Protein 8GJ5 (pdb70)

B-factor: mean 58.67, std 10.34, range [37.19, 98.64]

Sequence (797 aa):
MLEARLEQASLLKRVVDAIKDLVQDCNFDCNDSGIALQAMDNSHVALVSMLLKAEGFSPYRCDRNIALGINLVSLTKVLRAAQNEDILTLKADDSPDAVNLMFESAETDRISEYDIKLMDIDQEHLAIPETEYAATVEMPSAEFQRICRDLNALSESVVIEATKEGVKFSCQGDIGSGSVTIRQHTSVDKPEQNVSIALSEPVALTFSLKYLVNFCKATSLSSKVTLCLSQEVPLLVEYGLGSGHLRFYLAPKMLEARLEQASLLKRVVDAIKDLVQDCNFDCNDSGIALQAMDNSHVALVSMLLKAEGFSPYRCDRNIALGINLVSLTKVLRAAQNEDILTLKADDSPDAVNLMFESAETDRISEYDIKLMDIDQEHLAIPETEYAATVEMPSAEFQRICRDLNALSESVVIEATKEGVKFSCQGDIGSGSVTIRQHTSVDKPEQNVSIALSEPVALTFSLKYLVNFCKATSLSSKVTLCLSQEVPLLVEYGLGSGHLRFYLAPKIGDEMLEARLEQASLLKRVVDAIKDLVQDCNFDCNDSGIALQAMDNSHVALVSMLLKAEGFSPYRCDRNIALGINLVSLTKVLRAAQNEDILTLKADDSPDAVNLMFESAETDRISEYDIKLMDIDQEHLAIPETEYAATVEMPSAEFQRICRDLNALSESVVIEATKEGVKFSCQGDIGSGSVTIRQHTSVDKPEQNVSIALSEPVALTFSLKYLVNFCKATSLSSKVTLCLSQEVPLLVEYGLGSGHLRFYLAPKITDIRNFFHSKRRMPTDIRNFFHSTDIRNFFHSK

Foldseek 3Di:
DWKFKAQFLLQVLLVLLLPCVFDFKWKFWQDQQGTWTWDHGPVRFKIKTWDFGSVRTPDTDDPDTDIFIDGSVVVNVVSVPEDRRWMWMWDADPDDQWIKIWTAHDPDRDIDIDIGGGDDDDDDDDDDDPDDFQKKKKFFLVVLLVVLVVVVVAAFKWKWKQDPFFIKTKDAHPVGIDIDTDGQAADDPDRLGGMDMDGNDIEIFMFTSVVSNSNSSSSVQARMWMWTHDHPAFIWIWDDNPRIIIIMTGHTD/DWKFKAQFLQQVLLVLQLPCVFAFKWKFKQDQQGTWTWAAGPVRFKIKTKDQGSVRTPDTDDPDIDIFIDGSVVVNVVSVPEDRRWMWMWDADPDGQWIKIWTAHPPDGDIDIDTGGTDDDDGDDDDDDDDDFQKKKKFFLVVLLVVLVVVVVFAFKWKWKQDQQFIKTKDAHPVGIDIDTDGADPDDPPRLGGMDMDHDDIDIFMFTSVVSNSNSSSSVQARMWMWGHDPPAWIWIWDDNDSMIMIMTGHTDDDPD/DWKFKAQFLLQVLLVLLLPCVFAFKWKFKQDQQGTWTWAHGPVNFKIKTKGQGCVRGPHTDDPDIDIFIAGSVVVNVVSVPEDRNWMWMWDADVPGQWIKIWTADPPDRDIDIDTGGTDDDDGPDDDDPDDDFQKKKKFFLVVLLVVLVVQVVFAFKWKWKDDQFFIKTKDAHPVGIDIDTDGQDDDDPDRLGGMDMDHDDIDIFMFTSVVSNSNSSSSVQARMWMWGHDPPFFIWIWDDNDSMIIIMTGHTDD/DDDCVPDPD/DDDDPPDCCVVDDD/DDPCVPPPDD

Structure (mmCIF, N/CA/C/O backbone):
data_8GJ5
#
_entry.id   8GJ5
#
_cell.length_a   83.929
_cell.length_b   96.976
_cell.length_c   108.054
_cell.angle_alpha   90.00
_cell.angle_beta   90.00
_cell.angle_gamma   90.00
#
_symmetry.space_group_name_H-M   'P 21 21 21'
#
loop_
_entity.id
_entity.type
_entity.pdbx_description
1 polymer 'Proliferating cell nuclear antigen'
2 polymer THR-ASP-ILE-ARG-ASN-PHE-PHE-HIS-SER
3 water water
#
loop_
_atom_site.group_PDB
_atom_site.id
_atom_site.type_symbol
_atom_site.label_atom_id
_atom_site.label_alt_id
_atom_site.label_comp_id
_atom_site.label_asym_id
_atom_site.label_entity_id
_atom_site.label_seq_id
_atom_site.pdbx_PDB_ins_code
_atom_site.Cartn_x
_atom_site.Cartn_y
_atom_site.Cartn_z
_atom_site.occupancy
_atom_site.B_iso_or_equiv
_atom_site.auth_seq_id
_atom_site.auth_comp_id
_atom_site.auth_asym_id
_atom_site.auth_atom_id
_atom_site.pdbx_PDB_model_num
ATOM 1 N N . MET A 1 1 ? -16.240 8.651 -4.339 1.00 83.32 1 MET A N 1
ATOM 2 C CA . MET A 1 1 ? -14.861 9.063 -4.586 1.00 79.73 1 MET A CA 1
ATOM 3 C C . MET A 1 1 ? -14.479 10.248 -3.727 1.00 78.03 1 MET A C 1
ATOM 4 O O . MET A 1 1 ? -15.260 11.190 -3.577 1.00 79.00 1 MET A O 1
ATOM 7 N N . LEU A 1 2 ? -13.299 10.212 -3.126 1.00 76.55 2 LEU A N 1
ATOM 8 C CA . LEU A 1 2 ? -12.796 11.346 -2.370 1.00 71.72 2 LEU A CA 1
ATOM 9 C C . LEU A 1 2 ? -11.417 11.731 -2.876 1.00 68.76 2 LEU A C 1
ATOM 10 O O . LEU A 1 2 ? -10.525 10.881 -3.005 1.00 70.92 2 LEU A O 1
ATOM 15 N N . GLU A 1 3 ? -11.265 13.026 -3.144 1.00 66.67 3 GLU A N 1
ATOM 16 C CA . GLU A 1 3 ? -9.987 13.655 -3.439 1.00 71.59 3 GLU A CA 1
ATOM 17 C C . GLU A 1 3 ? -9.938 14.969 -2.674 1.00 70.36 3 GLU A C 1
ATOM 18 O O . GLU A 1 3 ? -10.821 15.821 -2.833 1.00 72.49 3 GLU A O 1
ATOM 24 N N . ALA A 1 4 ? -8.905 15.130 -1.851 1.00 69.15 4 ALA A N 1
ATOM 25 C CA . ALA A 1 4 ? -8.686 16.346 -1.080 1.00 69.80 4 ALA A CA 1
ATOM 26 C C . ALA A 1 4 ? -7.219 16.710 -1.221 1.00 69.10 4 ALA A C 1
ATOM 27 O O . ALA A 1 4 ? -6.342 15.923 -0.857 1.00 69.08 4 ALA A O 1
ATOM 29 N N . ARG A 1 5 ? -6.952 17.893 -1.755 1.00 67.58 5 ARG A N 1
ATOM 30 C CA . ARG A 1 5 ? -5.606 18.293 -2.126 1.00 68.64 5 ARG A CA 1
ATOM 31 C C . ARG A 1 5 ? -5.216 19.482 -1.262 1.00 68.48 5 ARG A C 1
ATOM 32 O O . ARG A 1 5 ? -5.904 20.508 -1.270 1.00 70.83 5 ARG A O 1
ATOM 40 N N . LEU A 1 6 ? -4.098 19.359 -0.554 1.00 67.59 6 LEU A N 1
ATOM 41 C CA . LEU A 1 6 ? -3.550 20.424 0.274 1.00 68.24 6 LEU A CA 1
ATOM 42 C C . LEU A 1 6 ? -2.347 21.057 -0.417 1.00 70.09 6 LEU A C 1
ATOM 43 O O . LEU A 1 6 ? -1.444 20.347 -0.887 1.00 70.98 6 LEU A O 1
ATOM 48 N N . GLU A 1 7 ? -2.340 22.393 -0.469 1.00 70.07 7 GLU A N 1
ATOM 49 C CA . GLU A 1 7 ? -1.277 23.118 -1.157 1.00 71.06 7 GLU A CA 1
ATOM 50 C C . GLU A 1 7 ? 0.056 23.015 -0.428 1.00 73.23 7 GLU A C 1
ATOM 51 O O . GLU A 1 7 ? 1.113 23.008 -1.070 1.00 72.22 7 GLU A O 1
ATOM 53 N N . GLN A 1 8 ? 0.035 22.933 0.901 1.00 71.34 8 GLN A N 1
ATOM 54 C CA . GLN A 1 8 ? 1.236 22.689 1.688 1.00 71.95 8 GLN A CA 1
ATOM 55 C C . GLN A 1 8 ? 0.948 21.549 2.650 1.00 69.61 8 GLN A C 1
ATOM 56 O O . GLN A 1 8 ? 0.061 21.665 3.501 1.00 71.12 8 GLN A O 1
ATOM 58 N N . ALA A 1 9 ? 1.722 20.467 2.538 1.00 70.00 9 ALA A N 1
ATOM 59 C CA . ALA A 1 9 ? 1.462 19.265 3.321 1.00 64.88 9 ALA A CA 1
ATOM 60 C C . ALA A 1 9 ? 1.734 19.463 4.806 1.00 63.08 9 ALA A C 1
ATOM 61 O O . ALA A 1 9 ? 1.261 18.659 5.616 1.00 60.07 9 ALA A O 1
ATOM 63 N N . SER A 1 10 ? 2.515 20.487 5.165 1.00 65.87 10 SER A N 1
ATOM 64 C CA . SER A 1 10 ? 2.864 20.739 6.562 1.00 62.95 10 SER A CA 1
ATOM 65 C C . SER A 1 10 ? 1.645 20.682 7.476 1.00 62.31 10 SER A C 1
ATOM 66 O O . SER A 1 10 ? 1.727 20.163 8.593 1.00 58.77 10 SER A O 1
ATOM 69 N N . LEU A 1 11 ? 0.521 21.259 7.038 1.00 62.34 11 LEU A N 1
ATOM 70 C CA . LEU A 1 11 ? -0.676 21.326 7.874 1.00 60.85 11 LEU A CA 1
ATOM 71 C C . LEU A 1 11 ? -1.061 19.949 8.409 1.00 58.06 11 LEU A C 1
ATOM 72 O O . LEU A 1 11 ? -1.223 19.762 9.622 1.00 56.87 11 LEU A O 1
ATOM 77 N N . LEU A 1 12 ? -1.236 18.975 7.510 1.00 55.78 12 LEU A N 1
ATOM 78 C CA . LEU A 1 12 ? -1.623 17.633 7.936 1.00 55.14 12 LEU A CA 1
ATOM 79 C C . LEU A 1 12 ? -0.552 17.006 8.822 1.00 54.75 12 LEU A C 1
ATOM 80 O O . LEU A 1 12 ? -0.870 16.316 9.801 1.00 55.24 12 LEU A O 1
ATOM 85 N N . LYS A 1 13 ? 0.723 17.226 8.483 1.00 55.97 13 LYS A N 1
ATOM 86 C CA . LYS A 1 13 ? 1.819 16.712 9.301 1.00 55.54 13 LYS A CA 1
ATOM 87 C C . LYS A 1 13 ? 1.691 17.183 10.740 1.00 54.00 13 LYS A C 1
ATOM 88 O O . LYS A 1 13 ? 1.726 16.381 11.682 1.00 54.56 13 LYS A O 1
ATOM 94 N N . ARG A 1 14 ? 1.535 18.494 10.921 1.00 53.24 14 ARG A N 1
ATOM 95 C CA . ARG A 1 14 ? 1.471 19.069 12.256 1.00 55.25 14 ARG A CA 1
ATOM 96 C C . ARG A 1 14 ? 0.203 18.641 12.977 1.00 55.81 14 ARG A C 1
ATOM 97 O O . ARG A 1 14 ? 0.221 18.438 14.193 1.00 55.81 14 ARG A O 1
ATOM 105 N N . VAL A 1 15 ? -0.909 18.500 12.254 1.00 50.41 15 VAL A N 1
ATOM 106 C CA . VAL A 1 15 ? -2.144 18.061 12.900 1.00 52.46 15 VAL A CA 1
ATOM 107 C C . VAL A 1 15 ? -1.979 16.647 13.450 1.00 54.05 15 VAL A C 1
ATOM 108 O O . VAL A 1 15 ? -2.288 16.367 14.621 1.00 53.64 15 VAL A O 1
ATOM 112 N N . VAL A 1 16 ? -1.425 15.747 12.633 1.00 52.97 16 VAL A N 1
ATOM 113 C CA . VAL A 1 16 ? -1.247 14.373 13.089 1.00 53.68 16 VAL A CA 1
ATOM 114 C C . VAL A 1 16 ? -0.218 14.318 14.210 1.00 53.58 16 VAL A C 1
ATOM 115 O O . VAL A 1 16 ? -0.345 13.510 15.140 1.00 55.55 16 VAL A O 1
ATOM 119 N N . ASP A 1 17 ? 0.795 15.188 14.172 1.00 54.96 17 ASP A N 1
ATOM 120 C CA . ASP A 1 17 ? 1.757 15.222 15.268 1.00 55.72 17 ASP A CA 1
ATOM 121 C C . ASP A 1 17 ? 1.126 15.794 16.530 1.00 56.74 17 ASP A C 1
ATOM 122 O O . ASP A 1 17 ? 1.561 15.476 17.643 1.00 55.71 17 ASP A O 1
ATOM 127 N N . ALA A 1 18 ? 0.102 16.631 16.373 1.00 52.89 18 ALA A N 1
ATOM 128 C CA . ALA A 1 18 ? -0.632 17.195 17.493 1.00 53.20 18 ALA A CA 1
ATOM 129 C C . ALA A 1 18 ? -1.683 16.246 18.044 1.00 53.62 18 ALA A C 1
ATOM 130 O O . ALA A 1 18 ? -2.269 16.542 19.091 1.00 54.78 18 ALA A O 1
ATOM 132 N N . ILE A 1 19 ? -1.940 15.125 17.373 1.00 51.52 19 ILE A N 1
ATOM 133 C CA . ILE A 1 19 ? -3.026 14.249 17.806 1.00 52.73 19 ILE A CA 1
ATOM 134 C C . ILE A 1 19 ? -2.498 12.888 18.260 1.00 53.78 19 ILE A C 1
ATOM 135 O O . ILE A 1 19 ? -3.048 12.282 19.187 1.00 53.01 19 ILE A O 1
ATOM 140 N N . LYS A 1 20 ? -1.417 12.409 17.633 1.00 53.13 20 LYS A N 1
ATOM 141 C CA . LYS A 1 20 ? -1.030 11.005 17.785 1.00 53.15 20 LYS A CA 1
ATOM 142 C C . LYS A 1 20 ? -0.678 10.641 19.230 1.00 52.20 20 LYS A C 1
ATOM 143 O O . LYS A 1 20 ? -1.052 9.562 19.705 1.00 54.69 20 LYS A O 1
ATOM 149 N N . ASP A 1 21 ? 0.035 11.514 19.949 1.00 51.80 21 ASP A N 1
ATOM 150 C CA . ASP A 1 21 ? 0.436 11.150 21.307 1.00 53.47 21 ASP A CA 1
ATOM 151 C C . ASP A 1 21 ? -0.725 11.175 22.289 1.00 55.34 21 ASP A C 1
ATOM 152 O O . ASP A 1 21 ? -0.582 10.664 23.406 1.00 54.24 21 ASP A O 1
ATOM 157 N N . LEU A 1 22 ? -1.860 11.753 21.905 1.00 52.31 22 LEU A N 1
ATOM 158 C CA . LEU A 1 22 ? -3.052 11.750 22.740 1.00 54.61 22 LEU A CA 1
ATOM 159 C C . LEU A 1 22 ? -3.979 10.594 22.378 1.00 54.04 22 LEU A C 1
ATOM 160 O O . LEU A 1 22 ? -4.493 9.904 23.263 1.00 51.57 22 LEU A O 1
ATOM 165 N N . VAL A 1 23 ? -4.201 10.376 21.083 1.00 55.34 23 VAL A N 1
ATOM 166 C CA . VAL A 1 23 ? -5.083 9.328 20.586 1.00 57.54 23 VAL A CA 1
ATOM 167 C C . VAL A 1 23 ? -4.342 8.616 19.463 1.00 55.11 23 VAL A C 1
ATOM 168 O O . VAL A 1 23 ? -3.755 9.274 18.599 1.00 55.03 23 VAL A O 1
ATOM 172 N N . GLN A 1 24 ? -4.361 7.282 19.465 1.00 56.01 24 GLN A N 1
ATOM 173 C CA . GLN A 1 24 ? -3.603 6.575 18.434 1.00 57.94 24 GLN A CA 1
ATOM 174 C C . GLN A 1 24 ? -4.446 6.275 17.195 1.00 58.29 24 GLN A C 1
ATOM 175 O O . GLN A 1 24 ? -4.089 6.681 16.087 1.00 56.87 24 GLN A O 1
ATOM 181 N N . ASP A 1 25 ? -5.553 5.561 17.355 1.00 55.77 25 ASP A N 1
ATOM 182 C CA . ASP A 1 25 ? -6.362 5.143 16.217 1.00 56.37 25 ASP A CA 1
ATOM 183 C C . ASP A 1 25 ? -7.555 6.078 16.104 1.00 56.82 25 ASP A C 1
ATOM 184 O O . ASP A 1 25 ? -8.267 6.300 17.090 1.00 57.40 25 ASP A O 1
ATOM 189 N N . CYS A 1 26 ? -7.783 6.621 14.907 1.00 55.55 26 CYS A N 1
ATOM 190 C CA . CYS A 1 26 ? -8.831 7.619 14.760 1.00 54.87 26 CYS A CA 1
ATOM 191 C C . CYS A 1 26 ? -9.568 7.459 13.442 1.00 56.42 26 CYS A C 1
ATOM 192 O O . CYS A 1 26 ? -9.016 6.979 12.448 1.00 56.08 26 CYS A O 1
ATOM 195 N N . ASN A 1 27 ? -10.822 7.900 13.448 1.00 58.05 27 ASN A N 1
ATOM 196 C CA . ASN A 1 27 ? -11.653 7.968 12.257 1.00 56.63 27 ASN A CA 1
ATOM 197 C C . ASN A 1 27 ? -11.640 9.387 11.710 1.00 55.96 27 ASN A C 1
ATOM 198 O O . ASN A 1 27 ? -11.910 10.343 12.445 1.00 57.62 27 ASN A O 1
ATOM 203 N N . PHE A 1 28 ? -11.324 9.522 10.430 1.00 58.08 28 PHE A N 1
ATOM 204 C CA . PHE A 1 28 ? -11.514 10.770 9.703 1.00 59.88 28 PHE A CA 1
ATOM 205 C C . PHE A 1 28 ? -12.851 10.673 8.977 1.00 61.56 28 PHE A C 1
ATOM 206 O O . PHE A 1 28 ? -12.992 9.894 8.028 1.00 62.57 28 PHE A O 1
ATOM 214 N N . ASP A 1 29 ? -13.842 11.419 9.463 1.00 62.85 29 ASP A N 1
ATOM 215 C CA . ASP A 1 29 ? -15.171 11.458 8.860 1.00 66.92 29 ASP A CA 1
ATOM 216 C C . ASP A 1 29 ? -15.152 12.526 7.772 1.00 65.70 29 ASP A C 1
ATOM 217 O O . ASP A 1 29 ? -15.022 13.717 8.061 1.00 63.30 29 ASP A O 1
ATOM 222 N N . CYS A 1 30 ? -15.282 12.102 6.523 1.00 65.52 30 CYS A N 1
ATOM 223 C CA . CYS A 1 30 ? -15.178 12.976 5.370 1.00 67.96 30 CYS A CA 1
ATOM 224 C C . CYS A 1 30 ? -16.568 13.206 4.799 1.00 70.60 30 CYS A C 1
ATOM 225 O O . CYS A 1 30 ? -17.296 12.243 4.525 1.00 70.44 30 CYS A O 1
ATOM 228 N N . ASN A 1 31 ? -16.928 14.474 4.620 1.00 74.37 31 ASN A N 1
ATOM 229 C CA . ASN A 1 31 ? -18.205 14.830 4.008 1.00 73.81 31 ASN A CA 1
ATOM 230 C C . ASN A 1 31 ? -18.022 16.132 3.232 1.00 75.62 31 ASN A C 1
ATOM 231 O O . ASN A 1 31 ? -16.897 16.599 3.026 1.00 74.03 31 ASN A O 1
ATOM 236 N N . ASP A 1 32 ? -19.144 16.733 2.827 1.00 78.57 32 ASP A N 1
ATOM 237 C CA . ASP A 1 32 ? -19.101 17.878 1.921 1.00 78.27 32 ASP A CA 1
ATOM 238 C C . ASP A 1 32 ? -18.392 19.082 2.531 1.00 78.39 32 ASP A C 1
ATOM 239 O O . ASP A 1 32 ? -17.791 19.879 1.801 1.00 78.72 32 ASP A O 1
ATOM 244 N N . SER A 1 33 ? -18.446 19.237 3.855 1.00 76.69 33 SER A N 1
ATOM 245 C CA . SER A 1 33 ? -17.742 20.340 4.499 1.00 77.41 33 SER A CA 1
ATOM 246 C C . SER A 1 33 ? -16.246 20.090 4.623 1.00 73.62 33 SER A C 1
ATOM 247 O O . SER A 1 33 ? -15.482 21.052 4.758 1.00 73.23 33 SER A O 1
ATOM 250 N N . GLY A 1 34 ? -15.808 18.834 4.566 1.00 74.49 34 GLY A N 1
ATOM 251 C CA . GLY A 1 34 ? -14.398 18.544 4.718 1.00 71.29 34 GLY A CA 1
ATOM 252 C C . GLY A 1 34 ? -14.092 17.329 5.567 1.00 69.34 34 GLY A C 1
ATOM 253 O O . GLY A 1 34 ? -14.849 16.348 5.564 1.00 68.63 34 GLY A O 1
ATOM 254 N N . ILE A 1 35 ? -12.983 17.386 6.303 1.00 67.10 35 ILE A N 1
ATOM 255 C CA . ILE A 1 35 ? -12.476 16.252 7.072 1.00 64.96 35 ILE A CA 1
ATOM 256 C C . ILE A 1 35 ? -12.656 16.574 8.552 1.00 63.70 35 ILE A C 1
ATOM 257 O O . ILE A 1 35 ? -12.070 17.540 9.055 1.00 61.58 35 ILE A O 1
ATOM 262 N N . ALA A 1 36 ? -13.436 15.770 9.264 1.00 61.27 36 ALA A N 1
ATOM 263 C CA . ALA A 1 36 ? -13.639 15.980 10.687 1.00 60.62 36 ALA A CA 1
ATOM 264 C C . ALA A 1 36 ? -13.069 14.803 11.467 1.00 61.01 36 ALA A C 1
ATOM 265 O O . ALA A 1 36 ? -12.906 13.700 10.940 1.00 60.92 36 ALA A O 1
ATOM 267 N N . LEU A 1 37 ? -12.749 15.052 12.735 1.00 54.66 37 LEU A N 1
ATOM 268 C CA . LEU A 1 37 ? -12.225 14.007 13.606 1.00 54.58 37 LEU A CA 1
ATOM 269 C C . LEU A 1 37 ? -12.702 14.265 15.025 1.00 55.65 37 LEU A C 1
ATOM 270 O O . LEU A 1 37 ? -12.631 15.398 15.506 1.00 54.33 37 LEU A O 1
ATOM 275 N N . GLN A 1 38 ? -13.178 13.216 15.691 1.00 56.12 38 GLN A N 1
ATOM 276 C CA . GLN A 1 38 ? -13.528 13.291 17.104 1.00 54.80 38 GLN A CA 1
ATOM 277 C C . GLN A 1 38 ? -13.030 12.034 17.795 1.00 55.53 38 GLN A C 1
ATOM 278 O O . GLN A 1 38 ? -13.387 10.923 17.391 1.00 55.58 38 GLN A O 1
ATOM 284 N N . ALA A 1 39 ? -12.200 12.202 18.821 1.00 55.45 39 ALA A N 1
ATOM 285 C CA . ALA A 1 39 ? -11.626 11.035 19.480 1.00 53.88 39 ALA A CA 1
ATOM 286 C C . ALA A 1 39 ? -11.313 11.317 20.942 1.00 55.33 39 ALA A C 1
ATOM 287 O O . ALA A 1 39 ? -10.812 12.388 21.276 1.00 53.31 39 ALA A O 1
ATOM 289 N N . MET A 1 40 ? -11.588 10.346 21.808 1.00 59.08 40 MET A N 1
ATOM 290 C CA . MET A 1 40 ? -11.147 10.417 23.195 1.00 57.90 40 MET A CA 1
ATOM 291 C C . MET A 1 40 ? -9.859 9.644 23.403 1.00 58.49 40 MET A C 1
ATOM 292 O O . MET A 1 40 ? -9.531 8.717 22.656 1.00 58.52 40 MET A O 1
ATOM 297 N N . ASP A 1 41 ? -9.129 10.042 24.437 1.00 58.78 41 ASP A N 1
ATOM 298 C CA . ASP A 1 41 ? -7.942 9.298 24.798 1.00 58.31 41 ASP A CA 1
ATOM 299 C C . ASP A 1 41 ? -8.352 8.002 25.494 1.00 60.29 41 ASP A C 1
ATOM 300 O O . ASP A 1 41 ? -9.521 7.782 25.827 1.00 61.74 41 ASP A O 1
ATOM 305 N N . ASN A 1 42 ? -7.365 7.133 25.711 1.00 61.82 42 ASN A N 1
ATOM 306 C CA . ASN A 1 42 ? -7.674 5.784 26.170 1.00 64.21 42 ASN A CA 1
ATOM 307 C C . ASN A 1 42 ? -8.258 5.765 27.579 1.00 63.62 42 ASN A C 1
ATOM 308 O O . ASN A 1 42 ? -9.037 4.864 27.907 1.00 64.41 42 ASN A O 1
ATOM 313 N N . SER A 1 43 ? -7.917 6.746 28.413 1.00 61.86 43 SER A N 1
ATOM 314 C CA . SER A 1 43 ? -8.475 6.871 29.756 1.00 63.29 43 SER A CA 1
ATOM 315 C C . SER A 1 43 ? -9.738 7.729 29.790 1.00 63.79 43 SER A C 1
ATOM 316 O O . SER A 1 43 ? -10.322 7.907 30.864 1.00 63.91 43 SER A O 1
ATOM 319 N N . HIS A 1 44 ? -10.144 8.287 28.645 1.00 61.93 44 HIS A N 1
ATOM 320 C CA . HIS A 1 44 ? -11.360 9.099 28.512 1.00 63.22 44 HIS A CA 1
ATOM 321 C C . HIS A 1 44 ? -11.372 10.329 29.418 1.00 62.42 44 HIS A C 1
ATOM 322 O O . HIS A 1 44 ? -12.357 10.610 30.098 1.00 65.10 44 HIS A O 1
ATOM 329 N N . VAL A 1 45 ? -10.282 11.091 29.400 1.00 61.61 45 VAL A N 1
ATOM 330 C CA . VAL A 1 45 ? -10.231 12.352 30.121 1.00 59.87 45 VAL A CA 1
ATOM 331 C C . VAL A 1 45 ? -10.277 13.555 29.180 1.00 57.31 45 VAL A C 1
ATOM 332 O O . VAL A 1 45 ? -10.797 14.609 29.565 1.00 56.58 45 VAL A O 1
ATOM 336 N N . ALA A 1 46 ? -9.819 13.407 27.939 1.00 55.06 46 ALA A N 1
ATOM 337 C CA . ALA A 1 46 ? -9.783 14.498 26.978 1.00 57.29 46 ALA A CA 1
ATOM 338 C C . ALA A 1 46 ? -10.435 14.061 25.673 1.00 54.60 46 ALA A C 1
ATOM 339 O O . ALA A 1 46 ? -10.634 12.871 25.416 1.00 54.39 46 ALA A O 1
ATOM 341 N N . LEU A 1 47 ? -10.776 15.054 24.853 1.00 51.58 47 LEU A N 1
ATOM 342 C CA . LEU A 1 47 ? -11.445 14.830 23.576 1.00 51.94 47 LEU A CA 1
ATOM 343 C C . LEU A 1 47 ? -10.858 15.750 22.515 1.00 50.98 47 LEU A C 1
ATOM 344 O O . LEU A 1 47 ? -10.766 16.962 22.722 1.00 50.54 47 LEU A O 1
ATOM 349 N N . VAL A 1 48 ? -10.472 15.170 21.382 1.00 51.02 48 VAL A N 1
ATOM 350 C CA . VAL A 1 48 ? -9.956 15.902 20.233 1.00 53.05 48 VAL A CA 1
ATOM 351 C C . VAL A 1 48 ? -11.098 16.115 19.255 1.00 52.67 48 VAL A C 1
ATOM 352 O O . VAL A 1 48 ? -11.814 15.162 18.910 1.00 53.57 48 VAL A O 1
ATOM 356 N N . SER A 1 49 ? -11.252 17.358 18.797 1.00 51.57 49 SER A N 1
ATOM 357 C CA . SER A 1 49 ? -12.253 17.734 17.804 1.00 52.47 49 SER A CA 1
ATOM 358 C C . SER A 1 49 ? -11.555 18.566 16.736 1.00 52.04 49 SER A C 1
ATOM 359 O O . SER A 1 49 ? -11.176 19.714 16.985 1.00 52.23 49 SER A O 1
ATOM 362 N N . MET A 1 50 ? -11.372 17.985 15.557 1.00 54.46 50 MET A N 1
ATOM 363 C CA . MET A 1 50 ? -10.684 18.638 14.455 1.00 56.85 50 MET A CA 1
ATOM 364 C C . MET A 1 50 ? -11.647 18.835 13.297 1.00 56.66 50 MET A C 1
ATOM 365 O O . MET A 1 50 ? -12.423 17.933 12.967 1.00 55.64 50 MET A O 1
ATOM 370 N N . LEU A 1 51 ? -11.580 20.009 12.672 1.00 58.52 51 LEU A N 1
ATOM 371 C CA . LEU A 1 51 ? -12.315 20.278 11.443 1.00 59.66 51 LEU A CA 1
ATOM 372 C C . LEU A 1 51 ? -11.358 20.893 10.435 1.00 59.50 51 LEU A C 1
ATOM 373 O O . LEU A 1 51 ? -10.741 21.927 10.713 1.00 58.46 51 LEU A O 1
ATOM 378 N N . LEU A 1 52 ? -11.221 20.241 9.285 1.00 61.06 52 LEU A N 1
ATOM 379 C CA . LEU A 1 52 ? -10.470 20.736 8.138 1.00 62.04 52 LEU A CA 1
ATOM 380 C C . LEU A 1 52 ? -11.497 21.058 7.058 1.00 64.33 52 LEU A C 1
ATOM 381 O O . LEU A 1 52 ? -12.013 20.152 6.395 1.00 65.42 52 LEU A O 1
ATOM 386 N N . LYS A 1 53 ? -11.813 22.342 6.904 1.00 64.53 53 LYS A N 1
ATOM 387 C CA . LYS A 1 53 ? -12.855 22.751 5.972 1.00 68.12 53 LYS A CA 1
ATOM 388 C C . LYS A 1 53 ? -12.399 22.572 4.529 1.00 68.74 53 LYS A C 1
ATOM 389 O O . LYS A 1 53 ? -11.212 22.686 4.208 1.00 70.47 53 LYS A O 1
ATOM 395 N N . ALA A 1 54 ? -13.367 22.279 3.654 1.00 71.92 54 ALA A N 1
ATOM 396 C CA . ALA A 1 54 ? -13.088 22.156 2.227 1.00 72.29 54 ALA A CA 1
ATOM 397 C C . ALA A 1 54 ? -12.407 23.397 1.663 1.00 70.09 54 ALA A C 1
ATOM 398 O O . ALA A 1 54 ? -11.627 23.294 0.708 1.00 68.23 54 ALA A O 1
ATOM 400 N N . GLU A 1 55 ? -12.704 24.575 2.226 1.00 71.36 55 GLU A N 1
ATOM 401 C CA . GLU A 1 55 ? -12.068 25.815 1.785 1.00 71.36 55 GLU A CA 1
ATOM 402 C C . GLU A 1 55 ? -10.552 25.687 1.717 1.00 70.42 55 GLU A C 1
ATOM 403 O O . GLU A 1 55 ? -9.915 26.288 0.844 1.00 67.50 55 GLU A O 1
ATOM 405 N N . GLY A 1 56 ? -9.957 24.914 2.629 1.00 72.24 56 GLY A N 1
ATOM 406 C CA . GLY A 1 56 ? -8.512 24.810 2.695 1.00 71.70 56 GLY A CA 1
ATOM 407 C C . GLY A 1 56 ? -7.910 23.926 1.627 1.00 68.67 56 GLY A C 1
ATOM 408 O O . GLY A 1 56 ? -6.711 24.036 1.349 1.00 71.86 56 GLY A O 1
ATOM 409 N N . PHE A 1 57 ? -8.715 23.055 1.023 1.00 67.98 57 PHE A N 1
ATOM 410 C CA . PHE A 1 57 ? -8.256 22.197 -0.057 1.00 69.95 57 PHE A CA 1
ATOM 411 C C . PHE A 1 57 ? -8.493 22.898 -1.388 1.00 72.30 57 PHE A C 1
ATOM 412 O O . PHE A 1 57 ? -9.519 23.558 -1.579 1.00 72.87 57 PHE A O 1
ATOM 420 N N . SER A 1 58 ? -7.535 22.752 -2.319 1.00 68.78 58 SER A N 1
ATOM 421 C CA . SER A 1 58 ? -7.674 23.437 -3.603 1.00 70.64 58 SER A CA 1
ATOM 422 C C . SER A 1 58 ? -8.775 22.810 -4.458 1.00 78.18 58 SER A C 1
ATOM 423 O O . SER A 1 58 ? -9.777 23.494 -4.734 1.00 86.57 58 SER A O 1
ATOM 426 N N . PRO A 1 59 ? -8.683 21.533 -4.912 1.00 75.99 59 PRO A N 1
ATOM 427 C CA . PRO A 1 59 ? -9.932 20.818 -5.196 1.00 73.71 59 PRO A CA 1
ATOM 428 C C . PRO A 1 59 ? -10.328 19.961 -4.010 1.00 74.64 59 PRO A C 1
ATOM 429 O O . PRO A 1 59 ? -9.538 19.127 -3.555 1.00 73.28 59 PRO A O 1
ATOM 433 N N . TYR A 1 60 ? -11.530 20.157 -3.487 1.00 71.59 60 TYR A N 1
ATOM 434 C CA . TYR A 1 60 ? -12.116 19.210 -2.555 1.00 70.83 60 TYR A CA 1
ATOM 435 C C . TYR A 1 60 ? -13.323 18.566 -3.213 1.00 71.94 60 TYR A C 1
ATOM 436 O O . TYR A 1 60 ? -14.214 19.266 -3.707 1.00 76.61 60 TYR A O 1
ATOM 445 N N . ARG A 1 61 ? -13.345 17.236 -3.223 1.00 73.01 61 ARG A N 1
ATOM 446 C CA . ARG A 1 61 ? -14.430 16.484 -3.838 1.00 71.90 61 ARG A CA 1
ATOM 447 C C . ARG A 1 61 ? -14.682 15.267 -2.963 1.00 73.39 61 ARG A C 1
ATOM 448 O O . ARG A 1 61 ? -13.853 14.352 -2.911 1.00 74.82 61 ARG A O 1
ATOM 450 N N . CYS A 1 62 ? -15.822 15.265 -2.278 1.00 73.21 62 CYS A N 1
ATOM 451 C CA . CYS A 1 62 ? -16.242 14.156 -1.427 1.00 77.40 62 CYS A CA 1
ATOM 452 C C . CYS A 1 62 ? -17.660 13.812 -1.864 1.00 79.60 62 CYS A C 1
ATOM 453 O O . CYS A 1 62 ? -18.614 14.520 -1.526 1.00 78.79 62 CYS A O 1
ATOM 456 N N . ASP A 1 63 ? -17.791 12.722 -2.617 1.00 80.89 63 ASP A N 1
ATOM 457 C CA . ASP A 1 63 ? -19.079 12.374 -3.200 1.00 83.77 63 ASP A CA 1
ATOM 458 C C . ASP A 1 63 ? -20.029 11.796 -2.159 1.00 84.38 63 ASP A C 1
ATOM 459 O O . ASP A 1 63 ? -21.234 12.074 -2.194 1.00 86.32 63 ASP A O 1
ATOM 464 N N . ARG A 1 64 ? -19.510 11.002 -1.223 1.00 82.66 64 ARG A N 1
ATOM 465 C CA . ARG A 1 64 ? -20.332 10.374 -0.199 1.00 82.20 64 ARG A CA 1
ATOM 466 C C . ARG A 1 64 ? -19.649 10.481 1.159 1.00 80.26 64 ARG A C 1
ATOM 467 O O . ARG A 1 64 ? -18.433 10.656 1.253 1.00 75.69 64 ARG A O 1
ATOM 475 N N . ASN A 1 65 ? -20.454 10.379 2.218 1.00 78.98 65 ASN A N 1
ATOM 476 C CA . ASN A 1 65 ? -19.926 10.364 3.577 1.00 75.93 65 ASN A CA 1
ATOM 477 C C . ASN A 1 65 ? -19.041 9.155 3.778 1.00 75.86 65 ASN A C 1
ATOM 478 O O . ASN A 1 65 ? -19.417 8.042 3.411 1.00 75.08 65 ASN A O 1
ATOM 483 N N . ILE A 1 66 ? -17.856 9.336 4.341 1.00 75.60 66 ILE A N 1
ATOM 484 C CA . ILE A 1 66 ? -17.047 8.134 4.504 1.00 75.36 66 ILE A CA 1
ATOM 485 C C . ILE A 1 66 ? -16.119 8.265 5.703 1.00 72.05 66 ILE A C 1
ATOM 486 O O . ILE A 1 66 ? -15.649 9.357 6.028 1.00 69.42 66 ILE A O 1
ATOM 491 N N . ALA A 1 67 ? -15.847 7.132 6.342 1.00 70.02 67 ALA A N 1
ATOM 492 C CA . ALA A 1 67 ? -14.994 7.052 7.519 1.00 68.58 67 ALA A CA 1
ATOM 493 C C . ALA A 1 67 ? -13.680 6.364 7.172 1.00 65.83 67 ALA A C 1
ATOM 494 O O . ALA A 1 67 ? -13.672 5.186 6.802 1.00 68.03 67 ALA A O 1
ATOM 496 N N . LEU A 1 68 ? -12.576 7.102 7.292 1.00 63.44 68 LEU A N 1
ATOM 497 C CA . LEU A 1 68 ? -11.236 6.564 7.078 1.00 61.07 68 LEU A CA 1
ATOM 498 C C . LEU A 1 68 ? -10.648 6.246 8.452 1.00 59.99 68 LEU A C 1
ATOM 499 O O . LEU A 1 68 ? -10.252 7.148 9.193 1.00 59.44 68 LEU A O 1
ATOM 504 N N . GLY A 1 69 ? -10.626 4.962 8.806 1.00 58.60 69 GLY A N 1
ATOM 505 C CA . GLY A 1 69 ? -10.039 4.527 10.061 1.00 58.19 69 GLY A CA 1
ATOM 506 C C . GLY A 1 69 ? -8.546 4.319 9.940 1.00 58.65 69 GLY A C 1
ATOM 507 O O . GLY A 1 69 ? -8.104 3.382 9.269 1.00 58.57 69 GLY A O 1
ATOM 508 N N . ILE A 1 70 ? -7.752 5.177 10.576 1.00 57.08 70 ILE A N 1
ATOM 509 C CA . ILE A 1 70 ? -6.311 5.199 10.371 1.00 54.92 70 ILE A CA 1
ATOM 510 C C . ILE A 1 70 ? -5.599 5.068 11.711 1.00 55.98 70 ILE A C 1
ATOM 511 O O . ILE A 1 70 ? -6.007 5.671 12.713 1.00 55.13 70 ILE A O 1
ATOM 516 N N . ASN A 1 71 ? -4.543 4.256 11.720 1.00 56.36 71 ASN A N 1
ATOM 517 C CA . ASN A 1 71 ? -3.575 4.236 12.807 1.00 54.83 71 ASN A CA 1
ATOM 518 C C . ASN A 1 71 ? -2.645 5.429 12.628 1.00 54.35 71 ASN A C 1
ATOM 519 O O . ASN A 1 71 ? -1.954 5.535 11.608 1.00 53.45 71 ASN A O 1
ATOM 524 N N . LEU A 1 72 ? -2.622 6.326 13.615 1.00 54.59 72 LEU A N 1
ATOM 525 C CA . LEU A 1 72 ? -1.891 7.577 13.450 1.00 53.07 72 LEU A CA 1
ATOM 526 C C . LEU A 1 72 ? -0.381 7.389 13.479 1.00 52.82 72 LEU A C 1
ATOM 527 O O . LEU A 1 72 ? 0.339 8.259 12.984 1.00 50.51 72 LEU A O 1
ATOM 532 N N . VAL A 1 73 ? 0.124 6.295 14.052 1.00 55.17 73 VAL A N 1
ATOM 533 C CA . VAL A 1 73 ? 1.562 6.045 13.992 1.00 53.52 73 VAL A CA 1
ATOM 534 C C . VAL A 1 73 ? 1.977 5.665 12.574 1.00 53.06 73 VAL A C 1
ATOM 535 O O . VAL A 1 73 ? 2.987 6.159 12.052 1.00 55.05 73 VAL A O 1
ATOM 539 N N . SER A 1 74 ? 1.204 4.791 11.925 1.00 52.26 74 SER A N 1
ATOM 540 C CA . SER A 1 74 ? 1.455 4.475 10.522 1.00 53.18 74 SER A CA 1
ATOM 541 C C . SER A 1 74 ? 1.325 5.720 9.653 1.00 52.61 74 SER A C 1
ATOM 542 O O . SER A 1 74 ? 2.152 5.962 8.760 1.00 54.06 74 SER A O 1
ATOM 545 N N . LEU A 1 75 ? 0.289 6.522 9.905 1.00 54.29 75 LEU A N 1
ATOM 546 C CA . LEU A 1 75 ? 0.105 7.752 9.145 1.00 55.52 75 LEU A CA 1
ATOM 547 C C . LEU A 1 75 ? 1.258 8.717 9.376 1.00 50.87 75 LEU A C 1
ATOM 548 O O . LEU A 1 75 ? 1.667 9.428 8.458 1.00 49.40 75 LEU A O 1
ATOM 553 N N . THR A 1 76 ? 1.797 8.756 10.596 1.00 50.82 76 THR A N 1
ATOM 554 C CA . THR A 1 76 ? 2.946 9.612 10.876 1.00 53.20 76 THR A CA 1
ATOM 555 C C . THR A 1 76 ? 4.183 9.133 10.128 1.00 52.14 76 THR A C 1
ATOM 556 O O . THR A 1 76 ? 4.936 9.944 9.573 1.00 49.88 76 THR A O 1
ATOM 560 N N . LYS A 1 77 ? 4.395 7.816 10.086 1.00 50.99 77 LYS A N 1
ATOM 561 C CA . LYS A 1 77 ? 5.534 7.280 9.349 1.00 52.13 77 LYS A CA 1
ATOM 562 C C . LYS A 1 77 ? 5.425 7.609 7.865 1.00 53.63 77 LYS A C 1
ATOM 563 O O . LYS A 1 77 ? 6.431 7.906 7.211 1.00 52.83 77 LYS A O 1
ATOM 569 N N . VAL A 1 78 ? 4.210 7.559 7.316 1.00 54.09 78 VAL A N 1
ATOM 570 C CA . VAL A 1 78 ? 4.033 7.896 5.905 1.00 55.19 78 VAL A CA 1
ATOM 571 C C . VAL A 1 78 ? 4.154 9.404 5.682 1.00 53.91 78 VAL A C 1
ATOM 572 O O . VAL A 1 78 ? 4.738 9.854 4.688 1.00 53.82 78 VAL A O 1
ATOM 576 N N . LEU A 1 79 ? 3.620 10.208 6.607 1.00 54.03 79 LEU A N 1
ATOM 577 C CA . LEU A 1 79 ? 3.600 11.658 6.440 1.00 52.12 79 LEU A CA 1
ATOM 578 C C . LEU A 1 79 ? 4.980 12.275 6.614 1.00 53.71 79 LEU A C 1
ATOM 579 O O . LEU A 1 79 ? 5.242 13.357 6.077 1.00 54.13 79 LEU A O 1
ATOM 584 N N . ARG A 1 80 ? 5.865 11.618 7.367 1.00 54.93 80 ARG A N 1
ATOM 585 C CA . ARG A 1 80 ? 7.236 12.102 7.473 1.00 56.02 80 ARG A CA 1
ATOM 586 C C . ARG A 1 80 ? 7.950 12.078 6.128 1.00 56.03 80 ARG A C 1
ATOM 587 O O . ARG A 1 80 ? 8.947 12.786 5.952 1.00 56.91 80 ARG A O 1
ATOM 589 N N . ALA A 1 81 ? 7.451 11.290 5.175 1.00 56.31 81 ALA A N 1
ATOM 590 C CA . ALA A 1 81 ? 8.029 11.183 3.843 1.00 54.71 81 ALA A CA 1
ATOM 591 C C . ALA A 1 81 ? 7.624 12.323 2.920 1.00 58.28 81 ALA A C 1
ATOM 592 O O . ALA A 1 81 ? 8.008 12.317 1.745 1.00 60.50 81 ALA A O 1
ATOM 594 N N . ALA A 1 82 ? 6.860 13.286 3.418 1.00 60.60 82 ALA A N 1
ATOM 595 C CA . ALA A 1 82 ? 6.495 14.488 2.686 1.00 63.38 82 ALA A CA 1
ATOM 596 C C . ALA A 1 82 ? 7.326 15.655 3.200 1.00 65.82 82 ALA A C 1
ATOM 597 O O . ALA A 1 82 ? 7.787 15.648 4.343 1.00 67.62 82 ALA A O 1
ATOM 599 N N . GLN A 1 83 ? 7.598 16.614 2.323 1.00 67.94 83 GLN A N 1
ATOM 600 C CA . GLN A 1 83 ? 8.246 17.846 2.750 1.00 69.70 83 GLN A CA 1
ATOM 601 C C . GLN A 1 83 ? 7.205 18.846 3.236 1.00 73.94 83 GLN A C 1
ATOM 602 O O . GLN A 1 83 ? 6.035 18.796 2.843 1.00 71.57 83 GLN A O 1
ATOM 608 N N . ASN A 1 84 ? 7.642 19.749 4.121 1.00 71.40 84 ASN A N 1
ATOM 609 C CA . ASN A 1 84 ? 6.753 20.790 4.629 1.00 72.83 84 ASN A CA 1
ATOM 610 C C . ASN A 1 84 ? 6.112 21.573 3.492 1.00 77.39 84 ASN A C 1
ATOM 611 O O . ASN A 1 84 ? 4.912 21.869 3.527 1.00 75.34 84 ASN A O 1
ATOM 616 N N . GLU A 1 85 ? 6.897 21.910 2.472 1.00 77.35 85 GLU A N 1
ATOM 617 C CA . GLU A 1 85 ? 6.425 22.662 1.313 1.00 77.66 85 GLU A CA 1
ATOM 618 C C . GLU A 1 85 ? 6.146 21.753 0.122 1.00 76.43 85 GLU A C 1
ATOM 619 O O . GLU A 1 85 ? 6.476 22.097 -1.019 1.00 78.13 85 GLU A O 1
ATOM 621 N N . ASP A 1 86 ? 5.545 20.587 0.355 1.00 79.64 86 ASP A N 1
ATOM 622 C CA . ASP A 1 86 ? 5.080 19.724 -0.722 1.00 74.71 86 ASP A CA 1
ATOM 623 C C . ASP A 1 86 ? 3.579 19.880 -0.924 1.00 72.51 86 ASP A C 1
ATOM 624 O O . ASP A 1 86 ? 2.856 20.426 -0.085 1.00 75.06 86 ASP A O 1
ATOM 629 N N . ILE A 1 87 ? 3.117 19.391 -2.071 1.00 71.80 87 ILE A N 1
ATOM 630 C CA . ILE A 1 87 ? 1.700 19.339 -2.404 1.00 69.14 87 ILE A CA 1
ATOM 631 C C . ILE A 1 87 ? 1.182 17.944 -2.078 1.00 68.83 87 ILE A C 1
ATOM 632 O O . ILE A 1 87 ? 1.747 16.944 -2.535 1.00 69.46 87 ILE A O 1
ATOM 637 N N . LEU A 1 88 ? 0.124 17.866 -1.273 1.00 67.53 88 LEU A N 1
ATOM 638 C CA . LEU A 1 88 ? -0.405 16.592 -0.795 1.00 62.22 88 LEU A CA 1
ATOM 639 C C . LEU A 1 88 ? -1.750 16.322 -1.455 1.00 64.29 88 LEU A C 1
ATOM 640 O O . LEU A 1 88 ? -2.580 17.224 -1.561 1.00 66.11 88 LEU A O 1
ATOM 645 N N . THR A 1 89 ? -1.946 15.101 -1.942 1.00 62.36 89 THR A N 1
ATOM 646 C CA . THR A 1 89 ? -3.229 14.678 -2.490 1.00 65.53 89 THR A CA 1
ATOM 647 C C . THR A 1 89 ? -3.682 13.418 -1.766 1.00 66.40 89 THR A C 1
ATOM 648 O O . THR A 1 89 ? -2.992 12.395 -1.801 1.00 64.60 89 THR A O 1
ATOM 652 N N . LEU A 1 90 ? -4.838 13.495 -1.117 1.00 65.64 90 LEU A N 1
ATOM 653 C CA . LEU A 1 90 ? -5.448 12.370 -0.426 1.00 66.02 90 LEU A CA 1
ATOM 654 C C . LEU A 1 90 ? -6.612 11.864 -1.267 1.00 69.59 90 LEU A C 1
ATOM 655 O O . LEU A 1 90 ? -7.422 12.662 -1.749 1.00 70.36 90 LEU A O 1
ATOM 660 N N . LYS A 1 91 ? -6.692 10.548 -1.446 1.00 66.08 91 LYS A N 1
ATOM 661 C CA . LYS A 1 91 ? -7.715 9.952 -2.291 1.00 65.94 91 LYS A CA 1
ATOM 662 C C . LYS A 1 91 ? -8.225 8.672 -1.648 1.00 67.15 91 LYS A C 1
ATOM 663 O O . LYS A 1 91 ? -7.500 7.984 -0.923 1.00 66.66 91 LYS A O 1
ATOM 665 N N . ALA A 1 92 ? -9.489 8.365 -1.924 1.00 66.79 92 ALA A N 1
ATOM 666 C CA . ALA A 1 92 ? -10.112 7.156 -1.404 1.00 68.20 92 ALA A CA 1
ATOM 667 C C . ALA A 1 92 ? -11.306 6.781 -2.269 1.00 73.88 92 ALA A C 1
ATOM 668 O O . ALA A 1 92 ? -11.981 7.651 -2.824 1.00 74.96 92 ALA A O 1
ATOM 670 N N . ASP A 1 93 ? -11.556 5.479 -2.379 1.00 76.87 93 ASP A N 1
ATOM 671 C CA . ASP A 1 93 ? -12.727 5.014 -3.103 1.00 79.86 93 ASP A CA 1
ATOM 672 C C . ASP A 1 93 ? -13.941 5.096 -2.175 1.00 83.03 93 ASP A C 1
ATOM 673 O O . ASP A 1 93 ? -13.839 5.523 -1.023 1.00 82.57 93 ASP A O 1
ATOM 678 N N . ASP A 1 94 ? -15.118 4.711 -2.676 1.00 83.77 94 ASP A N 1
ATOM 679 C CA . ASP A 1 94 ? -16.316 4.778 -1.842 1.00 87.19 94 ASP A CA 1
ATOM 680 C C . ASP A 1 94 ? -16.467 3.618 -0.863 1.00 89.06 94 ASP A C 1
ATOM 681 O O . ASP A 1 94 ? -17.198 3.761 0.123 1.00 89.24 94 ASP A O 1
ATOM 686 N N . SER A 1 95 ? -15.830 2.474 -1.106 1.00 88.74 95 SER A N 1
ATOM 687 C CA . SER A 1 95 ? -15.874 1.341 -0.177 1.00 88.20 95 SER A CA 1
ATOM 688 C C . SER A 1 95 ? -14.448 0.856 0.070 1.00 85.78 95 SER A C 1
ATOM 689 O O . SER A 1 95 ? -14.087 -0.272 -0.270 1.00 88.33 95 SER A O 1
ATOM 692 N N . PRO A 1 96 ? -13.613 1.691 0.691 1.00 85.06 96 PRO A N 1
ATOM 693 C CA . PRO A 1 96 ? -12.166 1.451 0.702 1.00 81.12 96 PRO A CA 1
ATOM 694 C C . PRO A 1 96 ? -11.656 0.642 1.884 1.00 78.38 96 PRO A C 1
ATOM 695 O O . PRO A 1 96 ? -12.117 0.776 3.020 1.00 79.48 96 PRO A O 1
ATOM 699 N N . ASP A 1 97 ? -10.676 -0.206 1.589 1.00 75.61 97 ASP A N 1
ATOM 700 C CA . ASP A 1 97 ? -9.820 -0.820 2.593 1.00 75.31 97 ASP A CA 1
ATOM 701 C C . ASP A 1 97 ? -8.499 -0.078 2.769 1.00 70.67 97 ASP A C 1
ATOM 702 O O . ASP A 1 97 ? -7.714 -0.443 3.649 1.00 66.70 97 ASP A O 1
ATOM 707 N N . ALA A 1 98 ? -8.229 0.941 1.951 1.00 68.11 98 ALA A N 1
ATOM 708 C CA . ALA A 1 98 ? -6.974 1.676 2.038 1.00 65.61 98 ALA A CA 1
ATOM 709 C C . ALA A 1 98 ? -7.181 3.101 1.545 1.00 64.38 98 ALA A C 1
ATOM 710 O O . ALA A 1 98 ? -8.169 3.415 0.876 1.00 64.08 98 ALA A O 1
ATOM 712 N N . VAL A 1 99 ? -6.223 3.962 1.886 1.00 61.46 99 VAL A N 1
ATOM 713 C CA . VAL A 1 99 ? -6.215 5.365 1.483 1.00 61.65 99 VAL A CA 1
ATOM 714 C C . VAL A 1 99 ? -4.945 5.662 0.695 1.00 62.92 99 VAL A C 1
ATOM 715 O O . VAL A 1 99 ? -3.869 5.147 1.019 1.00 62.48 99 VAL A O 1
ATOM 719 N N . ASN A 1 100 ? -5.070 6.484 -0.347 1.00 65.20 100 ASN A N 1
ATOM 720 C CA . ASN A 1 100 ? -3.961 6.805 -1.234 1.00 63.28 100 ASN A CA 1
ATOM 721 C C . ASN A 1 100 ? -3.457 8.202 -0.892 1.00 61.50 100 ASN A C 1
ATOM 722 O O . ASN A 1 100 ? -4.238 9.157 -0.849 1.00 63.98 100 ASN A O 1
ATOM 727 N N . LEU A 1 101 ? -2.153 8.315 -0.652 1.00 61.54 101 LEU A N 1
ATOM 728 C CA . LEU A 1 101 ? -1.503 9.583 -0.355 1.00 62.09 101 LEU A CA 1
ATOM 729 C C . LEU A 1 101 ? -0.455 9.850 -1.424 1.00 62.67 101 LEU A C 1
ATOM 730 O O . LEU A 1 101 ? 0.337 8.964 -1.759 1.00 63.24 101 LEU A O 1
ATOM 735 N N . MET A 1 102 ? -0.455 11.065 -1.961 1.00 62.73 102 MET A N 1
ATOM 736 C CA . MET A 1 102 ? 0.454 11.441 -3.032 1.00 62.01 102 MET A CA 1
ATOM 737 C C . MET A 1 102 ? 1.167 12.727 -2.648 1.00 60.76 102 MET A C 1
ATOM 738 O O . MET A 1 102 ? 0.520 13.717 -2.301 1.00 61.69 102 MET A O 1
ATOM 743 N N . PHE A 1 103 ? 2.493 12.710 -2.702 1.00 62.96 103 PHE A N 1
ATOM 744 C CA . PHE A 1 103 ? 3.307 13.877 -2.391 1.00 63.82 103 PHE A CA 1
ATOM 745 C C . PHE A 1 103 ? 4.010 14.335 -3.660 1.00 66.03 103 PHE A C 1
ATOM 746 O O . PHE A 1 103 ? 4.799 13.583 -4.243 1.00 67.05 103 PHE A O 1
ATOM 754 N N . GLU A 1 104 ? 3.724 15.559 -4.088 1.00 68.28 104 GLU A N 1
ATOM 755 C CA . GLU A 1 104 ? 4.329 16.129 -5.280 1.00 72.54 104 GLU A CA 1
ATOM 756 C C . GLU A 1 104 ? 5.240 17.276 -4.870 1.00 74.28 104 GLU A C 1
ATOM 757 O O . GLU A 1 104 ? 4.807 18.203 -4.173 1.00 74.03 104 GLU A O 1
ATOM 763 N N . SER A 1 105 ? 6.501 17.190 -5.284 1.00 75.75 105 SER A N 1
ATOM 764 C CA . SER A 1 105 ? 7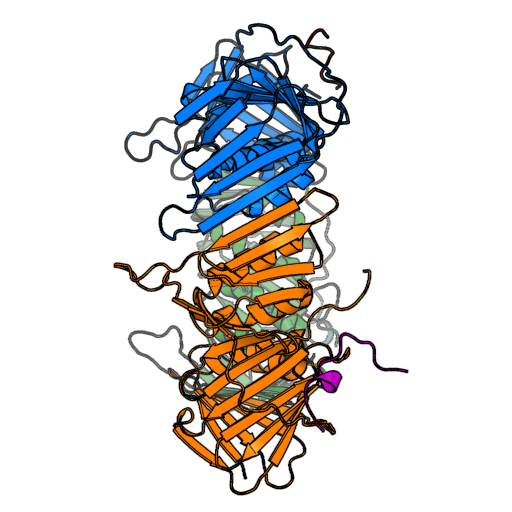.464 18.245 -5.015 1.00 77.11 105 SER A CA 1
ATOM 765 C C . SER A 1 105 ? 7.174 19.451 -5.899 1.00 80.98 105 SER A C 1
ATOM 766 O O . SER A 1 105 ? 6.815 19.310 -7.071 1.00 82.48 105 SER A O 1
ATOM 769 N N . ALA A 1 106 ? 7.316 20.644 -5.323 1.00 80.94 106 ALA A N 1
ATOM 770 C CA . ALA A 1 106 ? 7.101 21.869 -6.086 1.00 80.84 106 ALA A CA 1
ATOM 771 C C . ALA A 1 106 ? 8.140 22.033 -7.190 1.00 84.80 106 ALA A C 1
ATOM 772 O O . ALA A 1 106 ? 7.802 22.065 -8.380 1.00 84.78 106 ALA A O 1
ATOM 774 N N . GLU A 1 107 ? 9.416 22.119 -6.815 1.00 85.94 107 GLU A N 1
ATOM 775 C CA . GLU A 1 107 ? 10.489 22.289 -7.787 1.00 84.30 107 GLU A CA 1
ATOM 776 C C . GLU A 1 107 ? 10.779 21.007 -8.553 1.00 86.08 107 GLU A C 1
ATOM 777 O O . GLU A 1 107 ? 10.296 20.841 -9.679 1.00 85.11 107 GLU A O 1
ATOM 779 N N . THR A 1 108 ? 11.570 20.105 -7.970 1.00 85.77 108 THR A N 1
ATOM 780 C CA . THR A 1 108 ? 11.934 18.897 -8.696 1.00 85.84 108 THR A CA 1
ATOM 781 C C . THR A 1 108 ? 10.673 18.143 -9.095 1.00 83.70 108 THR A C 1
ATOM 782 O O . THR A 1 108 ? 9.674 18.140 -8.371 1.00 84.38 108 THR A O 1
ATOM 784 N N . ASP A 1 109 ? 10.760 17.422 -10.212 1.00 81.99 109 ASP A N 1
ATOM 785 C CA . ASP A 1 109 ? 9.629 16.676 -10.763 1.00 79.37 109 ASP A CA 1
ATOM 786 C C . ASP A 1 109 ? 9.598 15.283 -10.138 1.00 78.45 109 ASP A C 1
ATOM 787 O O . ASP A 1 109 ? 9.807 14.255 -10.786 1.00 75.61 109 ASP A O 1
ATOM 789 N N . ARG A 1 110 ? 9.434 15.285 -8.820 1.00 77.81 110 ARG A N 1
ATOM 790 C CA . ARG A 1 110 ? 9.412 14.091 -7.992 1.00 72.67 110 ARG A CA 1
ATOM 791 C C . ARG A 1 110 ? 7.986 13.797 -7.536 1.00 71.08 110 ARG A C 1
ATOM 792 O O . ARG A 1 110 ? 7.256 14.709 -7.136 1.00 71.46 110 ARG A O 1
ATOM 800 N N . ILE A 1 111 ? 7.585 12.527 -7.608 1.00 67.03 111 ILE A N 1
ATOM 801 C CA . ILE A 1 111 ? 6.254 12.094 -7.187 1.00 66.28 111 ILE A CA 1
ATOM 802 C C . ILE A 1 111 ? 6.413 10.905 -6.249 1.00 65.28 111 ILE A C 1
ATOM 803 O O . ILE A 1 111 ? 7.009 9.888 -6.625 1.00 64.72 111 ILE A O 1
ATOM 808 N N . SER A 1 112 ? 5.873 11.028 -5.039 1.00 61.98 112 SER A N 1
ATOM 809 C CA . SER A 1 112 ? 5.838 9.951 -4.062 1.00 61.94 112 SER A CA 1
ATOM 810 C C . SER A 1 112 ? 4.402 9.475 -3.895 1.00 62.18 112 SER A C 1
ATOM 811 O O . SER A 1 112 ? 3.472 10.285 -3.872 1.00 62.19 112 SER A O 1
ATOM 814 N N . GLU A 1 113 ? 4.219 8.163 -3.772 1.00 60.65 113 GLU A N 1
ATOM 815 C CA . GLU A 1 113 ? 2.883 7.589 -3.681 1.00 60.06 113 GLU A CA 1
ATOM 816 C C . GLU A 1 113 ? 2.874 6.494 -2.628 1.00 60.98 113 GLU A C 1
ATOM 817 O O . GLU A 1 113 ? 3.766 5.643 -2.607 1.00 60.64 113 GLU A O 1
ATOM 823 N N . TYR A 1 114 ? 1.868 6.526 -1.757 1.00 63.00 114 TYR A N 1
ATOM 824 C CA . TYR A 1 114 ? 1.728 5.566 -0.675 1.00 63.53 114 TYR A CA 1
ATOM 825 C C . TYR A 1 114 ? 0.281 5.106 -0.596 1.00 63.47 114 TYR A C 1
ATOM 826 O O . TYR A 1 114 ? -0.646 5.871 -0.868 1.00 65.39 114 TYR A O 1
ATOM 835 N N . ASP A 1 115 ? 0.096 3.840 -0.236 1.00 62.68 115 ASP A N 1
ATOM 836 C CA . ASP A 1 115 ? -1.226 3.281 0.030 1.00 63.23 115 ASP A CA 1
ATOM 837 C C . ASP A 1 115 ? -1.203 2.745 1.455 1.00 62.49 115 ASP A C 1
ATOM 838 O O . ASP A 1 115 ? -0.473 1.793 1.753 1.00 64.20 115 ASP A O 1
ATOM 843 N N . ILE A 1 116 ? -1.996 3.355 2.330 1.00 60.82 116 ILE A N 1
ATOM 844 C CA . ILE A 1 116 ? -2.033 2.999 3.744 1.00 59.53 116 ILE A CA 1
ATOM 845 C C . ILE A 1 116 ? -3.282 2.171 4.006 1.00 60.49 116 ILE A C 1
ATOM 846 O O . ILE A 1 116 ? -4.400 2.610 3.710 1.00 60.36 116 ILE A O 1
ATOM 851 N N . LYS A 1 117 ? -3.088 0.972 4.549 1.00 58.44 117 LYS A N 1
ATOM 852 C CA . LYS A 1 117 ? -4.206 0.110 4.905 1.00 59.56 117 LYS A CA 1
ATOM 853 C C . LYS A 1 117 ? -5.011 0.720 6.046 1.00 61.59 117 LYS A C 1
ATOM 854 O O . LYS A 1 117 ? -4.446 1.187 7.040 1.00 61.45 117 LYS A O 1
ATOM 860 N N . LEU A 1 118 ? -6.331 0.724 5.899 1.00 60.43 118 LEU A N 1
ATOM 861 C CA . LEU A 1 118 ? -7.210 1.283 6.913 1.00 61.67 118 LEU A CA 1
ATOM 862 C C . LEU A 1 118 ? -7.573 0.226 7.953 1.00 61.65 118 LEU A C 1
ATOM 863 O O . LEU A 1 118 ? -7.403 -0.977 7.741 1.00 62.10 118 LEU A O 1
ATOM 868 N N . MET A 1 119 ? -8.077 0.696 9.091 1.00 59.94 119 MET A N 1
ATOM 869 C CA . MET A 1 119 ? -8.526 -0.167 10.172 1.00 61.30 119 MET A CA 1
ATOM 870 C C . MET A 1 119 ? -9.982 0.139 10.504 1.00 61.40 119 MET A C 1
ATOM 871 O O . MET A 1 119 ? -10.508 1.205 10.171 1.00 59.32 119 MET A O 1
ATOM 876 N N . ASP A 1 120 ? -10.629 -0.814 11.170 1.00 61.14 120 ASP A N 1
ATOM 877 C CA . ASP A 1 120 ? -12.008 -0.661 11.619 1.00 62.90 120 ASP A CA 1
ATOM 878 C C . ASP A 1 120 ? -12.050 -0.166 13.060 1.00 64.63 120 ASP A C 1
ATOM 879 O O . ASP A 1 120 ? -11.607 -0.862 13.981 1.00 63.00 120 ASP A O 1
ATOM 884 N N . ILE A 1 121 ? -12.577 1.042 13.243 1.00 65.75 121 ILE A N 1
ATOM 885 C CA . ILE A 1 121 ? -12.663 1.713 14.535 1.00 65.22 121 ILE A CA 1
ATOM 886 C C . ILE A 1 121 ? -14.137 1.952 14.836 1.00 68.02 121 ILE A C 1
ATOM 887 O O . ILE A 1 121 ? -14.868 2.485 13.994 1.00 69.64 121 ILE A O 1
ATOM 892 N N . ASP A 1 122 ? -14.566 1.566 16.035 1.00 67.26 122 ASP A N 1
ATOM 893 C CA . ASP A 1 122 ? -15.949 1.745 16.464 1.00 74.71 122 ASP A CA 1
ATOM 894 C C . ASP A 1 122 ? -16.172 3.188 16.898 1.00 78.71 122 ASP A C 1
ATOM 895 O O . ASP A 1 122 ? -15.501 3.679 17.811 1.00 78.50 122 ASP A O 1
ATOM 900 N N . GLN A 1 123 ? -17.136 3.856 16.267 1.00 81.00 123 GLN A N 1
ATOM 901 C CA . GLN A 1 123 ? -17.267 5.304 16.381 1.00 81.41 123 GLN A CA 1
ATOM 902 C C . GLN A 1 123 ? -18.053 5.702 17.631 1.00 84.24 123 GLN A C 1
ATOM 903 O O . GLN A 1 123 ? -19.252 5.431 17.752 1.00 85.90 123 GLN A O 1
ATOM 909 N N . GLU A 1 124 ? -17.335 6.379 18.543 1.00 87.40 124 GLU A N 1
ATOM 910 C CA . GLU A 1 124 ? -17.788 7.007 19.800 1.00 84.30 124 GLU A CA 1
ATOM 911 C C . GLU A 1 124 ? -18.135 8.434 19.432 1.00 81.30 124 GLU A C 1
ATOM 912 O O . GLU A 1 124 ? -17.258 9.280 19.419 1.00 79.55 124 GLU A O 1
ATOM 918 N N . HIS A 1 125 ? -19.361 8.730 19.076 1.00 81.15 125 HIS A N 1
ATOM 919 C CA . HIS A 1 125 ? -19.599 10.140 18.848 1.00 76.03 125 HIS A CA 1
ATOM 920 C C . HIS A 1 125 ? -20.197 10.777 20.093 1.00 73.63 125 HIS A C 1
ATOM 921 O O . HIS A 1 125 ? -21.065 10.196 20.746 1.00 73.32 125 HIS A O 1
ATOM 928 N N . LEU A 1 126 ? -19.683 11.956 20.448 1.00 69.77 126 LEU A N 1
ATOM 929 C CA . LEU A 1 126 ? -20.183 12.725 21.578 1.00 68.73 126 LEU A CA 1
ATOM 930 C C . LEU A 1 126 ? -20.819 14.013 21.076 1.00 67.48 126 LEU A C 1
ATOM 931 O O . LEU A 1 126 ? -20.392 14.585 20.068 1.00 65.01 126 LEU A O 1
ATOM 936 N N . ALA A 1 127 ? -21.837 14.476 21.799 1.00 65.73 127 ALA A N 1
ATOM 937 C CA . ALA A 1 127 ? -22.538 15.714 21.470 1.00 64.10 127 ALA A CA 1
ATOM 938 C C . ALA A 1 127 ? -21.955 16.853 22.302 1.00 62.38 127 ALA A C 1
ATOM 939 O O . ALA A 1 127 ? -22.111 16.877 23.528 1.00 65.92 127 ALA A O 1
ATOM 941 N N . ILE A 1 128 ? -21.301 17.798 21.637 1.00 59.64 128 ILE A N 1
ATOM 942 C CA . ILE A 1 128 ? -20.675 18.944 22.290 1.00 61.20 128 ILE A CA 1
ATOM 943 C C . ILE A 1 128 ? -21.655 20.121 22.234 1.00 63.00 128 ILE A C 1
ATOM 944 O O . ILE A 1 128 ? -21.992 20.569 21.131 1.00 64.91 128 ILE A O 1
ATOM 949 N N . PRO A 1 129 ? -22.114 20.633 23.371 1.00 61.95 129 PRO A N 1
ATOM 950 C CA . PRO A 1 129 ? -23.186 21.634 23.343 1.00 64.15 129 PRO A CA 1
ATOM 951 C C . PRO A 1 129 ? -22.654 23.035 23.085 1.00 63.69 129 PRO A C 1
ATOM 952 O O . PRO A 1 129 ? -21.528 23.383 23.448 1.00 65.73 129 PRO A O 1
ATOM 956 N N . GLU A 1 130 ? -23.496 23.839 22.437 1.00 65.26 130 GLU A N 1
ATOM 957 C CA . GLU A 1 130 ? -23.194 25.235 22.139 1.00 66.29 130 GLU A CA 1
ATOM 958 C C . GLU A 1 130 ? -22.989 26.040 23.415 1.00 66.38 130 GLU A C 1
ATOM 959 O O . GLU A 1 130 ? -23.952 26.559 23.990 1.00 69.44 130 GLU A O 1
ATOM 961 N N . THR A 1 131 ? -21.745 26.141 23.875 1.00 66.95 131 THR A N 1
ATOM 962 C CA . THR A 1 131 ? -21.458 26.714 25.180 1.00 64.24 131 THR A CA 1
ATOM 963 C C . THR A 1 131 ? -21.130 28.197 25.055 1.00 63.71 131 THR A C 1
ATOM 964 O O . THR A 1 131 ? -20.479 28.626 24.098 1.00 63.75 131 THR A O 1
ATOM 968 N N . GLU A 1 132 ? -21.597 28.975 26.029 1.00 63.05 132 GLU A N 1
ATOM 969 C CA . GLU A 1 132 ? -21.152 30.348 26.228 1.00 63.52 132 GLU A CA 1
ATOM 970 C C . GLU A 1 132 ? -20.184 30.319 27.402 1.00 62.37 132 GLU A C 1
ATOM 971 O O . GLU A 1 132 ? -20.590 30.069 28.542 1.00 62.39 132 GLU A O 1
ATOM 973 N N . TYR A 1 133 ? -18.910 30.578 27.132 1.00 61.26 133 TYR A N 1
ATOM 974 C CA . TYR A 1 133 ? -17.882 30.396 28.143 1.00 59.93 133 TYR A CA 1
ATOM 975 C C . TYR A 1 133 ? -17.762 31.646 29.001 1.00 59.45 133 TYR A C 1
ATOM 976 O O . TYR A 1 133 ? -17.858 32.771 28.503 1.00 61.57 133 TYR A O 1
ATOM 985 N N . ALA A 1 134 ? -17.554 31.435 30.301 1.00 57.47 134 ALA A N 1
ATOM 986 C CA . ALA A 1 134 ? -17.387 32.561 31.211 1.00 59.42 134 ALA A CA 1
ATOM 987 C C . ALA A 1 134 ? -16.087 33.304 30.938 1.00 60.89 134 ALA A C 1
ATOM 988 O O . ALA A 1 134 ? -16.035 34.534 31.052 1.00 62.65 134 ALA A O 1
ATOM 990 N N . ALA A 1 135 ? -15.029 32.583 30.570 1.00 59.89 135 ALA A N 1
ATOM 991 C CA . ALA A 1 135 ? -13.739 33.207 30.309 1.00 59.37 135 ALA A CA 1
ATOM 992 C C . ALA A 1 135 ? -13.188 32.746 28.968 1.00 57.31 135 ALA A C 1
ATOM 993 O O . ALA A 1 135 ? -13.221 31.552 28.650 1.00 56.62 135 ALA A O 1
ATOM 995 N N . THR A 1 136 ? -12.674 33.702 28.193 1.00 57.83 136 THR A N 1
ATOM 996 C CA . THR A 1 136 ? -12.043 33.435 26.904 1.00 58.42 136 THR A CA 1
ATOM 997 C C . THR A 1 136 ? -10.718 34.180 26.856 1.00 57.93 136 THR A C 1
ATOM 998 O O . THR A 1 136 ? -10.692 35.413 26.934 1.00 59.08 136 THR A O 1
ATOM 1002 N N . VAL A 1 137 ? -9.624 33.436 26.728 1.00 55.09 137 VAL A N 1
ATOM 1003 C CA . VAL A 1 137 ? -8.277 33.986 26.781 1.00 53.98 137 VAL A CA 1
ATOM 1004 C C . VAL A 1 137 ? -7.585 33.703 25.458 1.00 54.92 137 VAL A C 1
ATOM 1005 O O . VAL A 1 137 ? -7.460 32.542 25.055 1.00 54.31 137 VAL A O 1
ATOM 1009 N N . GLU A 1 138 ? -7.124 34.754 24.791 1.00 55.15 138 GLU A N 1
ATOM 1010 C CA . GLU A 1 138 ? -6.304 34.631 23.593 1.00 55.52 138 GLU A CA 1
ATOM 1011 C C . GLU A 1 138 ? -4.882 35.014 23.972 1.00 54.79 138 GLU A C 1
ATOM 1012 O O . GLU A 1 138 ? -4.647 36.124 24.462 1.00 55.47 138 GLU A O 1
ATOM 1014 N N . MET A 1 139 ? -3.940 34.103 23.759 1.00 53.23 139 MET A N 1
ATOM 1015 C CA . MET A 1 139 ? -2.578 34.342 24.212 1.00 52.19 139 MET A CA 1
ATOM 1016 C C . MET A 1 139 ? -1.615 33.704 23.225 1.00 52.47 139 MET A C 1
ATOM 1017 O O . MET A 1 139 ? -2.031 32.916 22.368 1.00 50.55 139 MET A O 1
ATOM 1022 N N . PRO A 1 140 ? -0.331 34.062 23.280 1.00 53.27 140 PRO A N 1
ATOM 1023 C CA . PRO A 1 140 ? 0.650 33.388 22.420 1.00 53.39 140 PRO A CA 1
ATOM 1024 C C . PRO A 1 140 ? 0.700 31.898 22.722 1.00 52.07 140 PRO A C 1
ATOM 1025 O O . PRO A 1 140 ? 0.777 31.484 23.881 1.00 51.27 140 PRO A O 1
ATOM 1029 N N . SER A 1 141 ? 0.648 31.090 21.661 1.00 50.56 141 SER A N 1
ATOM 1030 C CA . SER A 1 141 ? 0.659 29.642 21.839 1.00 49.49 141 SER A CA 1
ATOM 1031 C C . SER A 1 141 ? 1.974 29.178 22.450 1.00 49.97 141 SER A C 1
ATOM 1032 O O . SER A 1 141 ? 1.993 28.264 23.286 1.00 50.61 141 SER A O 1
ATOM 1035 N N . ALA A 1 142 ? 3.083 29.811 22.062 1.00 51.06 142 ALA A N 1
ATOM 1036 C CA . ALA A 1 142 ? 4.375 29.440 22.624 1.00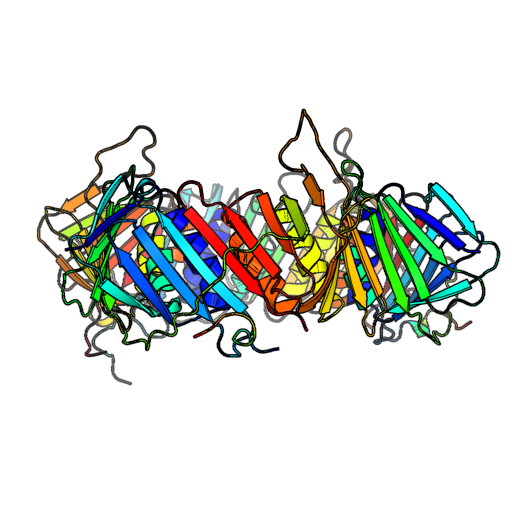 51.17 142 ALA A CA 1
ATOM 1037 C C . ALA A 1 142 ? 4.455 29.787 24.103 1.00 49.55 142 ALA A C 1
ATOM 1038 O O . ALA A 1 142 ? 5.073 29.049 24.877 1.00 49.90 142 ALA A O 1
ATOM 1040 N N . GLU A 1 143 ? 3.820 30.886 24.520 1.00 48.38 143 GLU A N 1
ATOM 1041 C CA . GLU A 1 143 ? 3.813 31.238 25.936 1.00 50.45 143 GLU A CA 1
ATOM 1042 C C . GLU A 1 143 ? 2.999 30.239 26.751 1.00 50.91 143 GLU A C 1
ATOM 1043 O O . GLU A 1 143 ? 3.411 29.845 27.848 1.00 52.02 143 GLU A O 1
ATOM 1049 N N . PHE A 1 144 ? 1.842 29.817 26.233 1.00 47.69 144 PHE A N 1
ATOM 1050 C CA . PHE A 1 144 ? 1.051 28.807 26.929 1.00 46.89 144 PHE A CA 1
ATOM 1051 C C . PHE A 1 144 ? 1.804 27.486 27.012 1.00 45.82 144 PHE A C 1
ATOM 1052 O O . PHE A 1 144 ? 1.776 26.811 28.048 1.00 46.68 144 PHE A O 1
ATOM 1060 N N . GLN A 1 145 ? 2.495 27.107 25.933 1.00 46.39 145 GLN A N 1
ATOM 1061 C CA . GLN A 1 145 ? 3.296 25.886 25.961 1.00 49.06 145 GLN A CA 1
ATOM 1062 C C . GLN A 1 145 ? 4.425 25.987 26.981 1.00 48.69 145 GLN A C 1
ATOM 1063 O O . GLN A 1 145 ? 4.692 25.031 27.721 1.00 49.14 145 GLN A O 1
ATOM 1069 N N . ARG A 1 146 ? 5.101 27.139 27.030 1.00 48.02 146 ARG A N 1
ATOM 1070 C CA . ARG A 1 146 ? 6.169 27.331 28.005 1.00 50.60 146 ARG A CA 1
ATOM 1071 C C . ARG A 1 146 ? 5.634 27.243 29.426 1.00 51.09 146 ARG A C 1
ATOM 1072 O O . ARG A 1 146 ? 6.239 26.591 30.282 1.00 50.18 146 ARG A O 1
ATOM 1080 N N . ILE A 1 147 ? 4.492 27.883 29.691 1.00 46.42 147 ILE A N 1
ATOM 1081 C CA . ILE A 1 147 ? 3.891 27.824 31.022 1.00 48.18 147 ILE A CA 1
ATOM 1082 C C . ILE A 1 147 ? 3.548 26.385 31.386 1.00 47.67 147 ILE A C 1
ATOM 1083 O O . ILE A 1 147 ? 3.826 25.923 32.501 1.00 47.59 147 ILE A O 1
ATOM 1088 N N . CYS A 1 148 ? 2.939 25.656 30.448 1.00 45.29 148 CYS A N 1
ATOM 1089 C CA . CYS A 1 148 ? 2.507 24.293 30.734 1.00 46.12 148 CYS A CA 1
ATOM 1090 C C . CYS A 1 148 ? 3.694 23.385 31.023 1.00 46.47 148 CYS A C 1
ATOM 1091 O O . CYS A 1 148 ? 3.682 22.629 31.997 1.00 46.01 148 CYS A O 1
ATOM 1094 N N . ARG A 1 149 ? 4.741 23.459 30.197 1.00 48.20 149 ARG A N 1
ATOM 1095 C CA . ARG A 1 149 ? 5.914 22.625 30.443 1.00 50.07 149 ARG A CA 1
ATOM 1096 C C . ARG A 1 149 ? 6.608 23.020 31.742 1.00 48.16 149 ARG A C 1
ATOM 1097 O O . ARG A 1 149 ? 6.999 22.149 32.536 1.00 48.90 149 ARG A O 1
ATOM 1105 N N . ASP A 1 150 ? 6.749 24.328 31.988 1.00 45.67 150 ASP A N 1
ATOM 1106 C CA . ASP A 1 150 ? 7.396 24.785 33.209 1.00 46.39 150 ASP A CA 1
ATOM 1107 C C . ASP A 1 150 ? 6.677 24.239 34.432 1.00 50.88 150 ASP A C 1
ATOM 1108 O O . ASP A 1 150 ? 7.291 23.589 35.283 1.00 49.76 150 ASP A O 1
ATOM 1113 N N . LEU A 1 151 ? 5.354 24.415 34.493 1.00 47.96 151 LEU A N 1
ATOM 1114 C CA . LEU A 1 151 ? 4.616 23.963 35.668 1.00 46.22 151 LEU A CA 1
ATOM 1115 C C . LEU A 1 151 ? 4.513 22.445 35.728 1.00 47.65 151 LEU A C 1
ATOM 1116 O O . LEU A 1 151 ? 4.415 21.879 36.823 1.00 47.47 151 LEU A O 1
ATOM 1121 N N . ASN A 1 152 ? 4.545 21.765 34.577 1.00 47.74 152 ASN A N 1
ATOM 1122 C CA . ASN A 1 152 ? 4.523 20.308 34.589 1.00 48.74 152 ASN A CA 1
ATOM 1123 C C . ASN A 1 152 ? 5.815 19.751 35.158 1.00 49.89 152 ASN A C 1
ATOM 1124 O O . ASN A 1 152 ? 5.823 18.649 35.719 1.00 48.51 152 ASN A O 1
ATOM 1129 N N . ALA A 1 153 ? 6.913 20.498 35.030 1.00 48.97 153 ALA A N 1
ATOM 1130 C CA . ALA A 1 153 ? 8.140 20.084 35.695 1.00 49.99 153 ALA A CA 1
ATOM 1131 C C . ALA A 1 153 ? 8.019 20.155 37.212 1.00 51.40 153 ALA A C 1
ATOM 1132 O O . ALA A 1 153 ? 8.804 19.506 37.912 1.00 52.07 153 ALA A O 1
ATOM 1134 N N . LEU A 1 154 ? 7.053 20.910 37.741 1.00 49.54 154 LEU A N 1
ATOM 1135 C CA . LEU A 1 154 ? 6.955 21.072 39.185 1.00 50.17 154 LEU A CA 1
ATOM 1136 C C . LEU A 1 154 ? 5.825 20.262 39.806 1.00 50.83 154 LEU A C 1
ATOM 1137 O O . LEU A 1 154 ? 5.904 19.918 40.989 1.00 51.57 154 LEU A O 1
ATOM 1142 N N . SER A 1 155 ? 4.776 19.956 39.045 1.00 51.81 155 SER A N 1
ATOM 1143 C CA . SER A 1 155 ? 3.572 19.362 39.611 1.00 51.83 155 SER A CA 1
ATOM 1144 C C . SER A 1 155 ? 2.837 18.583 38.529 1.00 50.05 155 SER A C 1
ATOM 1145 O O . SER A 1 155 ? 3.206 18.607 37.353 1.00 49.95 155 SER A O 1
ATOM 1148 N N . GLU A 1 156 ? 1.777 17.891 38.952 1.00 51.59 156 GLU A N 1
ATOM 1149 C CA . GLU A 1 156 ? 0.914 17.152 38.042 1.00 53.92 156 GLU A CA 1
ATOM 1150 C C . GLU A 1 156 ? -0.373 17.890 37.703 1.00 51.51 156 GLU A C 1
ATOM 1151 O O . GLU A 1 156 ? -1.032 17.533 36.720 1.00 50.94 156 GLU A O 1
ATOM 1157 N N . SER A 1 157 ? -0.742 18.903 38.483 1.00 49.05 157 SER A N 1
ATOM 1158 C CA . SER A 1 157 ? -2.010 19.596 38.319 1.00 49.85 157 SER A CA 1
ATOM 1159 C C . SER A 1 157 ? -1.777 21.098 38.289 1.00 49.11 157 SER A C 1
ATOM 1160 O O . SER A 1 157 ? -0.891 21.614 38.977 1.00 51.04 157 SER A O 1
ATOM 1163 N N . VAL A 1 158 ? -2.576 21.794 37.485 1.00 46.67 158 VAL A N 1
ATOM 1164 C CA . VAL A 1 158 ? -2.529 23.246 37.392 1.00 48.67 158 VAL A CA 1
ATOM 1165 C C . VAL A 1 158 ? -3.925 23.803 37.638 1.00 50.34 158 VAL A C 1
ATOM 1166 O O . VAL A 1 158 ? -4.921 23.266 37.140 1.00 50.20 158 VAL A O 1
ATOM 1170 N N . VAL A 1 159 ? -3.991 24.867 38.427 1.00 50.04 159 VAL A N 1
ATOM 1171 C CA . VAL A 1 159 ? -5.212 25.626 38.650 1.00 49.60 159 VAL A CA 1
ATOM 1172 C C . VAL A 1 159 ? -5.179 26.832 37.725 1.00 52.18 159 VAL A C 1
ATOM 1173 O O . VAL A 1 159 ? -4.240 27.636 37.773 1.00 51.23 159 VAL A O 1
ATOM 1177 N N . ILE A 1 160 ? -6.193 26.951 36.879 1.00 53.93 160 ILE A N 1
ATOM 1178 C CA . ILE A 1 160 ? -6.359 28.093 35.994 1.00 53.13 160 ILE A CA 1
ATOM 1179 C C . ILE A 1 160 ? -7.430 28.979 36.609 1.00 57.02 160 ILE A C 1
ATOM 1180 O O . ILE A 1 160 ? -8.571 28.539 36.816 1.00 57.48 160 ILE A O 1
ATOM 1185 N N . GLU A 1 161 ? -7.042 30.211 36.940 1.00 59.14 161 GLU A N 1
ATOM 1186 C CA . GLU A 1 161 ? -7.912 31.198 37.568 1.00 59.43 161 GLU A CA 1
ATOM 1187 C C . GLU A 1 161 ? -8.013 32.402 36.643 1.00 63.98 161 GLU A C 1
ATOM 1188 O O . GLU A 1 161 ? -7.033 33.130 36.458 1.00 65.51 161 GLU A O 1
ATOM 1194 N N . ALA A 1 162 ? -9.190 32.618 36.073 1.00 66.84 162 ALA A N 1
ATOM 1195 C CA . ALA A 1 162 ? -9.444 33.775 35.229 1.00 67.54 162 ALA A CA 1
ATOM 1196 C C . ALA A 1 162 ? -10.277 34.766 36.030 1.00 69.46 162 ALA A C 1
ATOM 1197 O O . ALA A 1 162 ? -11.368 34.427 36.504 1.00 70.48 162 ALA A O 1
ATOM 1199 N N . THR A 1 163 ? -9.758 35.984 36.178 1.00 71.66 163 THR A N 1
ATOM 1200 C CA . THR A 1 163 ? -10.411 37.042 36.936 1.00 74.99 163 THR A CA 1
ATOM 1201 C C . THR A 1 163 ? -10.336 38.332 36.129 1.00 78.64 163 THR A C 1
ATOM 1202 O O . THR A 1 163 ? -9.869 38.347 34.985 1.00 76.10 163 THR A O 1
ATOM 1206 N N . LYS A 1 164 ? -10.811 39.426 36.731 1.00 81.94 164 LYS A N 1
ATOM 1207 C CA . LYS A 1 164 ? -10.864 40.699 36.017 1.00 81.31 164 LYS A CA 1
ATOM 1208 C C . LYS A 1 164 ? -9.472 41.214 35.663 1.00 82.05 164 LYS A C 1
ATOM 1209 O O . LYS A 1 164 ? -9.281 41.813 34.598 1.00 82.90 164 LYS A O 1
ATOM 1211 N N . GLU A 1 165 ? -8.490 41.002 36.541 1.00 83.34 165 GLU A N 1
ATOM 1212 C CA . GLU A 1 165 ? -7.139 41.485 36.265 1.00 81.69 165 GLU A CA 1
ATOM 1213 C C . GLU A 1 165 ? -6.472 40.679 35.157 1.00 80.40 165 GLU A C 1
ATOM 1214 O O . GLU A 1 165 ? -5.950 41.246 34.189 1.00 76.85 165 GLU A O 1
ATOM 1220 N N . GLY A 1 166 ? -6.495 39.359 35.271 1.00 78.55 166 GLY A N 1
ATOM 1221 C CA . GLY A 1 166 ? -5.813 38.527 34.302 1.00 72.20 166 GLY A CA 1
ATOM 1222 C C . GLY A 1 166 ? -6.032 37.062 34.589 1.00 69.01 166 GLY A C 1
ATOM 1223 O O . GLY A 1 166 ? -7.000 36.682 35.251 1.00 70.35 166 GLY A O 1
ATOM 1224 N N . VAL A 1 167 ? -5.119 36.236 34.083 1.00 65.17 167 VAL A N 1
ATOM 1225 C CA . VAL A 1 167 ? -5.202 34.790 34.249 1.00 63.32 167 VAL A CA 1
ATOM 1226 C C . VAL A 1 167 ? -3.978 34.290 35.001 1.00 61.56 167 VAL A C 1
ATOM 1227 O O . VAL A 1 167 ? -2.844 34.671 34.696 1.00 61.89 167 VAL A O 1
ATOM 1231 N N . LYS A 1 168 ? -4.217 33.412 35.970 1.00 59.93 168 LYS A N 1
ATOM 1232 C CA . LYS A 1 168 ? -3.184 32.882 36.848 1.00 57.27 168 LYS A CA 1
ATOM 1233 C C . LYS A 1 168 ? -3.154 31.367 36.710 1.00 55.91 168 LYS A C 1
ATOM 1234 O O . LYS A 1 168 ? -4.173 30.700 36.923 1.00 56.84 168 LYS A O 1
ATOM 1240 N N . PHE A 1 169 ? -1.994 30.831 36.342 1.00 55.27 169 PHE A N 1
ATOM 1241 C CA . PHE A 1 169 ? -1.756 29.394 36.318 1.00 53.96 169 PHE A CA 1
ATOM 1242 C C . PHE A 1 169 ? -0.932 29.055 37.552 1.00 53.65 169 PHE A C 1
ATOM 1243 O O . PHE A 1 169 ? 0.191 29.542 37.699 1.00 54.14 169 PHE A O 1
ATOM 1251 N N . SER A 1 170 ? -1.473 28.214 38.423 1.00 51.87 170 SER A N 1
ATOM 1252 C CA . SER A 1 170 ? -0.838 27.934 39.701 1.00 51.91 170 SER A CA 1
ATOM 1253 C C . SER A 1 170 ? -0.672 26.433 39.877 1.00 52.45 170 SER A C 1
ATOM 1254 O O . SER A 1 170 ? -1.403 25.639 39.287 1.00 51.78 170 SER A O 1
ATOM 1257 N N . CYS A 1 171 ? 0.310 26.050 40.686 1.00 51.53 171 CYS A N 1
ATOM 1258 C CA . CYS A 1 171 ? 0.552 24.642 40.952 1.00 53.16 171 CYS A CA 1
ATOM 1259 C C . CYS A 1 171 ? 1.237 24.493 42.300 1.00 54.61 171 CYS A C 1
ATOM 1260 O O . CYS A 1 171 ? 1.872 25.422 42.809 1.00 55.06 171 CYS A O 1
ATOM 1263 N N . GLN A 1 172 ? 1.122 23.288 42.854 1.00 55.84 172 GLN A N 1
ATOM 1264 C CA . GLN A 1 172 ? 1.686 22.938 44.147 1.00 57.44 172 GLN A CA 1
ATOM 1265 C C . GLN A 1 172 ? 2.314 21.558 44.051 1.00 58.95 172 GLN A C 1
ATOM 1266 O O . GLN A 1 172 ? 1.770 20.669 43.390 1.00 58.16 172 GLN A O 1
ATOM 1272 N N . GLY A 1 173 ? 3.459 21.381 44.705 1.00 60.40 173 GLY A N 1
ATOM 1273 C CA . GLY A 1 173 ? 4.132 20.098 44.672 1.00 60.12 173 GLY A CA 1
ATOM 1274 C C . GLY A 1 173 ? 4.993 19.824 45.886 1.00 62.82 173 GLY A C 1
ATOM 1275 O O . GLY A 1 173 ? 4.986 20.597 46.850 1.00 63.82 173 GLY A O 1
ATOM 1276 N N . ASP A 1 174 ? 5.737 18.715 45.852 1.00 62.92 174 ASP A N 1
ATOM 1277 C CA . ASP A 1 174 ? 6.641 18.392 46.951 1.00 65.78 174 ASP A CA 1
ATOM 1278 C C . ASP A 1 174 ? 7.751 19.429 47.074 1.00 63.16 174 ASP A C 1
ATOM 1279 O O . ASP A 1 174 ? 8.164 19.781 48.186 1.00 60.59 174 ASP A O 1
ATOM 1281 N N . ILE A 1 175 ? 8.248 19.925 45.939 1.00 58.86 175 ILE A N 1
ATOM 1282 C CA . ILE A 1 175 ? 9.283 20.953 45.957 1.00 58.48 175 ILE A CA 1
ATOM 1283 C C . ILE A 1 175 ? 8.744 22.239 46.569 1.00 58.28 175 ILE A C 1
ATOM 1284 O O . ILE A 1 175 ? 9.446 22.936 47.311 1.00 56.58 175 ILE A O 1
ATOM 1289 N N . GLY A 1 176 ? 7.486 22.563 46.281 1.00 57.27 176 GLY A N 1
ATOM 1290 C CA . GLY A 1 176 ? 6.864 23.781 46.756 1.00 54.89 176 GLY A CA 1
ATOM 1291 C C . GLY A 1 176 ? 5.700 24.206 45.885 1.00 56.08 176 GLY A C 1
ATOM 1292 O O . GLY A 1 176 ? 4.893 23.366 45.477 1.00 57.50 176 GLY A O 1
ATOM 1293 N N . SER A 1 177 ? 5.599 25.499 45.584 1.00 53.80 177 SER A N 1
ATOM 1294 C CA . SER A 1 177 ? 4.491 26.013 44.792 1.00 55.83 177 SER A CA 1
ATOM 1295 C C . SER A 1 177 ? 5.015 26.973 43.734 1.00 55.85 177 SER A C 1
ATOM 1296 O O . SER A 1 177 ? 6.130 27.491 43.828 1.00 55.80 177 SER A O 1
ATOM 1299 N N . GLY A 1 178 ? 4.186 27.205 42.719 1.00 54.64 178 GLY A N 1
ATOM 1300 C CA . GLY A 1 178 ? 4.552 28.095 41.632 1.00 53.73 178 GLY A CA 1
ATOM 1301 C C . GLY A 1 178 ? 3.319 28.710 41.006 1.00 52.86 178 GLY A C 1
ATOM 1302 O O . GLY A 1 178 ? 2.218 28.158 41.086 1.00 53.47 178 GLY A O 1
ATOM 1303 N N . SER A 1 179 ? 3.512 29.872 40.385 1.00 51.76 179 SER A N 1
ATOM 1304 C CA . SER A 1 179 ? 2.406 30.545 39.717 1.00 52.07 179 SER A CA 1
ATOM 1305 C C . SER A 1 179 ? 2.945 31.468 38.634 1.00 53.89 179 SER A C 1
ATOM 1306 O O . SER A 1 179 ? 3.998 32.086 38.802 1.00 53.45 179 SER A O 1
ATOM 1309 N N . VAL A 1 180 ? 2.210 31.546 37.527 1.00 55.28 180 VAL A N 1
ATOM 1310 C CA . VAL A 1 180 ? 2.481 32.459 36.422 1.00 54.35 180 VAL A CA 1
ATOM 1311 C C . VAL A 1 180 ? 1.216 33.268 36.168 1.00 56.07 180 VAL A C 1
ATOM 1312 O O . VAL A 1 180 ? 0.159 32.695 35.879 1.00 55.64 180 VAL A O 1
ATOM 1316 N N . THR A 1 181 ? 1.318 34.588 36.276 1.00 56.70 181 THR A N 1
ATOM 1317 C CA . THR A 1 181 ? 0.185 35.481 36.069 1.00 57.55 181 THR A CA 1
ATOM 1318 C C . THR A 1 181 ? 0.393 36.302 34.803 1.00 58.93 181 THR A C 1
ATOM 1319 O O . THR A 1 181 ? 1.431 36.952 34.642 1.00 57.61 181 THR A O 1
ATOM 1323 N N . ILE A 1 182 ? -0.595 36.267 33.911 1.00 60.53 182 ILE A N 1
ATOM 1324 C CA . ILE A 1 182 ? -0.585 37.037 32.675 1.00 60.80 182 ILE A CA 1
ATOM 1325 C C . ILE A 1 182 ? -1.711 38.058 32.739 1.00 60.28 182 ILE A C 1
ATOM 1326 O O . ILE A 1 182 ? -2.765 37.820 33.341 1.00 64.69 182 ILE A O 1
ATOM 1331 N N . ARG A 1 183 ? -1.480 39.200 32.098 1.00 61.38 183 ARG A N 1
ATOM 1332 C CA . ARG A 1 183 ? -2.403 40.323 32.109 1.00 62.99 183 ARG A CA 1
ATOM 1333 C C . ARG A 1 183 ? -2.762 40.737 30.687 1.00 65.44 183 ARG A C 1
ATOM 1334 O O . ARG A 1 183 ? -2.083 40.385 29.718 1.00 62.71 183 ARG A O 1
ATOM 1336 N N . GLN A 1 184 ? -3.870 41.471 30.589 1.00 66.80 184 GLN A N 1
ATOM 1337 C CA . GLN A 1 184 ? -4.325 42.076 29.343 1.00 65.31 184 GLN A CA 1
ATOM 1338 C C . GLN A 1 184 ? -3.177 42.833 28.685 1.00 67.14 184 GLN A C 1
ATOM 1339 O O . GLN A 1 184 ? -2.636 43.784 29.261 1.00 67.93 184 GLN A O 1
ATOM 1345 N N . HIS A 1 185 ? -2.803 42.416 27.474 1.00 70.54 185 HIS A N 1
ATOM 1346 C CA . HIS A 1 185 ? -1.590 42.919 26.828 1.00 71.77 185 HIS A CA 1
ATOM 1347 C C . HIS A 1 185 ? -1.817 43.119 25.335 1.00 72.32 185 HIS A C 1
ATOM 1348 O O . HIS A 1 185 ? -1.865 42.144 24.580 1.00 72.05 185 HIS A O 1
ATOM 1355 N N . THR A 1 186 ? -1.953 44.370 24.909 1.00 77.12 186 THR A N 1
ATOM 1356 C CA . THR A 1 186 ? -2.042 44.705 23.496 1.00 78.74 186 THR A CA 1
ATOM 1357 C C . THR A 1 186 ? -0.823 45.541 23.131 1.00 80.43 186 THR A C 1
ATOM 1358 O O . THR A 1 186 ? -0.433 46.444 23.877 1.00 81.79 186 THR A O 1
ATOM 1360 N N . SER A 1 187 ? -0.221 45.237 21.985 1.00 82.44 187 SER A N 1
ATOM 1361 C CA . SER A 1 187 ? 0.940 45.974 21.512 1.00 87.52 187 SER A CA 1
ATOM 1362 C C . SER A 1 187 ? 0.771 46.280 20.033 1.00 91.15 187 SER A C 1
ATOM 1363 O O . SER A 1 187 ? 0.120 45.532 19.298 1.00 89.71 187 SER A O 1
ATOM 1366 N N . VAL A 1 188 ? 1.431 47.343 19.586 1.00 93.27 188 VAL A N 1
ATOM 1367 C CA . VAL A 1 188 ? 1.220 47.848 18.237 1.00 94.76 188 VAL A CA 1
ATOM 1368 C C . VAL A 1 188 ? 2.437 47.479 17.407 1.00 93.80 188 VAL A C 1
ATOM 1369 O O . VAL A 1 188 ? 2.334 47.275 16.192 1.00 92.61 188 VAL A O 1
ATOM 1371 N N . ASP A 1 189 ? 3.590 47.357 18.062 1.00 95.58 189 ASP A N 1
ATOM 1372 C CA . ASP A 1 189 ? 4.792 46.916 17.370 1.00 91.76 189 ASP A CA 1
ATOM 1373 C C . ASP A 1 189 ? 4.830 45.403 17.194 1.00 91.27 189 ASP A C 1
ATOM 1374 O O . ASP A 1 189 ? 4.589 44.894 16.094 1.00 91.95 189 ASP A O 1
ATOM 1376 N N . LYS A 1 190 ? 5.090 44.671 18.276 1.00 89.96 190 LYS A N 1
ATOM 1377 C CA . LYS A 1 190 ? 5.101 43.215 18.205 1.00 88.50 190 LYS A CA 1
ATOM 1378 C C . LYS A 1 190 ? 3.765 42.639 18.655 1.00 89.11 190 LYS A C 1
ATOM 1379 O O . LYS A 1 190 ? 3.571 42.381 19.850 1.00 87.24 190 LYS A O 1
ATOM 1381 N N . PRO A 1 191 ? 2.825 42.421 17.737 1.00 87.47 191 PRO A N 1
ATOM 1382 C CA . PRO A 1 191 ? 1.495 41.936 18.130 1.00 84.00 191 PRO A CA 1
ATOM 1383 C C . PRO A 1 191 ? 1.377 40.423 18.232 1.00 82.40 191 PRO A C 1
ATOM 1384 O O . PRO A 1 191 ? 0.273 39.928 18.480 1.00 81.48 191 PRO A O 1
ATOM 1386 N N . GLU A 1 192 ? 2.476 39.689 18.058 1.00 80.92 192 GLU A N 1
ATOM 1387 C CA . GLU A 1 192 ? 2.445 38.245 18.235 1.00 78.06 192 GLU A CA 1
ATOM 1388 C C . GLU A 1 192 ? 2.412 37.839 19.699 1.00 75.85 192 GLU A C 1
ATOM 1389 O O . GLU A 1 192 ? 2.087 36.688 19.998 1.00 73.37 192 GLU A O 1
ATOM 1391 N N . GLN A 1 193 ? 2.728 38.760 20.612 1.00 76.04 193 GLN A N 1
ATOM 1392 C CA . GLN A 1 193 ? 2.763 38.488 22.046 1.00 73.65 193 GLN A CA 1
ATOM 1393 C C . GLN A 1 193 ? 1.569 39.095 22.771 1.00 73.07 193 GLN A C 1
ATOM 1394 O O . GLN A 1 193 ? 1.668 39.435 23.955 1.00 71.83 193 GLN A O 1
ATOM 1400 N N . ASN A 1 194 ? 0.465 39.289 22.056 1.00 71.52 194 ASN A N 1
ATOM 1401 C CA . ASN A 1 194 ? -0.738 39.915 22.590 1.00 71.62 194 ASN A CA 1
ATOM 1402 C C . ASN A 1 194 ? -1.515 38.940 23.468 1.00 67.57 194 ASN A C 1
ATOM 1403 O O . ASN A 1 194 ? -1.555 37.734 23.205 1.00 64.59 194 ASN A O 1
ATOM 1408 N N . VAL A 1 195 ? -2.155 39.475 24.507 1.00 64.40 195 VAL A N 1
ATOM 1409 C CA . VAL A 1 195 ? -3.025 38.693 25.380 1.00 63.42 195 VAL A CA 1
ATOM 1410 C C . VAL A 1 195 ? -4.340 39.443 25.568 1.00 64.36 195 VAL A C 1
ATOM 1411 O O . VAL A 1 195 ? -4.344 40.588 26.035 1.00 64.60 195 VAL A O 1
ATOM 1415 N N . SER A 1 196 ? -5.453 38.799 25.212 1.00 62.05 196 SER A N 1
ATOM 1416 C CA . SER A 1 196 ? -6.788 39.359 25.391 1.00 63.23 196 SER A CA 1
ATOM 1417 C C . SER A 1 196 ? -7.577 38.459 26.332 1.00 61.79 196 SER A C 1
ATOM 1418 O O . SER A 1 196 ? -7.553 37.233 26.187 1.00 62.33 196 SER A O 1
ATOM 1421 N N . ILE A 1 197 ? -8.271 39.060 27.295 1.00 60.67 197 ILE A N 1
ATOM 1422 C CA . ILE A 1 197 ? -9.076 38.316 28.261 1.00 61.59 197 ILE A CA 1
ATOM 1423 C C . ILE A 1 197 ? -10.491 38.880 28.253 1.00 65.14 197 ILE A C 1
ATOM 1424 O O . ILE A 1 197 ? -10.716 40.015 28.689 1.00 65.25 197 ILE A O 1
ATOM 1429 N N . ALA A 1 198 ? -11.442 38.089 27.760 1.00 62.88 198 ALA A N 1
ATOM 1430 C CA . ALA A 1 198 ? -12.861 38.427 27.790 1.00 64.93 198 ALA A CA 1
ATOM 1431 C C . ALA A 1 198 ? -13.505 37.626 28.918 1.00 64.35 198 ALA A C 1
ATOM 1432 O O . ALA A 1 198 ? -13.579 36.394 28.849 1.00 63.54 198 ALA A O 1
ATOM 1434 N N . LEU A 1 199 ? -13.972 38.324 29.953 1.00 63.58 199 LEU A N 1
ATOM 1435 C CA . LEU A 1 199 ? -14.459 37.693 31.172 1.00 65.95 199 LEU A CA 1
ATOM 1436 C C . LEU A 1 199 ? -15.864 38.197 31.450 1.00 67.75 199 LEU A C 1
ATOM 1437 O O . LEU A 1 199 ? -16.107 39.407 31.426 1.00 67.73 199 LEU A O 1
ATOM 1442 N N . SER A 1 200 ? -16.779 37.276 31.727 1.00 67.58 200 SER A N 1
ATOM 1443 C CA . SER A 1 200 ? -18.108 37.627 32.196 1.00 70.03 200 SER A CA 1
ATOM 1444 C C . SER A 1 200 ? -18.369 37.121 33.605 1.00 73.23 200 SER A C 1
ATOM 1445 O O . SER A 1 200 ? -19.360 37.529 34.224 1.00 78.13 200 SER A O 1
ATOM 1448 N N . GLU A 1 201 ? -17.505 36.253 34.119 1.00 71.93 201 GLU A N 1
ATOM 1449 C CA . GLU A 1 201 ? -17.633 35.605 35.414 1.00 73.32 201 GLU A CA 1
ATOM 1450 C C . GLU A 1 201 ? -16.290 34.980 35.774 1.00 76.08 201 GLU A C 1
ATOM 1451 O O . GLU A 1 201 ? -15.699 34.278 34.943 1.00 73.63 201 GLU A O 1
ATOM 1457 N N . PRO A 1 202 ? -15.768 35.214 36.979 1.00 75.31 202 PRO A N 1
ATOM 1458 C CA . PRO A 1 202 ? -14.475 34.621 37.340 1.00 71.78 202 PRO A CA 1
ATOM 1459 C C . PRO A 1 202 ? -14.569 33.103 37.342 1.00 69.01 202 PRO A C 1
ATOM 1460 O O . PRO A 1 202 ? -15.590 32.529 37.727 1.00 69.21 202 PRO A O 1
ATOM 1464 N N . VAL A 1 203 ? -13.492 32.449 36.907 1.00 65.40 203 VAL A N 1
ATOM 1465 C CA . VAL A 1 203 ? -13.480 30.995 36.810 1.00 62.56 203 VAL A CA 1
ATOM 1466 C C . VAL A 1 203 ? -12.225 30.475 37.498 1.00 61.14 203 VAL A C 1
ATOM 1467 O O . VAL A 1 203 ? -11.185 31.139 37.509 1.00 61.95 203 VAL A O 1
ATOM 1471 N N . ALA A 1 204 ? -12.324 29.279 38.076 1.00 55.49 204 ALA A N 1
ATOM 1472 C CA . ALA A 1 204 ? -11.173 28.642 38.713 1.00 55.90 204 ALA A CA 1
ATOM 1473 C C . ALA A 1 204 ? -11.345 27.134 38.596 1.00 54.34 204 ALA A C 1
ATOM 1474 O O . ALA A 1 204 ? -12.271 26.572 39.188 1.00 51.59 204 ALA A O 1
ATOM 1476 N N . LEU A 1 205 ? -10.468 26.482 37.833 1.00 52.74 205 LEU A N 1
ATOM 1477 C CA . LEU A 1 205 ? -10.588 25.042 37.629 1.00 51.26 205 LEU A CA 1
ATOM 1478 C C . LEU A 1 205 ? -9.219 24.375 37.693 1.00 51.82 205 LEU A C 1
ATOM 1479 O O . LEU A 1 205 ? -8.184 25.013 37.506 1.00 52.24 205 LEU A O 1
ATOM 1484 N N . THR A 1 206 ? -9.226 23.070 37.961 1.00 47.96 206 THR A N 1
ATOM 1485 C CA . THR A 1 206 ? -8.007 22.283 38.099 1.00 49.24 206 THR A CA 1
ATOM 1486 C C . THR A 1 206 ? -7.913 21.258 36.974 1.00 48.85 206 THR A C 1
ATOM 1487 O O . THR A 1 206 ? -8.896 20.582 36.657 1.00 49.58 206 THR A O 1
ATOM 1491 N N . PHE A 1 207 ? -6.725 21.134 36.381 1.00 48.61 207 PHE A N 1
ATOM 1492 C CA . PHE A 1 207 ? -6.523 20.266 35.229 1.00 47.99 207 PHE A CA 1
ATOM 1493 C C . PHE A 1 207 ? -5.192 19.536 35.342 1.00 47.59 207 PHE A C 1
ATOM 1494 O O . PHE A 1 207 ? -4.293 19.945 36.079 1.00 47.81 207 PHE A O 1
ATOM 1502 N N . SER A 1 208 ? -5.083 18.438 34.597 1.00 48.65 208 SER A N 1
ATOM 1503 C CA . SER A 1 208 ? -3.855 17.652 34.545 1.00 48.95 208 SER A CA 1
ATOM 1504 C C . SER A 1 208 ? -2.862 18.312 33.594 1.00 47.74 208 SER A C 1
ATOM 1505 O O . SER A 1 208 ? -3.181 18.557 32.425 1.00 46.69 208 SER A O 1
ATOM 1508 N N . LEU A 1 209 ? -1.655 18.594 34.092 1.00 47.19 209 LEU A N 1
ATOM 1509 C CA . LEU A 1 209 ? -0.647 19.258 33.269 1.00 46.02 209 LEU A CA 1
ATOM 1510 C C . LEU A 1 209 ? -0.116 18.342 32.175 1.00 46.63 209 LEU A C 1
ATOM 1511 O O . LEU A 1 209 ? 0.326 18.823 31.126 1.00 45.93 209 LEU A O 1
ATOM 1516 N N . LYS A 1 210 ? -0.134 17.030 32.409 1.00 48.53 210 LYS A N 1
ATOM 1517 C CA . LYS A 1 210 ? 0.276 16.067 31.391 1.00 48.94 210 LYS A CA 1
ATOM 1518 C C . LYS A 1 210 ? -0.544 16.240 30.115 1.00 47.65 210 LYS A C 1
ATOM 1519 O O . LYS A 1 210 ? 0.004 16.338 29.006 1.00 46.85 210 LYS A O 1
ATOM 1525 N N . TYR A 1 211 ? -1.868 16.327 30.262 1.00 46.78 211 TYR A N 1
ATOM 1526 C CA . TYR A 1 211 ? -2.736 16.483 29.101 1.00 46.80 211 TYR A CA 1
ATOM 1527 C C . TYR A 1 211 ? -2.550 17.843 28.440 1.00 45.97 211 TYR A C 1
ATOM 1528 O O . TYR A 1 211 ? -2.625 17.950 27.214 1.00 44.93 211 TYR A O 1
ATOM 1537 N N . LEU A 1 212 ? -2.322 18.897 29.228 1.00 44.10 212 LEU A N 1
ATOM 1538 C CA . LEU A 1 212 ? -2.097 20.213 28.634 1.00 43.26 212 LEU A CA 1
ATOM 1539 C C . LEU A 1 212 ? -0.794 20.247 27.839 1.00 44.38 212 LEU A C 1
ATOM 1540 O O . LEU A 1 212 ? -0.730 20.857 26.763 1.00 42.98 212 LEU A O 1
ATOM 1545 N N . VAL A 1 213 ? 0.253 19.597 28.352 1.00 45.76 213 VAL A N 1
ATOM 1546 C CA . VAL A 1 213 ? 1.507 19.512 27.612 1.00 44.93 213 VAL A CA 1
ATOM 1547 C C . VAL A 1 213 ? 1.301 18.739 26.317 1.00 45.11 213 VAL A C 1
ATOM 1548 O O . VAL A 1 213 ? 1.847 19.099 25.267 1.00 45.13 213 VAL A O 1
ATOM 1552 N N . ASN A 1 214 ? 0.494 17.674 26.363 1.00 46.23 214 ASN A N 1
ATOM 1553 C CA . ASN A 1 214 ? 0.172 16.962 25.128 1.00 45.87 214 ASN A CA 1
ATOM 1554 C C . ASN A 1 214 ? -0.632 17.839 24.171 1.00 46.36 214 ASN A C 1
ATOM 1555 O O . ASN A 1 214 ? -0.445 17.768 22.951 1.00 46.46 214 ASN A O 1
ATOM 1560 N N . PHE A 1 215 ? -1.537 18.665 24.706 1.00 44.15 215 PHE A N 1
ATOM 1561 C CA . PHE A 1 215 ? -2.302 19.585 23.868 1.00 45.45 215 PHE A CA 1
ATOM 1562 C C . PHE A 1 215 ? -1.380 20.568 23.162 1.00 44.13 215 PHE A C 1
ATOM 1563 O O . PHE A 1 215 ? -1.599 20.919 21.997 1.00 43.10 215 PHE A O 1
ATOM 1571 N N . CYS A 1 216 ? -0.340 21.024 23.860 1.00 47.46 216 CYS A N 1
ATOM 1572 C CA . CYS A 1 216 ? 0.561 22.040 23.328 1.00 46.77 216 CYS A CA 1
ATOM 1573 C C . CYS A 1 216 ? 1.455 21.531 22.205 1.00 47.06 216 CYS A C 1
ATOM 1574 O O . CYS A 1 216 ? 2.256 22.314 21.681 1.00 46.34 216 CYS A O 1
ATOM 1577 N N . LYS A 1 217 ? 1.344 20.261 21.812 1.00 47.80 217 LYS A N 1
ATOM 1578 C CA . LYS A 1 217 ? 2.040 19.804 20.616 1.00 47.70 217 LYS A CA 1
ATOM 1579 C C . LYS A 1 217 ? 1.410 20.340 19.338 1.00 49.99 217 LYS A C 1
ATOM 1580 O O . LYS A 1 217 ? 1.943 20.093 18.250 1.00 49.13 217 LYS A O 1
ATOM 1586 N N . ALA A 1 218 ? 0.298 21.064 19.448 1.00 49.80 218 ALA A N 1
ATOM 1587 C CA . ALA A 1 218 ? -0.310 21.775 18.333 1.00 50.55 218 ALA A CA 1
ATOM 1588 C C . ALA A 1 218 ? 0.245 23.183 18.166 1.00 49.94 218 ALA A C 1
ATOM 1589 O O . ALA A 1 218 ? -0.261 23.935 17.326 1.00 51.37 218 ALA A O 1
ATOM 1591 N N . THR A 1 219 ? 1.254 23.557 18.960 1.00 52.54 219 THR A N 1
ATOM 1592 C CA . THR A 1 219 ? 1.822 24.901 18.892 1.00 51.37 219 THR A CA 1
ATOM 1593 C C . THR A 1 219 ? 2.278 25.257 17.482 1.00 51.24 219 THR A C 1
ATOM 1594 O O . THR A 1 219 ? 2.208 26.424 17.080 1.00 50.30 219 THR A O 1
ATOM 1598 N N . SER A 1 220 ? 2.734 24.267 16.712 1.00 53.01 220 SER A N 1
ATOM 1599 C CA . SER A 1 220 ? 3.186 24.516 15.350 1.00 52.46 220 SER A CA 1
ATOM 1600 C C . SER A 1 220 ? 2.055 24.931 14.418 1.00 55.26 220 SER A C 1
ATOM 1601 O O . SER A 1 220 ? 2.332 25.434 13.323 1.00 53.12 220 SER A O 1
ATOM 1604 N N . LEU A 1 221 ? 0.797 24.738 14.820 1.00 54.34 221 LEU A N 1
ATOM 1605 C CA . LEU A 1 221 ? -0.333 25.032 13.948 1.00 53.24 221 LEU A CA 1
ATOM 1606 C C . LEU A 1 221 ? -0.733 26.501 13.960 1.00 55.38 221 LEU A C 1
ATOM 1607 O O . LEU A 1 221 ? -1.322 26.973 12.981 1.00 56.01 221 LEU A O 1
ATOM 1612 N N . SER A 1 222 ? -0.436 27.231 15.032 1.00 55.27 222 SER A N 1
ATOM 1613 C CA . SER A 1 222 ? -0.856 28.621 15.127 1.00 54.36 222 SER A CA 1
ATOM 1614 C C . SER A 1 222 ? -0.002 29.338 16.161 1.00 56.81 222 SER A C 1
ATOM 1615 O O . SER A 1 222 ? 0.453 28.736 17.137 1.00 55.71 222 SER A O 1
ATOM 1618 N N . SER A 1 223 ? 0.206 30.635 15.932 1.00 56.34 223 SER A N 1
ATOM 1619 C CA . SER A 1 223 ? 0.941 31.467 16.874 1.00 56.81 223 SER A CA 1
ATOM 1620 C C . SER A 1 223 ? 0.086 31.921 18.049 1.00 56.10 223 SER A C 1
ATOM 1621 O O . SER A 1 223 ? 0.631 32.449 19.024 1.00 55.54 223 SER A O 1
ATOM 1624 N N . LYS A 1 224 ? -1.229 31.729 17.981 1.00 54.19 224 LYS A N 1
ATOM 1625 C CA . LYS A 1 224 ? -2.140 32.076 19.059 1.00 53.76 224 LYS A CA 1
ATOM 1626 C C . LYS A 1 224 ? -2.902 30.840 19.517 1.00 53.12 224 LYS A C 1
ATOM 1627 O O . LYS A 1 224 ? -3.161 29.922 18.732 1.00 52.51 224 LYS A O 1
ATOM 1629 N N . VAL A 1 225 ? -3.249 30.821 20.802 1.00 50.72 225 VAL A N 1
ATOM 1630 C CA . VAL A 1 225 ? -4.087 29.781 21.379 1.00 49.20 225 VAL A CA 1
ATOM 1631 C C . VAL A 1 225 ? -5.210 30.442 22.167 1.00 51.27 225 VAL A C 1
ATOM 1632 O O . VAL A 1 225 ? -5.040 31.525 22.743 1.00 51.01 225 VAL A O 1
ATOM 1636 N N . THR A 1 226 ? -6.374 29.790 22.173 1.00 51.53 226 THR A N 1
ATOM 1637 C CA . THR A 1 226 ? -7.541 30.288 22.891 1.00 51.35 226 THR A CA 1
ATOM 1638 C C . THR A 1 226 ? -7.955 29.287 23.961 1.00 50.58 226 THR A C 1
ATOM 1639 O O . THR A 1 226 ? -8.172 28.108 23.667 1.00 49.32 226 THR A O 1
ATOM 1643 N N . LEU A 1 227 ? -8.063 29.763 25.196 1.00 49.12 227 LEU A N 1
ATOM 1644 C CA . LEU A 1 227 ? -8.526 28.970 26.326 1.00 51.55 227 LEU A CA 1
ATOM 1645 C C . LEU A 1 227 ? -9.925 29.429 26.713 1.00 52.41 227 LEU A C 1
ATOM 1646 O O . LEU A 1 227 ? -10.153 30.622 26.932 1.00 52.38 227 LEU A O 1
ATOM 1651 N N . CYS A 1 228 ? -10.851 28.481 26.805 1.00 50.58 228 CYS A N 1
ATOM 1652 C CA . CYS A 1 228 ? -12.254 28.757 27.090 1.00 52.32 228 CYS A CA 1
ATOM 1653 C C . CYS A 1 228 ? -12.661 27.987 28.336 1.00 51.85 228 CYS A C 1
ATOM 1654 O O . CYS A 1 228 ? -12.518 26.756 28.385 1.00 50.60 228 CYS A O 1
ATOM 1657 N N . LEU A 1 229 ? -13.159 28.717 29.336 1.00 50.25 229 LEU A N 1
ATOM 1658 C CA . LEU A 1 229 ? -13.441 28.170 30.653 1.00 54.59 229 LEU A CA 1
ATOM 1659 C C . LEU A 1 229 ? -14.831 28.560 31.137 1.00 56.07 229 LEU A C 1
ATOM 1660 O O . LEU A 1 229 ? -15.343 29.647 30.8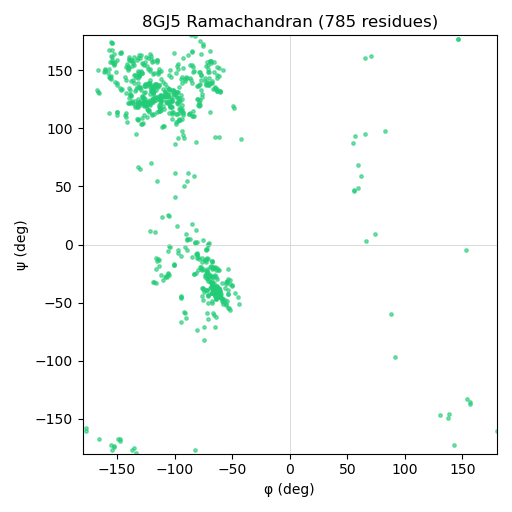39 1.00 55.93 229 LEU A O 1
ATOM 1665 N N . SER A 1 230 ? -15.402 27.657 31.931 1.00 56.20 230 SER A N 1
ATOM 1666 C CA . SER A 1 230 ? -16.632 27.837 32.686 1.00 57.87 230 SER A CA 1
ATOM 1667 C C . SER A 1 230 ? -16.578 26.844 33.839 1.00 57.80 230 SER A C 1
ATOM 1668 O O . SER A 1 230 ? -15.965 25.780 33.727 1.00 56.18 230 SER A O 1
ATOM 1671 N N . GLN A 1 231 ? -17.237 27.205 34.941 1.00 58.10 231 GLN A N 1
ATOM 1672 C CA . GLN A 1 231 ? -17.117 26.449 36.185 1.00 61.01 231 GLN A CA 1
ATOM 1673 C C . GLN A 1 231 ? -17.536 24.988 36.054 1.00 61.25 231 GLN A C 1
ATOM 1674 O O . GLN A 1 231 ? -16.967 24.125 36.734 1.00 62.46 231 GLN A O 1
ATOM 1676 N N . GLU A 1 232 ? -18.519 24.679 35.209 1.00 57.49 232 GLU A N 1
ATOM 1677 C CA . GLU A 1 232 ? -19.056 23.324 35.140 1.00 63.32 232 GLU A CA 1
ATOM 1678 C C . GLU A 1 232 ? -18.867 22.623 33.796 1.00 62.94 232 GLU A C 1
ATOM 1679 O O . GLU A 1 232 ? -19.452 21.553 33.590 1.00 64.61 232 GLU A O 1
ATOM 1685 N N . VAL A 1 233 ? -18.076 23.172 32.884 1.00 58.29 233 VAL A N 1
ATOM 1686 C CA . VAL A 1 233 ? -17.829 22.521 31.599 1.00 57.00 233 VAL A CA 1
ATOM 1687 C C . VAL A 1 233 ? -16.335 22.261 31.469 1.00 57.41 233 VAL A C 1
ATOM 1688 O O . VAL A 1 233 ? -15.519 22.843 32.206 1.00 56.54 233 VAL A O 1
ATOM 1692 N N . PRO A 1 234 ? -15.937 21.374 30.557 1.00 56.50 234 PRO A N 1
ATOM 1693 C CA . PRO A 1 234 ? -14.509 21.102 30.365 1.00 54.03 234 PRO A CA 1
ATOM 1694 C C . PRO A 1 234 ? -13.784 22.293 29.755 1.00 52.34 234 PRO A C 1
ATOM 1695 O O . PRO A 1 234 ? -14.373 23.149 29.092 1.00 52.36 234 PRO A O 1
ATOM 1699 N N . LEU A 1 235 ? -12.476 22.334 29.997 1.00 51.64 235 LEU A N 1
ATOM 1700 C CA . LEU A 1 235 ? -11.629 23.351 29.389 1.00 49.57 235 LEU A CA 1
ATOM 1701 C C . LEU A 1 235 ? -11.518 23.130 27.888 1.00 49.65 235 LEU A C 1
ATOM 1702 O O . LEU A 1 235 ? -11.369 21.994 27.425 1.00 50.00 235 LEU A O 1
ATOM 1707 N N . LEU A 1 236 ? -11.565 24.225 27.129 1.00 48.85 236 LEU A N 1
ATOM 1708 C CA . LEU A 1 236 ? -11.359 24.184 25.687 1.00 49.42 236 LEU A CA 1
ATOM 1709 C C . LEU A 1 236 ? -10.046 24.882 25.354 1.00 46.47 236 LEU A C 1
ATOM 1710 O O . LEU A 1 236 ? -9.853 26.048 25.708 1.00 46.48 236 LEU A O 1
ATOM 1715 N N . VAL A 1 237 ? -9.145 24.167 24.687 1.00 46.06 237 VAL A N 1
ATOM 1716 C CA . VAL A 1 237 ? -7.903 24.728 24.168 1.00 45.72 237 VAL A CA 1
ATOM 1717 C C . VAL A 1 237 ? -7.986 24.640 22.650 1.00 45.81 237 VAL A C 1
ATOM 1718 O O . VAL A 1 237 ? -8.005 23.538 22.088 1.00 45.25 237 VAL A O 1
ATOM 1722 N N . GLU A 1 238 ? -8.034 25.790 21.984 1.00 49.44 238 GLU A N 1
ATOM 1723 C CA . GLU A 1 238 ? -8.342 25.857 20.563 1.00 50.26 238 GLU A CA 1
ATOM 1724 C C . GLU A 1 238 ? -7.191 26.502 19.806 1.00 50.17 238 GLU A C 1
ATOM 1725 O O . GLU A 1 238 ? -6.671 27.549 20.222 1.00 50.61 238 GLU A O 1
ATOM 1731 N N . TYR A 1 239 ? -6.804 25.868 18.699 1.00 51.68 239 TYR A N 1
ATOM 1732 C CA . TYR A 1 239 ? -5.802 26.377 17.773 1.00 51.74 239 TYR A CA 1
ATOM 1733 C C . TYR A 1 239 ? -6.464 26.574 16.417 1.00 52.54 239 TYR A C 1
ATOM 1734 O O . TYR A 1 239 ? -7.060 25.637 15.867 1.00 52.69 239 TYR A O 1
ATOM 1743 N N . GLY A 1 240 ? -6.365 27.791 15.887 1.00 55.10 240 GLY A N 1
ATOM 1744 C CA . GLY A 1 240 ? -6.947 28.086 14.591 1.00 57.92 240 GLY A CA 1
ATOM 1745 C C . GLY A 1 240 ? -6.067 27.575 13.462 1.00 61.69 240 GLY A C 1
ATOM 1746 O O . GLY A 1 240 ? -4.844 27.717 13.477 1.00 60.41 240 GLY A O 1
ATOM 1747 N N . LEU A 1 241 ? -6.715 26.972 12.468 1.00 64.22 241 LEU A N 1
ATOM 1748 C CA . LEU A 1 241 ? -6.039 26.412 11.308 1.00 63.96 241 LEU A CA 1
ATOM 1749 C C . LEU A 1 241 ? -6.198 27.278 10.068 1.00 67.32 241 LEU A C 1
ATOM 1750 O O . LEU A 1 241 ? -5.673 26.923 9.007 1.00 70.71 241 LEU A O 1
ATOM 1755 N N . GLY A 1 242 ? -6.924 28.390 10.172 1.00 70.99 242 GLY A N 1
ATOM 1756 C CA . GLY A 1 242 ? -7.220 29.237 9.034 1.00 71.27 242 GLY A CA 1
ATOM 1757 C C . GLY A 1 242 ? -8.472 28.769 8.329 1.00 72.22 242 GLY A C 1
ATOM 1758 O O . GLY A 1 242 ? -9.456 29.507 8.225 1.00 76.03 242 GLY A O 1
ATOM 1759 N N . SER A 1 243 ? -8.445 27.526 7.848 1.00 70.28 243 SER A N 1
ATOM 1760 C CA . SER A 1 243 ? -9.607 26.923 7.208 1.00 72.32 243 SER A CA 1
ATOM 1761 C C . SER A 1 243 ? -10.093 25.749 8.049 1.00 70.47 243 SER A C 1
ATOM 1762 O O . SER A 1 243 ? -10.259 24.636 7.538 1.00 68.66 243 SER A O 1
ATOM 1765 N N . GLY A 1 244 ? -10.367 25.995 9.318 1.00 68.35 244 GLY A N 1
ATOM 1766 C CA . GLY A 1 244 ? -10.689 24.917 10.219 1.00 66.03 244 GLY A CA 1
ATOM 1767 C C . GLY A 1 244 ? -10.099 25.192 11.580 1.00 63.64 244 GLY A C 1
ATOM 1768 O O . GLY A 1 244 ? -9.579 26.274 11.849 1.00 64.38 244 GLY A O 1
ATOM 1769 N N . HIS A 1 245 ? -10.196 24.191 12.451 1.00 59.02 245 HIS A N 1
ATOM 1770 C CA . HIS A 1 245 ? -9.750 24.343 13.828 1.00 56.45 245 HIS A CA 1
ATOM 1771 C C . HIS A 1 245 ? -9.315 22.997 14.391 1.00 55.78 245 HIS A C 1
ATOM 1772 O O . HIS A 1 245 ? -9.735 21.934 13.920 1.00 55.52 245 HIS A O 1
ATOM 1779 N N . LEU A 1 246 ? -8.467 23.062 15.419 1.00 53.72 246 LEU A N 1
ATOM 1780 C CA . LEU A 1 246 ? -8.112 21.900 16.226 1.00 50.73 246 LEU A CA 1
ATOM 1781 C C . LEU A 1 246 ? -8.407 22.241 17.679 1.00 51.68 246 LEU A C 1
ATOM 1782 O O . LEU A 1 246 ? -7.827 23.183 18.230 1.00 51.30 246 LEU A O 1
ATOM 1787 N N . ARG A 1 247 ? -9.300 21.475 18.299 1.00 48.41 247 ARG A N 1
ATOM 1788 C CA . ARG A 1 247 ? -9.780 21.763 19.638 1.00 48.44 247 ARG A CA 1
ATOM 1789 C C . ARG A 1 247 ? -9.511 20.579 20.553 1.00 48.66 247 ARG A C 1
ATOM 1790 O O . ARG A 1 247 ? -9.704 19.421 20.165 1.00 50.67 247 ARG A O 1
ATOM 1798 N N . PHE A 1 248 ? -9.073 20.882 21.771 1.00 45.22 248 PHE A N 1
ATOM 1799 C CA . PHE A 1 248 ? -8.874 19.893 22.817 1.00 48.13 248 PHE A CA 1
ATOM 1800 C C . PHE A 1 248 ? -9.799 20.236 23.975 1.00 47.83 248 PHE A C 1
ATOM 1801 O O . PHE A 1 248 ? -9.829 21.383 24.431 1.00 47.20 248 PHE A O 1
ATOM 1809 N N . TYR A 1 249 ? -10.548 19.247 24.446 1.00 47.67 249 TYR A N 1
ATOM 1810 C CA . TYR A 1 249 ? -11.431 19.396 25.592 1.00 48.34 249 TYR A CA 1
ATOM 1811 C C . TYR A 1 249 ? -10.874 18.563 26.733 1.00 47.74 249 TYR A C 1
ATOM 1812 O O . TYR A 1 249 ? -10.579 17.379 26.548 1.00 47.60 249 TYR A O 1
ATOM 1821 N N . LEU A 1 250 ? -10.728 19.176 27.903 1.00 49.18 250 LEU A N 1
ATOM 1822 C CA . LEU A 1 250 ? -10.133 18.502 29.051 1.00 50.86 250 LEU A CA 1
ATOM 1823 C C . LEU A 1 250 ? -11.075 18.593 30.240 1.00 51.31 250 LEU A C 1
ATOM 1824 O O . LEU A 1 250 ? -11.444 19.695 30.662 1.00 50.02 250 LEU A O 1
ATOM 1829 N N . ALA A 1 251 ? -11.461 17.438 30.774 1.00 52.79 251 ALA A N 1
ATOM 1830 C CA . ALA A 1 251 ? -12.299 17.409 31.962 1.00 54.50 251 ALA A CA 1
ATOM 1831 C C . ALA A 1 251 ? -11.483 17.818 33.186 1.00 51.24 251 ALA A C 1
ATOM 1832 O O . ALA A 1 251 ? -10.328 17.404 33.330 1.00 53.24 251 ALA A O 1
ATOM 1834 N N . PRO A 1 252 ? -12.047 18.630 34.075 1.00 51.66 252 PRO A N 1
ATOM 1835 C CA . PRO A 1 252 ? -11.301 19.060 35.261 1.00 52.98 252 PRO A CA 1
ATOM 1836 C C . PRO A 1 252 ? -11.053 17.909 36.224 1.00 55.67 252 PRO A C 1
ATOM 1837 O O . PRO A 1 252 ? -11.751 16.893 36.228 1.00 56.45 252 PRO A O 1
ATOM 1841 N N . LYS A 1 253 ? -10.029 18.088 37.054 1.00 55.23 253 LYS A N 1
ATOM 1842 C CA . LYS A 1 253 ? -9.698 17.113 38.086 1.00 54.80 253 LYS A CA 1
ATOM 1843 C C . LYS A 1 253 ? -10.646 17.247 39.273 1.00 58.38 253 LYS A C 1
ATOM 1844 O O . LYS A 1 253 ? -11.217 18.313 39.506 1.00 57.89 253 LYS A O 1
ATOM 1846 N N . MET B 1 1 ? 59.047 7.123 5.080 1.00 67.22 1 MET B N 1
ATOM 1847 C CA . MET B 1 1 ? 57.969 7.471 5.998 1.00 67.75 1 MET B CA 1
ATOM 1848 C C . MET B 1 1 ? 56.767 8.019 5.236 1.00 68.48 1 MET B C 1
ATOM 1849 O O . MET B 1 1 ? 56.792 8.111 4.009 1.00 69.77 1 MET B O 1
ATOM 1851 N N . LEU B 1 2 ? 55.716 8.390 5.966 1.00 65.21 2 LEU B N 1
ATOM 1852 C CA . LEU B 1 2 ? 54.512 8.954 5.369 1.00 62.87 2 LEU B CA 1
ATOM 1853 C C . LEU B 1 2 ? 54.169 10.270 6.048 1.00 62.42 2 LEU B C 1
ATOM 1854 O O . LEU B 1 2 ? 54.053 10.320 7.277 1.00 62.90 2 LEU B O 1
ATOM 1859 N N . GLU B 1 3 ? 53.991 11.323 5.247 1.00 61.70 3 GLU B N 1
ATOM 1860 C CA . GLU B 1 3 ? 53.460 12.597 5.730 1.00 62.81 3 GLU B CA 1
ATOM 1861 C C . GLU B 1 3 ? 52.491 13.157 4.700 1.00 63.26 3 GLU B C 1
ATOM 1862 O O . GLU B 1 3 ? 52.871 13.382 3.548 1.00 61.14 3 GLU B O 1
ATOM 1868 N N . ALA B 1 4 ? 51.245 13.389 5.117 1.00 62.17 4 ALA B N 1
ATOM 1869 C CA . ALA B 1 4 ? 50.219 13.956 4.244 1.00 62.18 4 ALA B CA 1
ATOM 1870 C C . ALA B 1 4 ? 49.360 14.945 5.021 1.00 61.81 4 ALA B C 1
ATOM 1871 O O . ALA B 1 4 ? 48.750 14.567 6.023 1.00 60.44 4 ALA B O 1
ATOM 1873 N N . ARG B 1 5 ? 49.294 16.202 4.579 1.00 62.49 5 ARG B N 1
ATOM 1874 C CA . ARG B 1 5 ? 48.565 17.225 5.322 1.00 64.74 5 ARG B CA 1
ATOM 1875 C C . ARG B 1 5 ? 47.385 17.726 4.492 1.00 64.02 5 ARG B C 1
ATOM 1876 O O . ARG B 1 5 ? 47.502 17.947 3.280 1.00 65.62 5 ARG B O 1
ATOM 1884 N N . LEU B 1 6 ? 46.229 17.809 5.143 1.00 61.04 6 LEU B N 1
ATOM 1885 C CA . LEU B 1 6 ? 45.028 18.436 4.611 1.00 63.97 6 LEU B CA 1
ATOM 1886 C C . LEU B 1 6 ? 44.899 19.819 5.241 1.00 67.92 6 LEU B C 1
ATOM 1887 O O . LEU B 1 6 ? 45.063 19.967 6.459 1.00 69.54 6 LEU B O 1
ATOM 1892 N N . GLU B 1 7 ? 44.626 20.836 4.419 1.00 68.41 7 GLU B N 1
ATOM 1893 C CA . GLU B 1 7 ? 44.496 22.181 4.972 1.00 70.78 7 GLU B CA 1
ATOM 1894 C C . GLU B 1 7 ? 43.266 22.298 5.855 1.00 69.10 7 GLU B C 1
ATOM 1895 O O . GLU B 1 7 ? 43.264 23.070 6.819 1.00 69.28 7 GLU B O 1
ATOM 1901 N N . GLN B 1 8 ? 42.221 21.535 5.553 1.00 71.25 8 GLN B N 1
ATOM 1902 C CA . GLN B 1 8 ? 41.020 21.501 6.372 1.00 68.11 8 GLN B CA 1
ATOM 1903 C C . GLN B 1 8 ? 40.708 20.055 6.717 1.00 66.05 8 GLN B C 1
ATOM 1904 O O . GLN B 1 8 ? 40.542 19.219 5.822 1.00 66.19 8 GLN B O 1
ATOM 1906 N N . ALA B 1 9 ? 40.640 19.767 8.018 1.00 66.60 9 ALA B N 1
ATOM 1907 C CA . ALA B 1 9 ? 40.427 18.408 8.493 1.00 64.13 9 ALA B CA 1
ATOM 1908 C C . ALA B 1 9 ? 39.035 17.902 8.157 1.00 60.44 9 ALA B C 1
ATOM 1909 O O . ALA B 1 9 ? 38.822 16.680 8.136 1.00 60.13 9 ALA B O 1
ATOM 1911 N N . SER B 1 10 ? 38.110 18.820 7.851 1.00 64.68 10 SER B N 1
ATOM 1912 C CA . SER B 1 10 ? 36.704 18.486 7.650 1.00 64.05 10 SER B CA 1
ATOM 1913 C C . SER B 1 10 ? 36.523 17.234 6.811 1.00 60.92 10 SER B C 1
ATOM 1914 O O . SER B 1 10 ? 35.902 16.259 7.255 1.00 57.64 10 SER B O 1
ATOM 1917 N N . LEU B 1 11 ? 37.181 17.204 5.650 1.00 60.16 11 LEU B N 1
ATOM 1918 C CA . LEU B 1 11 ? 37.009 16.096 4.720 1.00 59.13 11 LEU B CA 1
ATOM 1919 C C . LEU B 1 11 ? 37.253 14.759 5.403 1.00 56.01 11 LEU B C 1
ATOM 1920 O O . LEU B 1 11 ? 36.374 13.887 5.412 1.00 57.28 11 LEU B O 1
ATOM 1925 N N . LEU B 1 12 ? 38.420 14.603 6.039 1.00 56.79 12 LEU B N 1
ATOM 1926 C CA . LEU B 1 12 ? 38.727 13.311 6.640 1.00 55.60 12 LEU B CA 1
ATOM 1927 C C . LEU B 1 12 ? 37.700 12.961 7.701 1.00 54.77 12 LEU B C 1
ATOM 1928 O O . LEU B 1 12 ? 37.149 11.851 7.693 1.00 53.94 12 LEU B O 1
ATOM 1933 N N . LYS B 1 13 ? 37.342 13.934 8.548 1.00 56.91 13 LYS B N 1
ATOM 1934 C CA . LYS B 1 13 ? 36.303 13.679 9.535 1.00 56.28 13 LYS B CA 1
ATOM 1935 C C . LYS B 1 13 ? 35.056 13.193 8.824 1.00 54.60 13 LYS B C 1
ATOM 1936 O O . LYS B 1 13 ? 34.580 12.075 9.069 1.00 53.04 13 LYS B O 1
ATOM 1942 N N . ARG B 1 14 ? 34.625 13.949 7.805 1.00 56.81 14 ARG B N 1
ATOM 1943 C CA . ARG B 1 14 ? 33.437 13.551 7.063 1.00 57.61 14 ARG B CA 1
ATOM 1944 C C . ARG B 1 14 ? 33.618 12.187 6.425 1.00 56.09 14 ARG B C 1
ATOM 1945 O O . ARG B 1 14 ? 32.772 11.300 6.617 1.00 57.11 14 ARG B O 1
ATOM 1953 N N . VAL B 1 15 ? 34.788 11.932 5.849 1.00 51.33 15 VAL B N 1
ATOM 1954 C CA . VAL B 1 15 ? 34.983 10.647 5.198 1.00 53.44 15 VAL B CA 1
ATOM 1955 C C . VAL B 1 15 ? 34.897 9.519 6.216 1.00 53.60 15 VAL B C 1
ATOM 1956 O O . VAL B 1 15 ? 34.276 8.477 5.965 1.00 50.97 15 VAL B O 1
ATOM 1960 N N . VAL B 1 16 ? 35.499 9.715 7.390 1.00 53.77 16 VAL B N 1
ATOM 1961 C CA . VAL B 1 16 ? 35.478 8.649 8.383 1.00 50.48 16 VAL B CA 1
ATOM 1962 C C . VAL B 1 16 ? 34.069 8.437 8.918 1.00 51.73 16 VAL B C 1
ATOM 1963 O O . VAL B 1 16 ? 33.683 7.305 9.237 1.00 50.73 16 VAL B O 1
ATOM 1967 N N . ASP B 1 17 ? 33.265 9.500 9.001 1.00 52.53 17 ASP B N 1
ATOM 1968 C CA . ASP B 1 17 ? 31.913 9.322 9.518 1.00 53.16 17 ASP B CA 1
ATOM 1969 C C . ASP B 1 17 ? 31.000 8.594 8.538 1.00 51.84 17 ASP B C 1
ATOM 1970 O O . ASP B 1 17 ? 30.017 7.981 8.966 1.00 51.43 17 ASP B O 1
ATOM 1975 N N . ALA B 1 18 ? 31.308 8.636 7.243 1.00 50.11 18 ALA B N 1
ATOM 1976 C CA . ALA B 1 18 ? 30.519 7.949 6.231 1.00 51.72 18 ALA B CA 1
ATOM 1977 C C . ALA B 1 18 ? 30.832 6.462 6.125 1.00 53.66 18 ALA B C 1
ATOM 1978 O O . ALA B 1 18 ? 30.130 5.748 5.400 1.00 55.02 18 ALA B O 1
ATOM 1980 N N . ILE B 1 19 ? 31.865 5.984 6.814 1.00 50.99 19 ILE B N 1
ATOM 1981 C CA . ILE B 1 19 ? 32.355 4.620 6.650 1.00 51.86 19 ILE B CA 1
ATOM 1982 C C . ILE B 1 19 ? 32.261 3.830 7.952 1.00 50.93 19 ILE B C 1
ATOM 1983 O O . ILE B 1 19 ? 32.027 2.614 7.935 1.00 48.72 19 ILE B O 1
ATOM 1988 N N . LYS B 1 20 ? 32.417 4.516 9.089 1.00 52.43 20 LYS B N 1
ATOM 1989 C CA . LYS B 1 20 ? 32.623 3.822 10.360 1.00 52.09 20 LYS B CA 1
ATOM 1990 C C . LYS B 1 20 ? 31.451 2.908 10.713 1.00 52.43 20 LYS B C 1
ATOM 1991 O O . LYS B 1 20 ? 31.657 1.792 11.203 1.00 53.01 20 LYS B O 1
ATOM 1997 N N . ASP B 1 21 ? 30.217 3.356 10.472 1.00 50.98 21 ASP B N 1
ATOM 1998 C CA . ASP B 1 21 ? 29.060 2.549 10.844 1.00 52.22 21 ASP B CA 1
ATOM 1999 C C . ASP B 1 21 ? 28.850 1.353 9.924 1.00 51.22 21 ASP B C 1
ATOM 2000 O O . ASP B 1 21 ? 28.070 0.459 10.270 1.00 52.34 21 ASP B O 1
ATOM 2005 N N . LEU B 1 22 ? 29.521 1.311 8.774 1.00 51.34 22 LEU B N 1
ATOM 2006 C CA . LEU B 1 22 ? 29.429 0.172 7.869 1.00 52.31 22 LEU B CA 1
ATOM 2007 C C . LEU B 1 22 ? 30.553 -0.822 8.118 1.00 53.38 22 LEU B C 1
ATOM 2008 O O . LEU B 1 22 ? 30.325 -2.035 8.178 1.00 51.27 22 LEU B O 1
ATOM 2013 N N . VAL B 1 23 ? 31.772 -0.319 8.254 1.00 52.32 23 VAL B N 1
ATOM 2014 C CA . VAL B 1 23 ? 32.940 -1.146 8.501 1.00 55.66 23 VAL B CA 1
ATOM 2015 C C . VAL B 1 23 ? 33.744 -0.486 9.610 1.00 54.94 23 VAL B C 1
ATOM 2016 O O . VAL B 1 23 ? 34.007 0.721 9.554 1.00 56.66 23 VAL B O 1
ATOM 2020 N N . GLN B 1 24 ? 34.143 -1.276 10.607 1.00 55.03 24 GLN B N 1
ATOM 2021 C CA . GLN B 1 24 ? 34.917 -0.761 11.736 1.00 56.63 24 GLN B CA 1
ATOM 2022 C C . GLN B 1 24 ? 36.419 -0.827 11.530 1.00 56.53 24 GLN B C 1
ATOM 2023 O O . GLN B 1 24 ? 37.097 0.191 11.663 1.00 57.81 24 GLN B O 1
ATOM 2029 N N . ASP B 1 25 ? 36.964 -2.012 11.298 1.00 55.62 25 ASP B N 1
ATOM 2030 C CA . ASP B 1 25 ? 38.410 -2.167 11.223 1.00 56.71 25 ASP B CA 1
ATOM 2031 C C . ASP B 1 25 ? 38.859 -2.271 9.772 1.00 56.08 25 ASP B C 1
ATOM 2032 O O . ASP B 1 25 ? 38.369 -3.131 9.033 1.00 55.77 25 ASP B O 1
ATOM 2037 N N . CYS B 1 26 ? 39.798 -1.410 9.365 1.00 54.83 26 CYS B N 1
ATOM 2038 C CA . CYS B 1 26 ? 40.243 -1.440 7.972 1.00 55.91 26 CYS B CA 1
ATOM 2039 C C . CYS B 1 26 ? 41.695 -1.005 7.828 1.00 54.42 26 CYS B C 1
ATOM 2040 O O . CYS B 1 26 ? 42.243 -0.292 8.671 1.00 52.71 26 CYS B O 1
ATOM 2043 N N . ASN B 1 27 ? 42.296 -1.415 6.711 1.00 51.89 27 ASN B N 1
ATOM 2044 C CA . ASN B 1 27 ? 43.636 -0.985 6.331 1.00 52.39 27 ASN B CA 1
ATOM 2045 C C . ASN B 1 27 ? 43.554 0.213 5.392 1.00 52.86 27 ASN B C 1
ATOM 2046 O O . ASN B 1 27 ? 42.829 0.182 4.393 1.00 52.11 27 ASN B O 1
ATOM 2051 N N . PHE B 1 28 ? 44.296 1.267 5.721 1.00 51.29 28 PHE B N 1
ATOM 2052 C CA . PHE B 1 28 ? 44.521 2.385 4.813 1.00 51.06 28 PHE B CA 1
ATOM 2053 C C . PHE B 1 28 ? 45.822 2.099 4.072 1.00 52.51 28 PHE B C 1
ATOM 2054 O O . PHE B 1 28 ? 46.902 2.116 4.674 1.00 53.49 28 PHE B O 1
ATOM 2062 N N . ASP B 1 29 ? 45.710 1.770 2.787 1.00 54.16 29 ASP B N 1
ATOM 2063 C CA . ASP B 1 29 ? 46.863 1.462 1.949 1.00 55.03 29 ASP B CA 1
ATOM 2064 C C . ASP B 1 29 ? 47.393 2.762 1.356 1.00 53.94 29 ASP B C 1
ATOM 2065 O O . ASP B 1 29 ? 46.730 3.391 0.528 1.00 54.85 29 ASP B O 1
ATOM 2070 N N . CYS B 1 30 ? 48.583 3.166 1.777 1.00 54.59 30 CYS B N 1
ATOM 2071 C CA . CYS B 1 30 ? 49.198 4.413 1.355 1.00 57.41 30 CYS B CA 1
ATOM 2072 C C . CYS B 1 30 ? 50.338 4.105 0.397 1.00 58.79 30 CYS B C 1
ATOM 2073 O O . CYS B 1 30 ? 51.211 3.279 0.702 1.00 59.36 30 CYS B O 1
ATOM 2076 N N . ASN B 1 31 ? 50.318 4.769 -0.757 1.00 60.48 31 ASN B N 1
ATOM 2077 C CA . ASN B 1 31 ? 51.367 4.648 -1.759 1.00 60.94 31 ASN B CA 1
ATOM 2078 C C . ASN B 1 31 ? 51.504 5.990 -2.471 1.00 62.08 31 ASN B C 1
ATOM 2079 O O . ASN B 1 31 ? 50.919 6.996 -2.055 1.00 60.23 31 ASN B O 1
ATOM 2084 N N . ASP B 1 32 ? 52.264 5.995 -3.570 1.00 62.85 32 ASP B N 1
ATOM 2085 C CA . ASP B 1 32 ? 52.579 7.246 -4.253 1.00 64.47 32 ASP B CA 1
ATOM 2086 C C . ASP B 1 32 ? 51.335 7.914 -4.823 1.00 62.13 32 ASP B C 1
ATOM 2087 O O . ASP B 1 32 ? 51.299 9.142 -4.960 1.00 61.20 32 ASP B O 1
ATOM 2092 N N . SER B 1 33 ? 50.308 7.132 -5.159 1.00 59.66 33 SER B N 1
ATOM 2093 C CA . SER B 1 33 ? 49.070 7.710 -5.663 1.00 61.08 33 SER B CA 1
ATOM 2094 C C . SER B 1 33 ? 48.236 8.345 -4.559 1.00 62.68 33 SER B C 1
ATOM 2095 O O . SER B 1 33 ? 47.393 9.200 -4.853 1.00 61.61 33 SER B O 1
ATOM 2098 N N . GLY B 1 34 ? 48.452 7.953 -3.306 1.00 59.55 34 GLY B N 1
ATOM 2099 C CA . GLY B 1 34 ? 47.701 8.510 -2.198 1.00 58.23 34 GLY B CA 1
ATOM 2100 C C . GLY B 1 34 ? 47.260 7.479 -1.180 1.00 57.31 34 GLY B C 1
ATOM 2101 O O . GLY B 1 34 ? 47.943 6.468 -0.974 1.00 56.69 34 GLY B O 1
ATOM 2102 N N . ILE B 1 35 ? 46.119 7.720 -0.537 1.00 54.11 35 ILE B N 1
ATOM 2103 C CA . ILE B 1 35 ? 45.609 6.851 0.519 1.00 52.75 35 ILE B CA 1
ATOM 2104 C C . ILE B 1 35 ? 44.335 6.185 0.017 1.00 52.20 35 ILE B C 1
ATOM 2105 O O . ILE B 1 35 ? 43.335 6.860 -0.248 1.00 53.21 35 ILE B O 1
ATOM 2110 N N . ALA B 1 36 ? 44.354 4.860 -0.082 1.00 52.92 36 ALA B N 1
ATOM 2111 C CA . ALA B 1 36 ? 43.219 4.093 -0.562 1.00 52.37 36 ALA B CA 1
ATOM 2112 C C . ALA B 1 36 ? 42.681 3.201 0.548 1.00 51.49 36 ALA B C 1
ATOM 2113 O O . ALA B 1 36 ? 43.369 2.893 1.525 1.00 51.69 36 ALA B O 1
ATOM 2115 N N . LEU B 1 37 ? 41.421 2.809 0.388 1.00 52.18 37 LEU B N 1
ATOM 2116 C CA . LEU B 1 37 ? 40.758 1.928 1.337 1.00 50.04 37 LEU B CA 1
ATOM 2117 C C . LEU B 1 37 ? 39.780 1.049 0.577 1.00 48.84 37 LEU B C 1
ATOM 2118 O O . LEU B 1 37 ? 39.020 1.546 -0.257 1.00 52.78 37 LEU B O 1
ATOM 2123 N N . GLN B 1 38 ? 39.806 -0.250 0.859 1.00 47.29 38 GLN B N 1
ATOM 2124 C CA . GLN B 1 38 ? 38.792 -1.167 0.353 1.00 49.71 38 GLN B CA 1
ATOM 2125 C C . GLN B 1 38 ? 38.430 -2.113 1.483 1.00 48.06 38 GLN B C 1
ATOM 2126 O O . GLN B 1 38 ? 39.300 -2.814 2.010 1.00 45.53 38 GLN B O 1
ATOM 2132 N N . ALA B 1 39 ? 37.153 -2.136 1.852 1.00 51.29 39 ALA B N 1
ATOM 2133 C CA . ALA B 1 39 ? 36.740 -2.945 2.991 1.00 50.51 39 ALA B CA 1
ATOM 2134 C C . ALA B 1 39 ? 35.310 -3.426 2.813 1.00 49.61 39 ALA B C 1
ATOM 2135 O O . ALA B 1 39 ? 34.439 -2.667 2.387 1.00 50.83 39 ALA B O 1
ATOM 2137 N N . MET B 1 40 ? 35.073 -4.682 3.168 1.00 51.38 40 MET B N 1
ATOM 2138 C CA . MET B 1 40 ? 33.736 -5.253 3.183 1.00 49.79 40 MET B CA 1
ATOM 2139 C C . MET B 1 40 ? 33.174 -5.206 4.598 1.00 48.95 40 MET B C 1
ATOM 2140 O O . MET B 1 40 ? 33.921 -5.217 5.579 1.00 50.14 40 MET B O 1
ATOM 2145 N N . ASP B 1 41 ? 31.847 -5.170 4.698 1.00 51.75 41 ASP B N 1
ATOM 2146 C CA . ASP B 1 41 ? 31.228 -5.219 6.013 1.00 48.76 41 ASP B CA 1
ATOM 2147 C C . ASP B 1 41 ? 31.288 -6.641 6.567 1.00 49.42 41 ASP B C 1
ATOM 2148 O O . ASP B 1 41 ? 31.684 -7.588 5.883 1.00 50.11 41 ASP B O 1
ATOM 2153 N N . ASN B 1 42 ? 30.891 -6.783 7.835 1.00 49.39 42 ASN B N 1
ATOM 2154 C CA . ASN B 1 42 ? 31.067 -8.062 8.518 1.00 50.96 42 ASN B CA 1
ATOM 2155 C C . ASN B 1 42 ? 30.213 -9.163 7.901 1.00 52.73 42 ASN B C 1
ATOM 2156 O O . ASN B 1 42 ? 30.575 -10.342 7.974 1.00 54.24 42 ASN B O 1
ATOM 2161 N N . SER B 1 43 ? 29.092 -8.801 7.283 1.00 51.50 43 SER B N 1
ATOM 2162 C CA . SER B 1 43 ? 28.226 -9.748 6.595 1.00 53.09 43 SER B CA 1
ATOM 2163 C C . SER B 1 43 ? 28.598 -9.938 5.130 1.00 53.99 43 SER B C 1
ATOM 2164 O O . SER B 1 43 ? 27.973 -10.757 4.448 1.00 55.90 43 SER B O 1
ATOM 2167 N N . HIS B 1 44 ? 29.576 -9.182 4.630 1.00 51.32 44 HIS B N 1
ATOM 2168 C CA . HIS B 1 44 ? 30.033 -9.265 3.241 1.00 54.06 44 HIS B CA 1
ATOM 2169 C C . HIS B 1 44 ? 28.883 -9.045 2.262 1.00 54.35 44 HIS B C 1
ATOM 2170 O O . HIS B 1 44 ? 28.699 -9.783 1.292 1.00 55.92 44 HIS B O 1
ATOM 2177 N N . VAL B 1 45 ? 28.107 -7.997 2.529 1.00 49.47 45 VAL B N 1
ATOM 2178 C CA . VAL B 1 45 ? 27.032 -7.585 1.646 1.00 50.18 45 VAL B CA 1
ATOM 2179 C C . VAL B 1 45 ? 27.365 -6.291 0.908 1.00 50.63 45 VAL B C 1
ATOM 2180 O O . VAL B 1 45 ? 26.898 -6.098 -0.221 1.00 51.85 45 VAL B O 1
ATOM 2184 N N . ALA B 1 46 ? 28.197 -5.428 1.486 1.00 49.60 46 ALA B N 1
ATOM 2185 C CA . ALA B 1 46 ? 28.566 -4.163 0.874 1.00 49.89 46 ALA B CA 1
ATOM 2186 C C . ALA B 1 46 ? 30.081 -4.011 0.889 1.00 49.87 46 ALA B C 1
ATOM 2187 O O . ALA B 1 46 ? 30.788 -4.657 1.667 1.00 49.31 46 ALA B O 1
ATOM 2189 N N . LEU B 1 47 ? 30.569 -3.121 0.028 1.00 50.21 47 LEU B N 1
ATOM 2190 C CA . LEU B 1 47 ? 31.997 -2.883 -0.130 1.00 49.38 47 LEU B CA 1
ATOM 2191 C C . LEU B 1 47 ? 32.254 -1.392 -0.255 1.00 49.34 47 LEU B C 1
ATOM 2192 O O . LEU B 1 47 ? 31.640 -0.720 -1.087 1.00 48.56 47 LEU B O 1
ATOM 2197 N N . VAL B 1 48 ? 33.165 -0.887 0.569 1.00 50.20 48 VAL B N 1
ATOM 2198 C CA . VAL B 1 48 ? 33.600 0.501 0.526 1.00 49.29 48 VAL B CA 1
ATOM 2199 C C . VAL B 1 48 ? 34.904 0.570 -0.251 1.00 50.26 48 VAL B C 1
ATOM 2200 O O . VAL B 1 48 ? 35.836 -0.202 0.020 1.00 50.64 48 VAL B O 1
ATOM 2204 N N . SER B 1 49 ? 34.968 1.496 -1.211 1.00 49.41 49 SER B N 1
ATOM 2205 C CA . SER B 1 49 ? 36.167 1.746 -2.005 1.00 50.51 49 SER B CA 1
ATOM 2206 C C . SER B 1 49 ? 36.417 3.249 -2.050 1.00 50.96 49 SER B C 1
ATOM 2207 O O . SER B 1 49 ? 35.691 3.991 -2.722 1.00 52.43 49 SER B O 1
ATOM 2210 N N . MET B 1 50 ? 37.449 3.681 -1.327 1.00 52.59 50 MET B N 1
ATOM 2211 C CA . MET B 1 50 ? 37.853 5.074 -1.204 1.00 52.84 50 MET B CA 1
ATOM 2212 C C . MET B 1 50 ? 39.232 5.306 -1.792 1.00 54.85 50 MET B C 1
ATOM 2213 O O . MET B 1 50 ? 40.153 4.510 -1.585 1.00 53.70 50 MET B O 1
ATOM 2218 N N . LEU B 1 51 ? 39.367 6.419 -2.503 1.00 55.46 51 LEU B N 1
ATOM 2219 C CA . LEU B 1 51 ? 40.664 6.885 -2.969 1.00 51.77 51 LEU B CA 1
ATOM 2220 C C . LEU B 1 51 ? 40.787 8.355 -2.604 1.00 52.84 51 LEU B C 1
ATOM 2221 O O . LEU B 1 51 ? 39.933 9.162 -2.984 1.00 53.67 51 LEU B O 1
ATOM 2226 N N . LEU B 1 52 ? 41.824 8.688 -1.828 1.00 53.41 52 LEU B N 1
ATOM 2227 C CA . LEU B 1 52 ? 42.204 10.059 -1.494 1.00 53.69 52 LEU B CA 1
ATOM 2228 C C . LEU B 1 52 ? 43.496 10.317 -2.258 1.00 56.14 52 LEU B C 1
ATOM 2229 O O . LEU B 1 52 ? 44.566 9.842 -1.861 1.00 55.61 52 LEU B O 1
ATOM 2234 N N . LYS B 1 53 ? 43.387 11.043 -3.366 1.00 59.96 53 LYS B N 1
ATOM 2235 C CA . LYS B 1 53 ? 44.525 11.251 -4.247 1.00 61.44 53 LYS B CA 1
ATOM 2236 C C . LYS B 1 53 ? 45.559 12.156 -3.591 1.00 62.36 53 LYS B C 1
ATOM 2237 O O . LYS B 1 53 ? 45.232 13.029 -2.781 1.00 60.21 53 LYS B O 1
ATOM 2243 N N . ALA B 1 54 ? 46.828 11.920 -3.938 1.00 63.01 54 ALA B N 1
ATOM 2244 C CA . ALA B 1 54 ? 47.912 12.769 -3.453 1.00 63.15 54 ALA B CA 1
ATOM 2245 C C . ALA B 1 54 ? 47.655 14.238 -3.761 1.00 63.74 54 ALA B C 1
ATOM 2246 O O . ALA B 1 54 ? 48.125 15.118 -3.030 1.00 62.28 54 ALA B O 1
ATOM 2248 N N . GLU B 1 55 ? 46.935 14.516 -4.855 1.00 66.35 55 GLU B N 1
ATOM 2249 C CA . GLU B 1 55 ? 46.585 15.884 -5.228 1.00 67.52 55 GLU B CA 1
ATOM 2250 C C . GLU B 1 55 ? 45.978 16.659 -4.066 1.00 66.08 55 GLU B C 1
ATOM 2251 O O . GLU B 1 55 ? 46.217 17.865 -3.921 1.00 66.72 55 GLU B O 1
ATOM 2257 N N . GLY B 1 56 ? 45.189 15.986 -3.226 1.00 64.04 56 GLY B N 1
ATOM 2258 C CA . GLY B 1 56 ? 44.449 16.696 -2.199 1.00 62.93 56 GLY B CA 1
ATOM 2259 C C . GLY B 1 56 ? 45.288 17.134 -1.024 1.00 61.97 56 GLY B C 1
ATOM 2260 O O . GLY B 1 56 ? 44.896 18.059 -0.307 1.00 67.13 56 GLY B O 1
ATOM 2261 N N . PHE B 1 57 ? 46.431 16.496 -0.809 1.00 62.19 57 PHE B N 1
ATOM 2262 C CA . PHE B 1 57 ? 47.344 16.924 0.236 1.00 65.58 57 PHE B CA 1
ATOM 2263 C C . PHE B 1 57 ? 48.368 17.874 -0.370 1.00 69.97 57 PHE B C 1
ATOM 2264 O O . PHE B 1 57 ? 48.867 17.642 -1.475 1.00 70.89 57 PHE B O 1
ATOM 2272 N N . SER B 1 58 ? 48.687 18.952 0.363 1.00 69.36 58 SER B N 1
ATOM 2273 C CA . SER B 1 58 ? 49.659 19.915 -0.154 1.00 69.32 58 SER B CA 1
ATOM 2274 C C . SER B 1 58 ? 51.083 19.358 -0.127 1.00 75.29 58 SER B C 1
ATOM 2275 O O . SER B 1 58 ? 51.714 19.286 -1.196 1.00 83.22 58 SER B O 1
ATOM 2278 N N . PRO B 1 59 ? 51.661 18.962 1.032 1.00 74.38 59 PRO B N 1
ATOM 2279 C CA . PRO B 1 59 ? 52.716 17.953 0.939 1.00 71.61 59 PRO B CA 1
ATOM 2280 C C . PRO B 1 59 ? 52.142 16.563 1.129 1.00 69.92 59 PRO B C 1
ATOM 2281 O O . PRO B 1 59 ? 51.543 16.249 2.165 1.00 67.49 59 PRO B O 1
ATOM 2285 N N . TYR B 1 60 ? 52.307 15.728 0.111 1.00 67.90 60 TYR B N 1
ATOM 2286 C CA . TYR B 1 60 ? 52.111 14.295 0.229 1.00 63.60 60 TYR B CA 1
ATOM 2287 C C . TYR B 1 60 ? 53.452 13.626 -0.023 1.00 63.15 60 TYR B C 1
ATOM 2288 O O . TYR B 1 60 ? 54.090 13.877 -1.052 1.00 65.55 60 TYR B O 1
ATOM 2297 N N . ARG B 1 61 ? 53.874 12.778 0.907 1.00 63.32 61 ARG B N 1
ATOM 2298 C CA . ARG B 1 61 ? 55.162 12.103 0.804 1.00 65.64 61 ARG B CA 1
ATOM 2299 C C . ARG B 1 61 ? 54.994 10.694 1.350 1.00 65.40 61 ARG B C 1
ATOM 2300 O O . ARG B 1 61 ? 54.774 10.515 2.553 1.00 65.39 61 ARG B O 1
ATOM 2304 N N . CYS B 1 62 ? 55.080 9.705 0.464 1.00 66.45 62 CYS B N 1
ATOM 2305 C CA . CYS B 1 62 ? 54.999 8.294 0.831 1.00 66.74 62 CYS B CA 1
ATOM 2306 C C . CYS B 1 62 ? 56.207 7.605 0.205 1.00 68.01 62 CYS B C 1
ATOM 2307 O O . CYS B 1 62 ? 56.227 7.347 -1.002 1.00 69.57 62 CYS B O 1
ATOM 2310 N N . ASP B 1 63 ? 57.212 7.310 1.030 1.00 70.14 63 ASP B N 1
ATOM 2311 C CA . ASP B 1 63 ? 58.456 6.751 0.513 1.00 72.50 63 ASP B CA 1
ATOM 2312 C C . ASP B 1 63 ? 58.302 5.279 0.152 1.00 71.20 63 ASP B C 1
ATOM 2313 O O . ASP B 1 63 ? 58.879 4.816 -0.837 1.00 72.28 63 ASP B O 1
ATOM 2318 N N . ARG B 1 64 ? 57.533 4.530 0.938 1.00 69.15 64 ARG B N 1
ATOM 2319 C CA . ARG B 1 64 ? 57.294 3.121 0.667 1.00 67.14 64 ARG B CA 1
ATOM 2320 C C . ARG B 1 64 ? 55.818 2.820 0.874 1.00 65.89 64 ARG B C 1
ATOM 2321 O O . ARG B 1 64 ? 55.117 3.523 1.605 1.00 65.62 64 ARG B O 1
ATOM 2323 N N . ASN B 1 65 ? 55.352 1.758 0.219 1.00 62.82 65 ASN B N 1
ATOM 2324 C CA . ASN B 1 65 ? 53.976 1.315 0.406 1.00 62.15 65 ASN B CA 1
ATOM 2325 C C . ASN B 1 65 ? 53.763 0.880 1.849 1.00 62.75 65 ASN B C 1
ATOM 2326 O O . ASN B 1 65 ? 54.580 0.150 2.417 1.00 63.22 65 ASN B O 1
ATOM 2331 N N . ILE B 1 66 ? 52.665 1.337 2.447 1.00 61.55 66 ILE B N 1
ATOM 2332 C CA . ILE B 1 66 ? 52.389 1.083 3.860 1.00 60.29 66 ILE B CA 1
ATOM 2333 C C . ILE B 1 66 ? 50.905 0.835 4.082 1.00 59.81 66 ILE B C 1
ATOM 2334 O O . ILE B 1 66 ? 50.053 1.481 3.471 1.00 56.02 66 ILE B O 1
ATOM 2339 N N . ALA B 1 67 ? 50.598 -0.107 4.967 1.00 58.79 67 ALA B N 1
ATOM 2340 C CA . ALA B 1 67 ? 49.228 -0.416 5.351 1.00 56.92 67 ALA B CA 1
ATOM 2341 C C . ALA B 1 67 ? 49.030 -0.025 6.809 1.00 55.03 67 ALA B C 1
ATOM 2342 O O . ALA B 1 67 ? 49.652 -0.613 7.700 1.00 56.59 67 ALA B O 1
ATOM 2344 N N . LEU B 1 68 ? 48.167 0.959 7.050 1.00 55.57 68 LEU B N 1
ATOM 2345 C CA . LEU B 1 68 ? 47.843 1.405 8.403 1.00 53.05 68 LEU B CA 1
ATOM 2346 C C . LEU B 1 68 ? 46.528 0.748 8.809 1.00 51.45 68 LEU B C 1
ATOM 2347 O O . LEU B 1 68 ? 45.460 1.134 8.332 1.00 50.56 68 LEU B O 1
ATOM 2352 N N . GLY B 1 69 ? 46.607 -0.258 9.675 1.00 52.93 69 GLY B N 1
ATOM 2353 C CA . GLY B 1 69 ? 45.409 -0.916 10.159 1.00 50.23 69 GLY B CA 1
ATOM 2354 C C . GLY B 1 69 ? 44.787 -0.155 11.308 1.00 50.20 69 GLY B C 1
ATOM 2355 O O . GLY B 1 69 ? 45.350 -0.110 12.405 1.00 51.60 69 GLY B O 1
ATOM 2356 N N . ILE B 1 70 ? 43.625 0.449 11.074 1.00 49.84 70 ILE B N 1
ATOM 2357 C CA . ILE B 1 70 ? 43.024 1.379 12.018 1.00 48.49 70 ILE B CA 1
ATOM 2358 C C . ILE B 1 70 ? 41.607 0.931 12.356 1.00 49.22 70 ILE B C 1
ATOM 2359 O O . ILE B 1 70 ? 40.853 0.470 11.486 1.00 51.99 70 ILE B O 1
ATOM 2364 N N . ASN B 1 71 ? 41.280 1.028 13.645 1.00 51.47 71 ASN B N 1
ATOM 2365 C CA . ASN B 1 71 ? 39.916 0.931 14.147 1.00 50.85 71 ASN B CA 1
ATOM 2366 C C . ASN B 1 71 ? 39.228 2.271 13.919 1.00 50.05 71 ASN B C 1
ATOM 2367 O O . ASN B 1 71 ? 39.677 3.301 14.435 1.00 48.13 71 ASN B O 1
ATOM 2372 N N . LEU B 1 72 ? 38.139 2.261 13.149 1.00 50.33 72 LEU B N 1
ATOM 2373 C CA . LEU B 1 72 ? 37.509 3.514 12.753 1.00 49.54 72 LEU B CA 1
ATOM 2374 C C . LEU B 1 72 ? 36.774 4.200 13.894 1.00 49.73 72 LEU B C 1
ATOM 2375 O O . LEU B 1 72 ? 36.562 5.413 13.828 1.00 48.14 72 LEU B O 1
ATOM 2380 N N . VAL B 1 73 ? 36.376 3.466 14.934 1.00 50.36 73 VAL B N 1
ATOM 2381 C CA . VAL B 1 73 ? 35.773 4.123 16.089 1.00 50.88 73 VAL B CA 1
ATOM 2382 C C . VAL B 1 73 ? 36.829 4.915 16.853 1.00 50.08 73 VAL B C 1
ATOM 2383 O O . VAL B 1 73 ? 36.594 6.059 17.260 1.00 49.36 73 VAL B O 1
ATOM 2387 N N . SER B 1 74 ? 38.012 4.326 17.043 1.00 47.13 74 SER B N 1
ATOM 2388 C CA . SER B 1 74 ? 39.119 5.051 17.659 1.00 48.87 74 SER B CA 1
ATOM 2389 C C . SER B 1 74 ? 39.504 6.272 16.830 1.00 50.05 74 SER B C 1
ATOM 2390 O O . SER B 1 74 ? 39.719 7.368 17.368 1.00 50.25 74 SER B O 1
ATOM 2393 N N . LEU B 1 75 ? 39.594 6.097 15.509 1.00 48.31 75 LEU B N 1
ATOM 2394 C CA . LEU B 1 75 ? 39.930 7.217 14.638 1.00 48.36 75 LEU B CA 1
ATOM 2395 C C . LEU B 1 75 ? 38.853 8.291 14.689 1.00 47.55 75 LEU B C 1
ATOM 2396 O O . LEU B 1 75 ? 39.157 9.483 14.611 1.00 47.84 75 LEU B O 1
ATOM 2401 N N . THR B 1 76 ? 37.587 7.889 14.822 1.00 50.76 76 THR B N 1
ATOM 2402 C CA . THR B 1 76 ? 36.511 8.866 14.948 1.00 49.30 76 THR B CA 1
ATOM 2403 C C . THR B 1 76 ? 36.623 9.641 16.255 1.00 50.49 76 THR B C 1
ATOM 2404 O O . THR B 1 76 ? 36.419 10.861 16.280 1.00 50.22 76 THR B O 1
ATOM 2408 N N . LYS B 1 77 ? 36.959 8.952 17.350 1.00 48.09 77 LYS B N 1
ATOM 2409 C CA . LYS B 1 77 ? 37.143 9.642 18.624 1.00 51.21 77 LYS B CA 1
ATOM 2410 C C . LYS B 1 77 ? 38.291 10.637 18.548 1.00 53.22 77 LYS B C 1
ATOM 2411 O O . LYS B 1 77 ? 38.210 11.736 19.110 1.00 53.93 77 LYS B O 1
ATOM 2417 N N . VAL B 1 78 ? 39.370 10.273 17.853 1.00 50.28 78 VAL B N 1
ATOM 2418 C CA . VAL B 1 78 ? 40.500 11.190 17.733 1.00 49.30 78 VAL B CA 1
ATOM 2419 C C . VAL B 1 78 ? 40.155 12.348 16.802 1.00 50.85 78 VAL B C 1
ATOM 2420 O O . VAL B 1 78 ? 40.519 13.502 17.062 1.00 51.17 78 VAL B O 1
ATOM 2424 N N . LEU B 1 79 ? 39.428 12.069 15.719 1.00 52.52 79 LEU B N 1
ATOM 2425 C CA . LEU B 1 79 ? 39.113 13.109 14.749 1.00 50.82 79 LEU B CA 1
ATOM 2426 C C . LEU B 1 79 ? 38.087 14.088 15.296 1.00 51.78 79 LEU B C 1
ATOM 2427 O O . LEU B 1 79 ? 38.071 15.252 14.886 1.00 50.36 79 LEU B O 1
ATOM 2432 N N . ARG B 1 80 ? 37.248 13.651 16.240 1.00 53.95 80 ARG B N 1
ATOM 2433 C CA . ARG B 1 80 ? 36.326 14.578 16.883 1.00 52.90 80 ARG B CA 1
ATOM 2434 C C . ARG B 1 80 ? 37.067 15.676 17.629 1.00 53.46 80 ARG B C 1
ATOM 2435 O O . ARG B 1 80 ? 36.499 16.747 17.867 1.00 53.70 80 ARG B O 1
ATOM 2443 N N . ALA B 1 81 ? 38.327 15.435 17.986 1.00 52.69 81 ALA B N 1
ATOM 2444 C CA . ALA B 1 81 ? 39.158 16.409 18.676 1.00 53.66 81 ALA B CA 1
ATOM 2445 C C . ALA B 1 81 ? 39.795 17.422 17.738 1.00 54.52 81 ALA B C 1
ATOM 2446 O O . ALA B 1 81 ? 40.555 18.278 18.202 1.00 53.85 81 ALA B O 1
ATOM 2448 N N . ALA B 1 82 ? 39.510 17.354 16.443 1.00 55.95 82 ALA B N 1
ATOM 2449 C CA . ALA B 1 82 ? 39.991 18.347 15.498 1.00 57.12 82 ALA B CA 1
ATOM 2450 C C . ALA B 1 82 ? 38.852 19.290 15.150 1.00 56.15 82 ALA B C 1
ATOM 2451 O O . ALA B 1 82 ? 37.697 18.870 15.032 1.00 54.70 82 ALA B O 1
ATOM 2453 N N . GLN B 1 83 ? 39.182 20.561 14.966 1.00 60.85 83 GLN B N 1
ATOM 2454 C CA . GLN B 1 83 ? 38.186 21.515 14.516 1.00 61.07 83 GLN B CA 1
ATOM 2455 C C . GLN B 1 83 ? 38.086 21.448 13.001 1.00 64.38 83 GLN B C 1
ATOM 2456 O O . GLN B 1 83 ? 39.041 21.072 12.314 1.00 65.09 83 GLN B O 1
ATOM 2462 N N . ASN B 1 84 ? 36.906 21.794 12.482 1.00 65.94 84 ASN B N 1
ATOM 2463 C CA . ASN B 1 84 ? 36.721 21.807 11.036 1.00 66.95 84 ASN B CA 1
ATOM 2464 C C . ASN B 1 84 ? 37.785 22.665 10.368 1.00 69.86 84 ASN B C 1
ATOM 2465 O O . ASN B 1 84 ? 38.360 22.280 9.344 1.00 68.44 84 ASN B O 1
ATOM 2470 N N . GLU B 1 85 ? 38.078 23.821 10.957 1.00 71.46 85 GLU B N 1
ATOM 2471 C CA . GLU B 1 85 ? 39.075 24.747 10.426 1.00 72.02 85 GLU B CA 1
ATOM 2472 C C . GLU B 1 85 ? 40.391 24.590 11.190 1.00 70.17 85 GLU B C 1
ATOM 2473 O O . GLU B 1 85 ? 40.839 25.476 11.918 1.00 71.39 85 GLU B O 1
ATOM 2475 N N . ASP B 1 86 ? 40.949 23.384 11.099 1.00 65.30 86 ASP B N 1
ATOM 2476 C CA . ASP B 1 86 ? 42.301 23.105 11.558 1.00 62.96 86 ASP B CA 1
ATOM 2477 C C . ASP B 1 86 ? 43.124 22.581 10.390 1.00 66.79 86 ASP B C 1
ATOM 2478 O O . ASP B 1 86 ? 42.583 22.162 9.363 1.00 67.13 86 ASP B O 1
ATOM 2483 N N . ILE B 1 87 ? 44.442 22.590 10.560 1.00 64.58 87 ILE B N 1
ATOM 2484 C CA . ILE B 1 87 ? 45.357 21.972 9.610 1.00 63.99 87 ILE B CA 1
ATOM 2485 C C . ILE B 1 87 ? 45.642 20.575 10.138 1.00 63.03 87 ILE B C 1
ATOM 2486 O O . ILE B 1 87 ? 46.101 20.422 11.275 1.00 62.64 87 ILE B O 1
ATOM 2491 N N . LEU B 1 88 ? 45.380 19.551 9.333 1.00 60.07 88 LEU B N 1
ATOM 2492 C CA . LEU B 1 88 ? 45.540 18.172 9.771 1.00 58.84 88 LEU B CA 1
ATOM 2493 C C . LEU B 1 88 ? 46.751 17.595 9.060 1.00 59.64 88 LEU B C 1
ATOM 2494 O O . LEU B 1 88 ? 46.884 17.739 7.847 1.00 60.67 88 LEU B O 1
ATOM 2499 N N . THR B 1 89 ? 47.645 16.975 9.815 1.00 55.61 89 THR B N 1
ATOM 2500 C CA . THR B 1 89 ? 48.806 16.306 9.247 1.00 55.84 89 THR B CA 1
ATOM 2501 C C . THR B 1 89 ? 48.814 14.868 9.734 1.00 55.55 89 THR B C 1
ATOM 2502 O O . THR B 1 89 ? 48.827 14.617 10.944 1.00 57.39 89 THR B O 1
ATOM 2506 N N . LEU B 1 90 ? 48.804 13.934 8.794 1.00 56.71 90 LEU B N 1
ATOM 2507 C CA . LEU B 1 90 ? 48.859 12.513 9.079 1.00 55.69 90 LEU B CA 1
ATOM 2508 C C . LEU B 1 90 ? 50.285 12.048 8.834 1.00 60.41 90 LEU B C 1
ATOM 2509 O O . LEU B 1 90 ? 50.886 12.389 7.810 1.00 61.33 90 LEU B O 1
ATOM 2514 N N . LYS B 1 91 ? 50.826 11.280 9.774 1.00 58.34 91 LYS B N 1
ATOM 2515 C CA . LYS B 1 91 ? 52.216 10.864 9.718 1.00 61.12 91 LYS B CA 1
ATOM 2516 C C . LYS B 1 91 ? 52.343 9.421 10.176 1.00 61.85 91 LYS B C 1
ATOM 2517 O O . LYS B 1 91 ? 51.552 8.928 10.988 1.00 59.42 91 LYS B O 1
ATOM 2523 N N . ALA B 1 92 ? 53.367 8.760 9.647 1.00 61.70 92 ALA B N 1
ATOM 2524 C CA . ALA B 1 92 ? 53.674 7.388 10.019 1.00 62.22 92 ALA B CA 1
ATOM 2525 C C . ALA B 1 92 ? 55.150 7.133 9.757 1.00 66.43 92 ALA B C 1
ATOM 2526 O O . ALA B 1 92 ? 55.725 7.649 8.794 1.00 64.94 92 ALA B O 1
ATOM 2528 N N . ASP B 1 93 ? 55.747 6.317 10.622 1.00 67.77 93 ASP B N 1
ATOM 2529 C CA . ASP B 1 93 ? 57.148 5.947 10.513 1.00 71.94 93 ASP B CA 1
ATOM 2530 C C . ASP B 1 93 ? 57.309 4.802 9.514 1.00 71.74 93 ASP B C 1
ATOM 2531 O O . ASP B 1 93 ? 56.349 4.346 8.888 1.00 71.48 93 ASP B O 1
ATOM 2536 N N . ASP B 1 94 ? 58.547 4.324 9.362 1.00 72.06 94 ASP B N 1
ATOM 2537 C CA . ASP B 1 94 ? 58.799 3.230 8.429 1.00 73.73 94 ASP B CA 1
ATOM 2538 C C . ASP B 1 94 ? 58.300 1.900 8.981 1.00 73.58 94 ASP B C 1
ATOM 2539 O O . ASP B 1 94 ? 57.722 1.095 8.242 1.00 74.24 94 ASP B O 1
ATOM 2541 N N . SER B 1 95 ? 58.507 1.655 10.274 1.00 71.96 95 SER B N 1
ATOM 2542 C CA . SER B 1 95 ? 58.067 0.434 10.946 1.00 70.38 95 SER B CA 1
ATOM 2543 C C . SER B 1 95 ? 57.127 0.837 12.077 1.00 71.25 95 SER B C 1
ATOM 2544 O O . SER B 1 95 ? 57.476 0.723 13.260 1.00 72.54 95 SER B O 1
ATOM 2546 N N . PRO B 1 96 ? 55.926 1.312 11.751 1.00 68.83 96 PRO B N 1
ATOM 2547 C CA . PRO B 1 96 ? 55.120 1.996 12.763 1.00 68.56 96 PRO B CA 1
ATOM 2548 C C . PRO B 1 96 ? 54.305 1.036 13.613 1.00 67.98 96 PRO B C 1
ATOM 2549 O O . PRO B 1 96 ? 53.735 0.057 13.125 1.00 68.96 96 PRO B O 1
ATOM 2553 N N . ASP B 1 97 ? 54.266 1.335 14.910 1.00 65.24 97 ASP B N 1
ATOM 2554 C CA . ASP B 1 97 ? 53.323 0.733 15.837 1.00 63.68 97 ASP B CA 1
ATOM 2555 C C . ASP B 1 97 ? 52.101 1.610 16.064 1.00 63.90 97 ASP B C 1
ATOM 2556 O O . ASP B 1 97 ? 51.153 1.172 16.724 1.00 67.32 97 ASP B O 1
ATOM 2558 N N . ALA B 1 98 ? 52.106 2.829 15.530 1.00 59.68 98 ALA B N 1
ATOM 2559 C CA . ALA B 1 98 ? 51.017 3.774 15.712 1.00 58.46 98 ALA B CA 1
ATOM 2560 C C . ALA B 1 98 ? 51.010 4.743 14.538 1.00 58.22 98 ALA B C 1
ATOM 2561 O O . ALA B 1 98 ? 51.958 4.810 13.751 1.00 59.06 98 ALA B O 1
ATOM 2563 N N . VAL B 1 99 ? 49.918 5.492 14.426 1.00 54.69 99 VAL B N 1
ATOM 2564 C CA . VAL B 1 99 ? 49.764 6.531 13.416 1.00 53.79 99 VAL B CA 1
ATOM 2565 C C . VAL B 1 99 ? 49.592 7.866 14.130 1.00 55.34 99 VAL B C 1
ATOM 2566 O O . VAL B 1 99 ? 48.882 7.952 15.139 1.00 56.23 99 VAL B O 1
ATOM 2570 N N . ASN B 1 100 ? 50.255 8.905 13.621 1.00 55.81 100 ASN B N 1
ATOM 2571 C CA . ASN B 1 100 ? 50.302 10.206 14.277 1.00 55.11 100 ASN B CA 1
ATOM 2572 C C . ASN B 1 100 ? 49.421 11.204 13.534 1.00 55.34 100 ASN B C 1
ATOM 2573 O O . ASN B 1 100 ? 49.526 11.343 12.313 1.00 56.88 100 ASN B O 1
ATOM 2578 N N . LEU B 1 101 ? 48.547 11.883 14.271 1.00 56.64 101 LEU B N 1
ATOM 2579 C CA . LEU B 1 101 ? 47.672 12.912 13.724 1.00 56.80 101 LEU B CA 1
ATOM 2580 C C . LEU B 1 101 ? 47.960 14.231 14.425 1.00 56.66 101 LEU B C 1
ATOM 2581 O O . LEU B 1 101 ? 48.064 14.274 15.656 1.00 56.76 101 LEU B O 1
ATOM 2586 N N . MET B 1 102 ? 48.084 15.304 13.649 1.00 54.17 102 MET B N 1
ATOM 2587 C CA . MET B 1 102 ? 48.399 16.614 14.199 1.00 56.03 102 MET B CA 1
ATOM 2588 C C . MET B 1 102 ? 47.365 17.621 13.722 1.00 56.86 102 MET B C 1
ATOM 2589 O O . MET B 1 102 ? 47.138 17.759 12.518 1.00 55.82 102 MET B O 1
ATOM 2594 N N . PHE B 1 103 ? 46.748 18.324 14.667 1.00 57.87 103 PHE B N 1
ATOM 2595 C CA . PHE B 1 103 ? 45.775 19.368 14.382 1.00 57.24 103 PHE B CA 1
ATOM 2596 C C . PHE B 1 103 ? 46.396 20.687 14.809 1.00 57.74 103 PHE B C 1
ATOM 2597 O O . PHE B 1 103 ? 46.677 20.893 15.993 1.00 57.93 103 PHE B O 1
ATOM 2605 N N . GLU B 1 104 ? 46.601 21.575 13.851 1.00 60.77 104 GLU B N 1
ATOM 2606 C CA . GLU B 1 104 ? 47.233 22.861 14.089 1.00 63.84 104 GLU B CA 1
ATOM 2607 C C . GLU B 1 104 ? 46.203 23.951 13.858 1.00 65.09 104 GLU B C 1
ATOM 2608 O O . GLU B 1 104 ? 45.589 24.014 12.789 1.00 63.92 104 GLU B O 1
ATOM 2614 N N . SER B 1 105 ? 46.023 24.814 14.849 1.00 68.49 105 SER B N 1
ATOM 2615 C CA . SER B 1 105 ? 45.057 25.889 14.707 1.00 72.46 105 SER B CA 1
ATOM 2616 C C . SER B 1 105 ? 45.557 26.911 13.694 1.00 75.55 105 SER B C 1
ATOM 2617 O O . SER B 1 105 ? 46.739 27.266 13.681 1.00 75.06 105 SER B O 1
ATOM 2620 N N . ALA B 1 106 ? 44.649 27.379 12.834 1.00 79.05 106 ALA B N 1
ATOM 2621 C CA . ALA B 1 106 ? 45.015 28.425 11.887 1.00 79.69 106 ALA B CA 1
ATOM 2622 C C . ALA B 1 106 ? 45.370 29.697 12.643 1.00 83.34 106 ALA B C 1
ATOM 2623 O O . ALA B 1 106 ? 46.505 30.184 12.577 1.00 82.90 106 ALA B O 1
ATOM 2625 N N . GLU B 1 107 ? 44.403 30.254 13.363 1.00 84.83 107 GLU B N 1
ATOM 2626 C CA . GLU B 1 107 ? 44.694 31.321 14.302 1.00 83.55 107 GLU B CA 1
ATOM 2627 C C . GLU B 1 107 ? 45.264 30.699 15.574 1.00 81.45 107 GLU B C 1
ATOM 2628 O O . GLU B 1 107 ? 44.920 29.570 15.934 1.00 79.50 107 GLU B O 1
ATOM 2634 N N . THR B 1 108 ? 46.159 31.436 16.243 1.00 80.40 108 THR B N 1
ATOM 2635 C CA . THR B 1 108 ? 46.835 31.001 17.470 1.00 78.48 108 THR B CA 1
ATOM 2636 C C . THR B 1 108 ? 47.865 29.895 17.247 1.00 81.02 108 THR B C 1
ATOM 2637 O O . THR B 1 108 ? 47.877 29.237 16.200 1.00 80.06 108 THR B O 1
ATOM 2641 N N . ASP B 1 109 ? 48.760 29.725 18.222 1.00 78.16 109 ASP B N 1
ATOM 2642 C CA . ASP B 1 109 ? 49.773 28.671 18.229 1.00 76.51 109 ASP B CA 1
ATOM 2643 C C . ASP B 1 109 ? 49.293 27.415 18.943 1.00 73.07 109 ASP B C 1
ATOM 2644 O O . ASP B 1 109 ? 50.040 26.858 19.753 1.00 71.62 109 ASP B O 1
ATOM 2649 N N . ARG B 1 110 ? 48.123 26.872 18.628 1.00 67.91 110 ARG B N 1
ATOM 2650 C CA . ARG B 1 110 ? 47.643 25.717 19.372 1.00 63.75 110 ARG B CA 1
ATOM 2651 C C . ARG B 1 110 ? 47.910 24.477 18.541 1.00 62.86 110 ARG B C 1
ATOM 2652 O O . ARG B 1 110 ? 47.601 24.440 17.346 1.00 62.28 110 ARG B O 1
ATOM 2660 N N . ILE B 1 111 ? 48.478 23.463 19.178 1.00 57.51 111 ILE B N 1
ATOM 2661 C CA . ILE B 1 111 ? 48.835 22.232 18.499 1.00 57.19 111 ILE B CA 1
ATOM 2662 C C . ILE B 1 111 ? 48.283 21.073 19.306 1.00 55.63 111 ILE B C 1
ATOM 2663 O O . ILE B 1 111 ? 48.630 20.907 20.482 1.00 56.41 111 ILE B O 1
ATOM 2668 N N . SER B 1 112 ? 47.445 20.265 18.673 1.00 57.19 112 SER B N 1
ATOM 2669 C CA . SER B 1 112 ? 46.955 19.030 19.254 1.00 54.88 112 SER B CA 1
ATOM 2670 C C . SER B 1 112 ? 47.636 17.895 18.505 1.00 55.44 112 SER B C 1
ATOM 2671 O O . SER B 1 112 ? 47.803 17.957 17.284 1.00 55.61 112 SER B O 1
ATOM 2674 N N . GLU B 1 113 ? 48.071 16.883 19.238 1.00 55.66 113 GLU B N 1
ATOM 2675 C CA . GLU B 1 113 ? 48.847 15.812 18.638 1.00 56.86 113 GLU B CA 1
ATOM 2676 C C . GLU B 1 113 ? 48.437 14.497 19.281 1.00 57.00 113 GLU B C 1
ATOM 2677 O O . GLU B 1 113 ? 48.398 14.388 20.510 1.00 57.51 113 GLU B O 1
ATOM 2683 N N . TYR B 1 114 ? 48.147 13.498 18.441 1.00 55.01 114 TYR B N 1
ATOM 2684 C CA . TYR B 1 114 ? 47.609 12.217 18.881 1.00 52.88 114 TYR B CA 1
ATOM 2685 C C . TYR B 1 114 ? 48.342 11.065 18.210 1.00 54.65 114 TYR B C 1
ATOM 2686 O O . TYR B 1 114 ? 48.741 11.151 17.045 1.00 54.33 114 TYR B O 1
ATOM 2695 N N . ASP B 1 115 ? 48.493 9.976 18.956 1.00 55.24 115 ASP B N 1
ATOM 2696 C CA . ASP B 1 115 ? 49.070 8.737 18.453 1.00 54.57 115 ASP B CA 1
ATOM 2697 C C . ASP B 1 115 ? 48.073 7.606 18.663 1.00 54.22 115 ASP B C 1
ATOM 2698 O O . ASP B 1 115 ? 47.745 7.271 19.805 1.00 55.66 115 ASP B O 1
ATOM 2703 N N . ILE B 1 116 ? 47.598 7.019 17.568 1.00 55.07 116 ILE B N 1
ATOM 2704 C CA . ILE B 1 116 ? 46.618 5.940 17.615 1.00 56.06 116 ILE B CA 1
ATOM 2705 C C . ILE B 1 116 ? 47.353 4.630 17.381 1.00 54.86 116 ILE B C 1
ATOM 2706 O O . ILE B 1 116 ? 48.019 4.463 16.353 1.00 56.83 116 ILE B O 1
ATOM 2711 N N . LYS B 1 117 ? 47.226 3.700 18.324 1.00 55.17 117 LYS B N 1
ATOM 2712 C CA . LYS B 1 117 ? 47.850 2.394 18.165 1.00 56.44 117 LYS B CA 1
ATOM 2713 C C . LYS B 1 117 ? 47.225 1.660 16.987 1.00 57.76 117 LYS B C 1
ATOM 2714 O O . LYS B 1 117 ? 46.001 1.633 16.827 1.00 55.47 117 LYS B O 1
ATOM 2716 N N . LEU B 1 118 ? 48.074 1.060 16.160 1.00 57.10 118 LEU B N 1
ATOM 2717 C CA . LEU B 1 118 ? 47.607 0.390 14.960 1.00 55.21 118 LEU B CA 1
ATOM 2718 C C . LEU B 1 118 ? 47.162 -1.035 15.273 1.00 55.93 118 LEU B C 1
ATOM 2719 O O . LEU B 1 118 ? 47.436 -1.589 16.341 1.00 56.25 118 LEU B O 1
ATOM 2724 N N . MET B 1 119 ? 46.464 -1.627 14.311 1.00 57.91 119 MET B N 1
ATOM 2725 C CA . MET B 1 119 ? 45.957 -2.984 14.404 1.00 55.23 119 MET B CA 1
ATOM 2726 C C . MET B 1 119 ? 46.576 -3.822 13.297 1.00 55.54 119 MET B C 1
ATOM 2727 O O . MET B 1 119 ? 47.027 -3.299 12.274 1.00 56.90 119 MET B O 1
ATOM 2732 N N . ASP B 1 120 ? 46.590 -5.134 13.503 1.00 55.97 120 ASP B N 1
ATOM 2733 C CA . ASP B 1 120 ? 47.009 -6.068 12.467 1.00 54.52 120 ASP B CA 1
ATOM 2734 C C . ASP B 1 120 ? 45.742 -6.564 11.785 1.00 55.71 120 ASP B C 1
ATOM 2735 O O . ASP B 1 120 ? 44.986 -7.354 12.361 1.00 54.57 120 ASP B O 1
ATOM 2740 N N . ILE B 1 121 ? 45.510 -6.099 10.561 1.00 55.72 121 ILE B N 1
ATOM 2741 C CA . ILE B 1 121 ? 44.305 -6.417 9.806 1.00 55.31 121 ILE B CA 1
ATOM 2742 C C . ILE B 1 121 ? 44.718 -7.028 8.478 1.00 56.16 121 ILE B C 1
ATOM 2743 O O . ILE B 1 121 ? 45.449 -6.400 7.703 1.00 54.39 121 ILE B O 1
ATOM 2748 N N . ASP B 1 122 ? 44.259 -8.246 8.216 1.00 59.09 122 ASP B N 1
ATOM 2749 C CA . ASP B 1 122 ? 44.435 -8.860 6.906 1.00 62.60 122 ASP B CA 1
ATOM 2750 C C . ASP B 1 122 ? 43.203 -8.546 6.063 1.00 61.61 122 ASP B C 1
ATOM 2751 O O . ASP B 1 122 ? 42.100 -9.016 6.364 1.00 61.02 122 ASP B O 1
ATOM 2756 N N . GLN B 1 123 ? 43.389 -7.754 5.013 1.00 60.67 123 GLN B N 1
ATOM 2757 C CA . GLN B 1 123 ? 42.287 -7.249 4.206 1.00 65.33 123 GLN B CA 1
ATOM 2758 C C . GLN B 1 123 ? 42.180 -8.083 2.937 1.00 69.11 123 GLN B C 1
ATOM 2759 O O . GLN B 1 123 ? 43.173 -8.270 2.227 1.00 69.96 123 GLN B O 1
ATOM 2761 N N . GLU B 1 124 ? 40.971 -8.551 2.637 1.00 69.18 124 GLU B N 1
ATOM 2762 C CA . GLU B 1 124 ? 40.729 -9.382 1.458 1.00 72.72 124 GLU B CA 1
ATOM 2763 C C . GLU B 1 124 ? 40.325 -8.455 0.323 1.00 70.66 124 GLU B C 1
ATOM 2764 O O . GLU B 1 124 ? 39.157 -8.099 0.164 1.00 68.33 124 GLU B O 1
ATOM 2766 N N . HIS B 1 125 ? 41.309 -8.058 -0.478 1.00 67.37 125 HIS B N 1
ATOM 2767 C CA . HIS B 1 125 ? 41.058 -7.125 -1.564 1.00 66.08 125 HIS B CA 1
ATOM 2768 C C . HIS B 1 125 ? 40.413 -7.838 -2.742 1.00 64.72 125 HIS B C 1
ATOM 2769 O O . HIS B 1 125 ? 40.801 -8.950 -3.108 1.00 67.29 125 HIS B O 1
ATOM 2771 N N . LEU B 1 126 ? 39.418 -7.184 -3.331 1.00 64.63 126 LEU B N 1
ATOM 2772 C CA . LEU B 1 126 ? 38.691 -7.700 -4.477 1.00 62.66 126 LEU B CA 1
ATOM 2773 C C . LEU B 1 126 ? 38.974 -6.829 -5.691 1.00 60.41 126 LEU B C 1
ATOM 2774 O O . LEU B 1 126 ? 39.241 -5.631 -5.567 1.00 58.83 126 LEU B O 1
ATOM 2779 N N . ALA B 1 127 ? 38.912 -7.440 -6.869 1.00 61.80 127 ALA B N 1
ATOM 2780 C CA . ALA B 1 127 ? 39.128 -6.717 -8.115 1.00 61.47 127 ALA B CA 1
ATOM 2781 C C . ALA B 1 127 ? 37.771 -6.260 -8.628 1.00 60.86 127 ALA B C 1
ATOM 2782 O O . ALA B 1 127 ? 36.941 -7.082 -9.035 1.00 61.88 127 ALA B O 1
ATOM 2784 N N . ILE B 1 128 ? 37.543 -4.952 -8.611 1.00 61.36 128 ILE B N 1
ATOM 2785 C CA . ILE B 1 128 ? 36.290 -4.365 -9.063 1.00 63.43 128 ILE B CA 1
ATOM 2786 C C . ILE B 1 128 ? 36.473 -3.954 -10.525 1.00 67.28 128 ILE B C 1
ATOM 2787 O O . ILE B 1 128 ? 37.303 -3.071 -10.800 1.00 67.60 128 ILE B O 1
ATOM 2789 N N . PRO B 1 129 ? 35.746 -4.546 -11.462 1.00 67.40 129 PRO B N 1
ATOM 2790 C CA . PRO B 1 129 ? 36.050 -4.327 -12.876 1.00 68.79 129 PRO B CA 1
ATOM 2791 C C . PRO B 1 129 ? 35.417 -3.055 -13.415 1.00 74.37 129 PRO B C 1
ATOM 2792 O O . PRO B 1 129 ? 34.348 -2.621 -12.979 1.00 72.33 129 PRO B O 1
ATOM 2796 N N . GLU B 1 130 ? 36.111 -2.460 -14.382 1.00 73.65 130 GLU B N 1
ATOM 2797 C CA . GLU B 1 130 ? 35.646 -1.261 -15.067 1.00 71.53 130 GLU B CA 1
ATOM 2798 C C . GLU B 1 130 ? 34.375 -1.547 -15.859 1.00 71.06 130 GLU B C 1
ATOM 2799 O O . GLU B 1 130 ? 34.439 -1.975 -17.015 1.00 72.24 130 GLU B O 1
ATOM 2801 N N . THR B 1 131 ? 33.221 -1.324 -15.239 1.00 71.50 131 THR B N 1
ATOM 2802 C CA . THR B 1 131 ? 31.936 -1.705 -15.803 1.00 67.34 131 THR B CA 1
ATOM 2803 C C . THR B 1 131 ? 31.327 -0.547 -16.583 1.00 65.86 131 THR B C 1
ATOM 2804 O O . THR B 1 131 ? 31.466 0.623 -16.215 1.00 65.34 131 THR B O 1
ATOM 2808 N N . GLU B 1 132 ? 30.645 -0.893 -17.673 1.00 63.25 132 GLU B N 1
ATOM 2809 C CA . GLU B 1 132 ? 29.780 0.034 -18.388 1.00 63.26 132 GLU B CA 1
ATOM 2810 C C . GLU B 1 132 ? 28.367 -0.267 -17.910 1.00 62.28 132 GLU B C 1
ATOM 2811 O O . GLU B 1 132 ? 27.818 -1.336 -18.199 1.00 63.45 132 GLU B O 1
ATOM 2813 N N . TYR B 1 133 ? 27.784 0.676 -17.180 1.00 61.51 133 TYR B N 1
ATOM 2814 C CA . TYR B 1 133 ? 26.529 0.446 -16.485 1.00 59.57 133 TYR B CA 1
ATOM 2815 C C . TYR B 1 133 ? 25.342 0.720 -17.395 1.00 59.05 133 TYR B C 1
ATOM 2816 O O . TYR B 1 133 ? 25.376 1.628 -18.230 1.00 58.35 133 TYR B O 1
ATOM 2825 N N . ALA B 1 134 ? 24.293 -0.089 -17.234 1.00 61.18 134 ALA B N 1
ATOM 2826 C CA . ALA B 1 134 ? 23.075 0.118 -18.007 1.00 57.54 134 ALA B CA 1
ATOM 2827 C C . ALA B 1 134 ? 22.384 1.416 -17.610 1.00 59.25 134 ALA B C 1
ATOM 2828 O O . ALA B 1 134 ? 21.806 2.102 -18.461 1.00 60.91 134 ALA B O 1
ATOM 2830 N N . ALA B 1 135 ? 22.431 1.771 -16.326 1.00 59.31 135 ALA B N 1
ATOM 2831 C CA . ALA B 1 135 ? 21.780 2.975 -15.831 1.00 57.29 135 ALA B CA 1
ATOM 2832 C C . ALA B 1 135 ? 22.741 3.797 -14.985 1.00 55.72 135 ALA B C 1
ATOM 2833 O O . ALA B 1 135 ? 23.444 3.256 -14.126 1.00 55.32 135 ALA B O 1
ATOM 2835 N N . THR B 1 136 ? 22.749 5.109 -15.224 1.00 55.83 136 THR B N 1
ATOM 2836 C CA . THR B 1 136 ? 23.542 6.054 -14.445 1.00 54.81 136 THR B CA 1
ATOM 2837 C C . THR B 1 136 ? 22.655 7.232 -14.068 1.00 56.19 136 THR B C 1
ATOM 2838 O O . THR B 1 136 ? 22.159 7.945 -14.947 1.00 58.51 136 THR B O 1
ATOM 2842 N N . VAL B 1 137 ? 22.458 7.434 -12.769 1.00 53.49 137 VAL B N 1
ATOM 2843 C CA . VAL B 1 137 ? 21.564 8.461 -12.249 1.00 54.07 137 VAL B CA 1
ATOM 2844 C C . VAL B 1 137 ? 22.390 9.428 -11.413 1.00 53.89 137 VAL B C 1
ATOM 2845 O O . VAL B 1 137 ? 23.041 9.020 -10.447 1.00 54.18 137 VAL B O 1
ATOM 2849 N N . GLU B 1 138 ? 22.352 10.704 -11.773 1.00 55.77 138 GLU B N 1
ATOM 2850 C CA . GLU B 1 138 ? 22.970 11.768 -10.992 1.00 58.08 138 GLU B CA 1
ATOM 2851 C C . GLU B 1 138 ? 21.851 12.548 -10.320 1.00 57.52 138 GLU B C 1
ATOM 2852 O O . GLU B 1 138 ? 20.973 13.079 -11.001 1.00 58.23 138 GLU B O 1
ATOM 2858 N N . MET B 1 139 ? 21.865 12.620 -8.997 1.00 55.31 139 MET B N 1
ATOM 2859 C CA . MET B 1 139 ? 20.737 13.250 -8.329 1.00 55.34 139 MET B CA 1
ATOM 2860 C C . MET B 1 139 ? 21.240 13.950 -7.079 1.00 54.13 139 MET B C 1
ATOM 2861 O O . MET B 1 139 ? 22.388 13.746 -6.672 1.00 53.24 139 MET B O 1
ATOM 2866 N N . PRO B 1 140 ? 20.436 14.832 -6.486 1.00 54.15 140 PRO B N 1
ATOM 2867 C CA . PRO B 1 140 ? 20.841 15.433 -5.210 1.00 54.21 140 PRO B CA 1
ATOM 2868 C C . PRO B 1 140 ? 21.028 14.359 -4.149 1.00 54.79 140 PRO B C 1
ATOM 2869 O O . PRO B 1 140 ? 20.179 13.484 -3.970 1.00 55.01 140 PRO B O 1
ATOM 2873 N N . SER B 1 141 ? 22.165 14.426 -3.452 1.00 51.64 141 SER B N 1
ATOM 2874 C CA . SER B 1 141 ? 22.468 13.421 -2.438 1.00 51.79 141 SER B CA 1
ATOM 2875 C C . SER B 1 141 ? 21.478 13.483 -1.280 1.00 49.98 141 SER B C 1
ATOM 2876 O O . SER B 1 141 ? 21.089 12.444 -0.730 1.00 49.02 141 SER B O 1
ATOM 2879 N N . ALA B 1 142 ? 21.047 14.690 -0.905 1.00 49.69 142 ALA B N 1
ATOM 2880 C CA . ALA B 1 142 ? 20.084 14.826 0.183 1.00 49.56 142 ALA B CA 1
ATOM 2881 C C . ALA B 1 142 ? 18.724 14.252 -0.197 1.00 51.04 142 ALA B C 1
ATOM 2882 O O . ALA B 1 142 ? 18.030 13.678 0.653 1.00 49.89 142 ALA B O 1
ATOM 2884 N N . GLU B 1 143 ? 18.341 14.374 -1.470 1.00 50.49 143 GLU B N 1
ATOM 2885 C CA . GLU B 1 143 ? 17.078 13.801 -1.923 1.00 51.00 143 GLU B CA 1
ATOM 2886 C C . GLU B 1 143 ? 17.122 12.279 -1.873 1.00 50.42 143 GLU B C 1
ATOM 2887 O O . GLU B 1 143 ? 16.156 11.635 -1.444 1.00 49.46 143 GLU B O 1
ATOM 2893 N N . PHE B 1 144 ? 18.245 11.690 -2.289 1.00 45.77 144 PHE B N 1
ATOM 2894 C CA . PHE B 1 144 ? 18.408 10.244 -2.189 1.00 47.20 144 PHE B CA 1
ATOM 2895 C C . PHE B 1 144 ? 18.386 9.793 -0.733 1.00 46.19 144 PHE B C 1
ATOM 2896 O O . PHE B 1 144 ? 17.802 8.751 -0.403 1.00 44.07 144 PHE B O 1
ATOM 2904 N N . GLN B 1 145 ? 19.002 10.582 0.157 1.00 47.25 145 GLN B N 1
ATOM 2905 C CA . GLN B 1 145 ? 18.996 10.245 1.578 1.00 47.73 145 GLN B CA 1
ATOM 2906 C C . GLN B 1 145 ? 17.582 10.250 2.146 1.00 48.33 145 GLN B C 1
ATOM 2907 O O . GLN B 1 145 ? 17.208 9.335 2.902 1.00 48.29 145 GLN B O 1
ATOM 2913 N N . ARG B 1 146 ? 16.788 11.279 1.804 1.00 47.76 146 ARG B N 1
ATOM 2914 C CA . ARG B 1 146 ? 15.401 11.314 2.260 1.00 50.44 146 ARG B CA 1
ATOM 2915 C C . ARG B 1 146 ? 14.600 10.149 1.692 1.00 48.85 146 ARG B C 1
ATOM 2916 O O . ARG B 1 146 ? 13.795 9.549 2.406 1.00 48.84 146 ARG B O 1
ATOM 2924 N N . ILE B 1 147 ? 14.803 9.808 0.416 1.00 46.52 147 ILE B N 1
ATOM 2925 C CA . ILE B 1 147 ? 14.078 8.670 -0.160 1.00 46.89 147 ILE B CA 1
ATOM 2926 C C . ILE B 1 147 ? 14.390 7.401 0.624 1.00 48.04 147 ILE B C 1
ATOM 2927 O O . ILE B 1 147 ? 13.488 6.638 1.003 1.00 49.11 147 ILE B O 1
ATOM 2932 N N . CYS B 1 148 ? 15.676 7.175 0.905 1.00 44.79 148 CYS B N 1
ATOM 2933 C CA . CYS B 1 148 ? 16.078 5.970 1.621 1.00 44.27 148 CYS B CA 1
ATOM 2934 C C . CYS B 1 148 ? 15.517 5.952 3.039 1.00 47.56 148 CYS B C 1
ATOM 2935 O O . CYS B 1 148 ? 14.992 4.927 3.487 1.00 46.03 148 CYS B O 1
ATOM 2938 N N . ARG B 1 149 ? 15.586 7.082 3.750 1.00 49.47 149 ARG B N 1
ATOM 2939 C CA . ARG B 1 149 ? 15.067 7.134 5.117 1.00 48.46 149 ARG B CA 1
ATOM 2940 C C . ARG B 1 149 ? 13.558 6.905 5.140 1.00 50.05 149 ARG B C 1
ATOM 2941 O O . ARG B 1 149 ? 13.041 6.095 5.928 1.00 50.04 149 ARG B O 1
ATOM 2949 N N . ASP B 1 150 ? 12.842 7.595 4.248 1.00 47.47 150 ASP B N 1
ATOM 2950 C CA . ASP B 1 150 ? 11.391 7.493 4.179 1.00 48.52 150 ASP B CA 1
ATOM 2951 C C . ASP B 1 150 ? 10.959 6.059 3.918 1.00 50.03 150 ASP B C 1
ATOM 2952 O O . ASP B 1 150 ? 10.077 5.529 4.604 1.00 52.43 150 ASP B O 1
ATOM 2957 N N . LEU B 1 151 ? 11.571 5.411 2.924 1.00 48.53 151 LEU B N 1
ATOM 2958 C CA . LEU B 1 151 ? 11.170 4.045 2.615 1.00 48.91 151 LEU B CA 1
ATOM 2959 C C . LEU B 1 151 ? 11.638 3.066 3.685 1.00 47.20 151 LEU B C 1
ATOM 2960 O O . LEU B 1 151 ? 11.001 2.026 3.887 1.00 49.68 151 LEU B O 1
ATOM 2965 N N . ASN B 1 152 ? 12.732 3.378 4.388 1.00 46.94 152 ASN B N 1
ATOM 2966 C CA . ASN B 1 152 ? 13.180 2.509 5.468 1.00 47.24 152 ASN B CA 1
ATOM 2967 C C . ASN B 1 152 ? 12.221 2.544 6.647 1.00 49.24 152 ASN B C 1
ATOM 2968 O O . ASN B 1 152 ? 12.134 1.568 7.401 1.00 50.07 152 ASN B O 1
ATOM 2973 N N . ALA B 1 153 ? 11.495 3.650 6.826 1.00 48.26 153 ALA B N 1
ATOM 2974 C CA . ALA B 1 153 ? 10.478 3.665 7.874 1.00 50.98 153 ALA B CA 1
ATOM 2975 C C . ALA B 1 153 ? 9.325 2.707 7.585 1.00 53.76 153 ALA B C 1
ATOM 2976 O O . ALA B 1 153 ? 8.614 2.318 8.518 1.00 54.58 153 ALA B O 1
ATOM 2978 N N . LEU B 1 154 ? 9.132 2.306 6.324 1.00 50.32 154 LEU B N 1
ATOM 2979 C CA . LEU B 1 154 ? 8.017 1.446 5.944 1.00 52.17 154 LEU B CA 1
ATOM 2980 C C . LEU B 1 154 ? 8.405 0.004 5.652 1.00 52.49 154 LEU B C 1
ATOM 2981 O O . LEU B 1 154 ? 7.553 -0.880 5.781 1.00 53.65 154 LEU B O 1
ATOM 2986 N N . SER B 1 155 ? 9.649 -0.258 5.260 1.00 50.89 155 SER B N 1
ATOM 2987 C CA . SER B 1 155 ? 10.022 -1.579 4.778 1.00 50.37 155 SER B CA 1
ATOM 2988 C C . SER B 1 155 ? 11.511 -1.801 4.998 1.00 48.34 155 SER B C 1
ATOM 2989 O O . SER B 1 155 ? 12.246 -0.895 5.400 1.00 47.48 155 SER B O 1
ATOM 2992 N N . GLU B 1 156 ? 11.947 -3.030 4.725 1.00 50.18 156 GLU B N 1
ATOM 2993 C CA . GLU B 1 156 ? 13.354 -3.396 4.807 1.00 51.30 156 GLU B CA 1
ATOM 2994 C C . GLU B 1 156 ? 14.041 -3.441 3.451 1.00 49.93 156 GLU B C 1
ATOM 2995 O O . GLU B 1 156 ? 15.276 -3.406 3.398 1.00 47.86 156 GLU B O 1
ATOM 3001 N N . SER B 1 157 ? 13.278 -3.513 2.364 1.00 47.98 157 SER B N 1
ATOM 3002 C CA . SER B 1 157 ? 13.822 -3.683 1.027 1.00 48.73 157 SER B CA 1
ATOM 3003 C C . SER B 1 157 ? 13.197 -2.665 0.085 1.00 49.26 157 SER B C 1
ATOM 3004 O O . SER B 1 157 ? 12.028 -2.297 0.228 1.00 48.79 157 SER B O 1
ATOM 3007 N N . VAL B 1 158 ? 13.991 -2.214 -0.882 1.00 47.06 158 VAL B N 1
ATOM 3008 C CA . VAL B 1 158 ? 13.532 -1.278 -1.899 1.00 47.66 158 VAL B CA 1
ATOM 3009 C C . VAL B 1 158 ? 13.803 -1.869 -3.276 1.00 47.71 158 VAL B C 1
ATOM 3010 O O . VAL B 1 158 ? 14.866 -2.448 -3.523 1.00 48.38 158 VAL B O 1
ATOM 3014 N N . VAL B 1 159 ? 12.823 -1.738 -4.163 1.00 48.70 159 VAL B N 1
ATOM 3015 C CA . VAL B 1 159 ? 12.952 -2.106 -5.565 1.00 49.62 159 VAL B CA 1
ATOM 3016 C C . VAL B 1 159 ? 13.278 -0.838 -6.337 1.00 48.49 159 VAL B C 1
ATOM 3017 O O . VAL B 1 159 ? 12.516 0.135 -6.300 1.00 48.35 159 VAL B O 1
ATOM 3021 N N . ILE B 1 160 ? 14.415 -0.845 -7.020 1.00 53.02 160 ILE B N 1
ATOM 3022 C CA . ILE B 1 160 ? 14.849 0.253 -7.870 1.00 51.36 160 ILE B CA 1
ATOM 3023 C C . ILE B 1 160 ? 14.620 -0.165 -9.313 1.00 55.76 160 ILE B C 1
ATOM 3024 O O . ILE B 1 160 ? 15.172 -1.177 -9.770 1.00 54.87 160 ILE B O 1
ATOM 3029 N N . GLU B 1 161 ? 13.777 0.594 -10.013 1.00 57.83 161 GLU B N 1
ATOM 3030 C CA . GLU B 1 161 ? 13.445 0.347 -11.412 1.00 57.48 161 GLU B CA 1
ATOM 3031 C C . GLU B 1 161 ? 13.863 1.571 -12.216 1.00 57.17 161 GLU B C 1
ATOM 3032 O O . GLU B 1 161 ? 13.285 2.650 -12.052 1.00 59.28 161 GLU B O 1
ATOM 3038 N N . ALA B 1 162 ? 14.873 1.409 -13.066 1.00 61.57 162 ALA B N 1
ATOM 3039 C CA . ALA B 1 162 ? 15.345 2.470 -13.945 1.00 61.09 162 ALA B CA 1
ATOM 3040 C C . ALA B 1 162 ? 14.865 2.182 -15.361 1.00 61.20 162 ALA B C 1
ATOM 3041 O O . ALA B 1 162 ? 15.188 1.128 -15.929 1.00 61.82 162 ALA B O 1
ATOM 3043 N N . THR B 1 163 ? 14.096 3.122 -15.918 1.00 62.42 163 THR B N 1
ATOM 3044 C CA . THR B 1 163 ? 13.542 3.044 -17.265 1.00 66.58 163 THR B CA 1
ATOM 3045 C C . THR B 1 163 ? 13.700 4.401 -17.942 1.00 68.54 163 THR B C 1
ATOM 3046 O O . THR B 1 163 ? 14.285 5.336 -17.386 1.00 65.76 163 THR B O 1
ATOM 3050 N N . LYS B 1 164 ? 13.172 4.500 -19.166 1.00 72.54 164 LYS B N 1
ATOM 3051 C CA . LYS B 1 164 ? 13.258 5.745 -19.925 1.00 72.72 164 LYS B CA 1
ATOM 3052 C C . LYS B 1 164 ? 12.462 6.867 -19.270 1.00 76.07 164 LYS B C 1
ATOM 3053 O O . LYS B 1 164 ? 12.855 8.036 -19.359 1.00 75.42 164 LYS B O 1
ATOM 3055 N N . GLU B 1 165 ? 11.341 6.542 -18.621 1.00 75.35 165 GLU B N 1
ATOM 3056 C CA . GLU B 1 165 ? 10.532 7.576 -17.983 1.00 74.39 165 GLU B CA 1
ATOM 3057 C C . GLU B 1 165 ? 11.272 8.194 -16.803 1.00 72.95 165 GLU B C 1
ATOM 3058 O O . GLU B 1 165 ? 11.362 9.421 -16.683 1.00 74.45 165 GLU B O 1
ATOM 3060 N N . GLY B 1 166 ? 11.795 7.357 -15.919 1.00 71.17 166 GLY B N 1
ATOM 3061 C CA . GLY B 1 166 ? 12.539 7.839 -14.774 1.00 68.03 166 GLY B CA 1
ATOM 3062 C C . GLY B 1 166 ? 12.998 6.653 -13.963 1.00 64.36 166 GLY B C 1
ATOM 3063 O O . GLY B 1 166 ? 13.052 5.532 -14.472 1.00 64.80 166 GLY B O 1
ATOM 3064 N N . VAL B 1 167 ? 13.339 6.891 -12.701 1.00 63.84 167 VAL B N 1
ATOM 3065 C CA . VAL B 1 167 ? 13.690 5.797 -11.805 1.00 61.71 167 VAL B CA 1
ATOM 3066 C C . VAL B 1 167 ? 12.742 5.840 -10.613 1.00 58.85 167 VAL B C 1
ATOM 3067 O O . VAL B 1 167 ? 12.450 6.909 -10.060 1.00 58.72 167 VAL B O 1
ATOM 3071 N N . LYS B 1 168 ? 12.246 4.661 -10.244 1.00 56.52 168 LYS B N 1
ATOM 3072 C CA . LYS B 1 168 ? 11.223 4.490 -9.221 1.00 56.66 168 LYS B CA 1
ATOM 3073 C C . LYS B 1 168 ? 11.758 3.597 -8.111 1.00 56.69 168 LYS B C 1
ATOM 3074 O O . LYS B 1 168 ? 12.226 2.481 -8.374 1.00 56.74 168 LYS B O 1
ATOM 3080 N N . PHE B 1 169 ? 11.713 4.103 -6.880 1.00 53.61 169 PHE B N 1
ATOM 3081 C CA . PHE B 1 169 ? 12.051 3.339 -5.687 1.00 52.38 169 PHE B CA 1
ATOM 3082 C C . PHE B 1 169 ? 10.754 2.948 -4.992 1.00 52.70 169 PHE B C 1
ATOM 3083 O O . PHE B 1 169 ? 9.997 3.818 -4.558 1.00 52.31 169 PHE B O 1
ATOM 3091 N N . SER B 1 170 ? 10.506 1.651 -4.864 1.00 47.83 170 SER B N 1
ATOM 3092 C CA . SER B 1 170 ? 9.245 1.178 -4.312 1.00 50.92 170 SER B CA 1
ATOM 3093 C C . SER B 1 170 ? 9.505 0.201 -3.177 1.00 51.00 170 SER B C 1
ATOM 3094 O O . SER B 1 170 ? 10.559 -0.427 -3.104 1.00 50.98 170 SER B O 1
ATOM 3097 N N . CYS B 1 171 ? 8.534 0.089 -2.279 1.00 52.58 171 CYS B N 1
ATOM 3098 C CA . CYS B 1 171 ? 8.659 -0.825 -1.155 1.00 53.25 171 CYS B CA 1
ATOM 3099 C C . CYS B 1 171 ? 7.274 -1.220 -0.671 1.00 56.15 171 CYS B C 1
ATOM 3100 O O . CYS B 1 171 ? 6.274 -0.562 -0.971 1.00 56.27 171 CYS B O 1
ATOM 3103 N N . GLN B 1 172 ? 7.233 -2.310 0.083 1.00 56.36 172 GLN B N 1
ATOM 3104 C CA . GLN B 1 172 ? 5.993 -2.810 0.651 1.00 60.43 172 GLN B CA 1
ATOM 3105 C C . GLN B 1 172 ? 6.211 -3.206 2.103 1.00 58.87 172 GLN B C 1
ATOM 3106 O O . GLN B 1 172 ? 7.270 -3.720 2.481 1.00 58.18 172 GLN B O 1
ATOM 3112 N N . GLY B 1 173 ? 5.203 -2.923 2.919 1.00 57.00 173 GLY B N 1
ATOM 3113 C CA . GLY B 1 173 ? 5.318 -3.199 4.331 1.00 58.85 173 GLY B CA 1
ATOM 3114 C C . GLY B 1 173 ? 4.018 -3.471 5.050 1.00 59.80 173 GLY B C 1
ATOM 3115 O O . GLY B 1 173 ? 2.951 -3.573 4.435 1.00 58.76 173 GLY B O 1
ATOM 3116 N N . ASP B 1 174 ? 4.107 -3.582 6.377 1.00 61.09 174 ASP B N 1
ATOM 3117 C CA . ASP B 1 174 ? 2.913 -3.836 7.175 1.00 61.37 174 ASP B CA 1
ATOM 3118 C C . ASP B 1 174 ? 1.923 -2.688 7.060 1.00 58.91 174 ASP B C 1
ATOM 3119 O O . ASP B 1 174 ? 0.708 -2.908 6.997 1.00 59.88 174 ASP B O 1
ATOM 3124 N N . ILE B 1 175 ? 2.429 -1.456 7.024 1.00 59.26 175 ILE B N 1
ATOM 3125 C CA . ILE B 1 175 ? 1.567 -0.292 6.859 1.00 57.41 175 ILE B CA 1
ATOM 3126 C C . ILE B 1 175 ? 0.917 -0.305 5.481 1.00 58.55 175 ILE B C 1
ATOM 3127 O O . ILE B 1 175 ? -0.252 0.068 5.325 1.00 59.12 175 ILE B O 1
ATOM 3132 N N . GLY B 1 176 ? 1.655 -0.747 4.465 1.00 59.38 176 GLY B N 1
ATOM 3133 C CA . GLY B 1 176 ? 1.158 -0.751 3.103 1.00 59.45 176 GLY B CA 1
ATOM 3134 C C . GLY B 1 176 ? 2.272 -0.737 2.077 1.00 61.60 176 GLY B C 1
ATOM 3135 O O . GLY B 1 176 ? 3.254 -1.473 2.212 1.00 61.51 176 GLY B O 1
ATOM 3136 N N . SER B 1 177 ? 2.138 0.097 1.049 1.00 61.41 177 SER B N 1
ATOM 3137 C CA . SER B 1 177 ? 3.125 0.176 -0.014 1.00 60.49 177 SER B CA 1
ATOM 3138 C C . SER B 1 177 ? 3.458 1.635 -0.286 1.00 61.60 177 SER B C 1
ATOM 3139 O O . SER B 1 177 ? 2.685 2.542 0.033 1.00 61.28 177 SER B O 1
ATOM 3142 N N . GLY B 1 178 ? 4.623 1.849 -0.892 1.00 61.50 178 GLY B N 1
ATOM 3143 C CA . GLY B 1 178 ? 5.082 3.195 -1.180 1.00 59.27 178 GLY B CA 1
ATOM 3144 C C . GLY B 1 178 ? 6.021 3.214 -2.365 1.00 58.63 178 GLY B C 1
ATOM 3145 O O . GLY B 1 178 ? 6.652 2.208 -2.700 1.00 57.95 178 GLY B O 1
ATOM 3146 N N . SER B 1 179 ? 6.101 4.378 -3.006 1.00 59.08 179 SER B N 1
ATOM 3147 C CA . SER B 1 179 ? 6.998 4.548 -4.139 1.00 57.29 179 SER B CA 1
ATOM 3148 C C . SER B 1 179 ? 7.340 6.022 -4.293 1.00 57.55 179 SER B C 1
ATOM 3149 O O . SER B 1 179 ? 6.496 6.889 -4.060 1.00 58.66 179 SER B O 1
ATOM 3152 N N . VAL B 1 180 ? 8.582 6.285 -4.685 1.00 57.74 180 VAL B N 1
ATOM 3153 C CA . VAL B 1 180 ? 9.070 7.616 -5.024 1.00 56.30 180 VAL B CA 1
ATOM 3154 C C . VAL B 1 180 ? 9.634 7.536 -6.435 1.00 57.55 180 VAL B C 1
ATOM 3155 O O . VAL B 1 180 ? 10.561 6.758 -6.693 1.00 57.40 180 VAL B O 1
ATOM 3159 N N . THR B 1 181 ? 9.072 8.325 -7.346 1.00 60.26 181 THR B N 1
ATOM 3160 C CA . THR B 1 181 ? 9.483 8.344 -8.745 1.00 59.84 181 THR B CA 1
ATOM 3161 C C . THR B 1 181 ? 10.135 9.678 -9.081 1.00 60.30 181 THR B C 1
ATOM 3162 O O . THR B 1 181 ? 9.547 10.738 -8.831 1.00 61.09 181 THR B O 1
ATOM 3166 N N . ILE B 1 182 ? 11.359 9.627 -9.619 1.00 58.30 182 ILE B N 1
ATOM 3167 C CA . ILE B 1 182 ? 12.044 10.833 -10.066 1.00 61.38 182 ILE B CA 1
ATOM 3168 C C . ILE B 1 182 ? 12.293 10.725 -11.566 1.00 62.39 182 ILE B C 1
ATOM 3169 O O . ILE B 1 182 ? 12.478 9.635 -12.123 1.00 63.69 182 ILE B O 1
ATOM 3174 N N . ARG B 1 183 ? 12.257 11.884 -12.218 1.00 65.43 183 ARG B N 1
ATOM 3175 C CA . ARG B 1 183 ? 12.498 12.033 -13.642 1.00 67.25 183 ARG B CA 1
ATOM 3176 C C . ARG B 1 183 ? 13.622 13.041 -13.758 1.00 67.53 183 ARG B C 1
ATOM 3177 O O . ARG B 1 183 ? 13.808 13.862 -12.860 1.00 67.35 183 ARG B O 1
ATOM 3179 N N . GLN B 1 184 ? 14.400 12.989 -14.832 1.00 70.04 184 GLN B N 1
ATOM 3180 C CA . GLN B 1 184 ? 15.425 14.014 -14.944 1.00 72.21 184 GLN B CA 1
ATOM 3181 C C . GLN B 1 184 ? 14.845 15.409 -15.120 1.00 73.76 184 GLN B C 1
ATOM 3182 O O . GLN B 1 184 ? 13.793 15.603 -15.733 1.00 73.87 184 GLN B O 1
ATOM 3188 N N . HIS B 1 185 ? 15.588 16.372 -14.591 1.00 77.12 185 HIS B N 1
ATOM 3189 C CA . HIS B 1 185 ? 15.153 17.724 -14.345 1.00 80.44 185 HIS B CA 1
ATOM 3190 C C . HIS B 1 185 ? 16.251 18.618 -14.910 1.00 84.90 185 HIS B C 1
ATOM 3191 O O . HIS B 1 185 ? 16.997 19.272 -14.180 1.00 83.84 185 HIS B O 1
ATOM 3198 N N . THR B 1 186 ? 16.381 18.558 -16.234 1.00 87.47 186 THR B N 1
ATOM 3199 C CA . THR B 1 186 ? 17.370 19.304 -16.997 1.00 89.17 186 THR B CA 1
ATOM 3200 C C . THR B 1 186 ? 17.525 20.738 -16.522 1.00 90.44 186 THR B C 1
ATOM 3201 O O . THR B 1 186 ? 16.790 21.624 -16.970 1.00 91.81 186 THR B O 1
ATOM 3203 N N . SER B 1 187 ? 18.448 20.956 -15.583 1.00 92.48 187 SER B N 1
ATOM 3204 C CA . SER B 1 187 ? 18.828 22.297 -15.154 1.00 91.41 187 SER B CA 1
ATOM 3205 C C . SER B 1 187 ? 17.735 23.095 -14.455 1.00 89.93 187 SER B C 1
ATOM 3206 O O . SER B 1 187 ? 16.547 22.760 -14.511 1.00 87.11 187 SER B O 1
ATOM 3208 N N . VAL B 1 188 ? 18.171 24.114 -13.723 1.00 93.28 188 VAL B N 1
ATOM 3209 C CA . VAL B 1 188 ? 17.321 25.009 -12.952 1.00 94.71 188 VAL B CA 1
ATOM 3210 C C . VAL B 1 188 ? 18.106 26.308 -12.839 1.00 96.85 188 VAL B C 1
ATOM 3211 O O . VAL B 1 188 ? 19.196 26.432 -13.409 1.00 97.28 188 VAL B O 1
ATOM 3213 N N . ASP B 1 189 ? 17.567 27.283 -12.113 1.00 98.64 189 ASP B N 1
ATOM 3214 C CA . ASP B 1 189 ? 18.352 28.474 -11.815 1.00 97.20 189 ASP B CA 1
ATOM 3215 C C . ASP B 1 189 ? 19.368 28.126 -10.739 1.00 96.16 189 ASP B C 1
ATOM 3216 O O . ASP B 1 189 ? 20.556 28.449 -10.852 1.00 93.77 189 ASP B O 1
ATOM 3218 N N . LYS B 1 190 ? 18.894 27.469 -9.688 1.00 96.05 190 LYS B N 1
ATOM 3219 C CA . LYS B 1 190 ? 19.660 26.862 -8.611 1.00 90.02 190 LYS B CA 1
ATOM 3220 C C . LYS B 1 190 ? 19.869 25.404 -9.014 1.00 90.25 190 LYS B C 1
ATOM 3221 O O . LYS B 1 190 ? 18.974 24.570 -8.816 1.00 86.86 190 LYS B O 1
ATOM 3223 N N . PRO B 1 191 ? 21.024 25.062 -9.583 1.00 89.41 191 PRO B N 1
ATOM 3224 C CA . PRO B 1 191 ? 21.216 23.738 -10.186 1.00 86.70 191 PRO B CA 1
ATOM 3225 C C . PRO B 1 191 ? 21.555 22.623 -9.209 1.00 82.00 191 PRO B C 1
ATOM 3226 O O . PRO B 1 191 ? 21.954 21.543 -9.652 1.00 80.39 191 PRO B O 1
ATOM 3230 N N . GLU B 1 192 ? 21.415 22.843 -7.904 1.00 80.56 192 GLU B N 1
ATOM 3231 C CA . GLU B 1 192 ? 21.680 21.782 -6.943 1.00 80.42 192 GLU B CA 1
ATOM 3232 C C . GLU B 1 192 ? 20.609 20.696 -6.952 1.00 76.07 192 GLU B C 1
ATOM 3233 O O . GLU B 1 192 ? 20.820 19.642 -6.341 1.00 75.07 192 GLU B O 1
ATOM 3235 N N . GLN B 1 193 ? 19.474 20.920 -7.622 1.00 75.83 193 GLN B N 1
ATOM 3236 C CA . GLN B 1 193 ? 18.377 19.958 -7.665 1.00 76.62 193 GLN B CA 1
ATOM 3237 C C . GLN B 1 193 ? 18.277 19.222 -8.998 1.00 73.89 193 GLN B C 1
ATOM 3238 O O . GLN B 1 193 ? 17.195 18.745 -9.354 1.00 74.59 193 GLN B O 1
ATOM 3244 N N . ASN B 1 194 ? 19.374 19.115 -9.741 1.00 74.59 194 ASN B N 1
ATOM 3245 C CA . ASN B 1 194 ? 19.331 18.485 -11.051 1.00 73.04 194 ASN B CA 1
ATOM 3246 C C . ASN B 1 194 ? 19.293 16.968 -10.923 1.00 71.06 194 ASN B C 1
ATOM 3247 O O . ASN B 1 194 ? 19.841 16.383 -9.985 1.00 68.43 194 ASN B O 1
ATOM 3252 N N . VAL B 1 195 ? 18.631 16.336 -11.884 1.00 68.62 195 VAL B N 1
ATOM 3253 C CA . VAL B 1 195 ? 18.570 14.886 -11.999 1.00 68.62 195 VAL B CA 1
ATOM 3254 C C . VAL B 1 195 ? 18.975 14.533 -13.422 1.00 70.66 195 VAL B C 1
ATOM 3255 O O . VAL B 1 195 ? 18.509 15.165 -14.375 1.00 72.04 195 VAL B O 1
ATOM 3259 N N . SER B 1 196 ? 19.945 13.634 -13.553 1.00 68.92 196 SER B N 1
ATOM 3260 C CA . SER B 1 196 ? 20.415 13.132 -14.834 1.00 68.23 196 SER B CA 1
ATOM 3261 C C . SER B 1 196 ? 20.156 11.635 -14.883 1.00 66.08 196 SER B C 1
ATOM 3262 O O . SER B 1 196 ? 20.473 10.921 -13.928 1.00 67.05 196 SER B O 1
ATOM 3265 N N . ILE B 1 197 ? 19.579 11.160 -15.982 1.00 65.28 197 ILE B N 1
ATOM 3266 C CA . ILE B 1 197 ? 19.332 9.735 -16.174 1.00 65.58 197 ILE B CA 1
ATOM 3267 C C . ILE B 1 197 ? 19.901 9.339 -17.530 1.00 67.23 197 ILE B C 1
ATOM 3268 O O . ILE B 1 197 ? 19.352 9.715 -18.573 1.00 68.92 197 ILE B O 1
ATOM 3273 N N . ALA B 1 198 ? 21.000 8.587 -17.519 1.00 62.53 198 ALA B N 1
ATOM 3274 C CA . ALA B 1 198 ? 21.599 8.013 -18.719 1.00 61.63 198 ALA B CA 1
ATOM 3275 C C . ALA B 1 198 ? 21.277 6.524 -18.734 1.00 63.59 198 ALA B C 1
ATOM 3276 O O . ALA B 1 198 ? 21.756 5.773 -17.877 1.00 63.36 198 ALA B O 1
ATOM 3278 N N . LEU B 1 199 ? 20.460 6.099 -19.695 1.00 63.11 199 LEU B N 1
ATOM 3279 C CA . LEU B 1 199 ? 19.962 4.731 -19.731 1.00 65.27 199 LEU B CA 1
ATOM 3280 C C . LEU B 1 199 ? 20.200 4.115 -21.100 1.00 65.96 199 LEU B C 1
ATOM 3281 O O . LEU B 1 199 ? 19.905 4.735 -22.127 1.00 65.26 199 LEU B O 1
ATOM 3286 N N . SER B 1 200 ? 20.728 2.891 -21.104 1.00 64.88 200 SER B N 1
ATOM 3287 C CA . SER B 1 200 ? 20.854 2.090 -22.310 1.00 65.71 200 SER B CA 1
ATOM 3288 C C . SER B 1 200 ? 20.017 0.820 -22.273 1.00 66.80 200 SER B C 1
ATOM 3289 O O . SER B 1 200 ? 19.825 0.197 -23.324 1.00 66.03 200 SER B O 1
ATOM 3292 N N . GLU B 1 201 ? 19.511 0.429 -21.105 1.00 66.74 201 GLU B N 1
ATOM 3293 C CA . GLU B 1 201 ? 18.753 -0.799 -20.905 1.00 67.23 201 GLU B CA 1
ATOM 3294 C C . GLU B 1 201 ? 18.076 -0.732 -19.541 1.00 66.54 201 GLU B C 1
ATOM 3295 O O . GLU B 1 201 ? 18.732 -0.404 -18.544 1.00 66.12 201 GLU B O 1
ATOM 3301 N N . PRO B 1 202 ? 16.780 -1.032 -19.450 1.00 67.56 202 PRO B N 1
ATOM 3302 C CA . PRO B 1 202 ? 16.090 -0.932 -18.157 1.00 65.76 202 PRO B CA 1
ATOM 3303 C C . PRO B 1 202 ? 16.663 -1.896 -17.131 1.00 64.66 202 PRO B C 1
ATOM 3304 O O . PRO B 1 202 ? 17.100 -3.002 -17.458 1.00 66.39 202 PRO B O 1
ATOM 3308 N N . VAL B 1 203 ? 16.667 -1.459 -15.872 1.00 59.98 203 VAL B N 1
ATOM 3309 C CA . VAL B 1 203 ? 17.187 -2.274 -14.779 1.00 60.72 203 VAL B CA 1
ATOM 3310 C C . VAL B 1 203 ? 16.135 -2.321 -13.681 1.00 59.36 203 VAL B C 1
ATOM 3311 O O . VAL B 1 203 ? 15.380 -1.366 -13.482 1.00 60.31 203 VAL B O 1
ATOM 3315 N N . ALA B 1 204 ? 16.079 -3.444 -12.967 1.00 55.33 204 ALA B N 1
ATOM 3316 C CA . ALA B 1 204 ? 15.148 -3.586 -11.850 1.00 56.71 204 ALA B CA 1
ATOM 3317 C C . ALA B 1 204 ? 15.778 -4.526 -10.834 1.00 57.65 204 ALA B C 1
ATOM 3318 O O . ALA B 1 204 ? 15.917 -5.724 -11.099 1.00 55.78 204 ALA B O 1
ATOM 3320 N N . LEU B 1 205 ? 16.150 -3.987 -9.674 1.00 55.65 205 LEU B N 1
ATOM 3321 C CA . LEU B 1 205 ? 16.818 -4.784 -8.652 1.00 53.87 205 LEU B CA 1
ATOM 3322 C C . LEU B 1 205 ? 16.294 -4.424 -7.269 1.00 53.28 205 LEU B C 1
ATOM 3323 O O . LEU B 1 205 ? 15.754 -3.342 -7.048 1.00 53.57 205 LEU B O 1
ATOM 3328 N N . THR B 1 206 ? 16.479 -5.342 -6.326 1.00 51.29 206 THR B N 1
ATOM 3329 C CA . THR B 1 206 ? 16.021 -5.165 -4.954 1.00 51.96 206 THR B CA 1
ATOM 3330 C C . THR B 1 206 ? 17.225 -5.062 -4.026 1.00 50.31 206 THR B C 1
ATOM 3331 O O . THR B 1 206 ? 18.196 -5.809 -4.172 1.00 51.21 206 THR B O 1
ATOM 3335 N N . PHE B 1 207 ? 17.159 -4.131 -3.075 1.00 47.04 207 PHE B N 1
ATOM 3336 C CA . PHE B 1 207 ? 18.287 -3.851 -2.198 1.00 48.21 207 PHE B CA 1
ATOM 3337 C C . PHE B 1 207 ? 17.808 -3.654 -0.767 1.00 48.64 207 PHE B C 1
ATOM 3338 O O . PHE B 1 207 ? 16.641 -3.346 -0.512 1.00 47.34 207 PHE B O 1
ATOM 3346 N N . SER B 1 208 ? 18.742 -3.829 0.166 1.00 47.03 208 SER B N 1
ATOM 3347 C CA . SER B 1 208 ? 18.474 -3.643 1.586 1.00 46.36 208 SER B CA 1
ATOM 3348 C C . SER B 1 208 ? 18.505 -2.157 1.921 1.00 47.31 208 SER B C 1
ATOM 3349 O O . SER B 1 208 ? 19.497 -1.473 1.646 1.00 44.49 208 SER B O 1
ATOM 3352 N N . LEU B 1 209 ? 17.419 -1.657 2.517 1.00 47.07 209 LEU B N 1
ATOM 3353 C CA . LEU B 1 209 ? 17.341 -0.235 2.832 1.00 46.01 209 LEU B CA 1
ATOM 3354 C C . LEU B 1 209 ? 18.269 0.153 3.976 1.00 43.78 209 LEU B C 1
ATOM 3355 O O . LEU B 1 209 ? 18.719 1.302 4.037 1.00 42.73 209 LEU B O 1
ATOM 3360 N N . LYS B 1 210 ? 18.552 -0.772 4.897 1.00 45.17 210 LYS B N 1
ATOM 3361 C CA . LYS B 1 210 ? 19.507 -0.487 5.967 1.00 46.12 210 LYS B CA 1
ATOM 3362 C C . LYS B 1 210 ? 20.869 -0.103 5.398 1.00 43.31 210 LYS B C 1
ATOM 3363 O O . LYS B 1 210 ? 21.481 0.889 5.819 1.00 42.97 210 LYS B O 1
ATOM 3365 N N . TYR B 1 211 ? 21.353 -0.876 4.423 1.00 44.15 211 TYR B N 1
ATOM 3366 C CA . TYR B 1 211 ? 22.661 -0.601 3.837 1.00 43.59 211 TYR B CA 1
ATOM 3367 C C . TYR B 1 211 ? 22.661 0.713 3.065 1.00 44.44 211 TYR B C 1
ATOM 3368 O O . TYR B 1 211 ? 23.647 1.454 3.099 1.00 42.36 211 TYR B O 1
ATOM 3377 N N . LEU B 1 212 ? 21.566 1.022 2.366 1.00 43.39 212 LEU B N 1
ATOM 3378 C CA . LEU B 1 212 ? 21.490 2.288 1.642 1.00 42.62 212 LEU B CA 1
ATOM 3379 C C . LEU B 1 212 ? 21.458 3.474 2.602 1.00 43.39 212 LEU B C 1
ATOM 3380 O O . LEU B 1 212 ? 22.082 4.512 2.342 1.00 42.97 212 LEU B O 1
ATOM 3385 N N . VAL B 1 213 ? 20.737 3.336 3.717 1.00 45.97 213 VAL B N 1
ATOM 3386 C CA . VAL B 1 213 ? 20.714 4.394 4.722 1.00 43.67 213 VAL B CA 1
ATOM 3387 C C . VAL B 1 213 ? 22.106 4.596 5.305 1.00 44.27 213 VAL B C 1
ATOM 3388 O O . VAL B 1 213 ? 22.533 5.731 5.554 1.00 45.01 213 VAL B O 1
ATOM 3392 N N . ASN B 1 214 ? 22.842 3.501 5.517 1.00 44.38 214 ASN B N 1
ATOM 3393 C CA . ASN B 1 214 ? 24.225 3.633 5.968 1.00 46.20 214 ASN B CA 1
ATOM 3394 C C . ASN B 1 214 ? 25.094 4.304 4.908 1.00 46.41 214 ASN B C 1
ATOM 3395 O O . ASN B 1 214 ? 25.981 5.099 5.239 1.00 47.81 214 ASN B O 1
ATOM 3400 N N . PHE B 1 215 ? 24.854 3.992 3.631 1.00 42.24 215 PHE B N 1
ATOM 3401 C CA . PHE B 1 215 ? 25.601 4.634 2.552 1.00 45.10 215 PHE B CA 1
ATOM 3402 C C . PHE B 1 215 ? 25.364 6.135 2.548 1.00 44.96 215 PHE B C 1
ATOM 3403 O O . PHE B 1 215 ? 26.281 6.921 2.280 1.00 45.14 215 PHE B O 1
ATOM 3411 N N . CYS B 1 216 ? 24.135 6.549 2.846 1.00 47.59 216 CYS B N 1
ATOM 3412 C CA . CYS B 1 216 ? 23.774 7.960 2.801 1.00 46.91 216 CYS B CA 1
ATOM 3413 C C . CYS B 1 216 ? 24.414 8.778 3.915 1.00 46.90 216 CYS B C 1
ATOM 3414 O O . CYS B 1 216 ? 24.164 9.986 3.988 1.00 46.17 216 CYS B O 1
ATOM 3417 N N . LYS B 1 217 ? 25.226 8.167 4.778 1.00 47.23 217 LYS B N 1
ATOM 3418 C CA . LYS B 1 217 ? 26.010 8.947 5.726 1.00 49.37 217 LYS B CA 1
ATOM 3419 C C . LYS B 1 217 ? 27.158 9.690 5.057 1.00 49.40 217 LYS B C 1
ATOM 3420 O O . LYS B 1 217 ? 27.851 10.460 5.730 1.00 51.41 217 LYS B O 1
ATOM 3426 N N . ALA B 1 218 ? 27.371 9.475 3.759 1.00 49.40 218 ALA B N 1
ATOM 3427 C CA . ALA B 1 218 ? 28.324 10.240 2.968 1.00 50.70 218 ALA B CA 1
ATOM 3428 C C . ALA B 1 218 ? 27.708 11.483 2.346 1.00 50.64 218 ALA B C 1
ATOM 3429 O O . ALA B 1 218 ? 28.388 12.176 1.582 1.00 52.93 218 ALA B O 1
ATOM 3431 N N . THR B 1 219 ? 26.435 11.767 2.643 1.00 50.88 219 THR B N 1
ATOM 3432 C CA . THR B 1 219 ? 25.759 12.922 2.060 1.00 51.57 219 THR B CA 1
ATOM 3433 C C . THR B 1 219 ? 26.522 14.215 2.328 1.00 51.19 219 THR B C 1
ATOM 3434 O O . THR B 1 219 ? 26.519 15.126 1.492 1.00 51.35 219 THR B O 1
ATOM 3438 N N . SER B 1 220 ? 27.203 14.303 3.471 1.00 50.80 220 SER B N 1
ATOM 3439 C CA . SER B 1 220 ? 27.965 15.497 3.812 1.00 53.92 220 SER B CA 1
ATOM 3440 C C . SER B 1 220 ? 29.167 15.718 2.900 1.00 55.71 220 SER B C 1
ATOM 3441 O O . SER B 1 220 ? 29.737 16.814 2.915 1.00 55.36 220 SER B O 1
ATOM 3444 N N . LEU B 1 221 ? 29.565 14.715 2.114 1.00 52.69 221 LEU B N 1
ATOM 3445 C CA . LEU B 1 221 ? 30.760 14.841 1.287 1.00 52.95 221 LEU B CA 1
ATOM 3446 C C . LEU B 1 221 ? 30.492 15.562 -0.028 1.00 55.21 221 LEU B C 1
ATOM 3447 O O . LEU B 1 221 ? 31.414 16.157 -0.599 1.00 58.87 221 LEU B O 1
ATOM 3452 N N . SER B 1 222 ? 29.257 15.531 -0.522 1.00 56.06 222 SER B N 1
ATOM 3453 C CA . SER B 1 222 ? 28.945 16.134 -1.810 1.00 56.54 222 SER B CA 1
ATOM 3454 C C . SER B 1 222 ? 27.447 16.384 -1.892 1.00 56.98 222 SER B C 1
ATOM 3455 O O . SER B 1 222 ? 26.650 15.663 -1.287 1.00 55.64 222 SER B O 1
ATOM 3458 N N . SER B 1 223 ? 27.075 17.412 -2.655 1.00 58.35 223 SER B N 1
ATOM 3459 C CA . SER B 1 223 ? 25.668 17.733 -2.850 1.00 56.31 223 SER B CA 1
ATOM 3460 C C . SER B 1 223 ? 24.984 16.834 -3.872 1.00 55.43 223 SER B C 1
ATOM 3461 O O . SER B 1 223 ? 23.752 16.861 -3.964 1.00 53.42 223 SER B O 1
ATOM 3464 N N . LYS B 1 224 ? 25.737 16.053 -4.641 1.00 54.02 224 LYS B N 1
ATOM 3465 C CA . LYS B 1 224 ? 25.168 15.110 -5.592 1.00 55.61 224 LYS B CA 1
ATOM 3466 C C . LYS B 1 224 ? 25.669 13.700 -5.304 1.00 54.90 224 LYS B C 1
ATOM 3467 O O . LYS B 1 224 ? 26.766 13.505 -4.770 1.00 56.52 224 LYS B O 1
ATOM 3473 N N . VAL B 1 225 ? 24.840 12.719 -5.653 1.00 52.09 225 VAL B N 1
ATOM 3474 C CA . VAL B 1 225 ? 25.172 11.306 -5.551 1.00 51.82 225 VAL B CA 1
ATOM 3475 C C . VAL B 1 225 ? 24.901 10.650 -6.899 1.00 49.61 225 VAL B C 1
ATOM 3476 O O . VAL B 1 225 ? 24.002 11.060 -7.645 1.00 51.49 225 VAL B O 1
ATOM 3480 N N . THR B 1 226 ? 25.700 9.632 -7.219 1.00 49.47 226 THR B N 1
ATOM 3481 C CA . THR B 1 226 ? 25.573 8.905 -8.476 1.00 50.07 226 THR B CA 1
ATOM 3482 C C . THR B 1 226 ? 25.223 7.450 -8.198 1.00 49.28 226 THR B C 1
ATOM 3483 O O . THR B 1 226 ? 25.911 6.775 -7.427 1.00 50.55 226 THR B O 1
ATOM 3487 N N . LEU B 1 227 ? 24.153 6.976 -8.826 1.00 48.36 227 LEU B N 1
ATOM 3488 C CA . LEU B 1 227 ? 23.719 5.589 -8.750 1.00 49.41 227 LEU B CA 1
ATOM 3489 C C . LEU B 1 227 ? 24.025 4.904 -10.074 1.00 49.59 227 LEU B C 1
ATOM 3490 O O . LEU B 1 227 ? 23.647 5.402 -11.137 1.00 50.61 227 LEU B O 1
ATOM 3495 N N . CYS B 1 228 ? 24.708 3.767 -10.008 1.00 49.40 228 CYS B N 1
ATOM 3496 C CA . CYS B 1 228 ? 25.110 3.017 -11.190 1.00 52.25 228 CYS B CA 1
ATOM 3497 C C . CYS B 1 228 ? 24.546 1.611 -11.075 1.00 52.76 228 CYS B C 1
ATOM 3498 O O . CYS B 1 228 ? 24.828 0.904 -10.098 1.00 52.21 228 CYS B O 1
ATOM 3501 N N . LEU B 1 229 ? 23.745 1.214 -12.064 1.00 52.26 229 LEU B N 1
ATOM 3502 C CA . LEU B 1 229 ? 23.002 -0.035 -12.015 1.00 55.94 229 LEU B CA 1
ATOM 3503 C C . LEU B 1 229 ? 23.164 -0.817 -13.309 1.00 56.74 229 LEU B C 1
ATOM 3504 O O . LEU B 1 229 ? 23.280 -0.242 -14.396 1.00 57.35 229 LEU B O 1
ATOM 3509 N N . SER B 1 230 ? 23.151 -2.140 -13.172 1.00 58.17 230 SER B N 1
ATOM 3510 C CA . SER B 1 230 ? 23.052 -3.055 -14.299 1.00 59.85 230 SER B CA 1
ATOM 3511 C C . SER B 1 230 ? 22.599 -4.405 -13.768 1.00 61.33 230 SER B C 1
ATOM 3512 O O . SER B 1 230 ? 22.892 -4.767 -12.626 1.00 61.79 230 SER B O 1
ATOM 3515 N N . GLN B 1 231 ? 21.860 -5.131 -14.601 1.00 60.16 231 GLN B N 1
ATOM 3516 C CA . GLN B 1 231 ? 21.371 -6.445 -14.210 1.00 63.27 231 GLN B CA 1
ATOM 3517 C C . GLN B 1 231 ? 22.545 -7.384 -13.960 1.00 68.41 231 GLN B C 1
ATOM 3518 O O . GLN B 1 231 ? 23.481 -7.449 -14.764 1.00 71.77 231 GLN B O 1
ATOM 3524 N N . GLU B 1 232 ? 22.504 -8.088 -12.827 1.00 67.69 232 GLU B N 1
ATOM 3525 C CA . GLU B 1 232 ? 23.504 -9.061 -12.383 1.00 71.49 232 GLU B CA 1
ATOM 3526 C C . GLU B 1 232 ? 24.804 -8.445 -11.873 1.00 66.76 232 GLU B C 1
ATOM 3527 O O . GLU B 1 232 ? 25.769 -9.185 -11.640 1.00 65.30 232 GLU B O 1
ATOM 3533 N N . VAL B 1 233 ? 24.878 -7.132 -11.695 1.00 65.99 233 VAL B N 1
ATOM 3534 C CA . VAL B 1 233 ? 26.054 -6.523 -11.076 1.00 61.48 233 VAL B CA 1
ATOM 3535 C C . VAL B 1 233 ? 25.576 -5.783 -9.835 1.00 57.33 233 VAL B C 1
ATOM 3536 O O . VAL B 1 233 ? 24.382 -5.457 -9.713 1.00 57.74 233 VAL B O 1
ATOM 3540 N N . PRO B 1 234 ? 26.470 -5.502 -8.888 1.00 56.78 234 PRO B N 1
ATOM 3541 C CA . PRO B 1 234 ? 26.047 -4.762 -7.694 1.00 53.17 234 PRO B CA 1
ATOM 3542 C C . PRO B 1 234 ? 25.737 -3.308 -8.008 1.00 52.98 234 PRO B C 1
ATOM 3543 O O . PRO B 1 234 ? 26.244 -2.729 -8.972 1.00 54.41 234 PRO B O 1
ATOM 3547 N N . LEU B 1 235 ? 24.883 -2.724 -7.173 1.00 48.18 235 LEU B N 1
ATOM 3548 C CA . LEU B 1 235 ? 24.615 -1.296 -7.246 1.00 50.24 235 LEU B CA 1
ATOM 3549 C C . LEU B 1 235 ? 25.836 -0.516 -6.785 1.00 50.24 235 LEU B C 1
ATOM 3550 O O . LEU B 1 235 ? 26.495 -0.889 -5.812 1.00 48.25 235 LEU B O 1
ATOM 3555 N N . LEU B 1 236 ? 26.144 0.572 -7.485 1.00 47.28 236 LEU B N 1
ATOM 3556 C CA . LEU B 1 236 ? 27.220 1.466 -7.075 1.00 47.30 236 LEU B CA 1
ATOM 3557 C C . LEU B 1 236 ? 26.619 2.799 -6.651 1.00 47.01 236 LEU B C 1
ATOM 3558 O O . LEU B 1 236 ? 25.897 3.432 -7.426 1.00 48.34 236 LEU B O 1
ATOM 3563 N N . VAL B 1 237 ? 26.915 3.217 -5.426 1.00 48.10 237 VAL B N 1
ATOM 3564 C CA . VAL B 1 237 ? 26.534 4.531 -4.921 1.00 48.35 237 VAL B CA 1
ATOM 3565 C C . VAL B 1 237 ? 27.817 5.321 -4.713 1.00 47.86 237 VAL B C 1
ATOM 3566 O O . VAL B 1 237 ? 28.646 4.960 -3.867 1.00 46.63 237 VAL B O 1
ATOM 3570 N N . GLU B 1 238 ? 27.984 6.394 -5.482 1.00 48.62 238 GLU B N 1
ATOM 3571 C CA . GLU B 1 238 ? 29.248 7.109 -5.574 1.00 49.93 238 GLU B CA 1
ATOM 3572 C C . GLU B 1 238 ? 29.077 8.553 -5.130 1.00 49.92 238 GLU B C 1
ATOM 3573 O O . GLU B 1 238 ? 28.142 9.242 -5.565 1.00 50.36 238 GLU B O 1
ATOM 3579 N N . TYR B 1 239 ? 29.986 8.994 -4.262 1.00 49.33 239 TYR B N 1
ATOM 3580 C CA . TYR B 1 239 ? 30.091 10.373 -3.807 1.00 52.14 239 TYR B CA 1
ATOM 3581 C C . TYR B 1 239 ? 31.469 10.885 -4.194 1.00 52.57 239 TYR B C 1
ATOM 3582 O O . TYR B 1 239 ? 32.483 10.282 -3.825 1.00 51.66 239 TYR B O 1
ATOM 3591 N N . GLY B 1 240 ? 31.509 11.987 -4.936 1.00 55.70 240 GLY B N 1
ATOM 3592 C CA . GLY B 1 240 ? 32.782 12.546 -5.345 1.00 56.37 240 GLY B CA 1
ATOM 3593 C C . GLY B 1 240 ? 33.428 13.369 -4.241 1.00 57.03 240 GLY B C 1
ATOM 3594 O O . GLY B 1 240 ? 32.778 14.161 -3.559 1.00 55.84 240 GLY B O 1
ATOM 3595 N N . LEU B 1 241 ? 34.732 13.166 -4.070 1.00 59.92 241 LEU B N 1
ATOM 3596 C CA . LEU B 1 241 ? 35.528 13.925 -3.117 1.00 61.90 241 LEU B CA 1
ATOM 3597 C C . LEU B 1 241 ? 36.383 14.962 -3.822 1.00 63.88 241 LEU B C 1
ATOM 3598 O O . LEU B 1 241 ? 37.087 15.732 -3.161 1.00 64.75 241 LEU B O 1
ATOM 3603 N N . GLY B 1 242 ? 36.326 14.992 -5.151 1.00 64.26 242 GLY B N 1
ATOM 3604 C CA . GLY B 1 242 ? 37.129 15.897 -5.950 1.00 64.52 242 GLY B CA 1
ATOM 3605 C C . GLY B 1 242 ? 38.435 15.256 -6.347 1.00 68.11 242 GLY B C 1
ATOM 3606 O O . GLY B 1 242 ? 38.486 14.537 -7.350 1.00 69.84 242 GLY B O 1
ATOM 3607 N N . SER B 1 243 ? 39.504 15.524 -5.600 1.00 67.01 243 SER B N 1
ATOM 3608 C CA . SER B 1 243 ? 40.767 14.831 -5.830 1.00 69.07 243 SER B CA 1
ATOM 3609 C C . SER B 1 243 ? 40.699 13.487 -5.102 1.00 68.60 243 SER B C 1
ATOM 3610 O O . SER B 1 243 ? 41.488 13.164 -4.214 1.00 66.38 243 SER B O 1
ATOM 3613 N N . GLY B 1 244 ? 39.702 12.716 -5.498 1.00 68.33 244 GLY B N 1
ATOM 3614 C CA . GLY B 1 244 ? 39.391 11.444 -4.878 1.00 61.24 244 GLY B CA 1
ATOM 3615 C C . GLY B 1 244 ? 37.895 11.201 -4.901 1.00 59.81 244 GLY B C 1
ATOM 3616 O O . GLY B 1 244 ? 37.100 12.066 -5.288 1.00 61.95 244 GLY B O 1
ATOM 3617 N N . HIS B 1 245 ? 37.530 10.015 -4.406 1.00 56.53 245 HIS B N 1
ATOM 3618 C CA . HIS B 1 245 ? 36.163 9.512 -4.470 1.00 57.52 245 HIS B CA 1
ATOM 3619 C C . HIS B 1 245 ? 35.906 8.516 -3.345 1.00 54.52 245 HIS B C 1
ATOM 3620 O O . HIS B 1 245 ? 36.832 7.904 -2.800 1.00 55.72 245 HIS B O 1
ATOM 3627 N N . LEU B 1 246 ? 34.622 8.366 -3.007 1.00 52.93 246 LEU B N 1
ATOM 3628 C CA . LEU B 1 246 ? 34.133 7.334 -2.095 1.00 53.42 246 LEU B CA 1
ATOM 3629 C C . LEU B 1 246 ? 32.994 6.573 -2.762 1.00 52.21 246 LEU B C 1
ATOM 3630 O O . LEU B 1 246 ? 31.984 7.174 -3.141 1.00 50.57 246 LEU B O 1
ATOM 3635 N N . ARG B 1 247 ? 33.149 5.256 -2.898 1.00 51.03 247 ARG B N 1
ATOM 3636 C CA . ARG B 1 247 ? 32.210 4.406 -3.615 1.00 49.02 247 ARG B CA 1
ATOM 3637 C C . ARG B 1 247 ? 31.682 3.310 -2.701 1.00 50.20 247 ARG B C 1
ATOM 3638 O O . ARG B 1 247 ? 32.437 2.719 -1.921 1.00 48.71 247 ARG B O 1
ATOM 3646 N N . PHE B 1 248 ? 30.384 3.033 -2.811 1.00 48.14 248 PHE B N 1
ATOM 3647 C CA . PHE B 1 248 ? 29.745 1.932 -2.104 1.00 48.04 248 PHE B CA 1
ATOM 3648 C C . PHE B 1 248 ? 29.163 0.957 -3.117 1.00 48.93 248 PHE B C 1
ATOM 3649 O O . PHE B 1 248 ? 28.451 1.367 -4.040 1.00 51.91 248 PHE B O 1
ATOM 3657 N N . TYR B 1 249 ? 29.466 -0.326 -2.944 1.00 48.20 249 TYR B N 1
ATOM 3658 C CA . TYR B 1 249 ? 28.916 -1.393 -3.770 1.00 50.16 249 TYR B CA 1
ATOM 3659 C C . TYR B 1 249 ? 28.009 -2.259 -2.911 1.00 50.54 249 TYR B C 1
ATOM 3660 O O . TYR B 1 249 ? 28.416 -2.709 -1.836 1.00 48.41 249 TYR B O 1
ATOM 3669 N N . LEU B 1 250 ? 26.786 -2.492 -3.382 1.00 49.67 250 LEU B N 1
ATOM 3670 C CA . LEU B 1 250 ? 25.793 -3.251 -2.632 1.00 48.47 250 LEU B CA 1
ATOM 3671 C C . LEU B 1 250 ? 25.270 -4.380 -3.505 1.00 50.18 250 LEU B C 1
ATOM 3672 O O . LEU B 1 250 ? 24.752 -4.133 -4.599 1.00 49.79 250 LEU B O 1
ATOM 3677 N N . ALA B 1 251 ? 25.407 -5.610 -3.023 1.00 47.63 251 ALA B N 1
ATOM 3678 C CA . ALA B 1 251 ? 24.862 -6.750 -3.741 1.00 49.80 251 ALA B CA 1
ATOM 3679 C C . ALA B 1 251 ? 23.339 -6.740 -3.633 1.00 49.49 251 ALA B C 1
ATOM 3680 O O . ALA B 1 251 ? 22.794 -6.429 -2.569 1.00 51.02 251 ALA B O 1
ATOM 3682 N N . PRO B 1 252 ? 22.626 -7.063 -4.709 1.00 50.31 252 PRO B N 1
ATOM 3683 C CA . PRO B 1 252 ? 21.162 -7.046 -4.651 1.00 50.84 252 PRO B CA 1
ATOM 3684 C C . PRO B 1 252 ? 20.642 -8.115 -3.704 1.00 50.47 252 PRO B C 1
ATOM 3685 O O . PRO B 1 252 ? 21.307 -9.112 -3.418 1.00 52.94 252 PRO B O 1
ATOM 3689 N N . LYS B 1 253 ? 19.422 -7.897 -3.221 1.00 51.14 253 LYS B N 1
ATOM 3690 C CA . LYS B 1 253 ? 18.802 -8.858 -2.322 1.00 52.71 253 LYS B CA 1
ATOM 3691 C C . LYS B 1 253 ? 18.301 -10.061 -3.106 1.00 55.46 253 LYS B C 1
ATOM 3692 O O . LYS B 1 253 ? 17.561 -9.917 -4.085 1.00 54.29 253 LYS B O 1
ATOM 3698 N N . ILE B 1 254 ? 18.720 -11.249 -2.677 1.00 56.93 254 ILE B N 1
ATOM 3699 C CA . ILE B 1 254 ? 18.281 -12.513 -3.265 1.00 57.85 254 ILE B CA 1
ATOM 3700 C C . ILE B 1 254 ? 17.920 -13.415 -2.088 1.00 62.18 254 ILE B C 1
ATOM 3701 O O . ILE B 1 254 ? 18.784 -14.074 -1.500 1.00 61.08 254 ILE B O 1
ATOM 3706 N N . GLY B 1 255 ? 16.644 -13.441 -1.731 1.00 67.05 255 GLY B N 1
ATOM 3707 C CA . GLY B 1 255 ? 16.169 -14.208 -0.583 1.00 71.16 255 GLY B CA 1
ATOM 3708 C C . GLY B 1 255 ? 14.651 -14.296 -0.678 1.00 70.63 255 GLY B C 1
ATOM 3709 O O . GLY B 1 255 ? 14.056 -13.995 -1.720 1.00 69.12 255 GLY B O 1
ATOM 3710 N N . ASP B 1 256 ? 14.025 -14.724 0.416 1.00 73.31 256 ASP B N 1
ATOM 3711 C CA . ASP B 1 256 ? 12.579 -14.657 0.569 1.00 73.93 256 ASP B CA 1
ATOM 3712 C C . ASP B 1 256 ? 12.192 -13.832 1.787 1.00 70.76 256 ASP B C 1
ATOM 3713 O O . ASP B 1 256 ? 11.024 -13.849 2.197 1.00 70.09 256 ASP B O 1
ATOM 3718 N N . GLU B 1 257 ? 13.147 -13.111 2.369 1.00 72.96 257 GLU B N 1
ATOM 3719 C CA . GLU B 1 257 ? 12.912 -12.235 3.509 1.00 70.65 257 GLU B CA 1
ATOM 3720 C C . GLU B 1 257 ? 11.897 -11.149 3.167 1.00 68.52 257 GLU B C 1
ATOM 3721 O O . GLU B 1 257 ? 11.772 -10.155 3.882 1.00 65.60 257 GLU B O 1
ATOM 3727 N N . MET C 1 1 ? 13.872 40.372 55.310 1.00 58.68 1 MET C N 1
ATOM 3728 C CA . MET C 1 1 ? 15.097 39.826 55.884 1.00 65.55 1 MET C CA 1
ATOM 3729 C C . MET C 1 1 ? 16.183 39.687 54.823 1.00 62.79 1 MET C C 1
ATOM 3730 O O . MET C 1 1 ? 17.252 40.287 54.939 1.00 62.50 1 MET C O 1
ATOM 3732 N N . LEU C 1 2 ? 15.911 38.891 53.791 1.00 60.48 2 LEU C N 1
ATOM 3733 C CA . LEU C 1 2 ? 16.849 38.707 52.692 1.00 56.51 2 LEU C CA 1
ATOM 3734 C C . LEU C 1 2 ? 16.155 39.007 51.375 1.00 56.64 2 LEU C C 1
ATOM 3735 O O . LEU C 1 2 ? 15.118 38.411 51.067 1.00 54.59 2 LEU C O 1
ATOM 3740 N N . GLU C 1 3 ? 16.745 39.912 50.598 1.00 58.46 3 GLU C N 1
ATOM 3741 C CA . GLU C 1 3 ? 16.332 40.179 49.228 1.00 57.02 3 GLU C CA 1
ATOM 3742 C C . GLU C 1 3 ? 17.564 40.388 48.364 1.00 56.52 3 GLU C C 1
ATOM 3743 O O . GLU C 1 3 ? 18.421 41.219 48.680 1.00 58.53 3 GLU C O 1
ATOM 3749 N N . ALA C 1 4 ? 17.646 39.630 47.277 1.00 56.38 4 ALA C N 1
ATOM 3750 C CA . ALA C 1 4 ? 18.711 39.772 46.297 1.00 55.74 4 ALA C CA 1
ATOM 3751 C C . ALA C 1 4 ? 18.060 39.759 44.927 1.00 54.30 4 ALA C C 1
ATOM 3752 O O . ALA C 1 4 ? 17.440 38.766 44.541 1.00 54.39 4 ALA C O 1
ATOM 3754 N N . ARG C 1 5 ? 18.205 40.849 44.190 1.00 57.98 5 ARG C N 1
ATOM 3755 C CA . ARG C 1 5 ? 17.522 41.004 42.918 1.00 59.88 5 ARG C CA 1
ATOM 3756 C C . ARG C 1 5 ? 18.579 41.044 41.832 1.00 57.85 5 ARG C C 1
ATOM 3757 O O . ARG C 1 5 ? 19.507 41.855 41.891 1.00 58.23 5 ARG C O 1
ATOM 3765 N N . LEU C 1 6 ? 18.421 40.187 40.836 1.00 58.58 6 LEU C N 1
ATOM 3766 C CA . LEU C 1 6 ? 19.311 40.161 39.693 1.00 59.26 6 LEU C CA 1
ATOM 3767 C C . LEU C 1 6 ? 18.667 40.913 38.540 1.00 59.38 6 LEU C C 1
ATOM 3768 O O . LEU C 1 6 ? 17.515 40.639 38.157 1.00 58.42 6 LEU C O 1
ATOM 3773 N N . GLU C 1 7 ? 19.456 41.837 37.986 1.00 63.29 7 GLU C N 1
ATOM 3774 C CA . GLU C 1 7 ? 19.052 42.727 36.910 1.00 66.22 7 GLU C CA 1
ATOM 3775 C C . GLU C 1 7 ? 18.817 41.934 35.635 1.00 66.28 7 GLU C C 1
ATOM 3776 O O . GLU C 1 7 ? 17.973 42.309 34.811 1.00 65.33 7 GLU C O 1
ATOM 3782 N N . GLN C 1 8 ? 19.580 40.857 35.449 1.00 66.77 8 GLN C N 1
ATOM 3783 C CA . GLN C 1 8 ? 19.325 39.850 34.425 1.00 63.66 8 GLN C CA 1
ATOM 3784 C C . GLN C 1 8 ? 19.469 38.485 35.083 1.00 59.37 8 GLN C C 1
ATOM 3785 O O . GLN C 1 8 ? 20.518 38.186 35.662 1.00 60.03 8 GLN C O 1
ATOM 3791 N N . ALA C 1 9 ? 18.423 37.658 34.996 1.00 54.07 9 ALA C N 1
ATOM 3792 C CA . ALA C 1 9 ? 18.410 36.388 35.716 1.00 53.45 9 ALA C CA 1
ATOM 3793 C C . ALA C 1 9 ? 19.429 35.386 35.188 1.00 50.95 9 ALA C C 1
ATOM 3794 O O . ALA C 1 9 ? 19.831 34.482 35.935 1.00 48.48 9 ALA C O 1
ATOM 3796 N N . SER C 1 10 ? 19.886 35.558 33.945 1.00 52.98 10 SER C N 1
ATOM 3797 C CA . SER C 1 10 ? 20.785 34.624 33.274 1.00 51.51 10 SER C CA 1
ATOM 3798 C C . SER C 1 10 ? 21.918 34.168 34.180 1.00 48.95 10 SER C C 1
ATOM 3799 O O . SER C 1 10 ? 22.205 32.967 34.263 1.00 48.71 10 SER C O 1
ATOM 3802 N N . LEU C 1 11 ? 22.534 35.116 34.892 1.00 45.63 11 LEU C N 1
ATOM 3803 C CA . LEU C 1 11 ? 23.682 34.798 35.731 1.00 47.73 11 LEU C CA 1
ATOM 3804 C C . LEU C 1 11 ? 23.362 33.634 36.658 1.00 48.88 11 LEU C C 1
ATOM 3805 O O . LEU C 1 11 ? 24.003 32.577 36.594 1.00 49.27 11 LEU C O 1
ATOM 3810 N N . LEU C 1 12 ? 22.302 33.776 37.461 1.00 45.26 12 LEU C N 1
ATOM 3811 C CA . LEU C 1 12 ? 21.978 32.713 38.404 1.00 44.80 12 LEU C CA 1
ATOM 3812 C C . LEU C 1 12 ? 21.682 31.423 37.658 1.00 43.13 12 LEU C C 1
ATOM 3813 O O . LEU C 1 12 ? 22.168 30.350 38.039 1.00 43.64 12 LEU C O 1
ATOM 3818 N N . LYS C 1 13 ? 20.964 31.530 36.535 1.00 45.90 13 LYS C N 1
ATOM 3819 C CA . LYS C 1 13 ? 20.665 30.358 35.725 1.00 46.35 13 LYS C CA 1
ATOM 3820 C C . LYS C 1 13 ? 21.945 29.627 35.355 1.00 45.96 13 LYS C C 1
ATOM 3821 O O . LYS C 1 13 ? 22.041 28.404 35.503 1.00 45.73 13 LYS C O 1
ATOM 3827 N N . ARG C 1 14 ? 22.946 30.364 34.867 1.00 45.23 14 ARG C N 1
ATOM 3828 C CA . ARG C 1 14 ? 24.187 29.700 34.496 1.00 45.36 14 ARG C CA 1
ATOM 3829 C C . ARG C 1 14 ? 24.918 29.195 35.729 1.00 45.52 14 ARG C C 1
ATOM 3830 O O . ARG C 1 14 ? 25.456 28.080 35.726 1.00 43.49 14 ARG C O 1
ATOM 3838 N N . VAL C 1 15 ? 24.878 29.969 36.819 1.00 42.82 15 VAL C N 1
ATOM 3839 C CA . VAL C 1 15 ? 25.623 29.587 38.014 1.00 44.04 15 VAL C CA 1
ATOM 3840 C C . VAL C 1 15 ? 25.113 28.257 38.541 1.00 44.17 15 VAL C C 1
ATOM 3841 O O . VAL C 1 15 ? 25.894 27.347 38.833 1.00 44.43 15 VAL C O 1
ATOM 3845 N N . VAL C 1 16 ? 23.792 28.101 38.609 1.00 43.21 16 VAL C N 1
ATOM 3846 C CA . VAL C 1 16 ? 23.239 26.841 39.086 1.00 43.48 16 VAL C CA 1
ATOM 3847 C C . VAL C 1 16 ? 23.532 25.722 38.094 1.00 42.41 16 VAL C C 1
ATOM 3848 O O . VAL C 1 16 ? 23.753 24.571 38.493 1.00 42.11 16 VAL C O 1
ATOM 3852 N N . ASP C 1 17 ? 23.579 26.036 36.796 1.00 43.71 17 ASP C N 1
ATOM 3853 C CA . ASP C 1 17 ? 23.877 25.002 35.811 1.00 44.63 17 ASP C CA 1
ATOM 3854 C C . ASP C 1 17 ? 25.330 24.552 35.871 1.00 44.89 17 ASP C C 1
ATOM 3855 O O . ASP C 1 17 ? 25.636 23.425 35.467 1.00 45.19 17 ASP C O 1
ATOM 3860 N N . ALA C 1 18 ? 26.225 25.400 36.372 1.00 40.59 18 ALA C N 1
ATOM 3861 C CA . ALA C 1 18 ? 27.627 25.041 36.525 1.00 43.80 18 ALA C CA 1
ATOM 3862 C C . ALA C 1 18 ? 27.897 24.211 37.772 1.00 44.92 18 ALA C C 1
ATOM 3863 O O . ALA C 1 18 ? 29.021 23.726 37.940 1.00 45.78 18 ALA C O 1
ATOM 3865 N N . ILE C 1 19 ? 26.902 24.029 38.639 1.00 43.79 19 ILE C N 1
ATOM 3866 C CA . ILE C 1 19 ? 27.109 23.418 39.947 1.00 45.24 19 ILE C CA 1
ATOM 3867 C C . ILE C 1 19 ? 26.327 22.118 40.092 1.00 45.54 19 ILE C C 1
ATOM 3868 O O . ILE C 1 19 ? 26.775 21.188 40.773 1.00 45.15 19 ILE C O 1
ATOM 3873 N N . LYS C 1 20 ? 25.156 22.044 39.449 1.00 49.50 20 LYS C N 1
ATOM 3874 C CA . LYS C 1 20 ? 24.188 20.997 39.772 1.00 47.77 20 LYS C CA 1
ATOM 3875 C C . LYS C 1 20 ? 24.737 19.593 39.524 1.00 48.36 20 LYS C C 1
ATOM 3876 O O . LYS C 1 20 ? 24.509 18.685 40.333 1.00 48.84 20 LYS C O 1
ATOM 3882 N N . ASP C 1 21 ? 25.462 19.387 38.423 1.00 48.33 21 ASP C N 1
ATOM 3883 C CA . ASP C 1 21 ? 25.939 18.042 38.112 1.00 47.09 21 ASP C CA 1
ATOM 3884 C C . ASP C 1 21 ? 27.087 17.591 39.007 1.00 49.09 21 ASP C C 1
ATOM 3885 O O . ASP C 1 21 ? 27.406 16.397 39.019 1.00 49.69 21 ASP C O 1
ATOM 3890 N N . LEU C 1 22 ? 27.701 18.503 39.756 1.00 48.94 22 LEU C N 1
ATOM 3891 C CA . LEU C 1 22 ? 28.767 18.155 40.688 1.00 49.85 22 LEU C CA 1
ATOM 3892 C C . LEU C 1 22 ? 28.251 17.920 42.101 1.00 50.07 22 LEU C C 1
ATOM 3893 O O . LEU C 1 22 ? 28.654 16.953 42.756 1.00 48.62 22 LEU C O 1
ATOM 3898 N N . VAL C 1 23 ? 27.361 18.784 42.576 1.00 48.69 23 VAL C N 1
ATOM 3899 C CA . VAL C 1 23 ? 26.851 18.744 43.940 1.00 49.01 23 VAL C CA 1
ATOM 3900 C C . VAL C 1 23 ? 25.332 18.854 43.881 1.00 51.90 23 VAL C C 1
ATOM 3901 O O . VAL C 1 23 ? 24.785 19.602 43.060 1.00 52.41 23 VAL C O 1
ATOM 3905 N N . GLN C 1 24 ? 24.643 18.069 44.710 1.00 53.10 24 GLN C N 1
ATOM 3906 C CA . GLN C 1 24 ? 23.185 18.051 44.641 1.00 51.95 24 GLN C CA 1
ATOM 3907 C C . GLN C 1 24 ? 22.550 19.094 45.558 1.00 54.20 24 GLN C C 1
ATOM 3908 O O . GLN C 1 24 ? 21.881 20.018 45.089 1.00 54.27 24 GLN C O 1
ATOM 3914 N N . ASP C 1 25 ? 22.747 18.953 46.863 1.00 54.39 25 ASP C N 1
ATOM 3915 C CA . ASP C 1 25 ? 22.132 19.815 47.865 1.00 53.24 25 ASP C CA 1
ATOM 3916 C C . ASP C 1 25 ? 23.189 20.731 48.466 1.00 50.81 25 ASP C C 1
ATOM 3917 O O . ASP C 1 25 ? 24.267 20.264 48.849 1.00 52.08 25 ASP C O 1
ATOM 3922 N N . CYS C 1 26 ? 22.887 22.027 48.553 1.00 47.41 26 CYS C N 1
ATOM 3923 C CA . CYS C 1 26 ? 23.885 22.976 49.027 1.00 50.11 26 CYS C CA 1
ATOM 3924 C C . CYS C 1 26 ? 23.265 24.048 49.905 1.00 51.06 26 CYS C C 1
ATOM 3925 O O . CYS C 1 26 ? 22.081 24.377 49.797 1.00 48.59 26 CYS C O 1
ATOM 3928 N N . ASN C 1 27 ? 24.109 24.614 50.759 1.00 48.17 27 ASN C N 1
ATOM 3929 C CA . ASN C 1 27 ? 23.753 25.762 51.572 1.00 48.35 27 ASN C CA 1
ATOM 3930 C C . ASN C 1 27 ? 24.235 27.017 50.863 1.00 47.34 27 ASN C C 1
ATOM 3931 O O . ASN C 1 27 ? 25.415 27.124 50.512 1.00 49.84 27 ASN C O 1
ATOM 3936 N N . PHE C 1 28 ? 23.323 27.954 50.646 1.00 47.44 28 PHE C N 1
ATOM 3937 C CA . PHE C 1 28 ? 23.667 29.297 50.203 1.00 48.18 28 PHE C CA 1
ATOM 3938 C C . PHE C 1 28 ? 23.739 30.157 51.459 1.00 49.11 28 PHE C C 1
ATOM 3939 O O . PHE C 1 28 ? 22.711 30.443 52.082 1.00 49.40 28 PHE C O 1
ATOM 3947 N N . ASP C 1 29 ? 24.955 30.518 51.858 1.00 49.88 29 ASP C N 1
ATOM 3948 C CA . ASP C 1 29 ? 25.182 31.327 53.050 1.00 51.28 29 ASP C CA 1
ATOM 3949 C C . ASP C 1 29 ? 25.098 32.797 52.661 1.00 49.94 29 ASP C C 1
ATOM 3950 O O . ASP C 1 29 ? 25.952 33.303 51.928 1.00 50.22 29 ASP C O 1
ATOM 3955 N N . CYS C 1 30 ? 24.070 33.481 53.146 1.00 49.91 30 CYS C N 1
ATOM 3956 C CA . CYS C 1 30 ? 23.824 34.876 52.819 1.00 52.12 30 CYS C CA 1
ATOM 3957 C C . CYS C 1 30 ? 24.169 35.737 54.023 1.00 54.31 30 CYS C C 1
ATOM 3958 O O . CYS C 1 30 ? 23.693 35.478 55.138 1.00 54.62 30 CYS C O 1
ATOM 3961 N N . ASN C 1 31 ? 25.005 36.747 53.787 1.00 55.26 31 ASN C N 1
ATOM 3962 C CA . ASN C 1 31 ? 25.392 37.716 54.802 1.00 56.22 31 ASN C CA 1
ATOM 3963 C C . ASN C 1 31 ? 25.662 39.045 54.101 1.00 59.39 31 ASN C C 1
ATOM 3964 O O . ASN C 1 31 ? 25.343 39.223 52.921 1.00 59.66 31 ASN C O 1
ATOM 3969 N N . ASP C 1 32 ? 26.284 39.974 54.830 1.00 60.84 32 ASP C N 1
ATOM 3970 C CA . ASP C 1 32 ? 26.506 41.321 54.319 1.00 61.69 32 ASP C CA 1
ATOM 3971 C C . ASP C 1 32 ? 27.405 41.292 53.087 1.00 59.69 32 ASP C C 1
ATOM 3972 O O . ASP C 1 32 ? 27.341 42.204 52.245 1.00 60.35 32 ASP C O 1
ATOM 3977 N N . SER C 1 33 ? 28.192 40.208 52.931 1.00 61.51 33 SER C N 1
ATOM 3978 C CA . SER C 1 33 ? 29.084 40.039 51.795 1.00 61.75 33 SER C CA 1
ATOM 3979 C C . SER C 1 33 ? 28.319 39.771 50.514 1.00 61.01 33 SER C C 1
ATOM 3980 O O . SER C 1 33 ? 28.722 40.259 49.457 1.00 60.22 33 SER C O 1
ATOM 3983 N N . GLY C 1 34 ? 27.170 39.108 50.622 1.00 58.28 34 GLY C N 1
ATOM 3984 C CA . GLY C 1 34 ? 26.452 38.611 49.483 1.00 54.78 34 GLY C CA 1
ATOM 3985 C C . GLY C 1 34 ? 26.126 37.163 49.791 1.00 55.22 34 GLY C C 1
ATOM 3986 O O . GLY C 1 34 ? 25.948 36.776 50.963 1.00 53.82 34 GLY C O 1
ATOM 3987 N N . ILE C 1 35 ? 26.117 36.353 48.733 1.00 52.29 35 ILE C N 1
ATOM 3988 C CA . ILE C 1 35 ? 25.741 34.949 48.788 1.00 50.66 35 ILE C CA 1
ATOM 3989 C C . ILE C 1 35 ? 26.962 34.090 48.480 1.00 50.59 35 ILE C C 1
ATOM 3990 O O . ILE C 1 35 ? 27.521 34.162 47.380 1.00 49.53 35 ILE C O 1
ATOM 3995 N N . ALA C 1 36 ? 27.350 33.246 49.428 1.00 49.70 36 ALA C N 1
ATOM 3996 C CA . ALA C 1 36 ? 28.485 32.353 49.269 1.00 49.03 36 ALA C CA 1
ATOM 3997 C C . ALA C 1 36 ? 28.009 30.906 49.281 1.00 47.57 36 ALA C C 1
ATOM 3998 O O . ALA C 1 36 ? 26.919 30.587 49.762 1.00 49.50 36 ALA C O 1
ATOM 4000 N N . LEU C 1 37 ? 28.836 30.033 48.716 1.00 46.17 37 LEU C N 1
ATOM 4001 C CA . LEU C 1 37 ? 28.537 28.608 48.680 1.00 48.85 37 LEU C CA 1
ATOM 4002 C C . LEU C 1 37 ? 29.843 27.842 48.792 1.00 49.54 37 LEU C C 1
ATOM 4003 O O . LEU C 1 37 ? 30.816 28.176 48.112 1.00 47.09 37 LEU C O 1
ATOM 4008 N N . GLN C 1 38 ? 29.860 26.822 49.643 1.00 47.52 38 GLN C N 1
ATOM 4009 C CA . GLN C 1 38 ? 30.989 25.905 49.726 1.00 49.78 38 GLN C CA 1
ATOM 4010 C C . GLN C 1 38 ? 30.425 24.502 49.819 1.00 51.24 38 GLN C C 1
ATOM 4011 O O . GLN C 1 38 ? 29.649 24.199 50.731 1.00 51.60 38 GLN C O 1
ATOM 4017 N N . ALA C 1 39 ? 30.800 23.652 48.872 1.00 48.58 39 ALA C N 1
ATOM 4018 C CA . ALA C 1 39 ? 30.232 22.312 48.848 1.00 51.61 39 ALA C CA 1
ATOM 4019 C C . ALA C 1 39 ? 31.225 21.325 48.262 1.00 51.81 39 ALA C C 1
ATOM 4020 O O . ALA C 1 39 ? 31.854 21.599 47.243 1.00 52.16 39 ALA C O 1
ATOM 4022 N N . MET C 1 40 ? 31.330 20.162 48.882 1.00 53.28 40 MET C N 1
ATOM 4023 C CA . MET C 1 40 ? 32.113 19.080 48.314 1.00 53.51 40 MET C CA 1
ATOM 4024 C C . MET C 1 40 ? 31.158 18.152 47.575 1.00 53.35 40 MET C C 1
ATOM 4025 O O . MET C 1 40 ? 29.979 18.056 47.926 1.00 53.62 40 MET C O 1
ATOM 4030 N N . ASP C 1 41 ? 31.648 17.476 46.541 1.00 55.84 41 ASP C N 1
ATOM 4031 C CA . ASP C 1 41 ? 30.753 16.474 45.994 1.00 55.45 41 ASP C CA 1
ATOM 4032 C C . ASP C 1 41 ? 30.751 15.239 46.882 1.00 58.16 41 ASP C C 1
ATOM 4033 O O . ASP C 1 41 ? 31.494 15.134 47.854 1.00 59.37 41 ASP C O 1
ATOM 4038 N N . ASN C 1 42 ? 29.884 14.296 46.524 1.00 59.73 42 ASN C N 1
ATOM 4039 C CA . ASN C 1 42 ? 29.692 13.079 47.293 1.00 59.08 42 ASN C CA 1
ATOM 4040 C C . ASN C 1 42 ? 30.958 12.224 47.287 1.00 60.40 42 ASN C C 1
ATOM 4041 O O . ASN C 1 42 ? 31.072 11.298 48.107 1.00 61.19 42 ASN C O 1
ATOM 4046 N N . SER C 1 43 ? 31.857 12.463 46.310 1.00 60.48 43 SER C N 1
ATOM 4047 C CA . SER C 1 43 ? 33.188 11.862 46.267 1.00 61.31 43 SER C CA 1
ATOM 4048 C C . SER C 1 43 ? 34.014 12.233 47.466 1.00 62.23 43 SER C C 1
ATOM 4049 O O . SER C 1 43 ? 34.761 11.394 47.992 1.00 62.82 43 SER C O 1
ATOM 4052 N N . HIS C 1 44 ? 33.880 13.484 47.887 1.00 60.71 44 HIS C N 1
ATOM 4053 C CA . HIS C 1 44 ? 34.945 14.210 48.562 1.00 62.29 44 HIS C CA 1
ATOM 4054 C C . HIS C 1 44 ? 36.216 14.225 47.701 1.00 62.47 44 HIS C C 1
ATOM 4055 O O . HIS C 1 44 ? 37.322 13.993 48.180 1.00 64.37 44 HIS C O 1
ATOM 4062 N N . VAL C 1 45 ? 36.052 14.518 46.404 1.00 57.31 45 VAL C N 1
ATOM 4063 C CA . VAL C 1 45 ? 37.193 14.706 45.505 1.00 56.49 45 VAL C CA 1
ATOM 4064 C C . VAL C 1 45 ? 37.370 16.162 45.071 1.00 55.16 45 VAL C C 1
ATOM 4065 O O . VAL C 1 45 ? 38.511 16.602 44.874 1.00 54.65 45 VAL C O 1
ATOM 4069 N N . ALA C 1 46 ? 36.292 16.937 44.969 1.00 52.38 46 ALA C N 1
ATOM 4070 C CA . ALA C 1 46 ? 36.358 18.320 44.523 1.00 51.90 46 ALA C CA 1
ATOM 4071 C C . ALA C 1 46 ? 35.591 19.212 45.489 1.00 52.15 46 ALA C C 1
ATOM 4072 O O . ALA C 1 46 ? 34.777 18.745 46.290 1.00 51.51 46 ALA C O 1
ATOM 4074 N N . LEU C 1 47 ? 35.859 20.513 45.396 1.00 48.47 47 LEU C N 1
ATOM 4075 C CA . LEU C 1 47 ? 35.225 21.492 46.272 1.00 49.11 47 LEU C CA 1
ATOM 4076 C C . LEU C 1 47 ? 34.825 22.723 45.473 1.00 46.43 47 LEU C C 1
ATOM 4077 O O . LEU C 1 47 ? 35.650 23.303 44.765 1.00 48.72 47 LEU C O 1
ATOM 4082 N N . VAL C 1 48 ? 33.565 23.120 45.606 1.00 46.57 48 VAL C N 1
ATOM 4083 C CA . VAL C 1 48 ? 33.023 24.313 44.972 1.00 46.76 48 VAL C CA 1
ATOM 4084 C C . VAL C 1 48 ? 33.040 25.445 45.985 1.00 46.74 48 VAL C C 1
ATOM 4085 O O . VAL C 1 48 ? 32.568 25.280 47.119 1.00 47.63 48 VAL C O 1
ATOM 4089 N N . SER C 1 49 ? 33.568 26.595 45.565 1.00 46.79 49 SER C N 1
ATOM 4090 C CA . SER C 1 49 ? 33.616 27.812 46.370 1.00 47.00 49 SER C CA 1
ATOM 4091 C C . SER C 1 49 ? 33.113 28.958 45.502 1.00 46.63 49 SER C C 1
ATOM 4092 O O . SER C 1 49 ? 33.806 29.395 44.579 1.00 48.86 49 SER C O 1
ATOM 4095 N N . MET C 1 50 ? 31.907 29.433 45.786 1.00 50.60 50 MET C N 1
ATOM 4096 C CA . MET C 1 50 ? 31.269 30.488 45.015 1.00 50.67 50 MET C CA 1
ATOM 4097 C C . MET C 1 50 ? 31.047 31.704 45.898 1.00 50.42 50 MET C C 1
ATOM 4098 O O . MET C 1 50 ? 30.635 31.573 47.055 1.00 50.12 50 MET C O 1
ATOM 4103 N N . LEU C 1 51 ? 31.310 32.886 45.346 1.00 50.47 51 LEU C N 1
ATOM 4104 C CA . LEU C 1 51 ? 30.986 34.144 46.006 1.00 49.47 51 LEU C CA 1
ATOM 4105 C C . LEU C 1 51 ? 30.272 35.043 45.010 1.00 49.30 51 LEU C C 1
ATOM 4106 O O . LEU C 1 51 ? 30.813 35.336 43.940 1.00 50.78 51 LEU C O 1
ATOM 4111 N N . LEU C 1 52 ? 29.053 35.450 45.349 1.00 51.29 52 LEU C N 1
ATOM 4112 C CA . LEU C 1 52 ? 28.291 36.448 44.609 1.00 52.09 52 LEU C CA 1
ATOM 4113 C C . LEU C 1 52 ? 28.240 37.673 45.515 1.00 52.35 52 LEU C C 1
ATOM 4114 O O . LEU C 1 52 ? 27.479 37.706 46.489 1.00 53.40 52 LEU C O 1
ATOM 4119 N N . LYS C 1 53 ? 29.081 38.656 45.207 1.00 53.54 53 LYS C N 1
ATOM 4120 C CA . LYS C 1 53 ? 29.232 39.831 46.052 1.00 54.26 53 LYS C CA 1
ATOM 4121 C C . LYS C 1 53 ? 27.994 40.717 45.977 1.00 56.41 53 LYS C C 1
ATOM 4122 O O . LYS C 1 53 ? 27.280 40.746 44.971 1.00 56.83 53 LYS C O 1
ATOM 4126 N N . ALA C 1 54 ? 27.741 41.437 47.075 1.00 57.55 54 ALA C N 1
ATOM 4127 C CA . ALA C 1 54 ? 26.593 42.337 47.162 1.00 57.35 54 ALA C CA 1
ATOM 4128 C C . ALA C 1 54 ? 26.510 43.313 45.994 1.00 59.31 54 ALA C C 1
ATOM 4129 O O . ALA C 1 54 ? 25.410 43.737 45.620 1.00 58.83 54 ALA C O 1
ATOM 4131 N N . GLU C 1 55 ? 27.656 43.706 45.430 1.00 60.83 55 GLU C N 1
ATOM 4132 C CA . GLU C 1 55 ? 27.676 44.612 44.284 1.00 62.44 55 GLU C CA 1
ATOM 4133 C C . GLU C 1 55 ? 26.770 44.159 43.136 1.00 60.17 55 GLU C C 1
ATOM 4134 O O . GLU C 1 55 ? 26.197 45.001 42.436 1.00 59.76 55 GLU C O 1
ATOM 4136 N N . GLY C 1 56 ? 26.628 42.845 42.924 1.00 62.32 56 GLY C N 1
ATOM 4137 C CA . GLY C 1 56 ? 25.975 42.342 41.721 1.00 59.95 56 GLY C CA 1
ATOM 4138 C C . GLY C 1 56 ? 24.457 42.405 41.694 1.00 58.57 56 GLY C C 1
ATOM 4139 O O . GLY C 1 56 ? 23.869 42.331 40.610 1.00 57.55 56 GLY C O 1
ATOM 4140 N N . PHE C 1 57 ? 23.811 42.519 42.849 1.00 56.99 57 PHE C N 1
ATOM 4141 C CA . PHE C 1 57 ? 22.358 42.583 42.945 1.00 60.92 57 PHE C CA 1
ATOM 4142 C C . PHE C 1 57 ? 21.874 44.033 42.938 1.00 64.27 57 PHE C C 1
ATOM 4143 O O . PHE C 1 57 ? 22.595 44.945 43.355 1.00 65.89 57 PHE C O 1
ATOM 4151 N N . SER C 1 58 ? 20.631 44.247 42.440 1.00 62.07 58 SER C N 1
ATOM 4152 C CA . SER C 1 58 ? 20.153 45.610 42.265 1.00 61.09 58 SER C CA 1
ATOM 4153 C C . SER C 1 58 ? 20.049 46.232 43.674 1.00 67.88 58 SER C C 1
ATOM 4154 O O . SER C 1 58 ? 20.896 47.068 44.040 1.00 80.04 58 SER C O 1
ATOM 4157 N N . PRO C 1 59 ? 19.079 45.830 44.533 1.00 64.92 59 PRO C N 1
ATOM 4158 C CA . PRO C 1 59 ? 19.291 45.985 45.974 1.00 63.77 59 PRO C CA 1
ATOM 4159 C C . PRO C 1 59 ? 19.699 44.629 46.500 1.00 62.09 59 PRO C C 1
ATOM 4160 O O . PRO C 1 59 ? 19.076 43.618 46.138 1.00 60.46 59 PRO C O 1
ATOM 4164 N N . TYR C 1 60 ? 20.776 44.566 47.249 1.00 60.42 60 TYR C N 1
ATOM 4165 C CA . TYR C 1 60 ? 21.051 43.406 48.060 1.00 58.93 60 TYR C CA 1
ATOM 4166 C C . TYR C 1 60 ? 20.836 43.846 49.495 1.00 58.67 60 TYR C C 1
ATOM 4167 O O . TYR C 1 60 ? 21.373 44.874 49.917 1.00 59.45 60 TYR C O 1
ATOM 4176 N N . ARG C 1 61 ? 20.016 43.095 50.226 1.00 59.21 61 ARG C N 1
ATOM 4177 C CA . ARG C 1 61 ? 19.648 43.447 51.595 1.00 59.39 61 ARG C CA 1
ATOM 4178 C C . ARG C 1 61 ? 19.579 42.163 52.404 1.00 59.78 61 ARG C C 1
ATOM 4179 O O . ARG C 1 61 ? 18.719 41.314 52.152 1.00 60.50 61 ARG C O 1
ATOM 4181 N N . CYS C 1 62 ? 20.490 42.013 53.361 1.00 60.05 62 CYS C N 1
ATOM 4182 C CA . CYS C 1 62 ? 20.529 40.844 54.238 1.00 61.00 62 CYS C CA 1
ATOM 4183 C C . CYS C 1 62 ? 20.559 41.337 55.682 1.00 64.04 62 CYS C C 1
ATOM 4184 O O . CYS C 1 62 ? 21.595 41.805 56.163 1.00 64.86 62 CYS C O 1
ATOM 4187 N N . ASP C 1 63 ? 19.420 41.230 56.371 1.00 66.36 63 ASP C N 1
ATOM 4188 C CA . ASP C 1 63 ? 19.320 41.764 57.725 1.00 66.99 63 ASP C CA 1
ATOM 4189 C C . ASP C 1 63 ? 20.045 40.876 58.729 1.00 65.95 63 ASP C C 1
ATOM 4190 O O . ASP C 1 63 ? 20.674 41.380 59.665 1.00 67.15 63 ASP C O 1
ATOM 4195 N N . ARG C 1 64 ? 19.966 39.558 58.554 1.00 65.71 64 ARG C N 1
ATOM 4196 C CA . ARG C 1 64 ? 20.664 38.622 59.422 1.00 64.11 64 ARG C CA 1
ATOM 4197 C C . ARG C 1 64 ? 21.297 37.537 58.564 1.00 60.23 64 ARG C C 1
ATOM 4198 O O . ARG C 1 64 ? 20.810 37.224 57.475 1.00 60.38 64 ARG C O 1
ATOM 4200 N N . ASN C 1 65 ? 22.374 36.947 59.079 1.00 59.73 65 ASN C N 1
ATOM 4201 C CA . ASN C 1 65 ? 23.029 35.844 58.387 1.00 58.39 65 ASN C CA 1
ATOM 4202 C C . ASN C 1 65 ? 22.095 34.645 58.308 1.00 58.51 65 ASN C C 1
ATOM 4203 O O . ASN C 1 65 ? 21.461 34.273 59.299 1.00 60.85 65 ASN C O 1
ATOM 4208 N N . ILE C 1 66 ? 22.002 34.040 57.126 1.00 58.00 66 ILE C N 1
ATOM 4209 C CA . ILE C 1 66 ? 21.050 32.955 56.913 1.00 55.97 66 ILE C CA 1
ATOM 4210 C C . ILE C 1 66 ? 21.660 31.909 55.991 1.00 55.44 66 ILE C C 1
ATOM 4211 O O . ILE C 1 66 ? 22.431 32.233 55.085 1.00 54.06 66 ILE C O 1
ATOM 4216 N N . ALA C 1 67 ? 21.344 30.644 56.243 1.00 55.36 67 ALA C N 1
ATOM 4217 C CA . ALA C 1 67 ? 21.774 29.544 55.389 1.00 52.98 67 ALA C CA 1
ATOM 4218 C C . ALA C 1 67 ? 20.544 28.964 54.703 1.00 53.40 67 ALA C C 1
ATOM 4219 O O . ALA C 1 67 ? 19.659 28.418 55.371 1.00 52.51 67 ALA C O 1
ATOM 4221 N N . LEU C 1 68 ? 20.494 29.076 53.377 1.00 51.38 68 LEU C N 1
ATOM 4222 C CA . LEU C 1 68 ? 19.385 28.557 52.582 1.00 48.10 68 LEU C CA 1
ATOM 4223 C C . LEU C 1 68 ? 19.780 27.192 52.033 1.00 49.90 68 LEU C C 1
ATOM 4224 O O . LEU C 1 68 ? 20.613 27.099 51.127 1.00 46.82 68 LEU C O 1
ATOM 4229 N N . GLY C 1 69 ? 19.207 26.135 52.603 1.00 50.27 69 GLY C N 1
ATOM 4230 C CA . GLY C 1 69 ? 19.471 24.794 52.121 1.00 48.87 69 GLY C CA 1
ATOM 4231 C C . GLY C 1 69 ? 18.601 24.417 50.940 1.00 51.15 69 GLY C C 1
ATOM 4232 O O . GLY C 1 69 ? 17.391 24.227 51.094 1.00 50.27 69 GLY C O 1
ATOM 4233 N N . ILE C 1 70 ? 19.200 24.297 49.755 1.00 47.80 70 ILE C N 1
ATOM 4234 C CA . ILE C 1 70 ? 18.454 24.145 48.513 1.00 47.64 70 ILE C CA 1
ATOM 4235 C C . ILE C 1 70 ? 18.926 22.905 47.766 1.00 49.34 70 ILE C C 1
ATOM 4236 O O . ILE C 1 70 ? 20.131 22.632 47.677 1.00 48.78 70 ILE C O 1
ATOM 4241 N N . ASN C 1 71 ? 17.960 22.155 47.233 1.00 49.69 71 ASN C N 1
ATOM 4242 C CA . ASN C 1 71 ? 18.207 21.094 46.265 1.00 48.75 71 ASN C CA 1
ATOM 4243 C C . ASN C 1 71 ? 18.414 21.719 44.890 1.00 47.61 71 ASN C C 1
ATOM 4244 O O . ASN C 1 71 ? 17.530 22.418 44.383 1.00 48.19 71 ASN C O 1
ATOM 4249 N N . LEU C 1 72 ? 19.580 21.475 44.286 1.00 48.63 72 LEU C N 1
ATOM 4250 C CA . LEU C 1 72 ? 19.924 22.163 43.046 1.00 47.94 72 LEU C CA 1
ATOM 4251 C C . LEU C 1 72 ? 19.111 21.680 41.850 1.00 44.15 72 LEU C C 1
ATOM 4252 O O . LEU C 1 72 ? 18.970 22.429 40.880 1.00 43.28 72 LEU C O 1
ATOM 4257 N N . VAL C 1 73 ? 18.568 20.462 41.892 1.00 48.83 73 VAL C N 1
ATOM 4258 C CA . VAL C 1 73 ? 17.693 20.017 40.810 1.00 47.92 73 VAL C CA 1
ATOM 4259 C C . VAL C 1 73 ? 16.365 20.765 40.862 1.00 46.55 73 VAL C C 1
ATOM 4260 O O . VAL C 1 73 ? 15.844 21.215 39.833 1.00 45.81 73 VAL C O 1
ATOM 4264 N N . SER C 1 74 ? 15.800 20.916 42.063 1.00 43.20 74 SER C N 1
ATOM 4265 C CA . SER C 1 74 ? 14.598 21.726 42.227 1.00 44.65 74 SER C CA 1
ATOM 4266 C C . SER C 1 74 ? 14.850 23.174 41.822 1.00 45.85 74 SER C C 1
ATOM 4267 O O . SER C 1 74 ? 14.015 23.798 41.150 1.00 44.34 74 SER C O 1
ATOM 4270 N N . LEU C 1 75 ? 15.992 23.729 42.235 1.00 42.20 75 LEU C N 1
ATOM 4271 C CA . LEU C 1 75 ? 16.318 25.101 41.865 1.00 42.18 75 LEU C CA 1
ATOM 4272 C C . LEU C 1 75 ? 16.488 25.237 40.358 1.00 41.15 75 LEU C C 1
ATOM 4273 O O . LEU C 1 75 ? 16.102 26.255 39.775 1.00 40.78 75 LEU C O 1
ATOM 4278 N N . THR C 1 76 ? 17.049 24.216 39.706 1.00 43.02 76 THR C N 1
ATOM 4279 C CA . THR C 1 76 ? 17.171 24.246 38.251 1.00 43.99 76 THR C CA 1
ATOM 4280 C C . THR C 1 76 ? 15.803 24.194 37.586 1.00 42.72 76 THR C C 1
ATOM 4281 O O . THR C 1 76 ? 15.561 24.891 36.595 1.00 41.14 76 THR C O 1
ATOM 4285 N N . LYS C 1 77 ? 14.897 23.371 38.117 1.00 43.47 77 LYS C N 1
ATOM 4286 C CA . LYS C 1 77 ? 13.548 23.306 37.566 1.00 45.26 77 LYS C CA 1
ATOM 4287 C C . LYS C 1 77 ? 12.831 24.642 37.708 1.00 44.84 77 LYS C C 1
ATOM 4288 O O . LYS C 1 77 ? 12.082 25.053 36.814 1.00 46.30 77 LYS C O 1
ATOM 4294 N N . VAL C 1 78 ? 13.047 25.336 38.827 1.00 42.09 78 VAL C N 1
ATOM 4295 C CA . VAL C 1 78 ? 12.413 26.639 39.008 1.00 43.35 78 VAL C CA 1
ATOM 4296 C C . VAL C 1 78 ? 13.060 27.682 38.101 1.00 45.57 78 VAL C C 1
ATOM 4297 O O . VAL C 1 78 ? 12.372 28.527 37.515 1.00 45.75 78 VAL C O 1
ATOM 4301 N N . LEU C 1 79 ? 14.387 27.629 37.951 1.00 45.03 79 LEU C N 1
ATOM 4302 C CA . LEU C 1 79 ? 15.093 28.632 37.161 1.00 45.97 79 LEU C CA 1
ATOM 4303 C C . LEU C 1 79 ? 14.861 28.450 35.667 1.00 45.17 79 LEU C C 1
ATOM 4304 O O . LEU C 1 79 ? 14.974 29.417 34.905 1.00 45.31 79 LEU C O 1
ATOM 4309 N N . ARG C 1 80 ? 14.555 27.227 35.226 1.00 48.60 80 ARG C N 1
ATOM 4310 C CA . ARG C 1 80 ? 14.221 27.013 33.823 1.00 47.75 80 ARG C CA 1
ATOM 4311 C C . ARG C 1 80 ? 12.953 27.752 33.421 1.00 49.30 80 ARG C C 1
ATOM 4312 O O . ARG C 1 80 ? 12.756 28.022 32.231 1.00 50.66 80 ARG C O 1
ATOM 4314 N N . ALA C 1 81 ? 12.097 28.091 34.383 1.00 49.65 81 ALA C N 1
ATOM 4315 C CA . ALA C 1 81 ? 10.879 28.836 34.106 1.00 48.79 81 ALA C CA 1
ATOM 4316 C C . ALA C 1 81 ? 11.116 30.335 34.000 1.00 50.00 81 ALA C C 1
ATOM 4317 O O . ALA C 1 81 ? 10.155 31.087 33.806 1.00 50.97 81 ALA C O 1
ATOM 4319 N N . ALA C 1 82 ? 12.360 30.785 34.134 1.00 49.51 82 ALA C N 1
ATOM 4320 C CA . ALA C 1 82 ? 12.724 32.179 33.947 1.00 51.76 82 ALA C CA 1
ATOM 4321 C C . ALA C 1 82 ? 13.444 32.357 32.618 1.00 52.22 82 ALA C C 1
ATOM 4322 O O . ALA C 1 82 ? 14.191 31.480 32.174 1.00 49.83 82 ALA C O 1
ATOM 4324 N N . GLN C 1 83 ? 13.218 33.504 31.990 1.00 56.17 83 GLN C N 1
ATOM 4325 C CA . GLN C 1 83 ? 13.959 33.855 30.790 1.00 57.54 83 GLN C CA 1
ATOM 4326 C C . GLN C 1 83 ? 15.284 34.499 31.175 1.00 57.21 83 GLN C C 1
ATOM 4327 O O . GLN C 1 83 ? 15.431 35.066 32.262 1.00 58.74 83 GLN C O 1
ATOM 4333 N N . ASN C 1 84 ? 16.262 34.381 30.274 1.00 57.04 84 ASN C N 1
ATOM 4334 C CA . ASN C 1 84 ? 17.572 34.984 30.504 1.00 58.53 84 ASN C CA 1
ATOM 4335 C C . ASN C 1 84 ? 17.459 36.471 30.819 1.00 58.66 84 ASN C C 1
ATOM 4336 O O . ASN C 1 84 ? 18.189 36.990 31.673 1.00 59.81 84 ASN C O 1
ATOM 4341 N N . GLU C 1 85 ? 16.553 37.175 30.142 1.00 60.52 85 GLU C N 1
ATOM 4342 C CA . GLU C 1 85 ? 16.394 38.612 30.312 1.00 62.84 85 GLU C CA 1
ATOM 4343 C C . GLU C 1 85 ? 15.261 38.985 31.260 1.00 62.27 85 GLU C C 1
ATOM 4344 O O . GLU C 1 85 ? 14.861 40.154 31.294 1.00 64.50 85 GLU C O 1
ATOM 4350 N N . ASP C 1 86 ? 14.763 38.045 32.057 1.00 61.19 86 ASP C N 1
ATOM 4351 C CA . ASP C 1 86 ? 13.775 38.398 33.064 1.00 58.78 86 ASP C CA 1
ATOM 4352 C C . ASP C 1 86 ? 14.450 39.076 34.250 1.00 59.33 86 ASP C C 1
ATOM 4353 O O . ASP C 1 86 ? 15.670 39.010 34.429 1.00 59.17 86 ASP C O 1
ATOM 4358 N N . ILE C 1 87 ? 13.640 39.730 35.073 1.00 58.64 87 ILE C N 1
ATOM 4359 C CA . ILE C 1 87 ? 14.127 40.322 36.313 1.00 57.41 87 ILE C CA 1
ATOM 4360 C C . ILE C 1 87 ? 13.903 39.308 37.422 1.00 56.80 87 ILE C C 1
ATOM 4361 O O . ILE C 1 87 ? 12.775 38.840 37.617 1.00 56.06 87 ILE C O 1
ATOM 4366 N N . LEU C 1 88 ? 14.965 38.957 38.146 1.00 53.54 88 LEU C N 1
ATOM 4367 C CA . LEU C 1 88 ? 14.882 37.897 39.143 1.00 53.17 88 LEU C CA 1
ATOM 4368 C C . LEU C 1 88 ? 14.945 38.515 40.530 1.00 55.78 88 LEU C C 1
ATOM 4369 O O . LEU C 1 88 ? 15.782 39.379 40.784 1.00 54.87 88 LEU C O 1
ATOM 4374 N N . THR C 1 89 ? 14.027 38.123 41.406 1.00 52.35 89 THR C N 1
ATOM 4375 C CA . THR C 1 89 ? 14.047 38.575 42.792 1.00 52.98 89 THR C CA 1
ATOM 4376 C C . THR C 1 89 ? 14.009 37.365 43.710 1.00 54.49 89 THR C C 1
ATOM 4377 O O . THR C 1 89 ? 13.066 36.570 43.650 1.00 54.56 89 THR C O 1
ATOM 4381 N N . LEU C 1 90 ? 15.035 37.224 44.545 1.00 51.19 90 LEU C N 1
ATOM 4382 C CA . LEU C 1 90 ? 15.120 36.175 45.548 1.00 51.75 90 LEU C CA 1
ATOM 4383 C C . LEU C 1 90 ? 14.838 36.798 46.909 1.00 53.27 90 LEU C C 1
ATOM 4384 O O . LEU C 1 90 ? 15.389 37.854 47.236 1.00 54.37 90 LEU C O 1
ATOM 4389 N N . LYS C 1 91 ? 13.988 36.148 47.695 1.00 52.01 91 LYS C N 1
ATOM 4390 C CA . LYS C 1 91 ? 13.610 36.658 49.003 1.00 54.54 91 LYS C CA 1
ATOM 4391 C C . LYS C 1 91 ? 13.536 35.507 49.991 1.00 54.23 91 LYS C C 1
ATOM 4392 O O . LYS C 1 91 ? 13.248 34.362 49.625 1.00 54.31 91 LYS C O 1
ATOM 4398 N N . ALA C 1 92 ? 13.783 35.838 51.254 1.00 54.11 92 ALA C N 1
ATOM 4399 C CA . ALA C 1 92 ? 13.631 34.885 52.343 1.00 56.58 92 ALA C CA 1
ATOM 4400 C C . ALA C 1 92 ? 13.372 35.661 53.626 1.00 59.82 92 ALA C C 1
ATOM 4401 O O . ALA C 1 92 ? 13.935 36.742 53.829 1.00 59.94 92 ALA C O 1
ATOM 4403 N N . ASP C 1 93 ? 12.507 35.109 54.474 1.00 62.62 93 ASP C N 1
ATOM 4404 C CA . ASP C 1 93 ? 12.188 35.696 55.765 1.00 64.95 93 ASP C CA 1
ATOM 4405 C C . ASP C 1 93 ? 13.195 35.241 56.816 1.00 66.41 93 ASP C C 1
ATOM 4406 O O . ASP C 1 93 ? 14.125 34.480 56.540 1.00 65.88 93 ASP C O 1
ATOM 4411 N N . ASP C 1 94 ? 13.005 35.716 58.044 1.00 67.49 94 ASP C N 1
ATOM 4412 C CA . ASP C 1 94 ? 13.775 35.209 59.169 1.00 69.36 94 ASP C CA 1
ATOM 4413 C C . ASP C 1 94 ? 13.173 33.864 59.546 1.00 71.08 94 ASP C C 1
ATOM 4414 O O . ASP C 1 94 ? 11.948 33.740 59.650 1.00 72.48 94 ASP C O 1
ATOM 4419 N N . SER C 1 95 ? 14.027 32.858 59.732 1.00 70.22 95 SER C N 1
ATOM 4420 C CA . SER C 1 95 ? 13.572 31.504 60.032 1.00 69.05 95 SER C CA 1
ATOM 4421 C C . SER C 1 95 ? 12.679 31.026 58.892 1.00 66.54 95 SER C C 1
ATOM 4422 O O . SER C 1 95 ? 11.459 30.918 59.063 1.00 64.50 95 SER C O 1
ATOM 4425 N N . PRO C 1 96 ? 13.234 30.796 57.703 1.00 64.68 96 PRO C N 1
ATOM 4426 C CA . PRO C 1 96 ? 12.402 30.540 56.524 1.00 61.45 96 PRO C CA 1
ATOM 4427 C C . PRO C 1 96 ? 12.096 29.060 56.360 1.00 59.44 96 PRO C C 1
ATOM 4428 O O . PRO C 1 96 ? 12.925 28.189 56.629 1.00 59.94 96 PRO C O 1
ATOM 4432 N N . ASP C 1 97 ? 10.877 28.772 55.913 1.00 57.44 97 ASP C N 1
ATOM 4433 C CA . ASP C 1 97 ? 10.560 27.426 55.462 1.00 57.64 97 ASP C CA 1
ATOM 4434 C C . ASP C 1 97 ? 10.724 27.259 53.960 1.00 56.21 97 ASP C C 1
ATOM 4435 O O . ASP C 1 97 ? 10.673 26.128 53.466 1.00 53.42 97 ASP C O 1
ATOM 4440 N N . ALA C 1 98 ? 10.931 28.352 53.233 1.00 50.96 98 ALA C N 1
ATOM 4441 C CA . ALA C 1 98 ? 11.071 28.304 51.787 1.00 51.75 98 ALA C CA 1
ATOM 4442 C C . ALA C 1 98 ? 11.833 29.537 51.330 1.00 51.63 98 ALA C C 1
ATOM 4443 O O . ALA C 1 98 ? 12.025 30.493 52.085 1.00 53.88 98 ALA C O 1
ATOM 4445 N N . VAL C 1 99 ? 12.269 29.497 50.076 1.00 48.52 99 VAL C N 1
ATOM 4446 C CA . VAL C 1 99 ? 12.893 30.638 49.419 1.00 49.41 99 VAL C CA 1
ATOM 4447 C C . VAL C 1 99 ? 12.003 31.018 48.244 1.00 47.90 99 VAL C C 1
ATOM 4448 O O . VAL C 1 99 ? 11.505 30.143 47.524 1.00 48.39 99 VAL C O 1
ATOM 4452 N N . ASN C 1 100 ? 11.780 32.319 48.068 1.00 49.83 100 ASN C N 1
ATOM 4453 C CA . ASN C 1 100 ? 10.840 32.822 47.076 1.00 50.85 100 ASN C CA 1
ATOM 4454 C C . ASN C 1 100 ? 11.596 33.421 45.901 1.00 50.33 100 ASN C C 1
ATOM 4455 O O . ASN C 1 100 ? 12.476 34.267 46.090 1.00 49.03 100 ASN C O 1
ATOM 4460 N N . LEU C 1 101 ? 11.247 32.986 44.694 1.00 51.09 101 LEU C N 1
ATOM 4461 C CA . LEU C 1 101 ? 11.835 33.495 43.464 1.00 52.76 101 LEU C CA 1
ATOM 4462 C C . LEU C 1 101 ? 10.739 34.114 42.612 1.00 52.14 101 LEU C C 1
ATOM 4463 O O . LEU C 1 101 ? 9.685 33.508 42.415 1.00 51.60 101 LEU C O 1
ATOM 4468 N N . MET C 1 102 ? 10.990 35.316 42.106 1.00 53.03 102 MET C N 1
ATOM 4469 C CA . MET C 1 102 ? 10.021 36.030 41.289 1.00 54.10 102 MET C CA 1
ATOM 4470 C C . MET C 1 102 ? 10.692 36.444 39.992 1.00 54.21 102 MET C C 1
ATOM 4471 O O . MET C 1 102 ? 11.744 37.088 40.010 1.00 55.09 102 MET C O 1
ATOM 4476 N N . PHE C 1 103 ? 10.078 36.078 38.876 1.00 54.26 103 PHE C N 1
ATOM 4477 C CA . PHE C 1 103 ? 10.572 36.401 37.546 1.00 54.21 103 PHE C CA 1
ATOM 4478 C C . PHE C 1 103 ? 9.599 37.371 36.895 1.00 54.55 103 PHE C C 1
ATOM 4479 O O . PHE C 1 103 ? 8.414 37.056 36.731 1.00 55.47 103 PHE C O 1
ATOM 4487 N N . GLU C 1 104 ? 10.100 38.546 36.532 1.00 57.94 104 GLU C N 1
ATOM 4488 C CA . GLU C 1 104 ? 9.290 39.604 35.947 1.00 61.52 104 GLU C CA 1
ATOM 4489 C C . GLU C 1 104 ? 9.651 39.767 34.479 1.00 62.94 104 GLU C C 1
ATOM 4490 O O . GLU C 1 104 ? 10.833 39.904 34.133 1.00 59.98 104 GLU C O 1
ATOM 4496 N N . SER C 1 105 ? 8.628 39.729 33.629 1.00 66.82 105 SER C N 1
ATOM 4497 C CA . SER C 1 105 ? 8.815 39.883 32.195 1.00 67.49 105 SER C CA 1
ATOM 4498 C C . SER C 1 105 ? 9.185 41.317 31.846 1.00 71.84 105 SER C C 1
ATOM 4499 O O . SER C 1 105 ? 8.611 42.275 32.372 1.00 72.54 105 SER C O 1
ATOM 4502 N N . ALA C 1 106 ? 10.155 41.455 30.943 1.00 73.82 106 ALA C N 1
ATOM 4503 C CA . ALA C 1 106 ? 10.555 42.771 30.456 1.00 75.08 106 ALA C CA 1
ATOM 4504 C C . ALA C 1 106 ? 9.443 43.417 29.636 1.00 75.32 106 ALA C C 1
ATOM 4505 O O . ALA C 1 106 ? 8.969 44.512 29.960 1.00 74.70 106 ALA C O 1
ATOM 4507 N N . GLU C 1 107 ? 9.020 42.752 28.561 1.00 76.47 107 GLU C N 1
ATOM 4508 C CA . GLU C 1 107 ? 7.971 43.263 27.686 1.00 75.25 107 GLU C CA 1
ATOM 4509 C C . GLU C 1 107 ? 6.567 43.158 28.276 1.00 76.14 107 GLU C C 1
ATOM 4510 O O . GLU C 1 107 ? 5.961 44.175 28.630 1.00 76.61 107 GLU C O 1
ATOM 4512 N N . THR C 1 108 ? 6.042 41.940 28.374 1.00 75.07 108 THR C N 1
ATOM 4513 C CA . THR C 1 108 ? 4.675 41.702 28.815 1.00 74.88 108 THR C CA 1
ATOM 4514 C C . THR C 1 108 ? 4.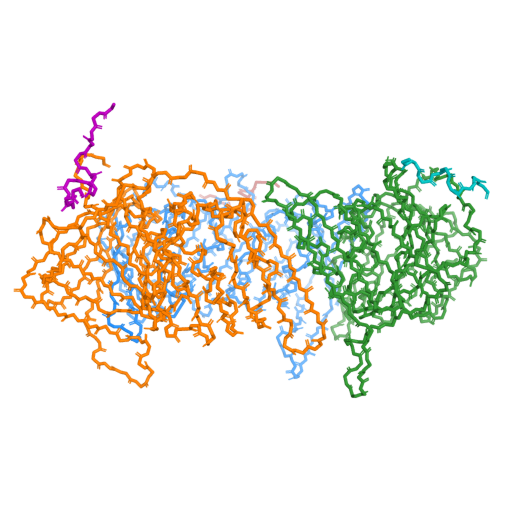523 42.025 30.297 1.00 75.84 108 THR C C 1
ATOM 4515 O O . THR C 1 108 ? 5.497 42.225 31.024 1.00 75.11 108 THR C O 1
ATOM 4519 N N . ASP C 1 109 ? 3.272 42.110 30.736 1.00 72.48 109 ASP C N 1
ATOM 4520 C CA . ASP C 1 109 ? 2.991 42.240 32.164 1.00 71.74 109 ASP C CA 1
ATOM 4521 C C . ASP C 1 109 ? 2.840 40.861 32.811 1.00 72.01 109 ASP C C 1
ATOM 4522 O O . ASP C 1 109 ? 1.842 40.565 33.465 1.00 72.54 109 ASP C O 1
ATOM 4524 N N . ARG C 1 110 ? 3.849 40.006 32.638 1.00 68.98 110 ARG C N 1
ATOM 4525 C CA . ARG C 1 110 ? 3.825 38.631 33.129 1.00 66.22 110 ARG C CA 1
ATOM 4526 C C . ARG C 1 110 ? 4.705 38.506 34.368 1.00 63.71 110 ARG C C 1
ATOM 4527 O O . ARG C 1 110 ? 5.835 39.004 34.384 1.00 64.98 110 ARG C O 1
ATOM 4535 N N . ILE C 1 111 ? 4.184 37.839 35.398 1.00 58.37 111 ILE C N 1
ATOM 4536 C CA . ILE C 1 111 ? 4.878 37.656 36.670 1.00 58.15 111 ILE C CA 1
ATOM 4537 C C . ILE C 1 111 ? 4.809 36.189 37.079 1.00 56.05 111 ILE C C 1
ATOM 4538 O O . ILE C 1 111 ? 3.719 35.610 37.145 1.00 55.55 111 ILE C O 1
ATOM 4543 N N . SER C 1 112 ? 5.972 35.584 37.327 1.00 53.28 112 SER C N 1
ATOM 4544 C CA . SER C 1 112 ? 6.078 34.224 37.840 1.00 51.93 112 SER C CA 1
ATOM 4545 C C . SER C 1 112 ? 6.634 34.236 39.258 1.00 52.16 112 SER C C 1
ATOM 4546 O O . SER C 1 112 ? 7.509 35.043 39.583 1.00 52.33 112 SER C O 1
ATOM 4549 N N . GLU C 1 113 ? 6.122 33.349 40.103 1.00 51.45 113 GLU C N 1
ATOM 4550 C CA . GLU C 1 113 ? 6.561 33.275 41.484 1.00 52.88 113 GLU C CA 1
ATOM 4551 C C . GLU C 1 113 ? 6.663 31.802 41.843 1.00 52.77 113 GLU C C 1
ATOM 4552 O O . GLU C 1 113 ? 5.762 31.020 41.528 1.00 54.08 113 GLU C O 1
ATOM 4558 N N . TYR C 1 114 ? 7.756 31.422 42.492 1.00 54.04 114 TYR C N 1
ATOM 4559 C CA . TYR C 1 114 ? 7.968 30.049 42.919 1.00 53.19 114 TYR C CA 1
ATOM 4560 C C . TYR C 1 114 ? 8.450 30.070 44.361 1.00 52.84 114 TYR C C 1
ATOM 4561 O O . TYR C 1 114 ? 9.175 30.981 44.770 1.00 53.10 114 TYR C O 1
ATOM 4570 N N . ASP C 1 115 ? 8.025 29.080 45.135 1.00 50.69 115 ASP C N 1
ATOM 4571 C CA . ASP C 1 115 ? 8.473 28.915 46.511 1.00 52.39 115 ASP C CA 1
ATOM 4572 C C . ASP C 1 115 ? 9.095 27.535 46.638 1.00 52.64 115 ASP C C 1
ATOM 4573 O O . ASP C 1 115 ? 8.409 26.525 46.449 1.00 54.22 115 ASP C O 1
ATOM 4578 N N . ILE C 1 116 ? 10.390 27.488 46.929 1.00 48.74 116 ILE C N 1
ATOM 4579 C CA . ILE C 1 116 ? 11.108 26.226 47.048 1.00 48.02 116 ILE C CA 1
ATOM 4580 C C . ILE C 1 116 ? 11.285 25.927 48.527 1.00 51.29 116 ILE C C 1
ATOM 4581 O O . ILE C 1 116 ? 11.858 26.737 49.265 1.00 50.41 116 ILE C O 1
ATOM 4586 N N . LYS C 1 117 ? 10.797 24.765 48.956 1.00 51.85 117 LYS C N 1
ATOM 4587 C CA . LYS C 1 117 ? 10.970 24.351 50.340 1.00 51.86 117 LYS C CA 1
ATOM 4588 C C . LYS C 1 117 ? 12.451 24.145 50.627 1.00 53.94 117 LYS C C 1
ATOM 4589 O O . LYS C 1 117 ? 13.175 23.536 49.835 1.00 51.68 117 LYS C O 1
ATOM 4595 N N . LEU C 1 118 ? 12.900 24.657 51.767 1.00 50.53 118 LEU C N 1
ATOM 4596 C CA . LEU C 1 118 ? 14.314 24.599 52.090 1.00 52.20 118 LEU C CA 1
ATOM 4597 C C . LEU C 1 118 ? 14.671 23.263 52.735 1.00 53.28 118 LEU C C 1
ATOM 4598 O O . LEU C 1 118 ? 13.809 22.495 53.172 1.00 54.45 118 LEU C O 1
ATOM 4603 N N . MET C 1 119 ? 15.971 22.994 52.792 1.00 54.97 119 MET C N 1
ATOM 4604 C CA . MET C 1 119 ? 16.500 21.760 53.346 1.00 56.02 119 MET C CA 1
ATOM 4605 C C . MET C 1 119 ? 17.410 22.056 54.530 1.00 55.09 119 MET C C 1
ATOM 4606 O O . MET C 1 119 ? 17.950 23.157 54.672 1.00 56.19 119 MET C O 1
ATOM 4611 N N . ASP C 1 120 ? 17.564 21.051 55.386 1.00 56.64 120 ASP C N 1
ATOM 4612 C CA . ASP C 1 120 ? 18.520 21.077 56.487 1.00 58.13 120 ASP C CA 1
ATOM 4613 C C . ASP C 1 120 ? 19.752 20.314 56.013 1.00 58.69 120 ASP C C 1
ATOM 4614 O O . ASP C 1 120 ? 19.689 19.099 55.801 1.00 56.36 120 ASP C O 1
ATOM 4619 N N . ILE C 1 121 ? 20.866 21.017 55.826 1.00 59.05 121 ILE C N 1
ATOM 4620 C CA . ILE C 1 121 ? 22.078 20.400 55.299 1.00 59.69 121 ILE C CA 1
ATOM 4621 C C . ILE C 1 121 ? 23.215 20.566 56.298 1.00 62.37 121 ILE C C 1
ATOM 4622 O O . ILE C 1 121 ? 23.585 21.694 56.648 1.00 63.19 121 ILE C O 1
ATOM 4627 N N . ASP C 1 122 ? 23.761 19.440 56.755 1.00 65.48 122 ASP C N 1
ATOM 4628 C CA . ASP C 1 122 ? 24.991 19.416 57.538 1.00 70.44 122 ASP C CA 1
ATOM 4629 C C . ASP C 1 122 ? 26.148 19.229 56.562 1.00 70.61 122 ASP C C 1
ATOM 4630 O O . ASP C 1 122 ? 26.244 18.186 55.906 1.00 67.95 122 ASP C O 1
ATOM 4632 N N . GLN C 1 123 ? 27.007 20.242 56.440 1.00 67.99 123 GLN C N 1
ATOM 4633 C CA . GLN C 1 123 ? 27.989 20.262 55.366 1.00 69.00 123 GLN C CA 1
ATOM 4634 C C . GLN C 1 123 ? 29.458 20.175 55.769 1.00 71.92 123 GLN C C 1
ATOM 4635 O O . GLN C 1 123 ? 30.291 19.970 54.880 1.00 74.02 123 GLN C O 1
ATOM 4641 N N . GLU C 1 124 ? 29.812 20.344 57.047 1.00 73.43 124 GLU C N 1
ATOM 4642 C CA . GLU C 1 124 ? 31.219 20.326 57.456 1.00 73.80 124 GLU C CA 1
ATOM 4643 C C . GLU C 1 124 ? 32.003 21.386 56.683 1.00 71.62 124 GLU C C 1
ATOM 4644 O O . GLU C 1 124 ? 32.508 21.120 55.587 1.00 71.02 124 GLU C O 1
ATOM 4650 N N . HIS C 1 125 ? 32.136 22.579 57.252 1.00 70.80 125 HIS C N 1
ATOM 4651 C CA . HIS C 1 125 ? 32.794 23.674 56.550 1.00 70.69 125 HIS C CA 1
ATOM 4652 C C . HIS C 1 125 ? 34.309 23.510 56.571 1.00 70.67 125 HIS C C 1
ATOM 4653 O O . HIS C 1 125 ? 34.891 23.078 57.569 1.00 71.84 125 HIS C O 1
ATOM 4655 N N . LEU C 1 126 ? 34.945 23.847 55.451 1.00 66.86 126 LEU C N 1
ATOM 4656 C CA . LEU C 1 126 ? 36.385 23.722 55.287 1.00 67.77 126 LEU C CA 1
ATOM 4657 C C . LEU C 1 126 ? 37.045 25.094 55.190 1.00 66.22 126 LEU C C 1
ATOM 4658 O O . LEU C 1 126 ? 36.451 26.059 54.701 1.00 63.58 126 LEU C O 1
ATOM 4663 N N . ALA C 1 127 ? 38.286 25.163 55.671 1.00 66.18 127 ALA C N 1
ATOM 4664 C CA . ALA C 1 127 ? 39.089 26.382 55.678 1.00 62.92 127 ALA C CA 1
ATOM 4665 C C . ALA C 1 127 ? 40.016 26.423 54.472 1.00 63.46 127 ALA C C 1
ATOM 4666 O O . ALA C 1 127 ? 40.899 25.565 54.332 1.00 65.27 127 ALA C O 1
ATOM 4668 N N . ILE C 1 128 ? 39.830 27.408 53.591 1.00 63.59 128 ILE C N 1
ATOM 4669 C CA . ILE C 1 128 ? 40.636 27.584 52.414 1.00 64.09 128 ILE C CA 1
ATOM 4670 C C . ILE C 1 128 ? 41.779 28.578 52.758 1.00 63.43 128 ILE C C 1
ATOM 4671 O O . ILE C 1 128 ? 41.462 29.733 53.072 1.00 63.25 128 ILE C O 1
ATOM 4676 N N . PRO C 1 129 ? 43.041 28.160 52.703 1.00 64.41 129 PRO C N 1
ATOM 4677 C CA . PRO C 1 129 ? 44.123 28.966 53.304 1.00 66.25 129 PRO C CA 1
ATOM 4678 C C . PRO C 1 129 ? 44.727 30.091 52.469 1.00 66.24 129 PRO C C 1
ATOM 4679 O O . PRO C 1 129 ? 45.813 30.560 52.823 1.00 69.47 129 PRO C O 1
ATOM 4683 N N . GLU C 1 130 ? 44.067 30.549 51.399 1.00 66.33 130 GLU C N 1
ATOM 4684 C CA . GLU C 1 130 ? 44.587 31.635 50.562 1.00 68.26 130 GLU C CA 1
ATOM 4685 C C . GLU C 1 130 ? 45.990 31.301 50.060 1.00 67.76 130 GLU C C 1
ATOM 4686 O O . GLU C 1 130 ? 46.991 31.700 50.664 1.00 63.01 130 GLU C O 1
ATOM 4688 N N . THR C 1 131 ? 46.062 30.600 48.932 1.00 65.87 131 THR C N 1
ATOM 4689 C CA . THR C 1 131 ? 47.276 29.963 48.439 1.00 63.04 131 THR C CA 1
ATOM 4690 C C . THR C 1 131 ? 47.996 30.788 47.373 1.00 65.19 131 THR C C 1
ATOM 4691 O O . THR C 1 131 ? 47.374 31.503 46.584 1.00 63.03 131 THR C O 1
ATOM 4695 N N . GLU C 1 132 ? 49.331 30.680 47.369 1.00 61.81 132 GLU C N 1
ATOM 4696 C CA . GLU C 1 132 ? 50.183 31.186 46.293 1.00 59.74 132 GLU C CA 1
ATOM 4697 C C . GLU C 1 132 ? 50.615 30.027 45.399 1.00 60.93 132 GLU C C 1
ATOM 4698 O O . GLU C 1 132 ? 51.337 29.128 45.841 1.00 61.95 132 GLU C O 1
ATOM 4704 N N . TYR C 1 133 ? 50.161 30.044 44.149 1.00 61.29 133 TYR C N 1
ATOM 4705 C CA . TYR C 1 133 ? 50.389 28.949 43.215 1.00 57.23 133 TYR C CA 1
ATOM 4706 C C . TYR C 1 133 ? 51.684 29.146 42.435 1.00 57.89 133 TYR C C 1
ATOM 4707 O O . TYR C 1 133 ? 52.061 30.274 42.103 1.00 57.77 133 TYR C O 1
ATOM 4716 N N . ALA C 1 134 ? 52.369 28.034 42.153 1.00 57.46 134 ALA C N 1
ATOM 4717 C CA . ALA C 1 134 ? 53.597 28.100 41.367 1.00 58.54 134 ALA C CA 1
ATOM 4718 C C . ALA C 1 134 ? 53.320 28.513 39.925 1.00 59.32 134 ALA C C 1
ATOM 4719 O O . ALA C 1 134 ? 54.120 29.235 39.318 1.00 59.43 134 ALA C O 1
ATOM 4721 N N . ALA C 1 135 ? 52.204 28.059 39.353 1.00 56.50 135 ALA C N 1
ATOM 4722 C CA . ALA C 1 135 ? 51.845 28.385 37.979 1.00 56.66 135 ALA C CA 1
ATOM 4723 C C . ALA C 1 135 ? 50.400 28.861 37.916 1.00 55.29 135 ALA C C 1
ATOM 4724 O O . ALA C 1 135 ? 49.513 28.261 38.532 1.00 52.92 135 ALA C O 1
ATOM 4726 N N . THR C 1 136 ? 50.169 29.936 37.161 1.00 56.48 136 THR C N 1
ATOM 4727 C CA . THR C 1 136 ? 48.835 30.492 36.955 1.00 54.71 136 THR C CA 1
ATOM 4728 C C . THR C 1 136 ? 48.629 30.742 35.467 1.00 54.75 136 THR C C 1
ATOM 4729 O O . THR C 1 136 ? 49.373 31.516 34.855 1.00 53.56 136 THR C O 1
ATOM 4733 N N . VAL C 1 137 ? 47.618 30.096 34.894 1.00 52.98 137 VAL C N 1
ATOM 4734 C CA . VAL C 1 137 ? 47.359 30.110 33.460 1.00 51.76 137 VAL C CA 1
ATOM 4735 C C . VAL C 1 137 ? 46.003 30.758 33.216 1.00 53.36 137 VAL C C 1
ATOM 4736 O O . VAL C 1 137 ? 44.990 30.315 33.766 1.00 52.96 137 VAL C O 1
ATOM 4740 N N . GLU C 1 138 ? 45.987 31.799 32.391 1.00 53.45 138 GLU C N 1
ATOM 4741 C CA . GLU C 1 138 ? 44.760 32.452 31.948 1.00 54.62 138 GLU C CA 1
ATOM 4742 C C . GLU C 1 138 ? 44.514 32.068 30.496 1.00 54.11 138 GLU C C 1
ATOM 4743 O O . GLU C 1 138 ? 45.372 32.309 29.640 1.00 53.92 138 GLU C O 1
ATOM 4749 N N . MET C 1 139 ? 43.361 31.471 30.213 1.00 50.21 139 MET C N 1
ATOM 4750 C CA . MET C 1 139 ? 43.124 30.992 28.859 1.00 50.49 139 MET C CA 1
ATOM 4751 C C . MET C 1 139 ? 41.645 31.119 28.533 1.00 50.26 139 MET C C 1
ATOM 4752 O O . MET C 1 139 ? 40.824 31.345 29.430 1.00 50.28 139 MET C O 1
ATOM 4757 N N . PRO C 1 140 ? 41.276 31.033 27.254 1.00 51.80 140 PRO C N 1
ATOM 4758 C CA . PRO C 1 140 ? 39.851 31.021 26.898 1.00 49.26 140 PRO C CA 1
ATOM 4759 C C . PRO C 1 140 ? 39.142 29.826 27.519 1.00 47.04 140 PRO C C 1
ATOM 4760 O O . PRO C 1 140 ? 39.621 28.692 27.446 1.00 47.90 140 PRO C O 1
ATOM 4764 N N . SER C 1 141 ? 37.991 30.092 28.139 1.00 44.56 141 SER C N 1
ATOM 4765 C CA . SER C 1 141 ? 37.248 29.027 28.808 1.00 46.12 141 SER C CA 1
ATOM 4766 C C . SER C 1 141 ? 36.747 27.985 27.814 1.00 43.57 141 SER C C 1
ATOM 4767 O O . SER C 1 141 ? 36.737 26.783 28.113 1.00 43.41 141 SER C O 1
ATOM 4770 N N . ALA C 1 142 ? 36.340 28.422 26.619 1.00 42.79 142 ALA C N 1
ATOM 4771 C CA . ALA C 1 142 ? 35.848 27.476 25.622 1.00 44.05 142 ALA C CA 1
ATOM 4772 C C . ALA C 1 142 ? 36.955 26.559 25.119 1.00 42.33 142 ALA C C 1
ATOM 4773 O O . ALA C 1 142 ? 36.707 25.375 24.864 1.00 41.13 142 ALA C O 1
ATOM 4775 N N . GLU C 1 143 ? 38.183 27.072 25.000 1.00 43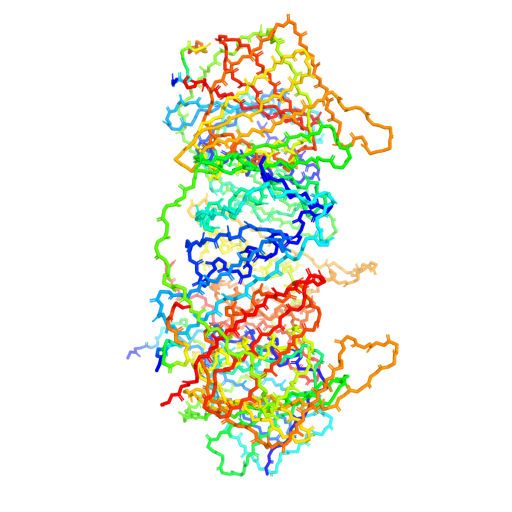.07 143 GLU C N 1
ATOM 4776 C CA . GLU C 1 143 ? 39.293 26.227 24.572 1.00 42.44 143 GLU C CA 1
ATOM 4777 C C . GLU C 1 143 ? 39.621 25.177 25.625 1.00 43.00 143 GLU C C 1
ATOM 4778 O O . GLU C 1 143 ? 39.883 24.015 25.293 1.00 43.68 143 GLU C O 1
ATOM 4784 N N . PHE C 1 144 ? 39.606 25.569 26.901 1.00 40.87 144 PHE C N 1
ATOM 4785 C CA . PHE C 1 144 ? 39.838 24.611 27.977 1.00 40.96 144 PHE C CA 1
ATOM 4786 C C . PHE C 1 144 ? 38.744 23.549 28.008 1.00 40.63 144 PHE C C 1
ATOM 4787 O O . PHE C 1 144 ? 39.026 22.360 28.208 1.00 41.30 144 PHE C O 1
ATOM 4795 N N . GLN C 1 145 ? 37.491 23.958 27.786 1.00 39.92 145 GLN C N 1
ATOM 4796 C CA . GLN C 1 145 ? 36.395 22.994 27.733 1.00 39.77 145 GLN C CA 1
ATOM 4797 C C . GLN C 1 145 ? 36.572 22.016 26.576 1.00 39.13 145 GLN C C 1
ATOM 4798 O O . GLN C 1 145 ? 36.364 20.804 26.736 1.00 38.45 145 GLN C O 1
ATOM 4804 N N . ARG C 1 146 ? 36.957 22.526 25.403 1.00 40.07 146 ARG C N 1
ATOM 4805 C CA . ARG C 1 146 ? 37.190 21.653 24.257 1.00 43.11 146 ARG C CA 1
ATOM 4806 C C . ARG C 1 146 ? 38.322 20.672 24.535 1.00 44.44 146 ARG C C 1
ATOM 4807 O O . ARG C 1 146 ? 38.214 19.484 24.208 1.00 43.30 146 ARG C O 1
ATOM 4815 N N . ILE C 1 147 ? 39.414 21.149 25.138 1.00 41.44 147 ILE C N 1
ATOM 4816 C CA . ILE C 1 147 ? 40.534 20.267 25.468 1.00 42.13 147 ILE C CA 1
ATOM 4817 C C . ILE C 1 147 ? 40.076 19.164 26.412 1.00 40.32 147 ILE C C 1
ATOM 4818 O O . ILE C 1 147 ? 40.397 17.982 26.224 1.00 42.16 147 ILE C O 1
ATOM 4823 N N . CYS C 1 148 ? 39.316 19.537 27.444 1.00 42.45 148 CYS C N 1
ATOM 4824 C CA . CYS C 1 148 ? 38.884 18.551 28.428 1.00 42.64 148 CYS C CA 1
ATOM 4825 C C . CYS C 1 148 ? 37.977 17.502 27.798 1.00 40.65 148 CYS C C 1
ATOM 4826 O O . CYS C 1 148 ? 38.149 16.305 28.044 1.00 40.44 148 CYS C O 1
ATOM 4829 N N . ARG C 1 149 ? 37.022 17.924 26.965 1.00 42.08 149 ARG C N 1
ATOM 4830 C CA . ARG C 1 149 ? 36.145 16.949 26.316 1.00 43.25 149 ARG C CA 1
ATOM 4831 C C . ARG C 1 149 ? 36.929 16.046 25.366 1.00 42.72 149 ARG C C 1
ATOM 4832 O O . ARG C 1 149 ? 36.760 14.814 25.378 1.00 43.13 149 ARG C O 1
ATOM 4835 N N . ASP C 1 150 ? 37.818 16.639 24.560 1.00 43.39 150 ASP C N 1
ATOM 4836 C CA . ASP C 1 150 ? 38.603 15.869 23.602 1.00 44.76 150 ASP C CA 1
ATOM 4837 C C . ASP C 1 150 ? 39.417 14.794 24.305 1.00 47.91 150 ASP C C 1
ATOM 4838 O O . ASP C 1 150 ? 39.406 13.624 23.903 1.00 48.45 150 ASP C O 1
ATOM 4843 N N . LEU C 1 151 ? 40.137 15.174 25.364 1.00 46.51 151 LEU C N 1
ATOM 4844 C CA . LEU C 1 151 ? 40.970 14.202 26.061 1.00 44.73 151 LEU C CA 1
ATOM 4845 C C . LEU C 1 151 ? 40.139 13.229 26.889 1.00 45.29 151 LEU C C 1
ATOM 4846 O O . LEU C 1 151 ? 40.566 12.089 27.107 1.00 45.09 151 LEU C O 1
ATOM 4851 N N . ASN C 1 152 ? 38.955 13.646 27.353 1.00 46.13 152 ASN C N 1
ATOM 4852 C CA . ASN C 1 152 ? 38.096 12.735 28.100 1.00 45.96 152 ASN C CA 1
ATOM 4853 C C . ASN C 1 152 ? 37.533 11.643 27.207 1.00 44.77 152 ASN C C 1
ATOM 4854 O O . ASN C 1 152 ? 37.223 10.549 27.692 1.00 43.43 152 ASN C O 1
ATOM 4859 N N . ALA C 1 153 ? 37.400 11.910 25.906 1.00 47.05 153 ALA C N 1
ATOM 4860 C CA . ALA C 1 153 ? 36.979 10.841 25.008 1.00 48.89 153 ALA C CA 1
ATOM 4861 C C . ALA C 1 153 ? 38.016 9.726 24.905 1.00 48.18 153 ALA C C 1
ATOM 4862 O O . ALA C 1 153 ? 37.666 8.607 24.514 1.00 47.40 153 ALA C O 1
ATOM 4864 N N . LEU C 1 154 ? 39.276 9.998 25.256 1.00 46.73 154 LEU C N 1
ATOM 4865 C CA . LEU C 1 154 ? 40.345 9.015 25.134 1.00 49.58 154 LEU C CA 1
ATOM 4866 C C . LEU C 1 154 ? 40.809 8.413 26.452 1.00 50.58 154 LEU C C 1
ATOM 4867 O O . LEU C 1 154 ? 41.350 7.303 26.442 1.00 52.07 154 LEU C O 1
ATOM 4872 N N . SER C 1 155 ? 40.629 9.104 27.576 1.00 48.92 155 SER C N 1
ATOM 4873 C CA . SER C 1 155 ? 41.241 8.665 28.822 1.00 49.75 155 SER C CA 1
ATOM 4874 C C . SER C 1 155 ? 40.434 9.168 30.010 1.00 49.92 155 SER C C 1
ATOM 4875 O O . SER C 1 155 ? 39.481 9.938 29.868 1.00 49.70 155 SER C O 1
ATOM 4878 N N . GLU C 1 156 ? 40.837 8.710 31.197 1.00 52.57 156 GLU C N 1
ATOM 4879 C CA . GLU C 1 156 ? 40.244 9.141 32.454 1.00 53.24 156 GLU C CA 1
ATOM 4880 C C . GLU C 1 156 ? 41.080 10.182 33.184 1.00 52.60 156 GLU C C 1
ATOM 4881 O O . GLU C 1 156 ? 40.556 10.860 34.075 1.00 53.95 156 GLU C O 1
ATOM 4887 N N . SER C 1 157 ? 42.356 10.326 32.831 1.00 49.34 157 SER C N 1
ATOM 4888 C CA . SER C 1 157 ? 43.273 11.207 33.538 1.00 51.38 157 SER C CA 1
ATOM 4889 C C . SER C 1 157 ? 44.007 12.091 32.542 1.00 51.64 157 SER C C 1
ATOM 4890 O O . SER C 1 157 ? 44.318 11.660 31.426 1.00 50.25 157 SER C O 1
ATOM 4893 N N . VAL C 1 158 ? 44.280 13.327 32.951 1.00 47.12 158 VAL C N 1
ATOM 4894 C CA . VAL C 1 158 ? 45.034 14.273 32.137 1.00 47.73 158 VAL C CA 1
ATOM 4895 C C . VAL C 1 158 ? 46.207 14.803 32.951 1.00 49.92 158 VAL C C 1
ATOM 4896 O O . VAL C 1 158 ? 46.067 15.112 34.140 1.00 49.55 158 VAL C O 1
ATOM 4900 N N . VAL C 1 159 ? 47.369 14.887 32.312 1.00 48.68 159 VAL C N 1
ATOM 4901 C CA . VAL C 1 159 ? 48.552 15.510 32.888 1.00 47.63 159 VAL C CA 1
ATOM 4902 C C . VAL C 1 159 ? 48.635 16.931 32.354 1.00 46.83 159 VAL C C 1
ATOM 4903 O O . VAL C 1 159 ? 48.689 17.146 31.137 1.00 46.81 159 VAL C O 1
ATOM 4907 N N . ILE C 1 160 ? 48.634 17.897 33.263 1.00 47.10 160 ILE C N 1
ATOM 4908 C CA . ILE C 1 160 ? 48.804 19.304 32.935 1.00 47.07 160 ILE C CA 1
ATOM 4909 C C . ILE C 1 160 ? 50.228 19.680 33.316 1.00 50.80 160 ILE C C 1
ATOM 4910 O O . ILE C 1 160 ? 50.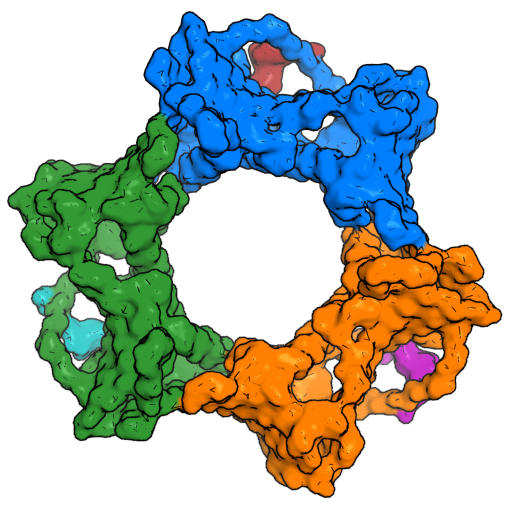621 19.551 34.485 1.00 53.36 160 ILE C O 1
ATOM 4915 N N . GLU C 1 161 ? 51.004 20.107 32.320 1.00 52.08 161 GLU C N 1
ATOM 4916 C CA . GLU C 1 161 ? 52.400 20.494 32.492 1.00 53.25 161 GLU C CA 1
ATOM 4917 C C . GLU C 1 161 ? 52.522 21.962 32.108 1.00 54.11 161 GLU C C 1
ATOM 4918 O O . GLU C 1 161 ? 52.349 22.321 30.937 1.00 54.46 161 GLU C O 1
ATOM 4920 N N . ALA C 1 162 ? 52.799 22.802 33.100 1.00 54.46 162 ALA C N 1
ATOM 4921 C CA . ALA C 1 162 ? 52.967 24.236 32.928 1.00 54.13 162 ALA C CA 1
ATOM 4922 C C . ALA C 1 162 ? 54.439 24.612 33.011 1.00 56.89 162 ALA C C 1
ATOM 4923 O O . ALA C 1 162 ? 55.118 24.289 33.998 1.00 56.97 162 ALA C O 1
ATOM 4925 N N . THR C 1 163 ? 54.917 25.295 31.970 1.00 55.52 163 THR C N 1
ATOM 4926 C CA . THR C 1 163 ? 56.273 25.807 31.853 1.00 57.53 163 THR C CA 1
ATOM 4927 C C . THR C 1 163 ? 56.183 27.248 31.364 1.00 58.57 163 THR C C 1
ATOM 4928 O O . THR C 1 163 ? 55.091 27.783 31.147 1.00 55.74 163 THR C O 1
ATOM 4932 N N . LYS C 1 164 ? 57.341 27.888 31.190 1.00 58.84 164 LYS C N 1
ATOM 4933 C CA . LYS C 1 164 ? 57.343 29.270 30.720 1.00 61.86 164 LYS C CA 1
ATOM 4934 C C . LYS C 1 164 ? 56.847 29.366 29.282 1.00 61.98 164 LYS C C 1
ATOM 4935 O O . LYS C 1 164 ? 56.187 30.346 28.916 1.00 61.63 164 LYS C O 1
ATOM 4939 N N . GLU C 1 165 ? 57.138 28.351 28.464 1.00 60.44 165 GLU C N 1
ATOM 4940 C CA . GLU C 1 165 ? 56.734 28.371 27.062 1.00 62.59 165 GLU C CA 1
ATOM 4941 C C . GLU C 1 165 ? 55.220 28.276 26.916 1.00 62.29 165 GLU C C 1
ATOM 4942 O O . GLU C 1 165 ? 54.608 29.058 26.179 1.00 62.35 165 GLU C O 1
ATOM 4944 N N . GLY C 1 166 ? 54.598 27.324 27.599 1.00 59.54 166 GLY C N 1
ATOM 4945 C CA . GLY C 1 166 ? 53.162 27.169 27.490 1.00 56.00 166 GLY C CA 1
ATOM 4946 C C . GLY C 1 166 ? 52.649 26.073 28.393 1.00 54.31 166 GLY C C 1
ATOM 4947 O O . GLY C 1 166 ? 53.313 25.678 29.353 1.00 55.65 166 GLY C O 1
ATOM 4948 N N . VAL C 1 167 ? 51.450 25.585 28.080 1.00 49.69 167 VAL C N 1
ATOM 4949 C CA . VAL C 1 167 ? 50.807 24.531 28.859 1.00 48.94 167 VAL C CA 1
ATOM 4950 C C . VAL C 1 167 ? 50.516 23.335 27.968 1.00 49.08 167 VAL C C 1
ATOM 4951 O O . VAL C 1 167 ? 50.028 23.488 26.844 1.00 48.14 167 VAL C O 1
ATOM 4955 N N . LYS C 1 168 ? 50.795 22.140 28.479 1.00 49.20 168 LYS C N 1
ATOM 4956 C CA . LYS C 1 168 ? 50.585 20.907 27.731 1.00 49.76 168 LYS C CA 1
ATOM 4957 C C . LYS C 1 168 ? 49.626 20.021 28.512 1.00 50.61 168 LYS C C 1
ATOM 4958 O O . LYS C 1 168 ? 49.901 19.670 29.665 1.00 52.20 168 LYS C O 1
ATOM 4964 N N . PHE C 1 169 ? 48.501 19.672 27.889 1.00 47.57 169 PHE C N 1
ATOM 4965 C CA . PHE C 1 169 ? 47.550 18.717 28.445 1.00 46.84 169 PHE C CA 1
ATOM 4966 C C . PHE C 1 169 ? 47.715 17.401 27.697 1.00 47.56 169 PHE C C 1
ATOM 4967 O O . PHE C 1 169 ? 47.482 17.345 26.488 1.00 48.93 169 PHE C O 1
ATOM 4975 N N . SER C 1 170 ? 48.091 16.345 28.409 1.00 48.35 170 SER C N 1
ATOM 4976 C CA . SER C 1 170 ? 48.396 15.072 27.773 1.00 49.52 170 SER C CA 1
ATOM 4977 C C . SER C 1 170 ? 47.617 13.952 28.447 1.00 48.15 170 SER C C 1
ATOM 4978 O O . SER C 1 170 ? 47.203 14.062 29.600 1.00 48.13 170 SER C O 1
ATOM 4981 N N . CYS C 1 171 ? 47.404 12.872 27.702 1.00 48.45 171 CYS C N 1
ATOM 4982 C CA . CYS C 1 171 ? 46.687 11.723 28.232 1.00 48.91 171 CYS C CA 1
ATOM 4983 C C . CYS C 1 171 ? 47.120 10.468 27.491 1.00 52.15 171 CYS C C 1
ATOM 4984 O O . CYS C 1 171 ? 47.652 10.526 26.377 1.00 50.62 171 CYS C O 1
ATOM 4987 N N . GLN C 1 172 ? 46.847 9.326 28.121 1.00 56.83 172 GLN C N 1
ATOM 4988 C CA . GLN C 1 172 ? 47.199 8.010 27.613 1.00 56.23 172 GLN C CA 1
ATOM 4989 C C . GLN C 1 172 ? 45.995 7.098 27.786 1.00 58.41 172 GLN C C 1
ATOM 4990 O O . GLN C 1 172 ? 45.320 7.145 28.818 1.00 55.25 172 GLN C O 1
ATOM 4996 N N . GLY C 1 173 ? 45.725 6.275 26.780 1.00 61.95 173 GLY C N 1
ATOM 4997 C CA . GLY C 1 173 ? 44.577 5.400 26.849 1.00 58.59 173 GLY C CA 1
ATOM 4998 C C . GLY C 1 173 ? 44.734 4.169 25.985 1.00 59.44 173 GLY C C 1
ATOM 4999 O O . GLY C 1 173 ? 45.801 3.906 25.428 1.00 59.63 173 GLY C O 1
ATOM 5000 N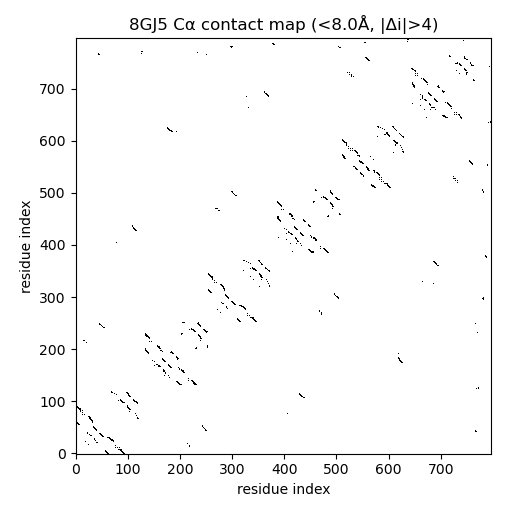 N . ASP C 1 174 ? 43.638 3.411 25.889 1.00 61.15 174 ASP C N 1
ATOM 5001 C CA . ASP C 1 174 ? 43.620 2.227 25.036 1.00 62.30 174 ASP C CA 1
ATOM 5002 C C . ASP C 1 174 ? 43.810 2.602 23.572 1.00 60.06 174 ASP C C 1
ATOM 5003 O O . ASP C 1 174 ? 44.463 1.874 22.815 1.00 59.62 174 ASP C O 1
ATOM 5008 N N . ILE C 1 175 ? 43.238 3.734 23.153 1.00 57.07 175 ILE C N 1
ATOM 5009 C CA . ILE C 1 175 ? 43.402 4.186 21.774 1.00 58.48 175 ILE C CA 1
ATOM 5010 C C . ILE C 1 175 ? 44.860 4.517 21.499 1.00 59.81 175 ILE C C 1
ATOM 5011 O O . ILE C 1 175 ? 45.394 4.216 20.424 1.00 60.81 175 ILE C O 1
ATOM 5016 N N . GLY C 1 176 ? 45.528 5.128 22.471 1.00 59.50 176 GLY C N 1
ATOM 5017 C CA . GLY C 1 176 ? 46.888 5.587 22.299 1.00 58.08 176 GLY C CA 1
ATOM 5018 C C . GLY C 1 176 ? 47.169 6.737 23.240 1.00 58.95 176 GLY C C 1
ATOM 5019 O O . GLY C 1 176 ? 46.850 6.669 24.432 1.00 57.70 176 GLY C O 1
ATOM 5020 N N . SER C 1 177 ? 47.760 7.804 22.714 1.00 57.63 177 SER C N 1
ATOM 5021 C CA . SER C 1 177 ? 48.111 8.970 23.505 1.00 58.07 177 SER C CA 1
ATOM 5022 C C . SER C 1 177 ? 47.630 10.224 22.790 1.00 57.26 177 SER C C 1
ATOM 5023 O O . SER C 1 177 ? 47.362 10.217 21.586 1.00 57.50 177 SER C O 1
ATOM 5026 N N . GLY C 1 178 ? 47.515 11.300 23.551 1.00 54.72 178 GLY C N 1
ATOM 5027 C CA . GLY C 1 178 ? 47.063 12.564 22.997 1.00 54.39 178 GLY C CA 1
ATOM 5028 C C . GLY C 1 178 ? 47.627 13.718 23.789 1.00 54.01 178 GLY C C 1
ATOM 5029 O O . GLY C 1 178 ? 47.952 13.579 24.972 1.00 54.21 178 GLY C O 1
ATOM 5030 N N . SER C 1 179 ? 47.752 14.866 23.129 1.00 53.39 179 SER C N 1
ATOM 5031 C CA . SER C 1 179 ? 48.255 16.054 23.800 1.00 54.77 179 SER C CA 1
ATOM 5032 C C . SER C 1 179 ? 47.788 17.296 23.059 1.00 53.88 179 SER C C 1
ATOM 5033 O O . SER C 1 179 ? 47.689 17.299 21.830 1.00 53.87 179 SER C O 1
ATOM 5036 N N . VAL C 1 180 ? 47.503 18.341 23.826 1.00 50.96 180 VAL C N 1
ATOM 5037 C CA . VAL C 1 180 ? 47.187 19.666 23.315 1.00 51.15 180 VAL C CA 1
ATOM 5038 C C . VAL C 1 180 ? 48.171 20.628 23.958 1.00 49.90 180 VAL C C 1
ATOM 5039 O O . VAL C 1 180 ? 48.236 20.730 25.190 1.00 49.00 180 VAL C O 1
ATOM 5043 N N . THR C 1 181 ? 48.944 21.320 23.134 1.00 50.86 181 THR C N 1
ATOM 5044 C CA .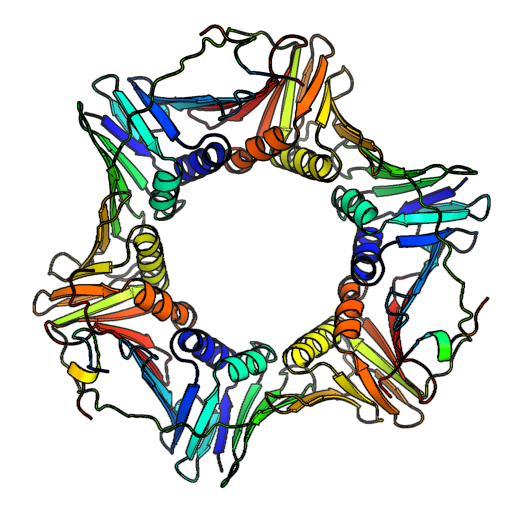 THR C 1 181 ? 49.922 22.282 23.617 1.00 50.77 181 THR C CA 1
ATOM 5045 C C . THR C 1 181 ? 49.424 23.670 23.265 1.00 51.69 181 THR C C 1
ATOM 5046 O O . THR C 1 181 ? 49.155 23.960 22.096 1.00 53.21 181 THR C O 1
ATOM 5050 N N . ILE C 1 182 ? 49.317 24.518 24.271 1.00 50.67 182 ILE C N 1
ATOM 5051 C CA . ILE C 1 182 ? 48.866 25.882 24.093 1.00 52.36 182 ILE C CA 1
ATOM 5052 C C . ILE C 1 182 ? 50.037 26.784 24.431 1.00 53.46 182 ILE C C 1
ATOM 5053 O O . ILE C 1 182 ? 50.848 26.476 25.321 1.00 57.82 182 ILE C O 1
ATOM 5058 N N . ARG C 1 183 ? 50.117 27.913 23.737 1.00 56.61 183 ARG C N 1
ATOM 5059 C CA . ARG C 1 183 ? 51.227 28.806 23.957 1.00 60.21 183 ARG C CA 1
ATOM 5060 C C . ARG C 1 183 ? 50.769 30.182 24.383 1.00 59.71 183 ARG C C 1
ATOM 5061 O O . ARG C 1 183 ? 49.688 30.648 24.025 1.00 61.12 183 ARG C O 1
ATOM 5069 N N . GLN C 1 184 ? 51.660 30.804 25.152 1.00 63.06 184 GLN C N 1
ATOM 5070 C CA . GLN C 1 184 ? 51.582 32.199 25.583 1.00 63.14 184 GLN C CA 1
ATOM 5071 C C . GLN C 1 184 ? 51.277 33.100 24.382 1.00 66.41 184 GLN C C 1
ATOM 5072 O O . GLN C 1 184 ? 52.123 33.267 23.495 1.00 69.55 184 GLN C O 1
ATOM 5078 N N . HIS C 1 185 ? 50.119 33.779 24.424 1.00 68.67 185 HIS C N 1
ATOM 5079 C CA . HIS C 1 185 ? 49.512 34.480 23.284 1.00 72.10 185 HIS C CA 1
ATOM 5080 C C . HIS C 1 185 ? 48.915 35.830 23.673 1.00 76.22 185 HIS C C 1
ATOM 5081 O O . HIS C 1 185 ? 48.131 35.898 24.621 1.00 75.49 185 HIS C O 1
ATOM 5088 N N . THR C 1 186 ? 49.269 36.891 22.938 1.00 80.44 186 THR C N 1
ATOM 5089 C CA . THR C 1 186 ? 48.695 38.224 23.102 1.00 80.43 186 THR C CA 1
ATOM 5090 C C . THR C 1 186 ? 48.056 38.699 21.799 1.00 80.82 186 THR C C 1
ATOM 5091 O O . THR C 1 186 ? 48.605 38.481 20.715 1.00 82.60 186 THR C O 1
ATOM 5095 N N . SER C 1 187 ? 46.890 39.340 21.904 1.00 83.92 187 SER C N 1
ATOM 5096 C CA . SER C 1 187 ? 46.229 39.946 20.753 1.00 83.48 187 SER C CA 1
ATOM 5097 C C . SER C 1 187 ? 45.623 41.276 21.189 1.00 84.34 187 SER C C 1
ATOM 5098 O O . SER C 1 187 ? 45.255 41.452 22.352 1.00 83.50 187 SER C O 1
ATOM 5101 N N . VAL C 1 188 ? 45.469 42.195 20.232 1.00 87.32 188 VAL C N 1
ATOM 5102 C CA . VAL C 1 188 ? 45.129 43.585 20.537 1.00 88.84 188 VAL C CA 1
ATOM 5103 C C . VAL C 1 188 ? 43.627 43.836 20.473 1.00 90.47 188 VAL C C 1
ATOM 5104 O O . VAL C 1 188 ? 42.992 44.129 21.493 1.00 90.31 188 VAL C O 1
ATOM 5106 N N . ASP C 1 189 ? 43.056 43.738 19.272 1.00 90.62 189 ASP C N 1
ATOM 5107 C CA . ASP C 1 189 ? 41.620 43.921 19.082 1.00 92.09 189 ASP C CA 1
ATOM 5108 C C . ASP C 1 189 ? 40.836 42.698 19.538 1.00 90.47 189 ASP C C 1
ATOM 5109 O O . ASP C 1 189 ? 39.750 42.838 20.115 1.00 91.15 189 ASP C O 1
ATOM 5111 N N . LYS C 1 190 ? 41.294 41.496 19.180 1.00 90.29 190 LYS C N 1
ATOM 5112 C CA . LYS C 1 190 ? 40.660 40.288 19.699 1.00 87.04 190 LYS C CA 1
ATOM 5113 C C . LYS C 1 190 ? 41.390 39.646 20.877 1.00 83.70 190 LYS C C 1
ATOM 5114 O O . LYS C 1 190 ? 42.175 38.721 20.683 1.00 80.98 190 LYS C O 1
ATOM 5116 N N . PRO C 1 191 ? 41.130 40.053 22.117 1.00 81.96 191 PRO C N 1
ATOM 5117 C CA . PRO C 1 191 ? 41.807 39.442 23.274 1.00 81.17 191 PRO C CA 1
ATOM 5118 C C . PRO C 1 191 ? 41.083 38.239 23.863 1.00 78.86 191 PRO C C 1
ATOM 5119 O O . PRO C 1 191 ? 41.458 37.790 24.951 1.00 76.93 191 PRO C O 1
ATOM 5123 N N . GLU C 1 192 ? 40.043 37.734 23.198 1.00 76.32 192 GLU C N 1
ATOM 5124 C CA . GLU C 1 192 ? 39.326 36.582 23.736 1.00 74.79 192 GLU C CA 1
ATOM 5125 C C . GLU C 1 192 ? 40.108 35.289 23.626 1.00 73.83 192 GLU C C 1
ATOM 5126 O O . GLU C 1 192 ? 39.706 34.294 24.216 1.00 75.09 192 GLU C O 1
ATOM 5128 N N . GLN C 1 193 ? 41.159 35.271 22.816 1.00 73.43 193 GLN C N 1
ATOM 5129 C CA . GLN C 1 193 ? 41.999 34.102 22.596 1.00 71.71 193 GLN C CA 1
ATOM 5130 C C . GLN C 1 193 ? 43.389 34.245 23.181 1.00 70.32 193 GLN C C 1
ATOM 5131 O O . GLN C 1 193 ? 44.333 33.709 22.604 1.00 70.54 193 GLN C O 1
ATOM 5137 N N . ASN C 1 194 ? 43.538 35.107 24.196 1.00 67.66 194 ASN C N 1
ATOM 5138 C CA . ASN C 1 194 ? 44.810 35.343 24.884 1.00 68.67 194 ASN C CA 1
ATOM 5139 C C . ASN C 1 194 ? 45.119 34.198 25.844 1.00 67.06 194 ASN C C 1
ATOM 5140 O O . ASN C 1 194 ? 44.219 33.647 26.489 1.00 63.59 194 ASN C O 1
ATOM 5145 N N . VAL C 1 195 ? 46.405 33.885 25.984 1.00 62.31 195 VAL C N 1
ATOM 5146 C CA . VAL C 1 195 ? 46.882 32.889 26.938 1.00 61.39 195 VAL C CA 1
ATOM 5147 C C . VAL C 1 195 ? 48.047 33.489 27.718 1.00 65.17 195 VAL C C 1
ATOM 5148 O O . VAL C 1 195 ? 49.055 33.888 27.124 1.00 64.44 195 VAL C O 1
ATOM 5152 N N . SER C 1 196 ? 47.920 33.542 29.044 1.00 59.78 196 SER C N 1
ATOM 5153 C CA . SER C 1 196 ? 48.956 34.084 29.917 1.00 60.45 196 SER C CA 1
ATOM 5154 C C . SER C 1 196 ? 49.459 33.012 30.874 1.00 60.97 196 SER C C 1
ATOM 5155 O O . SER C 1 196 ? 48.667 32.259 31.447 1.00 59.03 196 SER C O 1
ATOM 5158 N N . ILE C 1 197 ? 50.776 32.951 31.050 1.00 56.68 197 ILE C N 1
ATOM 5159 C CA . ILE C 1 197 ? 51.407 32.013 31.971 1.00 58.48 197 ILE C CA 1
ATOM 5160 C C . ILE C 1 197 ? 52.251 32.831 32.936 1.00 59.50 197 ILE C C 1
ATOM 5161 O O . ILE C 1 197 ? 53.286 33.387 32.546 1.00 56.38 197 ILE C O 1
ATOM 5166 N N . ALA C 1 198 ? 51.817 32.906 34.192 1.00 58.29 198 ALA C N 1
ATOM 5167 C CA . ALA C 1 198 ? 52.605 33.516 35.254 1.00 57.41 198 ALA C CA 1
ATOM 5168 C C . ALA C 1 198 ? 53.204 32.357 36.034 1.00 58.35 198 ALA C C 1
ATOM 5169 O O . ALA C 1 198 ? 52.492 31.642 36.749 1.00 58.01 198 ALA C O 1
ATOM 5171 N N . LEU C 1 199 ? 54.507 32.162 35.879 1.00 63.60 199 LEU C N 1
ATOM 5172 C CA . LEU C 1 199 ? 55.182 30.981 36.386 1.00 63.56 199 LEU C CA 1
ATOM 5173 C C . LEU C 1 199 ? 56.452 31.362 37.126 1.00 65.05 199 LEU C C 1
ATOM 5174 O O . LEU C 1 199 ? 57.228 32.201 36.661 1.00 66.46 199 LEU C O 1
ATOM 5179 N N . SER C 1 200 ? 56.654 30.739 38.285 1.00 65.36 200 SER C N 1
ATOM 5180 C CA . SER C 1 200 ? 57.898 30.859 39.027 1.00 65.89 200 SER C CA 1
ATOM 5181 C C . SER C 1 200 ? 58.667 29.549 39.087 1.00 66.55 200 SER C C 1
ATOM 5182 O O . SER C 1 200 ? 59.851 29.558 39.443 1.00 66.00 200 SER C O 1
ATOM 5185 N N . GLU C 1 201 ? 58.031 28.434 38.733 1.00 66.18 201 GLU C N 1
ATOM 5186 C CA . GLU C 1 201 ? 58.610 27.099 38.790 1.00 66.23 201 GLU C CA 1
ATOM 5187 C C . GLU C 1 201 ? 57.701 26.152 38.013 1.00 64.04 201 GLU C C 1
ATOM 5188 O O . GLU C 1 201 ? 56.476 26.189 38.191 1.00 60.83 201 GLU C O 1
ATOM 5194 N N . PRO C 1 202 ? 58.248 25.311 37.134 1.00 62.22 202 PRO C N 1
ATOM 5195 C CA . PRO C 1 202 ? 57.396 24.425 36.330 1.00 61.29 202 PRO C CA 1
ATOM 5196 C C . PRO C 1 202 ? 56.600 23.465 37.200 1.00 63.22 202 PRO C C 1
ATOM 5197 O O . PRO C 1 202 ? 57.065 23.008 38.247 1.00 64.53 202 PRO C O 1
ATOM 5201 N N . VAL C 1 203 ? 55.378 23.165 36.758 1.00 58.34 203 VAL C N 1
ATOM 5202 C CA . VAL C 1 203 ? 54.485 22.281 37.499 1.00 58.03 203 VAL C CA 1
ATOM 5203 C C . VAL C 1 203 ? 53.969 21.203 36.557 1.00 59.09 203 VAL C C 1
ATOM 5204 O O . VAL C 1 203 ? 53.834 21.422 35.352 1.00 59.44 203 VAL C O 1
ATOM 5208 N N . ALA C 1 204 ? 53.704 20.020 37.109 1.00 58.30 204 ALA C N 1
ATOM 5209 C CA . ALA C 1 204 ? 53.153 18.918 36.322 1.00 56.60 204 ALA C CA 1
ATOM 5210 C C . ALA C 1 204 ? 52.306 18.057 37.247 1.00 57.85 204 ALA C C 1
ATOM 5211 O O . ALA C 1 204 ? 52.840 17.425 38.164 1.00 58.26 204 ALA C O 1
ATOM 5213 N N . LEU C 1 205 ? 50.994 18.030 37.014 1.00 56.07 205 LEU C N 1
ATOM 5214 C CA . LEU C 1 205 ? 50.102 17.270 37.884 1.00 54.68 205 LEU C CA 1
ATOM 5215 C C . LEU C 1 205 ? 49.057 16.529 37.058 1.00 54.44 205 LEU C C 1
ATOM 5216 O O . LEU C 1 205 ? 48.738 16.912 35.933 1.00 52.09 205 LEU C O 1
ATOM 5221 N N . THR C 1 206 ? 48.497 15.476 37.651 1.00 54.05 206 THR C N 1
ATOM 5222 C CA . THR C 1 206 ? 47.520 14.618 36.991 1.00 51.86 206 THR C CA 1
ATOM 5223 C C . THR C 1 206 ? 46.159 14.759 37.662 1.00 52.24 206 THR C C 1
ATOM 5224 O O . THR C 1 206 ? 46.064 14.799 38.892 1.00 51.27 206 THR C O 1
ATOM 5228 N N . PHE C 1 207 ? 45.105 14.834 36.847 1.00 49.86 207 PHE C N 1
ATOM 5229 C CA . PHE C 1 207 ? 43.764 15.096 37.351 1.00 49.66 207 PHE C CA 1
ATOM 5230 C C . PHE C 1 207 ? 42.727 14.246 36.629 1.00 47.68 207 PHE C C 1
ATOM 5231 O O . PHE C 1 207 ? 42.960 13.727 35.533 1.00 46.58 207 PHE C O 1
ATOM 5239 N N . SER C 1 208 ? 41.561 14.133 37.267 1.00 47.51 208 SER C N 1
ATOM 5240 C CA . SER C 1 208 ? 40.437 13.378 36.730 1.00 46.08 208 SER C CA 1
ATOM 5241 C C . SER C 1 208 ? 39.733 14.196 35.655 1.00 45.93 208 SER C C 1
ATOM 5242 O O . SER C 1 208 ? 39.310 15.332 35.902 1.00 45.90 208 SER C O 1
ATOM 5245 N N . LEU C 1 209 ? 39.608 13.620 34.459 1.00 46.51 209 LEU C N 1
ATOM 5246 C CA . LEU C 1 209 ? 38.977 14.349 33.367 1.00 47.03 209 LEU C CA 1
ATOM 5247 C C . LEU C 1 209 ? 37.472 14.483 33.562 1.00 44.03 209 LEU C C 1
ATOM 5248 O O . LEU C 1 209 ? 36.883 15.459 33.092 1.00 44.18 209 LEU C O 1
ATOM 5253 N N . LYS C 1 210 ? 36.834 13.523 34.236 1.00 45.00 210 LYS C N 1
ATOM 5254 C CA . LYS C 1 210 ? 35.407 13.650 34.530 1.00 44.64 210 LYS C CA 1
ATOM 5255 C C . LYS C 1 210 ? 35.126 14.911 35.339 1.00 44.48 210 LYS C C 1
ATOM 5256 O O . LYS C 1 210 ? 34.213 15.688 35.019 1.00 46.24 210 LYS C O 1
ATOM 5258 N N . TYR C 1 211 ? 35.918 15.140 36.388 1.00 45.15 211 TYR C N 1
ATOM 5259 C CA . TYR C 1 211 ? 35.709 16.312 37.230 1.00 45.71 211 TYR C CA 1
ATOM 5260 C C . TYR C 1 211 ? 36.009 17.597 36.475 1.00 47.26 211 TYR C C 1
ATOM 5261 O O . TYR C 1 211 ? 35.315 18.601 36.656 1.00 47.71 211 TYR C O 1
ATOM 5270 N N . LEU C 1 212 ? 37.032 17.590 35.620 1.00 43.92 212 LEU C N 1
ATOM 5271 C CA . LEU C 1 212 ? 37.333 18.785 34.839 1.00 44.26 212 LEU C CA 1
ATOM 5272 C C . LEU C 1 212 ? 36.220 19.087 33.841 1.00 42.69 212 LEU C C 1
ATOM 5273 O O . LEU C 1 212 ? 35.871 20.255 33.624 1.00 40.18 212 LEU C O 1
ATOM 5278 N N . VAL C 1 213 ? 35.649 18.048 33.227 1.00 46.77 213 VAL C N 1
ATOM 5279 C CA . VAL C 1 213 ? 34.523 18.247 32.318 1.00 42.44 213 VAL C CA 1
ATOM 5280 C C . VAL C 1 213 ? 33.330 18.819 33.072 1.00 42.21 213 VAL C C 1
ATOM 5281 O O . VAL C 1 213 ? 32.616 19.692 32.563 1.00 42.46 213 VAL C O 1
ATOM 5285 N N . ASN C 1 214 ? 33.102 18.348 34.301 1.00 44.61 214 ASN C N 1
ATOM 5286 C CA . ASN C 1 214 ? 32.038 18.938 35.112 1.00 44.70 214 ASN C CA 1
ATOM 5287 C C . ASN C 1 214 ? 32.343 20.391 35.462 1.00 45.45 214 ASN C C 1
ATOM 5288 O O . ASN C 1 214 ? 31.437 21.233 35.478 1.00 44.27 214 ASN C O 1
ATOM 5293 N N . PHE C 1 215 ? 33.612 20.704 35.743 1.00 43.26 215 PHE C N 1
ATOM 5294 C CA . PHE C 1 215 ? 33.990 22.086 36.029 1.00 42.95 215 PHE C CA 1
ATOM 5295 C C . PHE C 1 215 ? 33.716 22.980 34.829 1.00 42.41 215 PHE C C 1
ATOM 5296 O O . PHE C 1 215 ? 33.284 24.129 34.981 1.00 41.18 215 PHE C O 1
ATOM 5304 N N . CYS C 1 216 ? 33.957 22.462 33.625 1.00 41.95 216 CYS C N 1
ATOM 5305 C CA . CYS C 1 216 ? 33.816 23.248 32.406 1.00 43.92 216 CYS C CA 1
ATOM 5306 C C . CYS C 1 216 ? 32.368 23.565 32.059 1.00 41.85 216 CYS C C 1
ATOM 5307 O O . CYS C 1 216 ? 32.126 24.231 31.047 1.00 40.17 216 CYS C O 1
ATOM 5310 N N . LYS C 1 217 ? 31.403 23.114 32.860 1.00 43.70 217 LYS C N 1
ATOM 5311 C CA . LYS C 1 217 ? 30.026 23.554 32.684 1.00 44.07 217 LYS C CA 1
ATOM 5312 C C . LYS C 1 217 ? 29.812 24.991 33.143 1.00 43.30 217 LYS C C 1
ATOM 5313 O O . LYS C 1 217 ? 28.705 25.517 32.990 1.00 42.77 217 LYS C O 1
ATOM 5319 N N . ALA C 1 218 ? 30.841 25.625 33.701 1.00 42.84 218 ALA C N 1
ATOM 5320 C CA . ALA C 1 218 ? 30.837 27.045 34.022 1.00 42.62 218 ALA C CA 1
ATOM 5321 C C . ALA C 1 218 ? 31.329 27.911 32.870 1.00 42.53 218 ALA C C 1
ATOM 5322 O O . ALA C 1 218 ? 31.467 29.126 33.045 1.00 42.34 218 ALA C O 1
ATOM 5324 N N . THR C 1 219 ? 31.610 27.310 31.708 1.00 41.82 219 THR C N 1
ATOM 5325 C CA . THR C 1 219 ? 32.149 28.053 30.572 1.00 42.27 219 THR C CA 1
ATOM 5326 C C . THR C 1 219 ? 31.273 29.238 30.181 1.00 41.73 219 THR C C 1
ATOM 5327 O O . THR C 1 219 ? 31.789 30.278 29.756 1.00 42.11 219 THR C O 1
ATOM 5331 N N . SER C 1 220 ? 29.954 29.114 30.336 1.00 45.39 220 SER C N 1
ATOM 5332 C CA . SER C 1 220 ? 29.049 30.198 29.970 1.00 45.57 220 SER C CA 1
ATOM 5333 C C . SER C 1 220 ? 29.183 31.422 30.867 1.00 46.84 220 SER C C 1
ATOM 5334 O O . SER C 1 220 ? 28.678 32.490 30.502 1.00 47.80 220 SER C O 1
ATOM 5337 N N . LEU C 1 221 ? 29.849 31.302 32.016 1.00 45.28 221 LEU C N 1
ATOM 5338 C CA . LEU C 1 221 ? 29.922 32.411 32.958 1.00 45.47 221 LEU C CA 1
ATOM 5339 C C . LEU C 1 221 ? 30.994 33.430 32.598 1.00 46.01 221 LEU C C 1
ATOM 5340 O O . LEU C 1 221 ? 30.880 34.593 33.000 1.00 46.92 221 LEU C O 1
ATOM 5345 N N . SER C 1 222 ? 32.026 33.031 31.859 1.00 45.27 222 SER C N 1
ATOM 5346 C CA . SER C 1 222 ? 33.108 33.946 31.529 1.00 46.78 222 SER C CA 1
ATOM 5347 C C . SER C 1 222 ? 33.872 33.414 30.328 1.00 45.39 222 SER C C 1
ATOM 5348 O O . SER C 1 222 ? 33.949 32.203 30.109 1.00 46.92 222 SER C O 1
ATOM 5351 N N . SER C 1 223 ? 34.432 34.341 29.551 1.00 45.78 223 SER C N 1
ATOM 5352 C CA . SER C 1 223 ? 35.262 33.981 28.408 1.00 48.78 223 SER C CA 1
ATOM 5353 C C . SER C 1 223 ? 36.684 33.610 28.805 1.00 49.29 223 SER C C 1
ATOM 5354 O O . SER C 1 223 ? 37.437 33.106 27.968 1.00 49.89 223 SER C O 1
ATOM 5357 N N . LYS C 1 224 ? 37.063 33.830 30.054 1.00 46.34 224 LYS C N 1
ATOM 5358 C CA . LYS C 1 224 ? 38.376 33.464 30.554 1.00 48.23 224 LYS C CA 1
ATOM 5359 C C . LYS C 1 224 ? 38.224 32.454 31.681 1.00 48.53 224 LYS C C 1
ATOM 5360 O O . LYS C 1 224 ? 37.241 32.485 32.425 1.00 48.90 224 LYS C O 1
ATOM 5366 N N . VAL C 1 225 ? 39.185 31.544 31.781 1.00 47.57 225 VAL C N 1
ATOM 5367 C CA . VAL C 1 225 ? 39.280 30.604 32.884 1.00 47.30 225 VAL C CA 1
ATOM 5368 C C . VAL C 1 225 ? 40.714 30.667 33.383 1.00 48.70 225 VAL C C 1
ATOM 5369 O O . VAL C 1 225 ? 41.650 30.911 32.610 1.00 49.15 225 VAL C O 1
ATOM 5373 N N . THR C 1 226 ? 40.881 30.489 34.692 1.00 47.78 226 THR C N 1
ATOM 5374 C CA . THR C 1 226 ? 42.194 30.537 35.318 1.00 49.02 226 THR C CA 1
ATOM 5375 C C . THR C 1 226 ? 42.492 29.196 35.971 1.00 49.82 226 THR C C 1
ATOM 5376 O O . THR C 1 226 ? 41.696 28.701 36.774 1.00 48.00 226 THR C O 1
ATOM 5380 N N . LEU C 1 227 ? 43.632 28.615 35.617 1.00 48.62 227 LEU C N 1
ATOM 5381 C CA . LEU C 1 227 ? 44.119 27.377 36.207 1.00 48.16 227 LEU C CA 1
ATOM 5382 C C . LEU C 1 227 ? 45.296 27.700 37.115 1.00 49.90 227 LEU C C 1
ATOM 5383 O O . LEU C 1 227 ? 46.246 28.364 36.693 1.00 51.15 227 LEU C O 1
ATOM 5388 N N . CYS C 1 228 ? 45.234 27.231 38.354 1.00 49.54 228 CYS C N 1
ATOM 5389 C CA . CYS C 1 228 ? 46.252 27.511 39.357 1.00 52.47 228 CYS C CA 1
ATOM 5390 C C . CYS C 1 228 ? 46.797 26.189 39.872 1.00 51.75 228 CYS C C 1
ATOM 5391 O O . CYS C 1 228 ? 46.036 25.364 40.396 1.00 50.16 228 CYS C O 1
ATOM 5394 N N . LEU C 1 229 ? 48.112 25.997 39.726 1.00 50.44 229 LEU C N 1
ATOM 5395 C CA . LEU C 1 229 ? 48.762 24.732 40.032 1.00 53.35 229 LEU C CA 1
ATOM 5396 C C . LEU C 1 229 ? 49.995 24.959 40.895 1.00 55.29 229 LEU C C 1
ATOM 5397 O O . LEU C 1 229 ? 50.715 25.949 40.724 1.00 54.87 229 LEU C O 1
ATOM 5402 N N . SER C 1 230 ? 50.225 24.029 41.818 1.00 56.97 230 SER C N 1
ATOM 5403 C CA . SER C 1 230 ? 51.449 23.928 42.599 1.00 59.28 230 SER C CA 1
ATOM 5404 C C . SER C 1 230 ? 51.464 22.565 43.274 1.00 60.00 230 SER C C 1
ATOM 5405 O O . SER C 1 230 ? 50.407 21.994 43.555 1.00 59.59 230 SER C O 1
ATOM 5408 N N . GLN C 1 231 ? 52.664 22.037 43.502 1.00 59.70 231 GLN C N 1
ATOM 5409 C CA . GLN C 1 231 ? 52.774 20.777 44.219 1.00 62.86 231 GLN C CA 1
ATOM 5410 C C . GLN C 1 231 ? 52.199 20.947 45.623 1.00 63.44 231 GLN C C 1
ATOM 5411 O O . GLN C 1 231 ? 52.204 22.044 46.186 1.00 60.53 231 GLN C O 1
ATOM 5417 N N . GLU C 1 232 ? 51.687 19.847 46.177 1.00 61.91 232 GLU C N 1
ATOM 5418 C CA . GLU C 1 232 ? 51.113 19.781 47.523 1.00 62.19 232 GLU C CA 1
ATOM 5419 C C . GLU C 1 232 ? 49.834 20.587 47.738 1.00 60.73 232 GLU C C 1
ATOM 5420 O O . GLU C 1 232 ? 49.322 20.626 48.862 1.00 63.92 232 GLU C O 1
ATOM 5422 N N . VAL C 1 233 ? 49.304 21.234 46.705 1.00 58.73 233 VAL C N 1
ATOM 5423 C CA . VAL C 1 233 ? 48.000 21.881 46.833 1.00 59.57 233 VAL C CA 1
ATOM 5424 C C . VAL C 1 233 ? 47.096 21.370 45.714 1.00 57.94 233 VAL C C 1
ATOM 5425 O O . VAL C 1 233 ? 47.579 20.894 44.676 1.00 58.59 233 VAL C O 1
ATOM 5429 N N . PRO C 1 234 ? 45.782 21.455 45.901 1.00 57.94 234 PRO C N 1
ATOM 5430 C CA . PRO C 1 234 ? 44.864 21.058 44.828 1.00 56.38 234 PRO C CA 1
ATOM 5431 C C . PRO C 1 234 ? 44.868 22.067 43.690 1.00 53.98 234 PRO C C 1
ATOM 5432 O O . PRO C 1 234 ? 45.217 23.238 43.854 1.00 53.40 234 PRO C O 1
ATOM 5436 N N . LEU C 1 235 ? 44.467 21.588 42.516 1.00 51.85 235 LEU C N 1
ATOM 5437 C CA . LEU C 1 235 ? 44.277 22.467 41.372 1.00 50.90 235 LEU C CA 1
ATOM 5438 C C . LEU C 1 235 ? 43.103 23.400 41.617 1.00 51.35 235 LEU C C 1
ATOM 5439 O O . LEU C 1 235 ? 42.063 22.985 42.139 1.00 49.39 235 LEU C O 1
ATOM 5444 N N . LEU C 1 236 ? 43.267 24.661 41.224 1.00 50.06 236 LEU C N 1
ATOM 5445 C CA . LEU C 1 236 ? 42.196 25.646 41.297 1.00 49.82 236 LEU C CA 1
ATOM 5446 C C . LEU C 1 236 ? 41.773 26.024 39.883 1.00 50.16 236 LEU C C 1
ATOM 5447 O O . LEU C 1 236 ? 42.599 26.474 39.085 1.00 48.02 236 LEU C O 1
ATOM 5452 N N . VAL C 1 237 ? 40.493 25.847 39.577 1.00 48.38 237 VAL C N 1
ATOM 5453 C CA . VAL C 1 237 ? 39.910 26.283 38.314 1.00 46.90 237 VAL C CA 1
ATOM 5454 C C . VAL C 1 237 ? 38.916 27.384 38.649 1.00 48.53 237 VAL C C 1
ATOM 5455 O O . VAL C 1 237 ? 37.903 27.138 39.314 1.00 47.31 237 VAL C O 1
ATOM 5459 N N . GLU C 1 238 ? 39.198 28.599 38.190 1.00 49.27 238 GLU C N 1
ATOM 5460 C CA . GLU C 1 238 ? 38.477 29.787 38.621 1.00 49.64 238 GLU C CA 1
ATOM 5461 C C . GLU C 1 238 ? 37.824 30.459 37.423 1.00 46.77 238 GLU C C 1
ATOM 5462 O O . GLU C 1 238 ? 38.470 30.659 36.385 1.00 45.48 238 GLU C O 1
ATOM 5468 N N . TYR C 1 239 ? 36.545 30.797 37.573 1.00 44.93 239 TYR C N 1
ATOM 5469 C CA . TYR C 1 239 ? 35.791 31.559 36.588 1.00 44.66 239 TYR C CA 1
ATOM 5470 C C . TYR C 1 239 ? 35.328 32.847 37.253 1.00 46.10 239 TYR C C 1
ATOM 5471 O O . TYR C 1 239 ? 34.653 32.808 38.290 1.00 45.56 239 TYR C O 1
ATOM 5480 N N . GLY C 1 240 ? 35.691 33.984 36.662 1.00 47.02 240 GLY C N 1
ATOM 5481 C CA . GLY C 1 240 ? 35.273 35.263 37.208 1.00 48.84 240 GLY C CA 1
ATOM 5482 C C . GLY C 1 240 ? 33.837 35.570 36.815 1.00 49.83 240 GLY C C 1
ATOM 5483 O O . GLY C 1 240 ? 33.426 35.372 35.672 1.00 51.68 240 GLY C O 1
ATOM 5484 N N . LEU C 1 241 ? 33.066 36.056 37.786 1.00 52.75 241 LEU C N 1
ATOM 5485 C CA . LEU C 1 241 ? 31.666 36.370 37.554 1.00 51.04 241 LEU C CA 1
ATOM 5486 C C . LEU C 1 241 ? 31.372 37.858 37.464 1.00 53.71 241 LEU C C 1
ATOM 5487 O O . LEU C 1 241 ? 30.229 38.225 37.170 1.00 57.45 241 LEU C O 1
ATOM 5492 N N . GLY C 1 242 ? 32.350 38.721 37.712 1.00 52.97 242 GLY C N 1
ATOM 5493 C CA . GLY C 1 242 ? 32.043 40.134 37.767 1.00 53.99 242 GLY C CA 1
ATOM 5494 C C . GLY C 1 242 ? 31.515 40.374 39.162 1.00 57.80 242 GLY C C 1
ATOM 5495 O O . GLY C 1 242 ? 30.338 40.107 39.422 1.00 57.51 242 GLY C O 1
ATOM 5496 N N . SER C 1 243 ? 32.365 40.850 40.071 1.00 59.33 243 SER C N 1
ATOM 5497 C CA . SER C 1 243 ? 31.979 41.059 41.465 1.00 60.91 243 SER C CA 1
ATOM 5498 C C . SER C 1 243 ? 31.582 39.719 42.090 1.00 55.04 243 SER C C 1
ATOM 5499 O O . SER C 1 243 ? 30.457 39.512 42.550 1.00 56.46 243 SER C O 1
ATOM 5502 N N . GLY C 1 244 ? 32.535 38.805 42.070 1.00 54.12 244 GLY C N 1
ATOM 5503 C CA . GLY C 1 244 ? 32.326 37.452 42.546 1.00 52.85 244 GLY C CA 1
ATOM 5504 C C . GLY C 1 244 ? 33.135 36.473 41.720 1.00 50.54 244 GLY C C 1
ATOM 5505 O O . GLY C 1 244 ? 33.799 36.834 40.752 1.00 49.47 244 GLY C O 1
ATOM 5506 N N . HIS C 1 245 ? 33.050 35.209 42.123 1.00 49.65 245 HIS C N 1
ATOM 5507 C CA . HIS C 1 245 ? 33.852 34.161 41.506 1.00 49.05 245 HIS C CA 1
ATOM 5508 C C . HIS C 1 245 ? 33.183 32.811 41.708 1.00 47.61 245 HIS C C 1
ATOM 5509 O O . HIS C 1 245 ? 32.393 32.619 42.638 1.00 51.20 245 HIS C O 1
ATOM 5516 N N . LEU C 1 246 ? 33.522 31.872 40.824 1.00 45.06 246 LEU C N 1
ATOM 5517 C CA . LEU C 1 246 ? 33.168 30.468 40.987 1.00 44.84 246 LEU C CA 1
ATOM 5518 C C . LEU C 1 246 ? 34.444 29.648 40.865 1.00 45.65 246 LEU C C 1
ATOM 5519 O O . LEU C 1 246 ? 35.100 29.674 39.819 1.00 44.50 246 LEU C O 1
ATOM 5524 N N . ARG C 1 247 ? 34.791 28.916 41.920 1.00 47.06 247 ARG C N 1
ATOM 5525 C CA . ARG C 1 247 ? 36.052 28.197 41.992 1.00 46.22 247 ARG C CA 1
ATOM 5526 C C . ARG C 1 247 ? 35.808 26.715 42.229 1.00 46.47 247 ARG C C 1
ATOM 5527 O O . ARG C 1 247 ? 34.946 26.335 43.027 1.00 48.95 247 ARG C O 1
ATOM 5535 N N . PHE C 1 248 ? 36.582 25.886 41.537 1.00 46.29 248 PHE C N 1
ATOM 5536 C CA . PHE C 1 248 ? 36.590 24.446 41.731 1.00 46.11 248 PHE C CA 1
ATOM 5537 C C . PHE C 1 248 ? 37.986 24.033 42.175 1.00 48.41 248 PHE C C 1
ATOM 5538 O O . PHE C 1 248 ? 38.979 24.437 41.563 1.00 49.88 248 PHE C O 1
ATOM 5546 N N . TYR C 1 249 ? 38.062 23.245 43.239 1.00 48.62 249 TYR C N 1
ATOM 5547 C CA . TYR C 1 249 ? 39.320 22.704 43.730 1.00 49.54 249 TYR C CA 1
ATOM 5548 C C . TYR C 1 249 ? 39.312 21.202 43.498 1.00 49.86 249 TYR C C 1
ATOM 5549 O O . TYR C 1 249 ? 38.367 20.517 43.904 1.00 48.62 249 TYR C O 1
ATOM 5558 N N . LEU C 1 250 ? 40.361 20.699 42.850 1.00 49.24 250 LEU C N 1
ATOM 5559 C CA . LEU C 1 250 ? 40.452 19.288 42.487 1.00 49.06 250 LEU C CA 1
ATOM 5560 C C . LEU C 1 250 ? 41.767 18.719 42.996 1.00 53.68 250 LEU C C 1
ATOM 5561 O O . LEU C 1 250 ? 42.840 19.209 42.630 1.00 52.89 250 LEU C O 1
ATOM 5566 N N . ALA C 1 251 ? 41.684 17.683 43.826 1.00 54.54 251 ALA C N 1
ATOM 5567 C CA . ALA C 1 251 ? 42.891 17.032 44.309 1.00 55.40 251 ALA C CA 1
ATOM 5568 C C . ALA C 1 251 ? 43.529 16.206 43.193 1.00 55.76 251 ALA C C 1
ATOM 5569 O O . ALA C 1 251 ? 42.826 15.511 42.453 1.00 53.36 251 ALA C O 1
ATOM 5571 N N . PRO C 1 252 ? 44.851 16.261 43.047 1.00 57.29 252 PRO C N 1
ATOM 5572 C CA . PRO C 1 252 ? 45.513 15.493 41.989 1.00 58.53 252 PRO C CA 1
ATOM 5573 C C . PRO C 1 252 ? 45.465 13.995 42.248 1.00 62.18 252 PRO C C 1
ATOM 5574 O O . PRO C 1 252 ? 45.286 13.529 43.375 1.00 63.17 252 PRO C O 1
ATOM 5578 N N . LYS C 1 253 ? 45.624 13.237 41.165 1.00 60.98 253 LYS C N 1
ATOM 5579 C CA . LYS C 1 253 ? 45.692 11.784 41.250 1.00 62.83 253 LYS C CA 1
ATOM 5580 C C . LYS C 1 253 ? 47.079 11.377 41.732 1.00 66.67 253 LYS C C 1
ATOM 5581 O O . LYS C 1 253 ? 48.085 11.694 41.086 1.00 67.77 253 LYS C O 1
ATOM 5583 N N . ILE C 1 254 ? 47.136 10.685 42.865 1.00 69.02 254 ILE C N 1
ATOM 5584 C CA . ILE C 1 254 ? 48.410 10.266 43.438 1.00 71.07 254 ILE C CA 1
ATOM 5585 C C . ILE C 1 254 ? 48.563 8.753 43.342 1.00 70.15 254 ILE C C 1
ATOM 5586 O O . ILE C 1 254 ? 48.640 8.196 42.247 1.00 70.94 254 ILE C O 1
ATOM 5588 N N . THR D 2 6 ? -12.845 13.876 36.295 1.00 72.13 -1 THR D N 1
ATOM 5589 C CA . THR D 2 6 ? -12.455 12.599 35.712 1.00 73.83 -1 THR D CA 1
ATOM 5590 C C . THR D 2 6 ? -13.528 12.073 34.758 1.00 78.75 -1 THR D C 1
ATOM 5591 O O . THR D 2 6 ? -14.726 12.259 34.980 1.00 85.65 -1 THR D O 1
ATOM 5595 N N . ASP D 2 7 ? -13.064 11.437 33.682 1.00 74.20 0 ASP D N 1
ATOM 5596 C CA . ASP D 2 7 ? -13.899 10.835 32.647 1.00 73.02 0 ASP D CA 1
ATOM 5597 C C . ASP D 2 7 ? -14.706 11.862 31.862 1.00 70.63 0 ASP D C 1
ATOM 5598 O O . ASP D 2 7 ? -15.794 12.268 32.285 1.00 71.70 0 ASP D O 1
ATOM 5603 N N . ILE D 2 8 ? -14.171 12.292 30.720 1.00 72.63 1 ILE D N 1
ATOM 5604 C CA . ILE D 2 8 ? -14.965 13.070 29.778 1.00 69.37 1 ILE D CA 1
ATOM 5605 C C . ILE D 2 8 ? -16.016 12.134 29.186 1.00 71.99 1 ILE D C 1
ATOM 5606 O O . ILE D 2 8 ? -15.678 11.127 28.557 1.00 66.51 1 ILE D O 1
ATOM 5611 N N . ARG D 2 9 ? -17.288 12.415 29.488 1.00 80.71 2 ARG D N 1
ATOM 5612 C CA . ARG D 2 9 ? -18.523 11.725 29.095 1.00 70.46 2 ARG D CA 1
ATOM 5613 C C . ARG D 2 9 ? -19.556 11.993 30.177 1.00 72.08 2 ARG D C 1
ATOM 5614 O O . ARG D 2 9 ? -20.721 11.601 30.053 1.00 71.44 2 ARG D O 1
ATOM 5622 N N . ASN D 2 10 ? -19.127 12.667 31.240 1.00 70.64 3 ASN D N 1
ATOM 5623 C CA . ASN D 2 10 ? -20.027 13.234 32.228 1.00 70.83 3 ASN D CA 1
ATOM 5624 C C . ASN D 2 10 ? -20.518 14.611 31.811 1.00 69.73 3 ASN D C 1
ATOM 5625 O O . ASN D 2 10 ? -21.431 15.151 32.445 1.00 72.97 3 ASN D O 1
ATOM 5630 N N . PHE D 2 11 ? -19.915 15.186 30.767 1.00 69.01 4 PHE D N 1
ATOM 5631 C CA . PHE D 2 11 ? -20.274 16.498 30.255 1.00 66.90 4 PHE D CA 1
ATOM 5632 C C . PHE D 2 11 ? -20.822 16.471 28.838 1.00 66.48 4 PHE D C 1
ATOM 5633 O O . PHE D 2 11 ? -21.515 17.417 28.449 1.00 67.38 4 PHE D O 1
ATOM 5641 N N . PHE D 2 12 ? -20.544 15.424 28.065 1.00 72.77 5 PHE D N 1
ATOM 5642 C CA . PHE D 2 12 ? -20.947 15.333 26.667 1.00 67.91 5 PHE D CA 1
ATOM 5643 C C . PHE D 2 12 ? -21.763 14.062 26.486 1.00 71.27 5 PHE D C 1
ATOM 5644 O O . PHE D 2 12 ? -21.244 12.957 26.675 1.00 74.51 5 PHE D O 1
ATOM 5652 N N . HIS D 2 13 ? -23.031 14.219 26.116 1.00 71.49 6 HIS D N 1
ATOM 5653 C CA . HIS D 2 13 ? -23.909 13.067 25.975 1.00 75.16 6 HIS D CA 1
ATOM 5654 C C . HIS D 2 13 ? -23.474 12.202 24.798 1.00 74.36 6 HIS D C 1
ATOM 5655 O O . HIS D 2 13 ? -23.065 12.707 23.749 1.00 72.27 6 HIS D O 1
ATOM 5657 N N . SER D 2 14 ? -23.564 10.889 24.984 1.00 78.45 7 SER D N 1
ATOM 5658 C CA . SER D 2 14 ? -23.143 9.934 23.967 1.00 77.78 7 SER D CA 1
ATOM 5659 C C . SER D 2 14 ? -24.078 9.959 22.762 1.00 78.01 7 SER D C 1
ATOM 5660 O O . SER D 2 14 ? -24.383 8.918 22.181 1.00 80.65 7 SER D O 1
ATOM 5663 N N . LYS E 2 1 ? 30.994 -21.518 7.709 1.00 61.40 294 LYS E N 1
ATOM 5664 C CA . LYS E 2 1 ? 29.719 -20.991 7.237 1.00 60.70 294 LYS E CA 1
ATOM 5665 C C . LYS E 2 1 ? 29.739 -20.725 5.734 1.00 60.42 294 LYS E C 1
ATOM 5666 O O . LYS E 2 1 ? 30.650 -20.083 5.215 1.00 59.96 294 LYS E O 1
ATOM 5668 N N . ARG E 2 2 ? 28.725 -21.239 5.046 1.00 58.07 295 ARG E N 1
ATOM 5669 C CA . ARG E 2 2 ? 28.536 -20.957 3.630 1.00 57.84 295 ARG E CA 1
ATOM 5670 C C . ARG E 2 2 ? 28.287 -19.481 3.385 1.00 56.54 295 ARG E C 1
ATOM 5671 O O . ARG E 2 2 ? 27.755 -18.761 4.234 1.00 55.85 295 ARG E O 1
ATOM 5679 N N . ARG E 2 3 ? 28.663 -19.046 2.192 1.00 56.99 296 ARG E N 1
ATOM 5680 C CA . ARG E 2 3 ? 28.247 -17.746 1.705 1.00 55.98 296 ARG E CA 1
ATOM 5681 C C . ARG E 2 3 ? 26.776 -17.790 1.317 1.00 55.99 296 ARG E C 1
ATOM 5682 O O . ARG E 2 3 ? 26.280 -18.796 0.800 1.00 56.85 296 ARG E O 1
ATOM 5690 N N . MET E 2 4 ? 26.086 -16.713 1.577 1.00 54.50 297 MET E N 1
ATOM 5691 C CA . MET E 2 4 ? 24.704 -16.601 1.153 1.00 60.39 297 MET E CA 1
ATOM 5692 C C . MET E 2 4 ? 24.640 -15.920 -0.208 1.00 57.03 297 MET E C 1
ATOM 5693 O O . MET E 2 4 ? 25.602 -15.270 -0.629 1.00 56.51 297 MET E O 1
ATOM 5698 N N . PRO E 2 5 ? 23.533 -16.080 -0.944 1.00 54.01 298 PRO E N 1
ATOM 5699 C CA . PRO E 2 5 ? 23.471 -15.482 -2.291 1.00 54.17 298 PRO E CA 1
ATOM 5700 C C . PRO E 2 5 ? 23.716 -13.983 -2.308 1.00 52.24 298 PRO E C 1
ATOM 5701 O O . PRO E 2 5 ? 24.360 -13.479 -3.236 1.00 53.97 298 PRO E O 1
ATOM 5705 N N . THR E 2 6 ? 23.226 -13.253 -1.309 1.00 52.56 299 THR E N 1
ATOM 5706 C CA . THR E 2 6 ? 23.488 -11.817 -1.214 1.00 53.27 299 THR E CA 1
ATOM 5707 C C . THR E 2 6 ? 24.864 -11.639 -0.584 1.00 54.09 299 THR E C 1
ATOM 5708 O O . THR E 2 6 ? 25.014 -11.517 0.633 1.00 52.83 299 THR E O 1
ATOM 5712 N N . ASP E 2 7 ? 25.882 -11.638 -1.441 1.00 53.22 300 ASP E N 1
ATOM 5713 C CA . ASP E 2 7 ? 27.275 -11.540 -1.017 1.00 54.93 300 ASP E CA 1
ATOM 5714 C C . ASP E 2 7 ? 28.072 -11.003 -2.194 1.00 55.14 300 ASP E C 1
ATOM 5715 O O . ASP E 2 7 ? 28.191 -11.681 -3.217 1.00 55.13 300 ASP E O 1
ATOM 5720 N N . ILE E 2 8 ? 28.597 -9.783 -2.057 1.00 53.47 301 ILE E N 1
ATOM 5721 C CA . ILE E 2 8 ? 29.432 -9.166 -3.087 1.00 55.65 301 ILE E CA 1
ATOM 5722 C C . ILE E 2 8 ? 30.616 -10.021 -3.521 1.00 57.57 301 ILE E C 1
ATOM 5723 O O . ILE E 2 8 ? 31.157 -9.805 -4.611 1.00 56.28 301 ILE E O 1
ATOM 5728 N N . ARG E 2 9 ? 31.051 -10.985 -2.707 1.00 55.96 302 ARG E N 1
ATOM 5729 C CA . ARG E 2 9 ? 32.114 -11.862 -3.191 1.00 55.36 302 ARG E CA 1
ATOM 5730 C C . ARG E 2 9 ? 31.631 -12.810 -4.279 1.00 56.33 302 ARG E C 1
ATOM 5731 O O . ARG E 2 9 ? 32.462 -13.434 -4.945 1.00 56.18 302 ARG E O 1
ATOM 5739 N N . ASN E 2 10 ? 30.316 -12.928 -4.477 1.00 54.82 303 ASN E N 1
ATOM 5740 C CA . ASN E 2 10 ? 29.778 -13.613 -5.643 1.00 57.52 303 ASN E CA 1
ATOM 5741 C C . ASN E 2 10 ? 29.866 -12.767 -6.906 1.00 57.25 303 ASN E C 1
ATOM 5742 O O . ASN E 2 10 ? 29.649 -13.295 -8.002 1.00 58.17 303 ASN E O 1
ATOM 5747 N N . PHE E 2 11 ? 30.180 -11.478 -6.779 1.00 56.73 304 PHE E N 1
ATOM 5748 C CA . PHE E 2 11 ? 30.197 -10.557 -7.908 1.00 57.77 304 PHE E CA 1
ATOM 5749 C C . PHE E 2 11 ? 31.584 -10.059 -8.280 1.00 57.22 304 PHE E C 1
ATOM 5750 O O . PHE E 2 11 ? 31.801 -9.702 -9.439 1.00 58.65 304 PHE E O 1
ATOM 5758 N N . PHE E 2 12 ? 32.522 -10.017 -7.337 1.00 59.48 305 PHE E N 1
ATOM 5759 C CA . PHE E 2 12 ? 33.854 -9.480 -7.581 1.00 61.27 305 PHE E CA 1
ATOM 5760 C C . PHE E 2 12 ? 34.900 -10.549 -7.302 1.00 65.54 305 PHE E C 1
ATOM 5761 O O . PHE E 2 12 ? 34.890 -11.173 -6.236 1.00 65.61 305 PHE E O 1
ATOM 5769 N N . HIS E 2 13 ? 35.801 -10.748 -8.261 1.00 68.87 306 HIS E N 1
ATOM 5770 C CA . HIS E 2 13 ? 36.794 -11.806 -8.165 1.00 71.34 306 HIS E CA 1
ATOM 5771 C C . HIS E 2 13 ? 37.863 -11.468 -7.132 1.00 70.56 306 HIS E C 1
ATOM 5772 O O . HIS E 2 13 ? 38.141 -10.298 -6.851 1.00 68.24 306 HIS E O 1
ATOM 5779 N N . SER E 2 14 ? 38.462 -12.521 -6.576 1.00 75.12 307 SER E N 1
ATOM 5780 C CA . SER E 2 14 ? 39.518 -12.454 -5.561 1.00 73.48 307 SER E CA 1
ATOM 5781 C C . SER E 2 14 ? 40.452 -11.254 -5.694 1.00 71.56 307 SER E C 1
ATOM 5782 O O . SER E 2 14 ? 41.604 -11.395 -6.102 1.00 72.10 307 SER E O 1
ATOM 5785 N N . THR F 2 6 ? 43.354 11.124 47.729 1.00 70.03 299 THR F N 1
ATOM 5786 C CA . THR F 2 6 ? 42.241 11.170 46.789 1.00 71.87 299 THR F CA 1
ATOM 5787 C C . THR F 2 6 ? 41.147 12.064 47.364 1.00 71.49 299 THR F C 1
ATOM 5788 O O . THR F 2 6 ? 40.407 12.725 46.633 1.00 69.09 299 THR F O 1
ATOM 5792 N N . ASP F 2 7 ? 41.066 12.074 48.694 1.00 69.16 300 ASP F N 1
ATOM 5793 C CA . ASP F 2 7 ? 40.100 12.893 49.413 1.00 67.62 300 ASP F CA 1
ATOM 5794 C C . ASP F 2 7 ? 40.563 14.345 49.424 1.00 66.73 300 ASP F C 1
ATOM 5795 O O . ASP F 2 7 ? 41.710 14.637 49.777 1.00 65.51 300 ASP F O 1
ATOM 5800 N N . ILE F 2 8 ? 39.663 15.257 49.044 1.00 61.13 301 ILE F N 1
ATOM 5801 C CA . ILE F 2 8 ? 39.975 16.684 49.067 1.00 61.15 301 ILE F CA 1
ATOM 5802 C C . ILE F 2 8 ? 40.211 17.187 50.487 1.00 62.34 301 ILE F C 1
ATOM 5803 O O . ILE F 2 8 ? 40.941 18.166 50.691 1.00 62.88 301 ILE F O 1
ATOM 5808 N N . ARG F 2 9 ? 39.630 16.530 51.490 1.00 65.03 302 ARG F N 1
ATOM 5809 C CA . ARG F 2 9 ? 39.809 16.974 52.868 1.00 66.23 302 ARG F CA 1
ATOM 5810 C C . ARG F 2 9 ? 41.183 16.634 53.432 1.00 67.66 302 ARG F C 1
ATOM 5811 O O . ARG F 2 9 ? 41.432 16.905 54.612 1.00 68.83 302 ARG F O 1
ATOM 5819 N N . ASN F 2 10 ? 42.078 16.059 52.628 1.00 63.77 303 ASN F N 1
ATOM 5820 C CA . ASN F 2 10 ? 43.470 15.914 53.031 1.00 64.34 303 ASN F CA 1
ATOM 5821 C C . ASN F 2 10 ? 44.258 17.201 52.841 1.00 64.83 303 ASN F C 1
ATOM 5822 O O . ASN F 2 10 ? 45.387 17.300 53.333 1.00 67.75 303 ASN F O 1
ATOM 5827 N N . PHE F 2 11 ? 43.676 18.189 52.157 1.00 64.67 304 PHE F N 1
ATOM 5828 C CA . PHE F 2 11 ? 44.323 19.465 51.899 1.00 62.93 304 PHE F CA 1
ATOM 5829 C C . PHE F 2 11 ? 43.647 20.633 52.599 1.00 62.96 304 PHE F C 1
ATOM 5830 O O . PHE F 2 11 ? 44.271 21.687 52.744 1.00 62.62 304 PHE F O 1
ATOM 5838 N N . PHE F 2 12 ? 42.396 20.475 53.028 1.00 63.78 305 PHE F N 1
ATOM 5839 C CA . PHE F 2 12 ? 41.619 21.555 53.624 1.00 66.45 305 PHE F CA 1
ATOM 5840 C C . PHE F 2 12 ? 41.152 21.138 55.011 1.00 67.27 305 PHE F C 1
ATOM 5841 O O . PHE F 2 12 ? 40.376 20.186 55.149 1.00 68.09 305 PHE F O 1
ATOM 5849 N N . HIS F 2 13 ? 41.631 21.848 56.029 1.00 68.28 306 HIS F N 1
ATOM 5850 C CA . HIS F 2 13 ? 41.270 21.539 57.406 1.00 72.22 306 HIS F CA 1
ATOM 5851 C C . HIS F 2 13 ? 39.812 21.892 57.678 1.00 69.98 306 HIS F C 1
ATOM 5852 O O . HIS F 2 13 ? 39.289 22.885 57.164 1.00 67.17 306 HIS F O 1
ATOM 5859 N N . SER F 2 14 ? 39.157 21.068 58.491 1.00 74.19 307 SER F N 1
ATOM 5860 C CA . SER F 2 14 ? 37.750 21.267 58.802 1.00 75.54 307 SER F CA 1
ATOM 5861 C C . SER F 2 14 ? 37.542 22.514 59.660 1.00 76.00 307 SER F C 1
ATOM 5862 O O . SER F 2 14 ? 38.451 22.997 60.341 1.00 79.22 307 SER F O 1
ATOM 5865 N N . LYS F 2 15 ? 36.313 23.028 59.612 1.00 80.31 308 LYS F N 1
ATOM 5866 C CA . LYS F 2 15 ? 35.856 24.146 60.440 1.00 81.93 308 LYS F CA 1
ATOM 5867 C C . LYS F 2 15 ? 36.830 25.323 60.454 1.00 83.37 308 LYS F C 1
ATOM 5868 O O . LYS F 2 15 ? 36.702 26.256 59.661 1.00 80.99 308 LYS F O 1
#

Secondary structure (DSSP, 8-state):
-EEEEESSTHHHHHHHHHHTTT-SEEEEEEETTEEEEEEE-TTSSEEEEEEEEGGGEEEEEE-S-EEEEEEHHHHHHHHTTS-TT-EEEEEE-SS-SEEEEEEE-SSS-EEEEEEEEP--------B------SEEEEEEHHHHHHHHHHHHTT-SEEEEEE-SSEEEEEEE-SSEEEEEEEE-B--SS-GGG-BEEEESS-EEEEEEHHHHHHHGGGGGG-SEEEEEE-TTS-EEEEEE-SSEEEEEEE---/-EEEEES-THHHHHHHHTTTTT--EEEEEEETTEEEEEEE-TTSSEEEEEEEEGGGSSSEEESS-EEEEEEHHHHHHHHTTS-TTEEEEEEE-SS-SEEEEEEEESSSS-EEEEEEEP--------B------SEEEEEEHHHHHHHHHHHHTT-SEEEEEE-SS-EEEEEE-SSEEEEEEE------SSGGG--EEEESS-EEEEEEHHHHHHHGGGGGG-SEEEEEE-TTS-EEEEEEEESEEEEEEEPPP-S--/-EEEEESSTHHHHHHHHTTTTT-SEEEEEEETTEEEEEEE-TTSSEEEEEEEEGGGSSSEEESS-EEEEEEHHHHHHHHTTS-TTSEEEEEE-SS-SEEEEEEE-SSSS-EEEEEEEP-------B-------SEEEEEEHHHHHHHHHHHHTT-SEEEEEE-SSEEEEEEE-SSEEEEEEEE-B--SS-GGG-BEEEESS-EEEEEEHHHHHHHGGGGGG-SEEEEEE-TTS-EEEEEE-SSEEEEEEEPPP-/--TTSSSB-/-PPPSS-GGGTSB-/--GGGTS-B-

Organism: Aspergillus fumigatus (NCBI:txid746128)

Nearest PDB structures (foldseek):
  8gj5-assembly1_C  TM=9.951E-01  e=2.390E-49  Aspergillus fumigatus
  8gjf-assembly1_B  TM=9.959E-01  e=1.419E-46  Aspergillus fumigatus
  5e0u-assembly3_C  TM=9.814E-01  e=8.528E-37  Homo sapiens
  5v7m-assembly1_A  TM=9.774E-01  e=1.417E-33  Saccharomyces cerevisiae S288C
  6cx2-assembly1_A  TM=9.718E-01  e=2.121E-32  Saccharomyces cerevisiae S288C

InterPro domains:
  IPR000730 Proliferating cell nuclear antigen, PCNA [MF_00317] (615-867)
  IPR000730 Proliferating cell nuclear antigen, PCNA [PR00339] (623-642)
  IPR000730 Proliferating cell nuclear antigen, PCNA [PR00339] (647-665)
  IPR000730 Proliferating cell nuclear antigen, PCNA [PR00339] (669-693)
  IPR000730 Proliferating cell nuclear antigen, PCNA [PR00339] (723-745)
  IPR000730 Proliferating cell nuclear antigen, PCNA [PR00339] (816-830)
  IPR000730 Proliferating cell nuclear antigen, PCNA [PR00339] (853-870)
  IPR000730 Proliferating cell nuclear antigen, PCNA [PTHR11352] (614-870)
  IPR000730 Proliferating cell nuclear antigen, PCNA [TIGR00590] (614-871)
  IPR022648 Proliferating cell nuclear antigen, PCNA, N-terminal [PF00705] (614-736)
  IPR022649 Proliferating cell nuclear antigen, PCNA, C-terminal [PF02747] (741-866)
  IPR022659 Proliferating cell nuclear antigen, PCNA, conserved site [PS00293] (674-692)
  IPR022659 Proliferating cell nuclear antigen, PCNA, conserved site [PS01251] (647-670)
  IPR026859 Myosin-binding domain [PF12632] (155-433)
  IPR046938 DNA clamp superfamily [SSF55979] (614-739)
  IPR046938 DNA clamp superfamily [SSF55979] (741-870)

Radius of gyration: 32.17 Å; Cα contacts (8 Å, |Δi|>4): 2034; chains: 6; bounding box: 83×69×83 Å

Solvent-accessible surface area: 34506 Å² total; per-residue (Å²): 70,4,67,2,76,13,74,45,0,14,44,17,32,90,0,2,66,3,2,59,71,18,9,92,54,2,18,11,38,2,63,112,74,2,9,39,4,39,11,19,8,144,67,58,28,0,0,0,18,3,42,12,99,27,88,29,20,82,59,42,45,14,99,167,120,28,56,2,2,4,41,0,56,20,5,31,90,0,4,70,7,1,66,88,81,4,44,3,16,25,31,8,110,66,116,35,121,34,2,42,1,47,0,52,23,78,57,8,52,22,81,2,59,1,59,1,132,34,77,150,50,141,132,74,87,14,62,60,75,117,52,98,50,15,0,48,0,35,2,15,2,46,15,0,29,106,10,2,130,29,0,58,49,22,18,146,46,1,47,0,66,0,44,89,135,4,0,86,2,30,7,148,29,109,39,12,45,4,14,5,50,3,31,104,31,99,39,111,104,52,60,79,57,53,7,58,20,66,55,99,108,89,6,61,25,43,0,31,1,130,27,0,31,23,0,0,83,0,26,65,26,29,85,52,0,38,0,11,0,14,56,137,40,2,0,11,0,42,0,37,21,83,35,13,28,0,69,0,11,0,4,20,94,64,4,66,0,80,12,89,51,0,17,58,10,43,103,1,4,65,2,2,53,74,19,7,83,59,3,14,12,63,1,46,116,67,1,5,32,4,46,13,33,8,146,72,53,19,0,1,0,22,4,44,9,76,28,129,37,12,76,56,38,88,11,108,71,124,40,56,1,2,4,33,1,64,10,6,6,68,1,4,153,8,4,73,84,79,2,39,1,8,16,80,6,107,91,99,33,88,37,1,30,0,32,0,43,20,76,98,38,101,25,70,3,66,1,55,2,54,38,79,137,34,139,54,74,72,18,65,49,83,115,52,101,52,13,0,42,0,63,1,15,1,43,10,0,30,84,7,2,135,26,0,58,49,12,20,133,24,2,49,0,65,0,57,99,91,6,0,79,2,24,7,147,27,139,27,11,32,5,15,3,46,2,35,99,48,95,72,50,113,63,87,66,70,49,4,48,24,64,57,99,100,84,4,50,21,36,0,30,1,58,41,1,34,35,0,1,82,0,26,63,22,28,85,104,0,20,0,12,1,12,79,134,39,5,0,10,0,48,0,41,24,71,39,6,32,0,73,0,16,0,1,7,60,94,49,158,177,48,4,46,1,59,8,115,101,0,9,38,13,34,95,1,2,63,3,2,63,69,18,3,106,60,2,14,12,53,2,49,118,63,1,8,36,4,34,13,33,9,121,55,57,24,0,0,0,22,3,42,8,57,36,86,37,16,56,66,38,45,15,119,58,119,27,58,1,1,4,45,1,79,11,5,30,80,2,4,64,7,3,65,79,111,5,44,2,5,16,87,6,107,99,114,36,102,19,1,37,0,39,0,52,22,83,68,24,58,28,68,1,77,2,58,3,99,31,99,148,39,107,56,86,45,10,46,57,91,86,53,157,46,16,0,40,0,61,1,17,3,43,24,0,67,104,7,3,72,27,0,57,48,18,20,145,47,2,55,0,28,0,60,130,58,4,0,95,2,25,10,147,29,149,28,18,43,4,15,2,26,3,107,91,40,117,34,104,105,51,78,70,61,45,6,46,22,68,54,101,104,88,5,58,22,40,0,37,1,56,35,1,44,34,0,1,82,0,23,70,19,28,81,98,0,19,0,9,0,20,101,93,32,7,0,10,0,47,0,36,20,59,48,14,30,0,66,0,10,0,8,24,61,148,120,42,0,93,112,68,8,76,120,156,220,133,144,81,30,5,0,68,84,51,14,159,129,128,41,0,80,112,66,8,152,49,194